Protein AF-B8BSR9-F1 (afdb_monomer_lite)

Organism: Thalassiosira pseudonana (NCBI:txid35128)

Structure (mmCIF, N/CA/C/O backbone):
data_AF-B8BSR9-F1
#
_entry.id   AF-B8BSR9-F1
#
loop_
_atom_site.group_PDB
_atom_site.id
_atom_site.type_symbol
_atom_site.label_atom_id
_atom_site.label_alt_id
_atom_site.label_comp_id
_atom_site.label_asym_id
_atom_site.label_entity_id
_atom_site.label_seq_id
_atom_site.pdbx_PDB_ins_code
_atom_site.Cartn_x
_atom_site.Cartn_y
_atom_site.Cartn_z
_atom_site.occupancy
_atom_site.B_iso_or_equiv
_atom_site.auth_seq_id
_atom_site.auth_comp_id
_atom_site.auth_asym_id
_atom_site.auth_atom_id
_atom_site.pdbx_PDB_model_num
ATOM 1 N N . MET A 1 1 ? -33.462 -48.244 -17.993 1.00 37.44 1 MET A N 1
ATOM 2 C CA . MET A 1 1 ? -33.113 -49.417 -18.830 1.00 37.44 1 MET A CA 1
ATOM 3 C C . MET A 1 1 ? -34.344 -50.302 -18.939 1.00 37.44 1 MET A C 1
ATOM 5 O O . MET A 1 1 ? -35.005 -50.404 -17.914 1.00 37.44 1 MET A O 1
ATOM 9 N N . PRO A 1 2 ? -34.611 -51.028 -20.040 1.00 54.66 2 PRO A N 1
ATOM 10 C CA . PRO A 1 2 ? -34.286 -50.873 -21.476 1.00 54.66 2 PRO A CA 1
ATOM 11 C C . PRO A 1 2 ? -35.612 -50.934 -22.318 1.00 54.66 2 PRO A C 1
ATOM 13 O O . PRO A 1 2 ? -36.668 -50.790 -21.710 1.00 54.66 2 PRO A O 1
ATOM 16 N N . PRO A 1 3 ? -35.663 -51.186 -23.652 1.00 54.88 3 PRO A N 1
ATOM 17 C CA . PRO A 1 3 ? -34.684 -51.068 -24.739 1.00 54.88 3 PRO A CA 1
ATOM 18 C C . PRO A 1 3 ? -35.135 -50.140 -25.910 1.00 54.88 3 PRO A C 1
ATOM 20 O O . PRO A 1 3 ? -36.212 -49.554 -25.926 1.00 54.88 3 PRO A O 1
ATOM 23 N N . LYS A 1 4 ? -34.223 -50.032 -26.888 1.00 45.00 4 LYS A N 1
ATOM 24 C CA . LYS A 1 4 ? -34.181 -49.259 -28.148 1.00 45.00 4 LYS A CA 1
ATOM 25 C C . LYS A 1 4 ? -35.419 -49.363 -29.062 1.00 45.00 4 LYS A C 1
ATOM 27 O O . LYS A 1 4 ? -35.929 -50.456 -29.281 1.00 45.00 4 LYS A O 1
ATOM 32 N N . ALA A 1 5 ? -35.756 -48.257 -29.740 1.00 39.59 5 ALA A N 1
ATOM 33 C CA . ALA A 1 5 ? -36.651 -48.229 -30.902 1.00 39.59 5 ALA A CA 1
ATOM 34 C C . ALA A 1 5 ? -36.087 -47.360 -32.047 1.00 39.59 5 ALA A C 1
ATOM 36 O O . ALA A 1 5 ? -35.654 -46.225 -31.850 1.00 39.59 5 ALA A O 1
ATOM 37 N N . THR A 1 6 ? -36.091 -47.946 -33.243 1.00 41.53 6 THR A N 1
ATOM 38 C CA . THR A 1 6 ? -35.732 -47.409 -34.567 1.00 41.53 6 THR A CA 1
ATOM 39 C C . THR A 1 6 ? -36.874 -46.588 -35.213 1.00 41.53 6 THR A C 1
ATOM 41 O O . THR A 1 6 ? -38.000 -46.619 -34.719 1.00 41.53 6 THR A O 1
ATOM 44 N N . PRO A 1 7 ? -36.624 -45.847 -36.318 1.00 52.34 7 PRO A N 1
ATOM 45 C CA . PRO A 1 7 ? -37.369 -44.634 -36.679 1.00 52.34 7 PRO A CA 1
ATOM 46 C C . PRO A 1 7 ? -38.414 -44.810 -37.798 1.00 52.34 7 PRO A C 1
ATOM 48 O O . PRO A 1 7 ? -38.226 -45.619 -38.702 1.00 52.34 7 PRO A O 1
ATOM 51 N N . LYS A 1 8 ? -39.461 -43.965 -37.797 1.00 33.81 8 LYS A N 1
ATOM 52 C CA . LYS A 1 8 ? -40.390 -43.647 -38.916 1.00 33.81 8 LYS A CA 1
ATOM 53 C C . LYS A 1 8 ? -41.109 -42.301 -38.623 1.00 33.81 8 LYS A C 1
ATOM 55 O O . LYS A 1 8 ? -41.168 -41.925 -37.457 1.00 33.81 8 LYS A O 1
ATOM 60 N N . PRO A 1 9 ? -41.820 -41.647 -39.568 1.00 41.72 9 PRO A N 1
ATOM 61 C CA . PRO A 1 9 ? -41.526 -41.404 -40.985 1.00 41.72 9 PRO A CA 1
ATOM 62 C C . PRO A 1 9 ? -41.799 -39.938 -41.434 1.00 41.72 9 PRO A C 1
ATOM 64 O O . PRO A 1 9 ? -42.458 -39.145 -40.761 1.00 41.72 9 PRO A O 1
ATOM 67 N N . LYS A 1 10 ? -41.335 -39.608 -42.649 1.00 42.41 10 LYS A N 1
ATOM 68 C CA . LYS A 1 10 ? -41.648 -38.387 -43.417 1.00 42.41 10 LYS A CA 1
ATOM 69 C C . LYS A 1 10 ? -43.155 -38.248 -43.677 1.00 42.41 10 LYS A C 1
ATOM 71 O O . LYS A 1 10 ? -43.775 -39.171 -44.203 1.00 42.41 10 LYS A O 1
ATOM 76 N N . ARG A 1 11 ? -43.719 -37.063 -43.413 1.00 37.03 11 ARG A N 1
ATOM 77 C CA . ARG A 1 11 ? -45.094 -36.695 -43.789 1.00 37.03 11 ARG A CA 1
ATOM 78 C C . ARG A 1 11 ? -45.089 -35.681 -44.938 1.00 37.03 11 ARG A C 1
ATOM 80 O O . ARG A 1 11 ? -44.534 -34.592 -44.819 1.00 37.03 11 ARG A O 1
ATOM 87 N N . ARG A 1 12 ? -45.707 -36.101 -46.046 1.00 35.06 12 ARG A N 1
ATOM 88 C CA . ARG A 1 12 ? -46.062 -35.325 -47.244 1.00 35.06 12 ARG A CA 1
ATOM 89 C C . ARG A 1 12 ? -46.908 -34.102 -46.869 1.00 35.06 12 ARG A C 1
ATOM 91 O O . ARG A 1 12 ? -47.810 -34.225 -46.043 1.00 35.06 12 ARG A O 1
ATOM 98 N N . ARG A 1 13 ? -46.661 -32.962 -47.519 1.00 36.16 13 ARG A N 1
ATOM 99 C CA . ARG A 1 13 ? -47.600 -31.835 -47.580 1.00 36.16 13 ARG A CA 1
ATOM 100 C C . ARG A 1 13 ? -48.220 -31.784 -48.971 1.00 36.16 13 ARG A C 1
ATOM 102 O O . ARG A 1 13 ? -47.501 -31.832 -49.965 1.00 36.16 13 ARG A O 1
ATOM 109 N N . SER A 1 14 ? -49.544 -31.754 -48.980 1.00 36.41 14 SER A N 1
ATOM 110 C CA . SER A 1 14 ? -50.422 -31.546 -50.122 1.00 36.41 14 SER A CA 1
ATOM 111 C C . SER A 1 14 ? -50.409 -30.080 -50.556 1.00 36.41 14 SER A C 1
ATOM 113 O O . SER A 1 14 ? -50.322 -29.173 -49.726 1.00 36.41 14 SER A O 1
ATOM 115 N N . ASN A 1 15 ? -50.490 -29.895 -51.871 1.00 38.25 15 ASN A N 1
ATOM 116 C CA . ASN A 1 15 ? -50.841 -28.647 -52.529 1.00 38.25 15 ASN A CA 1
ATOM 117 C C . ASN A 1 15 ? -52.312 -28.334 -52.263 1.00 38.25 15 ASN A C 1
ATOM 119 O O . ASN A 1 15 ? -53.135 -29.233 -52.390 1.00 38.25 15 ASN A O 1
ATOM 123 N N . ASP A 1 16 ? -52.619 -27.068 -51.997 1.00 38.00 16 ASP A N 1
ATOM 124 C CA . ASP A 1 16 ? -53.885 -26.484 -52.421 1.00 38.00 16 ASP A CA 1
ATOM 125 C C . ASP A 1 16 ? -53.679 -25.024 -52.816 1.00 38.00 16 ASP A C 1
ATOM 127 O O . ASP A 1 16 ? -53.048 -24.222 -52.122 1.00 38.00 16 ASP A O 1
ATOM 131 N N . SER A 1 17 ? -54.179 -24.739 -54.009 1.00 38.62 17 SER A N 1
ATOM 132 C CA . SER A 1 17 ? -54.165 -23.480 -54.725 1.00 38.62 17 SER A CA 1
ATOM 133 C C . SER A 1 17 ? -55.471 -22.733 -54.477 1.00 38.62 17 SER A C 1
ATOM 135 O O . SER A 1 17 ? -56.533 -23.228 -54.843 1.00 38.62 17 SER A O 1
ATOM 137 N N . SER A 1 18 ? -55.403 -21.503 -53.971 1.00 36.56 18 SER A N 1
ATOM 138 C CA . SER A 1 18 ? -56.462 -20.520 -54.212 1.00 36.56 18 SER A CA 1
ATOM 139 C C . SER A 1 18 ? -55.913 -19.101 -54.134 1.00 36.56 18 SER A C 1
ATOM 141 O O . SER A 1 18 ? -55.318 -18.676 -53.144 1.00 36.56 18 SER A O 1
ATOM 143 N N . SER A 1 19 ? -56.117 -18.403 -55.238 1.00 38.28 19 SER A N 1
ATOM 144 C CA . SER A 1 19 ? -55.719 -17.053 -55.597 1.00 38.28 19 SER A CA 1
ATOM 145 C C . SER A 1 19 ? -56.410 -15.954 -54.786 1.00 38.28 19 SER A C 1
ATOM 147 O O . SER A 1 19 ? -57.635 -15.881 -54.746 1.00 38.28 19 SER A O 1
ATOM 149 N N . THR A 1 20 ? -55.626 -15.018 -54.254 1.00 38.03 20 THR A N 1
ATOM 150 C CA . THR A 1 20 ? -55.964 -13.583 -54.153 1.00 38.03 20 THR A CA 1
ATOM 151 C C . THR A 1 20 ? -54.670 -12.811 -53.869 1.00 38.03 20 THR A C 1
ATOM 153 O O . THR A 1 20 ? -53.904 -13.234 -53.002 1.00 38.03 20 THR A O 1
ATOM 156 N N . PRO A 1 21 ? -54.354 -11.718 -54.589 1.00 40.25 21 PRO A N 1
ATOM 157 C CA . PRO A 1 21 ? -53.085 -11.024 -54.411 1.00 40.25 21 PRO A CA 1
ATOM 158 C C . PRO A 1 21 ? -53.210 -9.985 -53.287 1.00 40.25 21 PRO A C 1
ATOM 160 O O . PRO A 1 21 ? -53.998 -9.047 -53.422 1.00 40.25 21 PRO A O 1
ATOM 163 N N . PRO A 1 22 ? -52.426 -10.051 -52.197 1.00 40.44 22 PRO A N 1
ATOM 164 C CA . PRO A 1 22 ? -52.214 -8.875 -51.381 1.00 40.44 22 PRO A CA 1
ATOM 165 C C . PRO A 1 22 ? -51.114 -8.046 -52.045 1.00 40.44 22 PRO A C 1
ATOM 167 O O . PRO A 1 22 ? -49.983 -8.493 -52.224 1.00 40.44 22 PRO A O 1
ATOM 170 N N . THR A 1 23 ? -51.447 -6.816 -52.412 1.00 43.78 23 THR A N 1
ATOM 171 C CA . THR A 1 23 ? -50.508 -5.762 -52.797 1.00 43.78 23 THR A CA 1
ATOM 172 C C . THR A 1 23 ? -49.499 -5.547 -51.664 1.00 43.78 23 THR A C 1
ATOM 174 O O . THR A 1 23 ? -49.728 -4.815 -50.698 1.00 43.78 23 THR A O 1
ATOM 177 N N . ILE A 1 24 ? -48.363 -6.237 -51.757 1.00 42.03 24 ILE A N 1
ATOM 178 C CA . ILE A 1 24 ? -47.239 -6.101 -50.837 1.00 42.03 24 ILE A CA 1
ATOM 179 C C . ILE A 1 24 ? -46.634 -4.713 -51.046 1.00 42.03 24 ILE A C 1
ATOM 181 O O . ILE A 1 24 ? -46.070 -4.401 -52.094 1.00 42.03 24 ILE A O 1
ATOM 185 N N . LYS A 1 25 ? -46.732 -3.876 -50.009 1.00 50.75 25 LYS A N 1
ATOM 186 C CA . LYS A 1 25 ? -45.998 -2.614 -49.877 1.00 50.75 25 LYS A CA 1
ATOM 187 C C . LYS A 1 25 ? -44.488 -2.902 -49.850 1.00 50.75 25 LYS A C 1
ATOM 189 O O . LYS A 1 25 ? -43.877 -3.018 -48.784 1.00 50.75 25 LYS A O 1
ATOM 194 N N . PHE A 1 26 ? -43.874 -2.982 -51.030 1.00 44.97 26 PHE A N 1
ATOM 195 C CA . PHE A 1 26 ? -42.420 -3.090 -51.220 1.00 44.97 26 PHE A CA 1
ATOM 196 C C . PHE A 1 26 ? -41.641 -1.885 -50.658 1.00 44.97 26 PHE A C 1
ATOM 198 O O . PHE A 1 26 ? -40.436 -1.966 -50.427 1.00 44.97 26 PHE A O 1
ATOM 205 N N . GLU A 1 27 ? -42.324 -0.790 -50.316 1.00 50.28 27 GLU A N 1
ATOM 206 C CA . GLU A 1 27 ? -41.699 0.386 -49.706 1.00 50.28 27 GLU A CA 1
ATOM 207 C C . GLU A 1 27 ? -41.093 0.136 -48.315 1.00 50.28 27 GLU A C 1
ATOM 209 O O . GLU A 1 27 ? -40.236 0.901 -47.868 1.00 50.28 27 GLU A O 1
ATOM 214 N N . THR A 1 28 ? -41.499 -0.917 -47.600 1.00 56.62 28 THR A N 1
ATOM 215 C CA . THR A 1 28 ? -41.089 -1.086 -46.196 1.00 56.62 28 THR A CA 1
ATOM 216 C C . THR A 1 28 ? -39.682 -1.658 -46.019 1.00 56.62 28 THR A C 1
ATOM 218 O O . THR A 1 28 ? -39.023 -1.338 -45.028 1.00 56.62 28 THR A O 1
ATOM 221 N N . GLN A 1 29 ? -39.187 -2.473 -46.958 1.00 56.56 29 GLN A N 1
ATOM 222 C CA . GLN A 1 29 ? -37.826 -3.018 -46.871 1.00 56.56 29 GLN A CA 1
ATOM 223 C C . GLN A 1 29 ? -36.780 -2.011 -47.343 1.00 56.56 29 GLN A C 1
ATOM 225 O O . GLN A 1 29 ? -35.793 -1.819 -46.635 1.00 56.56 29 GLN A O 1
ATOM 230 N N . ALA A 1 30 ? -37.035 -1.286 -48.436 1.00 65.50 30 ALA A N 1
ATOM 231 C CA . ALA A 1 30 ? -36.149 -0.219 -48.896 1.00 65.50 30 ALA A CA 1
ATOM 232 C C . ALA A 1 30 ? -36.025 0.896 -47.844 1.00 65.50 30 ALA A C 1
ATOM 234 O O . ALA A 1 30 ? -34.913 1.270 -47.477 1.00 65.50 30 ALA A O 1
ATOM 235 N N . LYS A 1 31 ? -37.143 1.338 -47.241 1.00 69.75 31 LYS A N 1
ATOM 236 C CA . LYS A 1 31 ? -37.119 2.330 -46.149 1.00 69.75 31 LYS A CA 1
ATOM 237 C C . LYS A 1 31 ? -36.402 1.808 -44.903 1.00 69.75 31 LYS A C 1
ATOM 239 O O . LYS A 1 31 ? -35.649 2.558 -44.285 1.00 69.75 31 LYS A O 1
ATOM 244 N N . LYS A 1 32 ? -36.562 0.526 -44.542 1.00 71.94 32 LYS A N 1
ATOM 245 C CA . LYS A 1 32 ? -35.808 -0.082 -43.429 1.00 71.94 32 LYS A CA 1
ATOM 246 C C . LYS A 1 32 ? -34.314 -0.160 -43.726 1.00 71.94 32 LYS A C 1
ATOM 248 O O . LYS A 1 32 ? -33.518 0.157 -42.849 1.00 71.94 32 LYS A O 1
ATOM 253 N N . GLN A 1 33 ? -33.927 -0.536 -44.940 1.00 75.19 33 GLN A N 1
ATOM 254 C CA . GLN A 1 33 ? -32.526 -0.649 -45.339 1.00 75.19 33 GLN A CA 1
ATOM 255 C C . GLN A 1 33 ? -31.867 0.733 -45.447 1.00 75.19 33 GLN A C 1
ATOM 257 O O . GLN A 1 33 ? -30.739 0.914 -44.993 1.00 75.19 33 GLN A O 1
ATOM 262 N N . GLN A 1 34 ? -32.601 1.735 -45.934 1.00 77.38 34 GLN A N 1
ATOM 263 C CA . GLN A 1 34 ? -32.172 3.131 -45.975 1.00 77.38 34 GLN A CA 1
ATOM 264 C C . GLN A 1 34 ? -32.071 3.734 -44.566 1.00 77.38 34 GLN A C 1
ATOM 266 O O . GLN A 1 34 ? -31.077 4.386 -44.262 1.00 77.38 34 GLN A O 1
ATOM 271 N N . GLN A 1 35 ? -33.013 3.439 -43.660 1.00 78.50 35 GLN A N 1
ATOM 272 C CA . GLN A 1 35 ? -32.897 3.807 -42.242 1.00 78.50 35 GLN A CA 1
ATOM 273 C C . GLN A 1 35 ? -31.704 3.126 -41.566 1.00 78.50 35 GLN A C 1
ATOM 275 O O . GLN A 1 35 ? -31.022 3.753 -40.758 1.00 78.50 35 GLN A O 1
ATOM 280 N N . TRP A 1 36 ? -31.418 1.864 -41.895 1.00 79.06 36 TRP A N 1
ATOM 281 C CA . TRP A 1 36 ? -30.264 1.146 -41.352 1.00 79.06 36 TRP A CA 1
ATOM 282 C C . TRP A 1 36 ? -28.943 1.739 -41.857 1.00 79.06 36 TRP A C 1
ATOM 284 O O . TRP A 1 36 ? -28.036 1.971 -41.059 1.00 79.06 36 TRP A O 1
ATOM 294 N N . ARG A 1 37 ? -28.862 2.078 -43.153 1.00 75.06 37 ARG A N 1
ATOM 295 C CA . ARG A 1 37 ? -27.719 2.788 -43.752 1.00 75.06 37 ARG A CA 1
ATOM 296 C C . ARG A 1 37 ? -27.537 4.178 -43.146 1.00 75.06 37 ARG A C 1
ATOM 298 O O . ARG A 1 37 ? -26.444 4.470 -42.683 1.00 75.06 37 ARG A O 1
ATOM 305 N N . GLN A 1 38 ? -28.599 4.974 -43.014 1.00 77.00 38 GLN A N 1
ATOM 306 C CA . GLN A 1 38 ? -28.542 6.289 -42.358 1.00 77.00 38 GLN A CA 1
ATOM 307 C C . GLN A 1 38 ? -28.141 6.186 -40.885 1.00 77.00 38 GLN A C 1
ATOM 309 O O . GLN A 1 38 ? -27.403 7.027 -40.385 1.00 77.00 38 GLN A O 1
ATOM 314 N N . LYS A 1 39 ? -28.590 5.153 -40.164 1.00 78.25 39 LYS A N 1
ATOM 315 C CA . LYS A 1 39 ? -28.206 4.941 -38.763 1.00 78.25 39 LYS A CA 1
ATOM 316 C C . LYS A 1 39 ? -26.738 4.530 -38.636 1.00 78.25 39 LYS A C 1
ATOM 318 O O . LYS A 1 39 ? -26.076 4.981 -37.708 1.00 78.25 39 LYS A O 1
ATOM 323 N N . ARG A 1 40 ? -26.224 3.720 -39.568 1.00 71.06 40 ARG A N 1
ATOM 324 C CA . ARG A 1 40 ? -24.810 3.324 -39.632 1.00 71.06 40 ARG A CA 1
ATOM 325 C C . ARG A 1 40 ? -23.916 4.489 -40.058 1.00 71.06 40 ARG A C 1
ATOM 327 O O . ARG A 1 40 ? -22.870 4.670 -39.452 1.00 71.06 40 ARG A O 1
ATOM 334 N N . GLN A 1 41 ? -24.375 5.312 -40.997 1.00 73.44 41 GLN A N 1
ATOM 335 C CA . GLN A 1 41 ? -23.697 6.528 -41.440 1.00 73.44 41 GLN A CA 1
ATOM 336 C C . GLN A 1 41 ? -23.673 7.582 -40.330 1.00 73.44 41 GLN A C 1
ATOM 338 O O . GLN A 1 41 ? -22.603 8.061 -40.000 1.00 73.44 41 GLN A O 1
ATOM 343 N N . ARG A 1 42 ? -24.785 7.816 -39.616 1.00 68.44 42 ARG A N 1
ATOM 344 C CA . ARG A 1 42 ? -24.802 8.673 -38.414 1.00 68.44 42 ARG A CA 1
ATOM 345 C C . ARG A 1 42 ? -23.919 8.139 -37.290 1.00 68.44 42 ARG A C 1
ATOM 347 O O . ARG A 1 42 ? -23.370 8.925 -36.531 1.00 68.44 42 ARG A O 1
ATOM 354 N N . LEU A 1 43 ? -23.798 6.817 -37.144 1.00 66.12 43 LEU A N 1
ATOM 355 C CA . LEU A 1 43 ? -22.902 6.211 -36.156 1.00 66.12 43 LEU A CA 1
ATOM 356 C C . LEU A 1 43 ? -21.433 6.341 -36.586 1.00 66.12 43 LEU A C 1
ATOM 358 O O . LEU A 1 43 ? -20.587 6.600 -35.740 1.00 66.12 43 LEU A O 1
ATOM 362 N N . GLN A 1 44 ? -21.135 6.213 -37.882 1.00 65.50 44 GLN A N 1
ATOM 363 C CA . GLN A 1 44 ? -19.814 6.485 -38.450 1.00 65.50 44 GLN A CA 1
ATOM 364 C C . GLN A 1 44 ? -19.454 7.967 -38.367 1.00 65.50 44 GLN A C 1
ATOM 366 O O . GLN A 1 44 ? -18.349 8.259 -37.952 1.00 65.50 44 GLN A O 1
ATOM 371 N N . GLU A 1 45 ? -20.370 8.892 -38.647 1.00 58.19 45 GLU A N 1
ATOM 372 C CA . GLU A 1 45 ? -20.186 10.337 -38.463 1.00 58.19 45 GLU A CA 1
ATOM 373 C C . GLU A 1 45 ? -19.996 10.670 -36.979 1.00 58.19 45 GLU A C 1
ATOM 375 O O . GLU A 1 45 ? -19.051 11.362 -36.617 1.00 58.19 45 GLU A O 1
ATOM 380 N N . TYR A 1 46 ? -20.815 10.108 -36.083 1.00 56.47 46 TYR A N 1
ATOM 381 C CA . TYR A 1 46 ? -20.661 10.283 -34.634 1.00 56.47 46 TYR A CA 1
ATOM 382 C C . TYR A 1 46 ? -19.314 9.750 -34.119 1.00 56.47 46 TYR A C 1
ATOM 384 O O . TYR A 1 46 ? -18.684 10.383 -33.272 1.00 56.47 46 TYR A O 1
ATOM 392 N N . ASN A 1 47 ? -18.851 8.612 -34.642 1.00 48.47 47 ASN A N 1
ATOM 393 C CA . ASN A 1 47 ? -17.561 8.026 -34.280 1.00 48.47 47 ASN A CA 1
ATOM 394 C C . ASN A 1 47 ? -16.382 8.746 -34.956 1.00 48.47 47 ASN A C 1
ATOM 396 O O . ASN A 1 47 ? -15.347 8.916 -34.321 1.00 48.47 47 ASN A O 1
ATOM 400 N N . ALA A 1 48 ? -16.538 9.241 -36.185 1.00 44.22 48 ALA A N 1
ATOM 401 C CA . ALA A 1 48 ? -15.549 10.061 -36.884 1.00 44.22 48 ALA A CA 1
ATOM 402 C C . ALA A 1 48 ? -15.365 11.415 -36.182 1.00 44.22 48 ALA A C 1
ATOM 404 O O . ALA A 1 48 ? -14.237 11.868 -36.003 1.00 44.22 48 ALA A O 1
ATOM 405 N N . HIS A 1 49 ? -16.446 12.005 -35.660 1.00 43.88 49 HIS A N 1
ATOM 406 C CA . HIS A 1 49 ? -16.383 13.186 -34.796 1.00 43.88 49 HIS A CA 1
ATOM 407 C C . HIS A 1 49 ? -15.761 12.902 -33.416 1.00 43.88 49 HIS A C 1
ATOM 409 O O . HIS A 1 49 ? -15.238 13.825 -32.802 1.00 43.88 49 HIS A O 1
ATOM 415 N N . GLN A 1 50 ? -15.769 11.656 -32.920 1.00 44.72 50 GLN A N 1
ATOM 416 C CA . GLN A 1 50 ? -15.015 11.282 -31.712 1.00 44.72 50 GLN A CA 1
ATOM 417 C C . GLN A 1 50 ? -13.536 10.992 -31.992 1.00 44.72 50 GLN A C 1
ATOM 419 O O . GLN A 1 50 ? -12.704 11.240 -31.120 1.00 44.72 50 GLN A O 1
ATOM 424 N N . PHE A 1 51 ? -13.200 10.491 -33.183 1.00 37.94 51 PHE A N 1
ATOM 425 C CA . PHE A 1 51 ? -11.822 10.165 -33.555 1.00 37.94 51 PHE A CA 1
ATOM 426 C C . PHE A 1 51 ? -11.009 11.410 -33.938 1.00 37.94 51 PHE A C 1
ATOM 428 O O . PHE A 1 51 ? -9.815 11.473 -33.665 1.00 37.94 51 PHE A O 1
ATOM 435 N N . LEU A 1 52 ? -11.661 12.442 -34.485 1.00 35.72 52 LEU A N 1
ATOM 436 C CA . LEU A 1 52 ? -11.006 13.694 -34.877 1.00 35.72 52 LEU A CA 1
ATOM 437 C C . LEU A 1 52 ? -10.843 14.727 -33.741 1.00 35.72 52 LEU A C 1
ATOM 439 O O . LEU A 1 52 ? -10.217 15.756 -33.968 1.00 35.72 52 LEU A O 1
ATOM 443 N N . ASP A 1 53 ? -11.336 14.472 -32.519 1.00 40.28 53 ASP A N 1
ATOM 444 C CA . ASP A 1 53 ? -11.384 15.492 -31.447 1.00 40.28 53 ASP A CA 1
ATOM 445 C C . ASP A 1 53 ? -10.542 15.167 -30.191 1.00 40.28 53 ASP A C 1
ATOM 447 O O . ASP A 1 53 ? -10.661 15.832 -29.160 1.00 40.28 53 ASP A O 1
ATOM 451 N N . ALA A 1 54 ? -9.658 14.160 -30.244 1.00 38.94 54 ALA A N 1
ATOM 452 C CA . ALA A 1 54 ? -8.780 13.821 -29.113 1.00 38.94 54 ALA A CA 1
ATOM 453 C C . ALA A 1 54 ? -7.311 14.262 -29.272 1.00 38.94 54 ALA A C 1
ATOM 455 O O . ALA A 1 54 ? -6.613 14.344 -28.259 1.00 38.94 54 ALA A O 1
ATOM 456 N N . SER A 1 55 ? -6.834 14.592 -30.481 1.00 37.72 55 SER A N 1
ATOM 457 C CA . SER A 1 55 ? -5.406 14.891 -30.694 1.00 37.72 55 SER A CA 1
ATOM 458 C C . SER A 1 55 ? -5.053 16.142 -31.512 1.00 37.72 55 SER A C 1
ATOM 460 O O . SER A 1 55 ? -3.880 16.506 -31.476 1.00 37.72 55 SER A O 1
ATOM 462 N N . ALA A 1 56 ? -5.981 16.868 -32.165 1.00 39.09 56 ALA A N 1
ATOM 463 C CA . ALA A 1 56 ? -5.552 17.967 -33.058 1.00 39.09 56 ALA A CA 1
ATOM 464 C C . ALA A 1 56 ? -6.374 19.276 -33.115 1.00 39.09 56 ALA A C 1
ATOM 466 O O . ALA A 1 56 ? -5.848 20.265 -33.621 1.00 39.09 56 ALA A O 1
ATOM 467 N N . THR A 1 57 ? -7.586 19.395 -32.567 1.00 37.12 57 THR A N 1
ATOM 468 C CA . THR A 1 57 ? -8.375 20.641 -32.705 1.00 37.12 57 THR A CA 1
ATOM 469 C C . THR A 1 57 ? -8.475 21.443 -31.410 1.00 37.12 57 THR A C 1
ATOM 471 O O . THR A 1 57 ? -9.264 21.166 -30.506 1.00 37.12 57 THR A O 1
ATOM 474 N N . VAL A 1 58 ? -7.699 22.529 -31.322 1.00 37.56 58 VAL A N 1
ATOM 475 C CA . VAL A 1 58 ? -7.956 23.592 -30.343 1.00 37.56 58 VAL A CA 1
ATOM 476 C C . VAL A 1 58 ? -9.265 24.269 -30.738 1.00 37.56 58 VAL A C 1
ATOM 478 O O . VAL A 1 58 ? -9.299 25.106 -31.631 1.00 37.56 58 VAL A O 1
ATOM 481 N N . HIS A 1 59 ? -10.353 23.897 -30.065 1.00 36.44 59 HIS A N 1
ATOM 482 C CA . HIS A 1 59 ? -11.667 24.525 -30.197 1.00 36.44 59 HIS A CA 1
ATOM 483 C C . HIS A 1 59 ? -11.504 26.061 -30.258 1.00 36.44 59 HIS A C 1
ATOM 485 O O . HIS A 1 59 ? -10.952 26.652 -29.326 1.00 36.44 59 HIS A O 1
ATOM 491 N N . ALA A 1 60 ? -11.979 26.724 -31.319 1.00 40.25 60 ALA A N 1
ATOM 492 C CA . ALA A 1 60 ? -11.804 28.174 -31.517 1.00 40.25 60 ALA A CA 1
ATOM 493 C C . ALA A 1 60 ? -12.291 29.016 -30.312 1.00 40.25 60 ALA A C 1
ATOM 495 O O . ALA A 1 60 ? -11.702 30.037 -29.963 1.00 40.25 60 ALA A O 1
ATOM 496 N N . GLY A 1 61 ? -13.296 28.524 -29.575 1.00 41.06 61 GLY A N 1
ATOM 497 C CA . GLY A 1 61 ? -13.760 29.132 -28.321 1.00 41.06 61 GLY A CA 1
ATOM 498 C C . GLY A 1 61 ? -12.770 29.037 -27.145 1.00 41.06 61 GLY A C 1
ATOM 499 O O . GLY A 1 61 ? -12.811 29.865 -26.238 1.00 41.06 61 GLY A O 1
ATOM 500 N N . LEU A 1 62 ? -11.862 28.056 -27.147 1.00 43.16 62 LEU A N 1
ATOM 501 C CA . LEU A 1 62 ? -10.747 27.924 -26.198 1.00 43.16 62 LEU A CA 1
ATOM 502 C C . LEU A 1 62 ? -9.535 28.765 -26.618 1.00 43.16 62 LEU A C 1
ATOM 504 O O . LEU A 1 62 ? -8.836 29.271 -25.739 1.00 43.16 62 LEU A O 1
ATOM 508 N N . PHE A 1 63 ? -9.321 28.942 -27.928 1.00 42.03 63 PHE A N 1
ATOM 509 C CA . PHE A 1 63 ? -8.310 29.856 -28.467 1.00 42.03 63 PHE A CA 1
ATOM 510 C C . PHE A 1 63 ? -8.651 31.308 -28.104 1.00 42.03 63 PHE A C 1
ATOM 512 O O . PHE A 1 63 ? -7.828 32.003 -27.507 1.00 42.03 63 PHE A O 1
ATOM 519 N N . GLY A 1 64 ? -9.911 31.710 -28.315 1.00 41.25 64 GLY A N 1
ATOM 520 C CA . GLY A 1 64 ? -10.431 33.004 -27.874 1.00 41.25 64 GLY A CA 1
ATOM 521 C C . GLY A 1 64 ? -10.305 33.188 -26.361 1.00 41.25 64 GLY A C 1
ATOM 522 O O . GLY A 1 64 ? -9.676 34.132 -25.907 1.00 41.25 64 GLY A O 1
ATOM 523 N N . ALA A 1 65 ? -10.809 32.259 -25.544 1.00 45.06 65 ALA A N 1
ATOM 524 C CA . ALA A 1 65 ? -10.859 32.452 -24.090 1.00 45.06 65 ALA A CA 1
ATOM 525 C C . ALA A 1 65 ? -9.491 32.523 -23.378 1.00 45.06 65 ALA A C 1
ATOM 527 O O . ALA A 1 65 ? -9.431 33.044 -22.266 1.00 45.06 65 ALA A O 1
ATOM 528 N N . ARG A 1 66 ? -8.413 31.984 -23.967 1.00 46.75 66 ARG A N 1
ATOM 529 C CA . ARG A 1 66 ? -7.072 31.988 -23.352 1.00 46.75 66 ARG A CA 1
ATOM 530 C C . ARG A 1 66 ? -6.157 33.085 -23.879 1.00 46.75 66 ARG A C 1
ATOM 532 O O . ARG A 1 66 ? -5.364 33.588 -23.099 1.00 46.75 66 ARG A O 1
ATOM 539 N N . ARG A 1 67 ? -6.287 33.466 -25.154 1.00 49.19 67 ARG A N 1
ATOM 540 C CA . ARG A 1 67 ? -5.498 34.555 -25.749 1.00 49.19 67 ARG A CA 1
ATOM 541 C C . ARG A 1 67 ? -6.187 35.913 -25.686 1.00 49.19 67 ARG A C 1
ATOM 543 O O . ARG A 1 67 ? -5.508 36.916 -25.819 1.00 49.19 67 ARG A O 1
ATOM 550 N N . LEU A 1 68 ? -7.500 35.985 -25.440 1.00 52.44 68 LEU A N 1
ATOM 551 C CA . LEU A 1 68 ? -8.214 37.263 -25.292 1.00 52.44 68 LEU A CA 1
ATOM 552 C C . LEU A 1 68 ? -7.608 38.204 -24.237 1.00 52.44 68 LEU A C 1
ATOM 554 O O . LEU A 1 68 ? -7.606 39.399 -24.504 1.00 52.44 68 LEU A O 1
ATOM 558 N N . PRO A 1 69 ? -7.097 37.745 -23.076 1.00 58.94 69 PRO A N 1
ATOM 559 C CA . PRO A 1 69 ? -6.422 38.634 -22.129 1.00 58.94 69 PRO A CA 1
ATOM 560 C C . PRO A 1 69 ? -5.118 39.223 -22.688 1.00 58.94 69 PRO A C 1
ATOM 562 O O . PRO A 1 69 ? -4.889 40.420 -22.558 1.00 58.94 69 PRO A O 1
ATOM 565 N N . GLU A 1 70 ? -4.310 38.406 -23.367 1.00 57.53 70 GLU A N 1
ATOM 566 C CA . GLU A 1 70 ? -3.029 38.805 -23.974 1.00 57.53 70 GLU A CA 1
ATOM 567 C C . GLU A 1 70 ? -3.243 39.709 -25.198 1.00 57.53 70 GLU A C 1
ATOM 569 O O . GLU A 1 70 ? -2.608 40.748 -25.324 1.00 57.53 70 GLU A O 1
ATOM 574 N N . ILE A 1 71 ? -4.208 39.373 -26.058 1.00 63.00 71 ILE A N 1
ATOM 575 C CA . ILE A 1 71 ? -4.615 40.190 -27.210 1.00 63.00 71 ILE A CA 1
ATOM 576 C C . ILE A 1 71 ? -5.238 41.508 -26.735 1.00 63.00 71 ILE A C 1
ATOM 578 O O . ILE A 1 71 ? -4.959 42.550 -27.317 1.00 63.00 71 ILE A O 1
ATOM 582 N N . LYS A 1 72 ? -6.025 41.508 -25.647 1.00 59.38 72 LYS A N 1
ATOM 583 C CA . LYS A 1 72 ? -6.519 42.752 -25.032 1.00 59.38 72 LYS A CA 1
ATOM 584 C C . LYS A 1 72 ? -5.394 43.589 -24.435 1.00 59.38 72 LYS A C 1
ATOM 586 O O . LYS A 1 72 ? -5.472 44.807 -24.516 1.00 59.38 72 LYS A O 1
ATOM 591 N N . SER A 1 73 ? -4.386 42.967 -23.827 1.00 69.12 73 SER A N 1
ATOM 592 C CA . SER A 1 73 ? -3.209 43.669 -23.305 1.00 69.12 73 SER A CA 1
ATOM 593 C C . SER A 1 73 ? -2.410 44.320 -24.437 1.00 69.12 73 SER A C 1
ATOM 595 O O . SER A 1 73 ? -2.120 45.510 -24.352 1.00 69.12 73 SER A O 1
ATOM 597 N N . LEU A 1 74 ? -2.160 43.588 -25.525 1.00 65.25 74 LEU A N 1
ATOM 598 C CA . LEU A 1 74 ? -1.487 44.108 -26.717 1.00 65.25 74 LEU A CA 1
ATOM 599 C C . LEU A 1 74 ? -2.281 45.235 -27.375 1.00 65.25 74 LEU A C 1
ATOM 601 O O . LEU A 1 74 ? -1.721 46.298 -27.624 1.00 65.25 74 LEU A O 1
ATOM 605 N N . TRP A 1 75 ? -3.587 45.046 -27.577 1.00 72.94 75 TRP A N 1
ATOM 606 C CA . TRP A 1 75 ? -4.455 46.073 -28.154 1.00 72.94 75 TRP A CA 1
ATOM 607 C C . TRP A 1 75 ? -4.491 47.335 -27.286 1.00 72.94 75 TRP A C 1
ATOM 609 O O . TRP A 1 75 ? -4.346 48.432 -27.806 1.00 72.94 75 TRP A O 1
ATOM 619 N N . ARG A 1 76 ? -4.569 47.199 -25.953 1.00 72.88 76 ARG A N 1
ATOM 620 C CA . ARG A 1 76 ? -4.473 48.344 -25.031 1.00 72.88 76 ARG A CA 1
ATOM 621 C C . ARG A 1 76 ? -3.127 49.058 -25.118 1.00 72.88 76 ARG A C 1
ATOM 623 O O . ARG A 1 76 ? -3.118 50.279 -25.065 1.00 72.88 76 ARG A O 1
ATOM 630 N N . SER A 1 77 ? -2.013 48.336 -25.264 1.00 71.56 77 SER A N 1
ATOM 631 C CA . SER A 1 77 ? -0.703 48.984 -25.441 1.00 71.56 77 SER A CA 1
ATOM 632 C C . SER A 1 77 ? -0.590 49.718 -26.775 1.00 71.56 77 SER A C 1
ATOM 634 O O . SER A 1 77 ? 0.051 50.759 -26.842 1.00 71.56 77 SER A O 1
ATOM 636 N N . LEU A 1 78 ? -1.235 49.191 -27.819 1.00 75.75 78 LEU A N 1
ATOM 637 C CA . LEU A 1 78 ? -1.219 49.768 -29.160 1.00 75.75 78 LEU A CA 1
ATOM 638 C C . LEU A 1 78 ? -2.063 51.043 -29.205 1.00 75.75 78 LEU A C 1
ATOM 640 O O . LEU A 1 78 ? -1.568 52.081 -29.620 1.00 75.75 78 LEU A O 1
ATOM 644 N N . VAL A 1 79 ? -3.278 50.987 -28.653 1.00 78.38 79 VAL A N 1
ATOM 645 C CA . VAL A 1 79 ? -4.167 52.151 -28.531 1.00 78.38 79 VAL A CA 1
ATOM 646 C C . VAL A 1 79 ? -3.571 53.210 -27.608 1.00 78.38 79 VAL A C 1
ATOM 648 O O . VAL A 1 79 ? -3.671 54.391 -27.908 1.00 78.38 79 VAL A O 1
ATOM 651 N N . LYS A 1 80 ? -2.915 52.816 -26.506 1.00 77.00 80 LYS A N 1
ATOM 652 C CA . LYS A 1 80 ? -2.218 53.768 -25.632 1.00 77.00 80 LYS A CA 1
ATOM 653 C C . LYS A 1 80 ? -1.069 54.459 -26.372 1.00 77.00 80 LYS A C 1
ATOM 655 O O . LYS A 1 80 ? -0.985 55.673 -26.318 1.00 77.00 80 LYS A O 1
ATOM 660 N N . LYS A 1 81 ? -0.264 53.717 -27.142 1.00 76.44 81 LYS A N 1
ATOM 661 C CA . LYS A 1 81 ? 0.775 54.310 -27.999 1.00 76.44 81 LYS A CA 1
ATOM 662 C C . LYS A 1 81 ? 0.206 55.260 -29.052 1.00 76.44 81 LYS A C 1
ATOM 664 O O . LYS A 1 81 ? 0.796 56.310 -29.266 1.00 76.44 81 LYS A O 1
ATOM 669 N N . GLU A 1 82 ? -0.905 54.921 -29.702 1.00 77.06 82 GLU A N 1
ATOM 670 C CA . GLU A 1 82 ? -1.563 55.826 -30.657 1.00 77.06 82 GLU A CA 1
ATOM 671 C C . GLU A 1 82 ? -2.111 57.080 -29.976 1.00 77.06 82 GLU A C 1
ATOM 673 O O . GLU A 1 82 ? -1.956 58.171 -30.512 1.00 77.06 82 GLU A O 1
ATOM 678 N N . LEU A 1 83 ? -2.699 56.944 -28.786 1.00 73.50 83 LEU A N 1
ATOM 679 C CA . LEU A 1 83 ? -3.234 58.072 -28.031 1.00 73.50 83 LEU A CA 1
ATOM 680 C C . LEU A 1 83 ? -2.111 58.991 -27.534 1.00 73.50 83 LEU A C 1
ATOM 682 O O . LEU A 1 83 ? -2.201 60.199 -27.705 1.00 73.50 83 LEU A O 1
ATOM 686 N N . ASP A 1 84 ? -1.027 58.421 -27.009 1.00 73.06 84 ASP A N 1
ATOM 687 C CA . ASP A 1 84 ? 0.161 59.167 -26.586 1.00 73.06 84 ASP A CA 1
ATOM 688 C C . ASP A 1 84 ? 0.840 59.846 -27.793 1.00 73.06 84 ASP A C 1
ATOM 690 O O . ASP A 1 84 ? 1.286 60.986 -27.691 1.00 73.06 84 ASP A O 1
ATOM 694 N N . SER A 1 85 ? 0.846 59.198 -28.967 1.00 70.94 85 SER A N 1
ATOM 695 C CA . SER A 1 85 ? 1.350 59.799 -30.216 1.00 70.94 85 SER A CA 1
ATOM 696 C C . SER A 1 85 ? 0.442 60.921 -30.729 1.00 70.94 85 SER A C 1
ATOM 698 O O . SER A 1 85 ? 0.937 61.918 -31.243 1.00 70.94 85 SER A O 1
ATOM 700 N N . ALA A 1 86 ? -0.879 60.791 -30.574 1.00 66.56 86 ALA A N 1
ATOM 701 C CA . ALA A 1 86 ? -1.848 61.817 -30.957 1.00 66.56 86 ALA A CA 1
ATOM 702 C C . ALA A 1 86 ? -1.810 63.026 -30.009 1.00 66.56 86 ALA A C 1
ATOM 704 O O . ALA A 1 86 ? -1.935 64.160 -30.459 1.00 66.56 86 ALA A O 1
ATOM 705 N N . VAL A 1 87 ? -1.580 62.798 -28.714 1.00 64.50 87 VAL A N 1
ATOM 706 C CA . VAL A 1 87 ? -1.376 63.858 -27.715 1.00 64.50 87 VAL A CA 1
ATOM 707 C C . VAL A 1 87 ? -0.037 64.565 -27.940 1.00 64.50 87 VAL A C 1
ATOM 709 O O . VAL A 1 87 ? 0.012 65.790 -27.882 1.00 64.50 87 VAL A O 1
ATOM 712 N N . ALA A 1 88 ? 1.024 63.830 -28.292 1.00 64.56 88 ALA A N 1
ATOM 713 C CA . ALA A 1 88 ? 2.300 64.421 -28.697 1.00 64.56 88 ALA A CA 1
ATOM 714 C C . ALA A 1 88 ? 2.188 65.225 -30.008 1.00 64.56 88 ALA A C 1
ATOM 716 O O . ALA A 1 88 ? 2.822 66.267 -30.143 1.00 64.56 88 ALA A O 1
ATOM 717 N N . ALA A 1 89 ? 1.347 64.786 -30.951 1.00 62.53 89 ALA A N 1
ATOM 718 C CA . ALA A 1 89 ? 1.079 65.512 -32.194 1.00 62.53 89 ALA A CA 1
ATOM 719 C C . ALA A 1 89 ? 0.170 66.744 -32.006 1.00 62.53 89 ALA A C 1
ATOM 721 O O . ALA A 1 89 ? 0.201 67.652 -32.832 1.00 62.53 89 ALA A O 1
ATOM 722 N N . ALA A 1 90 ? -0.622 66.795 -30.930 1.00 55.66 90 ALA A N 1
ATOM 723 C CA . ALA A 1 90 ? -1.519 67.909 -30.613 1.00 55.66 90 ALA A CA 1
ATOM 724 C C . ALA A 1 90 ? -0.880 68.992 -29.716 1.00 55.66 90 ALA A C 1
ATOM 726 O O . ALA A 1 90 ? -1.521 69.999 -29.425 1.00 55.66 90 ALA A O 1
ATOM 727 N N . GLY A 1 91 ? 0.369 68.805 -29.277 1.00 50.66 91 GLY A N 1
ATOM 728 C CA . GLY A 1 91 ? 1.076 69.703 -28.364 1.00 50.66 91 GLY A CA 1
ATOM 729 C C . GLY A 1 91 ? 2.110 70.598 -29.047 1.00 50.66 91 GLY A C 1
ATOM 730 O O . GLY A 1 91 ? 3.298 70.471 -28.769 1.00 50.66 91 GLY A O 1
ATOM 731 N N . VAL A 1 92 ? 1.670 71.519 -29.909 1.00 50.91 92 VAL A N 1
ATOM 732 C CA . VAL A 1 92 ? 2.437 72.727 -30.267 1.00 50.91 92 VAL A CA 1
ATOM 733 C C . VAL A 1 92 ? 1.544 73.925 -29.967 1.00 50.91 92 VAL A C 1
ATOM 735 O O . VAL A 1 92 ? 0.565 74.171 -30.666 1.00 50.91 92 VAL A O 1
ATOM 738 N N . GLY A 1 93 ? 1.858 74.626 -28.881 1.00 42.66 93 GLY A N 1
ATOM 739 C CA . GLY A 1 93 ? 1.071 75.739 -28.361 1.00 42.66 93 GLY A CA 1
ATOM 740 C C . GLY A 1 93 ? 1.725 76.337 -27.122 1.00 42.66 93 GLY A C 1
ATOM 741 O O . GLY A 1 93 ? 1.310 76.067 -26.004 1.00 42.66 93 GLY A O 1
ATOM 742 N N . ASP A 1 94 ? 2.799 77.065 -27.393 1.00 42.47 94 ASP A N 1
ATOM 743 C CA . ASP A 1 94 ? 3.552 78.024 -26.584 1.00 42.47 94 ASP A CA 1
ATOM 744 C C . ASP A 1 94 ? 2.774 78.739 -25.451 1.00 42.47 94 ASP A C 1
ATOM 746 O O . ASP A 1 94 ? 1.679 79.246 -25.691 1.00 42.47 94 ASP A O 1
ATOM 750 N N . ALA A 1 95 ? 3.368 78.810 -24.248 1.00 41.34 95 ALA A N 1
ATOM 751 C CA . ALA A 1 95 ? 3.363 79.987 -23.361 1.00 41.34 95 ALA A CA 1
ATOM 752 C C . ALA A 1 95 ? 4.119 79.725 -22.035 1.00 41.34 95 ALA A C 1
ATOM 754 O O . ALA A 1 95 ? 3.779 78.851 -21.238 1.00 41.34 95 ALA A O 1
ATOM 755 N N . SER A 1 96 ? 5.136 80.557 -21.828 1.00 45.56 96 SER A N 1
ATOM 756 C CA . SER A 1 96 ? 5.864 80.921 -20.605 1.00 45.56 96 SER A CA 1
ATOM 757 C C . SER A 1 96 ? 5.028 81.046 -19.319 1.00 45.56 96 SER A C 1
ATOM 759 O O . SER A 1 96 ? 3.969 81.663 -19.350 1.00 45.56 96 SER A O 1
ATOM 761 N N . ASP A 1 97 ? 5.534 80.579 -18.170 1.00 39.28 97 ASP A N 1
ATOM 762 C CA . ASP A 1 97 ? 6.245 81.408 -17.168 1.00 39.28 97 ASP A CA 1
ATOM 763 C C . ASP A 1 97 ? 6.428 80.672 -15.818 1.00 39.28 97 ASP A C 1
ATOM 765 O O . ASP A 1 97 ? 5.512 80.039 -15.307 1.00 39.28 97 ASP A O 1
ATOM 769 N N . GLY A 1 98 ? 7.612 80.835 -15.218 1.00 39.91 98 GLY A N 1
ATOM 770 C CA . GLY A 1 98 ? 7.791 81.024 -13.772 1.00 39.91 98 GLY A CA 1
ATOM 771 C C . GLY A 1 98 ? 7.541 79.896 -12.746 1.00 39.91 98 GLY A C 1
ATOM 772 O O . GLY A 1 98 ? 6.418 79.520 -12.448 1.00 39.91 98 GLY A O 1
ATOM 773 N N . VAL A 1 99 ? 8.615 79.629 -11.984 1.00 37.44 99 VAL A N 1
ATOM 774 C CA . VAL A 1 99 ? 8.666 79.389 -10.517 1.00 37.44 99 VAL A CA 1
ATOM 775 C C . VAL A 1 99 ? 9.045 77.971 -10.040 1.00 37.44 99 VAL A C 1
ATOM 777 O O . VAL A 1 99 ? 8.423 76.957 -10.327 1.00 37.44 99 VAL A O 1
ATOM 780 N N . ARG A 1 100 ? 10.131 77.966 -9.248 1.00 42.09 100 ARG A N 1
ATOM 781 C CA . ARG A 1 100 ? 10.787 76.869 -8.515 1.00 42.09 100 ARG A CA 1
ATOM 782 C C . ARG A 1 100 ? 9.876 76.199 -7.476 1.00 42.09 100 ARG A C 1
ATOM 784 O O . ARG A 1 100 ? 9.180 76.899 -6.749 1.00 42.09 100 ARG A O 1
ATOM 791 N N . GLY A 1 101 ? 10.060 74.893 -7.249 1.00 34.69 101 GLY A N 1
ATOM 792 C CA . GLY A 1 101 ? 9.600 74.240 -6.016 1.00 34.69 101 GLY A CA 1
ATOM 793 C C . GLY A 1 101 ? 9.750 72.713 -5.966 1.00 34.69 101 GLY A C 1
ATOM 794 O O . GLY A 1 101 ? 8.909 72.004 -6.489 1.00 34.69 101 GLY A O 1
ATOM 795 N N . VAL A 1 102 ? 10.833 72.248 -5.333 1.00 37.28 102 VAL A N 1
ATOM 796 C CA . VAL A 1 102 ? 10.959 71.112 -4.384 1.00 37.28 102 VAL A CA 1
ATOM 797 C C . VAL A 1 102 ? 9.971 69.925 -4.471 1.00 37.28 102 VAL A C 1
ATOM 799 O O . VAL A 1 102 ? 8.778 70.095 -4.256 1.00 37.28 102 VAL A O 1
ATOM 802 N N . GLY A 1 103 ? 10.511 68.694 -4.502 1.00 34.19 103 GLY A N 1
ATOM 803 C CA . GLY A 1 103 ? 9.994 67.615 -3.639 1.00 34.19 103 GLY A CA 1
ATOM 804 C C . GLY A 1 103 ? 9.605 66.285 -4.297 1.00 34.19 103 GLY A C 1
ATOM 805 O O . GLY A 1 103 ? 8.707 66.208 -5.120 1.00 34.19 103 GLY A O 1
ATOM 806 N N . ALA A 1 104 ? 10.286 65.234 -3.842 1.00 42.56 104 ALA A N 1
ATOM 807 C CA . ALA A 1 104 ? 10.014 63.804 -3.976 1.00 42.56 104 ALA A CA 1
ATOM 808 C C . ALA A 1 104 ? 8.535 63.357 -4.055 1.00 42.56 104 ALA A C 1
ATOM 810 O O . ALA A 1 104 ? 7.728 63.779 -3.235 1.00 42.56 104 ALA A O 1
ATOM 811 N N . ALA A 1 105 ? 8.247 62.389 -4.941 1.00 37.47 105 ALA A N 1
ATOM 812 C CA . ALA A 1 105 ? 7.422 61.193 -4.683 1.00 37.47 105 ALA A CA 1
ATOM 813 C C . ALA A 1 105 ? 7.217 60.392 -5.987 1.00 37.47 105 ALA A C 1
ATOM 815 O O . ALA A 1 105 ? 6.350 60.708 -6.797 1.00 37.47 105 ALA A O 1
ATOM 816 N N . SER A 1 106 ? 7.989 59.323 -6.183 1.00 43.50 106 SER A N 1
ATOM 817 C CA . SER A 1 106 ? 7.687 58.281 -7.170 1.00 43.50 106 SER A CA 1
ATOM 818 C C . SER A 1 106 ? 7.647 56.932 -6.465 1.00 43.50 106 SER A C 1
ATOM 820 O O . SER A 1 106 ? 8.613 56.181 -6.507 1.00 43.50 106 SER A O 1
ATOM 822 N N . ASP A 1 107 ? 6.547 56.666 -5.766 1.00 46.81 107 ASP A N 1
ATOM 823 C CA . ASP A 1 107 ? 6.015 55.313 -5.624 1.00 46.81 107 ASP A CA 1
ATOM 824 C C . ASP A 1 107 ? 4.610 55.366 -5.021 1.00 46.81 107 ASP A C 1
ATOM 826 O O . ASP A 1 107 ? 4.402 55.883 -3.926 1.00 46.81 107 ASP A O 1
ATOM 830 N N . GLY A 1 108 ? 3.642 54.810 -5.750 1.00 46.31 108 GLY A N 1
ATOM 831 C CA . GLY A 1 108 ? 2.308 54.528 -5.225 1.00 46.31 108 GLY A CA 1
ATOM 832 C C . GLY A 1 108 ? 1.175 55.349 -5.829 1.00 46.31 108 GLY A C 1
ATOM 833 O O . GLY A 1 108 ? 0.616 56.208 -5.161 1.00 46.31 108 GLY A O 1
ATOM 834 N N . CYS A 1 109 ? 0.744 55.004 -7.045 1.00 40.59 109 CYS A N 1
ATOM 835 C CA . CYS A 1 109 ? -0.683 55.026 -7.378 1.00 40.59 109 CYS A CA 1
ATOM 836 C C . CYS A 1 109 ? -0.943 54.217 -8.654 1.00 40.59 109 CYS A C 1
ATOM 838 O O . CYS A 1 109 ? -0.790 54.737 -9.750 1.00 40.59 109 CYS A O 1
ATOM 840 N N . ASP A 1 110 ? -1.304 52.937 -8.515 1.00 38.34 110 ASP A N 1
ATOM 841 C CA . ASP A 1 110 ? -2.105 52.237 -9.534 1.00 38.34 110 ASP A CA 1
ATOM 842 C C . ASP A 1 110 ? -2.733 50.948 -8.973 1.00 38.34 110 ASP A C 1
ATOM 844 O O . ASP A 1 110 ? -2.611 49.846 -9.505 1.00 38.34 110 ASP A O 1
ATOM 848 N N . VAL A 1 111 ? -3.449 51.081 -7.854 1.00 47.47 111 VAL A N 1
ATOM 849 C CA . VAL A 1 111 ? -4.452 50.096 -7.428 1.00 47.47 111 VAL A CA 1
ATOM 850 C C . VAL A 1 111 ? -5.626 50.852 -6.823 1.00 47.47 111 VAL A C 1
ATOM 852 O O . VAL A 1 111 ? -5.708 50.919 -5.614 1.00 47.47 111 VAL A O 1
ATOM 855 N N . VAL A 1 112 ? -6.510 51.429 -7.644 1.00 44.22 112 VAL A N 1
ATOM 856 C CA . VAL A 1 112 ? -7.980 51.438 -7.461 1.00 44.22 112 VAL A CA 1
ATOM 857 C C . VAL A 1 112 ? -8.600 51.941 -8.775 1.00 44.22 112 VAL A C 1
ATOM 859 O O . VAL A 1 112 ? -8.810 53.133 -8.960 1.00 44.22 112 VAL A O 1
ATOM 862 N N . VAL A 1 113 ? -8.974 51.039 -9.688 1.00 41.06 113 VAL A N 1
ATOM 863 C CA . VAL A 1 113 ? -10.099 51.315 -10.599 1.00 41.06 113 VAL A CA 1
ATOM 864 C C . VAL A 1 113 ? -11.166 50.271 -10.327 1.00 41.06 113 VAL A C 1
ATOM 866 O O . VAL A 1 113 ? -10.980 49.071 -10.539 1.00 41.06 113 VAL A O 1
ATOM 869 N N . GLY A 1 114 ? -12.255 50.776 -9.756 1.00 34.78 114 GLY A N 1
ATOM 870 C CA . GLY A 1 114 ? -13.363 50.042 -9.179 1.00 34.78 114 GLY A CA 1
ATOM 871 C C . GLY A 1 114 ? -14.016 49.019 -10.103 1.00 34.78 114 GLY A C 1
ATOM 872 O O . GLY A 1 114 ? -14.117 49.159 -11.322 1.00 34.78 114 GLY A O 1
ATOM 873 N N . ALA A 1 115 ? -14.518 47.981 -9.445 1.00 40.00 115 ALA A N 1
ATOM 874 C CA . ALA A 1 115 ? -15.303 46.883 -9.974 1.00 40.00 115 ALA A CA 1
ATOM 875 C C . ALA A 1 115 ? -16.703 47.318 -10.472 1.00 40.00 115 ALA A C 1
ATOM 877 O O . ALA A 1 115 ? -17.720 46.853 -9.963 1.00 40.00 115 ALA A O 1
ATOM 878 N N . GLY A 1 116 ? -16.773 48.172 -11.496 1.00 38.44 116 GLY A N 1
ATOM 879 C CA . GLY A 1 116 ? -18.003 48.512 -12.222 1.00 38.44 116 GLY A CA 1
ATOM 880 C C . GLY A 1 116 ? -18.038 47.837 -13.596 1.00 38.44 116 GLY A C 1
ATOM 881 O O . GLY A 1 116 ? -17.531 48.368 -14.579 1.00 38.44 116 GLY A O 1
ATOM 882 N N . ALA A 1 117 ? -18.591 46.626 -13.689 1.00 39.38 117 ALA A N 1
ATOM 883 C CA . ALA A 1 117 ? -18.575 45.843 -14.925 1.00 39.38 117 ALA A CA 1
ATOM 884 C C . ALA A 1 117 ? -19.622 46.319 -15.957 1.00 39.38 117 ALA A C 1
ATOM 886 O O . ALA A 1 117 ? -20.797 45.957 -15.870 1.00 39.38 117 ALA A O 1
ATOM 887 N N . ILE A 1 118 ? -19.178 47.015 -17.010 1.00 40.12 118 ILE A N 1
ATOM 888 C CA . ILE A 1 118 ? -19.943 47.190 -18.257 1.00 40.12 118 ILE A CA 1
ATOM 889 C C . ILE A 1 118 ? -20.132 45.809 -18.914 1.00 40.12 118 ILE A C 1
ATOM 891 O O . ILE A 1 118 ? -19.171 45.135 -19.306 1.00 40.12 118 ILE A O 1
ATOM 895 N N . ARG A 1 119 ? -21.386 45.353 -19.026 1.00 42.38 119 ARG A N 1
ATOM 896 C CA . ARG A 1 119 ? -21.744 44.065 -19.646 1.00 42.38 119 ARG A CA 1
ATOM 897 C C . ARG A 1 119 ? -21.577 44.135 -21.166 1.00 42.38 119 ARG A C 1
ATOM 899 O O . ARG A 1 119 ? -22.452 44.620 -21.868 1.00 42.38 119 ARG A O 1
ATOM 906 N N . THR A 1 120 ? -20.481 43.588 -21.681 1.00 41.22 120 THR A N 1
ATOM 907 C CA . THR A 1 120 ? -20.265 43.398 -23.125 1.00 41.22 120 THR A CA 1
ATOM 908 C C . THR A 1 120 ? -20.925 42.111 -23.639 1.00 41.22 120 THR A C 1
ATOM 910 O O . THR A 1 120 ? -20.939 41.080 -22.954 1.00 41.22 120 THR A O 1
ATOM 913 N N . ALA A 1 121 ? -21.462 42.155 -24.864 1.00 35.28 121 ALA A N 1
ATOM 914 C CA . ALA A 1 121 ? -22.005 40.995 -25.569 1.00 35.28 121 ALA A CA 1
ATOM 915 C C . ALA A 1 121 ? -20.934 39.891 -25.706 1.00 35.28 121 ALA A C 1
ATOM 917 O O . ALA A 1 121 ? -19.805 40.155 -26.108 1.00 35.28 121 ALA A O 1
ATOM 918 N N . GLY A 1 122 ? -21.271 38.656 -25.314 1.00 49.81 122 GLY A N 1
ATOM 919 C CA . GLY A 1 122 ? -20.337 37.518 -25.262 1.00 49.81 122 GLY A CA 1
ATOM 920 C C . GLY A 1 122 ? -19.904 37.089 -23.851 1.00 49.81 122 GLY A C 1
ATOM 921 O O . GLY A 1 122 ? -19.281 36.036 -23.697 1.00 49.81 122 GLY A O 1
ATOM 922 N N . GLN A 1 123 ? -20.278 37.830 -22.801 1.00 50.38 123 GLN A N 1
ATOM 923 C CA . GLN A 1 123 ? -20.044 37.398 -21.419 1.00 50.38 123 GLN A CA 1
ATOM 924 C C . GLN A 1 123 ? -20.842 36.116 -21.082 1.00 50.38 123 GLN A C 1
ATOM 926 O O . GLN A 1 123 ? -22.004 35.970 -21.479 1.00 50.38 123 GLN A O 1
ATOM 931 N N . PRO A 1 124 ? -20.249 35.152 -20.350 1.00 46.47 124 PRO A N 1
ATOM 932 C CA . PRO A 1 124 ? -20.915 33.921 -19.949 1.00 46.47 124 PRO A CA 1
ATOM 933 C C . PRO A 1 124 ? -22.250 34.212 -19.245 1.00 46.47 124 PRO A C 1
ATOM 935 O O . PRO A 1 124 ? -22.265 34.736 -18.138 1.00 46.47 124 PRO A O 1
ATOM 938 N N . SER A 1 125 ? -23.376 33.812 -19.858 1.00 55.69 125 SER A N 1
ATOM 939 C CA . SER A 1 125 ? -24.705 33.814 -19.209 1.00 55.69 125 SER A CA 1
ATOM 940 C C . SER A 1 125 ? -24.611 33.282 -17.770 1.00 55.69 125 SER A C 1
ATOM 942 O O . SER A 1 125 ? -23.849 32.344 -17.525 1.00 55.69 125 SER A O 1
ATOM 944 N N . GLY A 1 126 ? -25.372 33.851 -16.826 1.00 57.66 126 GLY A N 1
ATOM 945 C CA . GLY A 1 126 ? -25.134 33.777 -15.370 1.00 57.66 126 GLY A CA 1
ATOM 946 C C . GLY A 1 126 ? -24.877 32.405 -14.713 1.00 57.66 126 GLY A C 1
ATOM 947 O O . GLY A 1 126 ? -24.431 32.359 -13.574 1.00 57.66 126 GLY A O 1
ATOM 948 N N . GLY A 1 127 ? -25.099 31.277 -15.398 1.00 57.03 127 GLY A N 1
ATOM 949 C CA . GLY A 1 127 ? -24.672 29.945 -14.939 1.00 57.03 127 GLY A CA 1
ATOM 950 C C . GLY A 1 127 ? -23.213 29.572 -15.254 1.00 57.03 127 GLY A C 1
ATOM 951 O O . GLY A 1 127 ? -22.686 28.624 -14.677 1.00 57.03 127 GLY A O 1
ATOM 952 N N . LYS A 1 128 ? -22.547 30.279 -16.173 1.00 65.38 128 LYS A N 1
ATOM 953 C CA . LYS A 1 128 ? -21.137 30.065 -16.543 1.00 65.38 128 LYS A CA 1
ATOM 954 C C . LYS A 1 128 ? -20.173 30.958 -15.741 1.00 65.38 128 LYS A C 1
ATOM 956 O O . LYS A 1 128 ? -18.980 30.664 -15.748 1.00 65.38 128 LYS A O 1
ATOM 961 N N . ILE A 1 129 ? -20.688 31.967 -15.032 1.00 70.94 129 ILE A N 1
ATOM 962 C CA . ILE A 1 129 ? -19.923 32.845 -14.127 1.00 70.94 129 ILE A CA 1
ATOM 963 C C . ILE A 1 129 ? -19.429 32.067 -12.899 1.00 70.94 129 ILE A C 1
ATOM 965 O O . ILE A 1 129 ? -18.304 32.262 -12.455 1.00 70.94 129 ILE A O 1
ATOM 969 N N . SER A 1 130 ? -20.218 31.113 -12.385 1.00 68.38 130 SER A N 1
ATOM 970 C CA . SER A 1 130 ? -19.760 30.266 -11.281 1.00 68.38 130 SER A CA 1
ATOM 971 C C . SER A 1 130 ? -18.576 29.390 -11.709 1.00 68.38 130 SER A C 1
ATOM 973 O O . SER A 1 130 ? -18.557 28.846 -12.830 1.00 68.38 130 SER A O 1
ATOM 975 N N . SER A 1 131 ? -17.636 29.177 -10.783 1.00 76.50 131 SER A N 1
ATOM 976 C CA . SER A 1 131 ? -16.498 28.273 -10.974 1.00 76.50 131 SER A CA 1
ATOM 977 C C . SER A 1 131 ? -16.967 26.905 -11.486 1.00 76.50 131 SER A C 1
ATOM 979 O O . SER A 1 131 ? -18.065 26.445 -11.158 1.00 76.50 131 SER A O 1
ATOM 981 N N . ARG A 1 132 ? -16.158 26.234 -12.324 1.00 78.88 132 ARG A N 1
ATOM 982 C CA . ARG A 1 132 ? -16.560 24.963 -12.968 1.00 78.88 132 ARG A CA 1
ATOM 983 C C . ARG A 1 132 ? -17.030 23.911 -11.962 1.00 78.88 132 ARG A C 1
ATOM 985 O O . ARG A 1 132 ? -17.904 23.122 -12.301 1.00 78.88 132 ARG A O 1
ATOM 992 N N . HIS A 1 133 ? -16.473 23.929 -10.755 1.00 76.31 133 HIS A N 1
ATOM 993 C CA . HIS A 1 133 ? -16.817 23.001 -9.688 1.00 76.31 133 HIS A CA 1
ATOM 994 C C . HIS A 1 133 ? -18.182 23.291 -9.034 1.00 76.31 133 HIS A C 1
ATOM 996 O O . HIS A 1 133 ? -18.870 22.358 -8.634 1.00 76.31 133 HIS A O 1
ATOM 1002 N N . LEU A 1 134 ? -18.619 24.555 -8.994 1.00 79.00 134 LEU A N 1
ATOM 1003 C CA . LEU A 1 134 ? -19.912 24.962 -8.422 1.00 79.00 134 LEU A CA 1
ATOM 1004 C C . LEU A 1 134 ? -21.076 24.900 -9.427 1.00 79.00 134 LEU A C 1
ATOM 1006 O O . LEU A 1 134 ? -22.236 25.117 -9.070 1.00 79.00 134 LEU A O 1
ATOM 1010 N N . ARG A 1 135 ? -20.798 24.597 -10.701 1.00 82.19 135 ARG A N 1
ATOM 1011 C CA . ARG A 1 135 ? -21.820 24.571 -11.755 1.00 82.19 135 ARG A CA 1
ATOM 1012 C C . ARG A 1 135 ? -22.811 23.429 -11.545 1.00 82.19 135 ARG A C 1
ATOM 1014 O O . ARG A 1 135 ? -22.440 22.261 -11.464 1.00 82.19 135 ARG A O 1
ATOM 1021 N N . ARG A 1 136 ? -24.106 23.757 -11.583 1.00 79.38 136 ARG A N 1
ATOM 1022 C CA . ARG A 1 136 ? -25.207 22.782 -11.544 1.00 79.38 136 ARG A CA 1
ATOM 1023 C C . ARG A 1 136 ? -26.031 22.845 -12.826 1.00 79.38 136 ARG A C 1
ATOM 1025 O O . ARG A 1 136 ? -26.625 23.876 -13.134 1.00 79.38 136 ARG A O 1
ATOM 1032 N N . ARG A 1 137 ? -26.159 21.712 -13.529 1.00 79.56 137 ARG A N 1
ATOM 1033 C CA . ARG A 1 137 ? -26.988 21.602 -14.750 1.00 79.56 137 ARG A CA 1
ATOM 1034 C C . ARG A 1 137 ? -28.473 21.881 -14.494 1.00 79.56 137 ARG A C 1
ATOM 1036 O O . ARG A 1 137 ? -29.172 22.340 -15.382 1.00 79.56 137 ARG A O 1
ATOM 1043 N N . THR A 1 138 ? -28.950 21.683 -13.262 1.00 76.44 138 THR A N 1
ATOM 1044 C CA . THR A 1 138 ? -30.348 21.956 -12.879 1.00 76.44 138 THR A CA 1
ATOM 1045 C C . THR A 1 138 ? -30.696 23.447 -12.787 1.00 76.44 138 THR A C 1
ATOM 1047 O O . THR A 1 138 ? -31.843 23.770 -12.484 1.00 76.44 138 THR A O 1
ATOM 1050 N N . GLY A 1 139 ? -29.736 24.356 -13.000 1.00 66.88 139 GLY A N 1
ATOM 1051 C CA . GLY A 1 139 ? -29.961 25.804 -12.938 1.00 66.88 139 GLY A CA 1
ATOM 1052 C C . GLY A 1 139 ? -30.952 26.340 -13.981 1.00 66.88 139 GLY A C 1
ATOM 1053 O O . GLY A 1 139 ? -31.497 27.422 -13.774 1.00 66.88 139 GLY A O 1
ATOM 1054 N N . SER A 1 140 ? -31.217 25.586 -15.056 1.00 73.44 140 SER A N 1
ATOM 1055 C CA . SER A 1 140 ? -32.244 25.894 -16.064 1.00 73.44 140 SER A CA 1
ATOM 1056 C C . SER A 1 140 ? -33.670 25.571 -15.597 1.00 73.44 140 SER A C 1
ATOM 1058 O O . SER A 1 140 ? -34.596 26.288 -15.947 1.00 73.44 140 SER A O 1
ATOM 1060 N N . HIS A 1 141 ? -33.855 24.525 -14.782 1.00 69.88 141 HIS A N 1
ATOM 1061 C CA . HIS A 1 141 ? -35.184 24.009 -14.416 1.00 69.88 141 HIS A CA 1
ATOM 1062 C C . HIS A 1 141 ? -35.740 24.570 -13.101 1.00 69.88 141 HIS A C 1
ATOM 1064 O O . HIS A 1 141 ? -36.952 24.610 -12.915 1.00 69.88 141 HIS A O 1
ATOM 1070 N N . LYS A 1 142 ? -34.881 24.970 -12.152 1.00 64.00 142 LYS A N 1
ATOM 1071 C CA . LYS A 1 142 ? -35.304 25.586 -10.882 1.00 64.00 142 LYS A CA 1
ATOM 1072 C C . LYS A 1 142 ? -34.390 26.760 -10.538 1.00 64.00 142 LYS A C 1
ATOM 1074 O O . LYS A 1 142 ? -33.249 26.554 -10.122 1.00 64.00 142 LYS A O 1
ATOM 1079 N N . ARG A 1 143 ? -34.914 27.990 -10.641 1.00 59.97 143 ARG A N 1
ATOM 1080 C CA . ARG A 1 143 ? -34.176 29.233 -10.324 1.00 59.97 143 ARG A CA 1
ATOM 1081 C C . ARG A 1 143 ? -33.669 29.288 -8.871 1.00 59.97 143 ARG A C 1
ATOM 1083 O O . ARG A 1 143 ? -32.622 29.878 -8.633 1.00 59.97 143 ARG A O 1
ATOM 1090 N N . ARG A 1 144 ? -34.329 28.590 -7.931 1.00 56.91 144 ARG A N 1
ATOM 1091 C CA . ARG A 1 144 ? -33.975 28.522 -6.492 1.00 56.91 144 ARG A CA 1
ATOM 1092 C C . ARG A 1 144 ? -32.584 27.940 -6.167 1.00 56.91 144 ARG A C 1
ATOM 1094 O O . ARG A 1 144 ? -32.186 27.983 -5.015 1.00 56.91 144 ARG A O 1
ATOM 1101 N N . ARG A 1 145 ? -31.845 27.374 -7.133 1.00 54.59 145 ARG A N 1
ATOM 1102 C CA . ARG A 1 145 ? -30.503 26.787 -6.908 1.00 54.59 145 ARG A CA 1
ATOM 1103 C C . ARG A 1 145 ? -29.333 27.661 -7.372 1.00 54.59 145 ARG A C 1
ATOM 1105 O O . ARG A 1 145 ? -28.209 27.167 -7.438 1.00 54.59 145 ARG A O 1
ATOM 1112 N N . ARG A 1 146 ? -29.573 28.922 -7.739 1.00 55.69 146 ARG A N 1
ATOM 1113 C CA . ARG A 1 146 ? -28.477 29.882 -7.924 1.00 55.69 146 ARG A CA 1
ATOM 1114 C C . ARG A 1 146 ? -27.989 30.309 -6.542 1.00 55.69 146 ARG A C 1
ATOM 1116 O O . ARG A 1 146 ? -28.820 30.533 -5.666 1.00 55.69 146 ARG A O 1
ATOM 1123 N N . HIS A 1 147 ? -26.673 30.435 -6.362 1.00 55.59 147 HIS A N 1
ATOM 1124 C CA . HIS A 1 147 ? -26.162 31.255 -5.268 1.00 55.59 147 HIS A CA 1
ATOM 1125 C C . HIS A 1 147 ? -26.858 32.613 -5.391 1.00 55.59 147 HIS A C 1
ATOM 1127 O O . HIS A 1 147 ? -26.826 33.221 -6.467 1.00 55.59 147 HIS A O 1
ATOM 1133 N N . ARG A 1 148 ? -27.558 33.041 -4.334 1.00 53.41 148 ARG A N 1
ATOM 1134 C CA . ARG A 1 148 ? -27.901 34.451 -4.179 1.00 53.41 148 ARG A CA 1
ATOM 1135 C C . ARG A 1 148 ? -26.555 35.145 -4.017 1.00 53.41 148 ARG A C 1
ATOM 1137 O O . ARG A 1 148 ? -26.029 35.212 -2.917 1.00 53.41 148 ARG A O 1
ATOM 1144 N N . PHE A 1 149 ? -25.950 35.564 -5.123 1.00 50.06 149 PHE A N 1
ATOM 1145 C CA . PHE A 1 149 ? -25.030 36.685 -5.031 1.00 50.06 149 PHE A CA 1
ATOM 1146 C C . PHE A 1 149 ? -25.825 37.813 -4.364 1.00 50.06 149 PHE A C 1
ATOM 1148 O O . PHE A 1 149 ? -27.004 37.963 -4.724 1.00 50.06 149 PHE A O 1
ATOM 1155 N N . PRO A 1 150 ? -25.250 38.552 -3.399 1.00 43.00 150 PRO A N 1
ATOM 1156 C CA . PRO A 1 150 ? -25.821 39.826 -3.002 1.00 43.00 150 PRO A CA 1
ATOM 1157 C C . PRO A 1 150 ? -26.071 40.575 -4.305 1.00 43.00 150 PRO A C 1
ATOM 1159 O O . PRO A 1 150 ? -25.154 40.772 -5.106 1.00 43.00 150 PRO A O 1
ATOM 1162 N N . ARG A 1 151 ? -27.340 40.841 -4.615 1.00 42.91 151 ARG A N 1
ATOM 1163 C CA . ARG A 1 151 ? -27.609 41.815 -5.660 1.00 42.91 151 ARG A CA 1
ATOM 1164 C C . ARG A 1 151 ? -27.079 43.107 -5.060 1.00 42.91 151 ARG A C 1
ATOM 1166 O O . ARG A 1 151 ? -27.523 43.457 -3.972 1.00 42.91 151 ARG A O 1
ATOM 1173 N N . GLY A 1 152 ? -26.121 43.746 -5.730 1.00 43.25 152 GLY A N 1
ATOM 1174 C CA . GLY A 1 152 ? -25.915 45.169 -5.503 1.00 43.25 152 GLY A CA 1
ATOM 1175 C C . GLY A 1 152 ? -27.284 45.837 -5.574 1.00 43.25 152 GLY A C 1
ATOM 1176 O O . GLY A 1 152 ? -28.138 45.396 -6.356 1.00 43.25 152 GLY A O 1
ATOM 1177 N N . GLU A 1 153 ? -27.512 46.788 -4.681 1.00 43.06 153 GLU A N 1
ATOM 1178 C CA . GLU A 1 153 ? -28.714 47.608 -4.605 1.00 43.06 153 GLU A CA 1
ATOM 1179 C C . GLU A 1 153 ? -28.857 48.463 -5.872 1.00 43.06 153 GLU A C 1
ATOM 1181 O O . GLU A 1 153 ? -28.778 49.678 -5.833 1.00 43.06 153 GLU A O 1
ATOM 1186 N N . ASP A 1 154 ? -29.080 47.837 -7.023 1.00 42.03 154 ASP A N 1
ATOM 1187 C CA . ASP A 1 154 ? -29.580 48.531 -8.198 1.00 42.03 154 ASP A CA 1
ATOM 1188 C C . ASP A 1 154 ? -31.103 48.550 -8.080 1.00 42.03 154 ASP A C 1
ATOM 1190 O O . ASP A 1 154 ? -31.833 47.683 -8.580 1.00 42.03 154 ASP A O 1
ATOM 1194 N N . SER A 1 155 ? -31.572 49.555 -7.348 1.00 46.09 155 SER A N 1
ATOM 1195 C CA . SER A 1 155 ? -32.911 50.122 -7.427 1.00 46.09 155 SER A CA 1
ATOM 1196 C C . SER A 1 155 ? -33.166 50.617 -8.859 1.00 46.09 155 SER A C 1
ATOM 1198 O O . SER A 1 155 ? -33.010 51.783 -9.196 1.00 46.09 155 SER A O 1
ATOM 1200 N N . GLY A 1 156 ? -33.560 49.705 -9.749 1.00 43.59 156 GLY A N 1
ATOM 1201 C CA . GLY A 1 156 ? -33.820 50.030 -11.150 1.00 43.59 156 GLY A CA 1
ATOM 1202 C C . GLY A 1 156 ? -34.942 49.193 -11.746 1.00 43.59 156 GLY A C 1
ATOM 1203 O O . GLY A 1 156 ? -34.690 48.126 -12.298 1.00 43.59 156 GLY A O 1
ATOM 1204 N N . LYS A 1 157 ? -36.177 49.694 -11.607 1.00 42.91 157 LYS A N 1
ATOM 1205 C CA . LYS A 1 157 ? -37.386 49.411 -12.409 1.00 42.91 157 LYS A CA 1
ATOM 1206 C C . LYS A 1 157 ? -37.416 48.057 -13.141 1.00 42.91 157 LYS A C 1
ATOM 1208 O O . LYS A 1 157 ? -37.017 47.949 -14.298 1.00 42.91 157 LYS A O 1
ATOM 1213 N N . VAL A 1 158 ? -38.046 47.056 -12.525 1.00 38.47 158 VAL A N 1
ATOM 1214 C CA . VAL A 1 158 ? -38.738 46.003 -13.286 1.00 38.47 158 VAL A CA 1
ATOM 1215 C C . VAL A 1 158 ? -40.225 46.323 -13.234 1.00 38.47 158 VAL A C 1
ATOM 1217 O O . VAL A 1 158 ? -40.929 45.908 -12.322 1.00 38.47 158 VAL A O 1
ATOM 1220 N N . ASN A 1 159 ? -40.668 47.105 -14.216 1.00 41.75 159 ASN A N 1
ATOM 1221 C CA . ASN A 1 159 ? -42.071 47.164 -14.600 1.00 41.75 159 ASN A CA 1
ATOM 1222 C C . ASN A 1 159 ? -42.443 45.868 -15.329 1.00 41.75 159 ASN A C 1
ATOM 1224 O O . ASN A 1 159 ? -41.705 45.417 -16.207 1.00 41.75 159 ASN A O 1
ATOM 1228 N N . GLY A 1 160 ? -43.630 45.349 -15.018 1.00 35.84 160 GLY A N 1
ATOM 1229 C CA . GLY A 1 160 ? -44.426 44.539 -15.939 1.00 35.84 160 GLY A CA 1
ATOM 1230 C C . GLY A 1 160 ? -44.453 43.045 -15.639 1.00 35.84 160 GLY A C 1
ATOM 1231 O O . GLY A 1 160 ? -43.549 42.308 -16.034 1.00 35.84 160 GLY A O 1
ATOM 1232 N N . GLY A 1 161 ? -45.549 42.591 -15.025 1.00 34.34 161 GLY A N 1
ATOM 1233 C CA . GLY A 1 161 ? -45.952 41.188 -15.095 1.00 34.34 161 GLY A CA 1
ATOM 1234 C C . GLY A 1 161 ? -46.652 40.606 -13.872 1.00 34.34 161 GLY A C 1
ATOM 1235 O O . GLY A 1 161 ? -46.531 39.401 -13.664 1.00 34.34 161 GLY A O 1
ATOM 1236 N N . ASP A 1 162 ? -47.356 41.414 -13.075 1.00 35.66 162 ASP A N 1
ATOM 1237 C CA . ASP A 1 162 ? -48.358 40.891 -12.146 1.00 35.66 162 ASP A CA 1
ATOM 1238 C C . ASP A 1 162 ? -49.590 40.439 -12.938 1.00 35.66 162 ASP A C 1
ATOM 1240 O O . ASP A 1 162 ? -50.342 41.240 -13.485 1.00 35.66 162 ASP A O 1
ATOM 1244 N N . GLY A 1 163 ? -49.764 39.123 -13.009 1.00 34.62 163 GLY A N 1
ATOM 1245 C CA . GLY A 1 163 ? -51.031 38.459 -13.282 1.00 34.62 163 GLY A CA 1
ATOM 1246 C C . GLY A 1 163 ? -51.278 37.500 -12.129 1.00 34.62 163 GLY A C 1
ATOM 1247 O O . GLY A 1 163 ? -50.924 36.323 -12.203 1.00 34.62 163 GLY A O 1
ATOM 1248 N N . ALA A 1 164 ? -51.767 38.052 -11.023 1.00 36.88 164 ALA A N 1
ATOM 1249 C CA . ALA A 1 164 ? -52.232 37.303 -9.873 1.00 36.88 164 ALA A CA 1
ATOM 1250 C C . ALA A 1 164 ? -53.599 36.693 -10.201 1.00 36.88 164 ALA A C 1
ATOM 1252 O O . ALA A 1 164 ? -54.537 37.431 -10.469 1.00 36.88 164 ALA A O 1
ATOM 1253 N N . ASP A 1 165 ? -53.716 35.369 -10.115 1.00 33.41 165 ASP A N 1
ATOM 1254 C CA . ASP A 1 165 ? -55.003 34.721 -9.876 1.00 33.41 165 ASP A CA 1
ATOM 1255 C C . ASP A 1 165 ? -54.919 33.963 -8.554 1.00 33.41 165 ASP A C 1
ATOM 1257 O O . ASP A 1 165 ? -54.347 32.877 -8.420 1.00 33.41 165 ASP A O 1
ATOM 1261 N N . VAL A 1 166 ? -55.476 34.630 -7.551 1.00 37.75 166 VAL A N 1
ATOM 1262 C CA . VAL A 1 166 ? -55.914 34.080 -6.279 1.00 37.75 166 VAL A CA 1
ATOM 1263 C C . VAL A 1 166 ? -57.176 33.273 -6.562 1.00 37.75 166 VAL A C 1
ATOM 1265 O O . VAL A 1 166 ? -58.154 33.833 -7.047 1.00 37.75 166 VAL A O 1
ATOM 1268 N N . LYS A 1 167 ? -57.220 31.990 -6.189 1.00 32.66 167 LYS A N 1
ATOM 1269 C CA . LYS A 1 167 ? -58.501 31.373 -5.829 1.00 32.66 167 LYS A CA 1
ATOM 1270 C C . LYS A 1 167 ? -58.367 30.420 -4.646 1.00 32.66 167 LYS A C 1
ATOM 1272 O O . LYS A 1 167 ? -57.685 29.399 -4.684 1.00 32.66 167 LYS A O 1
ATOM 1277 N N . MET A 1 168 ? -59.020 30.902 -3.597 1.00 33.19 168 MET A N 1
ATOM 1278 C CA . MET A 1 168 ? -59.358 30.360 -2.294 1.00 33.19 168 MET A CA 1
ATOM 1279 C C . MET A 1 168 ? -59.770 28.889 -2.275 1.00 33.19 168 MET A C 1
ATOM 1281 O O . MET A 1 168 ? -60.375 28.359 -3.206 1.00 33.19 168 MET A O 1
ATOM 1285 N N . ALA A 1 169 ? -59.492 28.287 -1.123 1.00 34.66 169 ALA A N 1
ATOM 1286 C CA . ALA A 1 169 ? -60.093 27.060 -0.645 1.00 34.66 169 ALA A CA 1
ATOM 1287 C C . ALA A 1 169 ? -61.615 27.207 -0.481 1.00 34.66 169 ALA A C 1
ATOM 1289 O O . ALA A 1 169 ? -62.091 28.221 0.023 1.00 34.66 169 ALA A O 1
ATOM 1290 N N . ALA A 1 170 ? -62.351 26.154 -0.829 1.00 31.84 170 ALA A N 1
ATOM 1291 C CA . ALA A 1 170 ? -63.683 25.901 -0.302 1.00 31.84 170 ALA A CA 1
ATOM 1292 C C . ALA A 1 170 ? -63.863 24.391 -0.119 1.00 31.84 170 ALA A C 1
ATOM 1294 O O . ALA A 1 170 ? -63.751 23.600 -1.055 1.00 31.84 170 ALA A O 1
ATOM 1295 N N . SER A 1 171 ? -64.089 24.021 1.133 1.00 33.25 171 SER A N 1
ATOM 1296 C CA . SER A 1 171 ? -64.657 22.765 1.592 1.00 33.25 171 SER A CA 1
ATOM 1297 C C . SER A 1 171 ? -66.137 22.701 1.221 1.00 33.25 171 SER A C 1
ATOM 1299 O O . SER A 1 171 ? -66.889 23.614 1.563 1.00 33.25 171 SER A O 1
ATOM 1301 N N . THR A 1 172 ? -66.588 21.608 0.611 1.00 32.56 172 THR A N 1
ATOM 1302 C CA . THR A 1 172 ? -68.007 21.235 0.650 1.00 32.56 172 THR A CA 1
ATOM 1303 C C . THR A 1 172 ? -68.137 19.718 0.623 1.00 32.56 172 THR A C 1
ATOM 1305 O O . THR A 1 172 ? -67.799 19.048 -0.348 1.00 32.56 172 THR A O 1
ATOM 1308 N N . THR A 1 173 ? -68.594 19.200 1.754 1.00 35.34 173 THR A N 1
ATOM 1309 C CA . THR A 1 173 ? -69.239 17.906 1.947 1.00 35.34 173 THR A CA 1
ATOM 1310 C C . THR A 1 173 ? -70.466 17.767 1.051 1.00 35.34 173 THR A C 1
ATOM 1312 O O . THR A 1 173 ? -71.345 18.622 1.083 1.00 35.34 173 THR A O 1
ATOM 1315 N N . SER A 1 174 ? -70.581 16.654 0.334 1.00 33.62 174 SER A N 1
ATOM 1316 C CA . SER A 1 174 ? -71.879 16.050 0.026 1.00 33.62 174 SER A CA 1
ATOM 1317 C C . SER A 1 174 ? -71.719 14.534 -0.029 1.00 33.62 174 SER A C 1
ATOM 1319 O O . SER A 1 174 ? -70.871 13.993 -0.737 1.00 33.62 174 SER A O 1
ATOM 1321 N N . ASN A 1 175 ? -72.506 13.883 0.825 1.00 33.00 175 ASN A N 1
ATOM 1322 C CA . ASN A 1 175 ? -72.889 12.489 0.713 1.00 33.00 175 ASN A CA 1
ATOM 1323 C C . ASN A 1 175 ? -73.698 12.320 -0.572 1.00 33.00 175 ASN A C 1
ATOM 1325 O O . ASN A 1 175 ? -74.596 13.118 -0.804 1.00 33.00 175 ASN A O 1
ATOM 1329 N N . ASP A 1 176 ? -73.443 11.251 -1.319 1.00 33.28 176 ASP A N 1
ATOM 1330 C CA . ASP A 1 176 ? -74.532 10.466 -1.891 1.00 33.28 176 ASP A CA 1
ATOM 1331 C C . ASP A 1 176 ? -74.061 9.037 -2.147 1.00 33.28 176 ASP A C 1
ATOM 1333 O O . ASP A 1 176 ? -73.044 8.775 -2.794 1.00 33.28 176 ASP A O 1
ATOM 1337 N N . GLY A 1 177 ? -74.797 8.105 -1.549 1.00 35.16 177 GLY A N 1
ATOM 1338 C CA . GLY A 1 177 ? -74.586 6.681 -1.693 1.00 35.16 177 GLY A CA 1
ATOM 1339 C C . GLY A 1 177 ? -75.169 6.174 -3.005 1.00 35.16 177 GLY A C 1
ATOM 1340 O O . GLY A 1 177 ? -76.293 6.499 -3.376 1.00 35.16 177 GLY A O 1
ATOM 1341 N N . LYS A 1 178 ? -74.433 5.276 -3.656 1.00 32.03 178 LYS A N 1
ATOM 1342 C CA . LYS A 1 178 ? -75.043 4.203 -4.435 1.00 32.03 178 LYS A CA 1
ATOM 1343 C C . LYS A 1 178 ? -74.151 2.976 -4.373 1.00 32.03 178 LYS A C 1
ATOM 1345 O O . LYS A 1 178 ? -73.013 2.978 -4.834 1.00 32.03 178 LYS A O 1
ATOM 1350 N N . ALA A 1 179 ? -74.688 1.963 -3.708 1.00 34.66 179 ALA A N 1
ATOM 1351 C CA . ALA A 1 179 ? -74.186 0.610 -3.723 1.00 34.66 179 ALA A CA 1
ATOM 1352 C C . ALA A 1 179 ? -74.451 0.013 -5.106 1.00 34.66 179 ALA A C 1
ATOM 1354 O O . ALA A 1 179 ? -75.594 -0.001 -5.542 1.00 34.66 179 ALA A O 1
ATOM 1355 N N . ASP A 1 180 ? -73.410 -0.514 -5.741 1.00 35.22 180 ASP A N 1
ATOM 1356 C CA . ASP A 1 180 ? -73.554 -1.593 -6.710 1.00 35.22 180 ASP A CA 1
ATOM 1357 C C . ASP A 1 180 ? -72.501 -2.649 -6.388 1.00 35.22 180 ASP A C 1
ATOM 1359 O O . ASP A 1 180 ? -71.288 -2.439 -6.484 1.00 35.22 180 ASP A O 1
ATOM 1363 N N . GLN A 1 181 ? -73.000 -3.789 -5.919 1.00 37.66 181 GLN A N 1
ATOM 1364 C CA . GLN A 1 181 ? -72.229 -5.006 -5.774 1.00 37.66 181 GLN A CA 1
ATOM 1365 C C . GLN A 1 181 ? -72.030 -5.586 -7.171 1.00 37.66 181 GLN A C 1
ATOM 1367 O O . GLN A 1 181 ? -72.994 -6.008 -7.801 1.00 37.66 181 GLN A O 1
ATOM 1372 N N . ASN A 1 182 ? -70.785 -5.694 -7.631 1.00 36.66 182 ASN A N 1
ATOM 1373 C CA . ASN A 1 182 ? -70.469 -6.757 -8.571 1.00 36.66 182 ASN A CA 1
ATOM 1374 C C . ASN A 1 182 ? -69.079 -7.339 -8.322 1.00 36.66 182 ASN A C 1
ATOM 1376 O O . ASN A 1 182 ? -68.050 -6.665 -8.376 1.00 36.66 182 ASN A O 1
ATOM 1380 N N . LYS A 1 183 ? -69.097 -8.632 -7.996 1.00 43.03 183 LYS A N 1
ATOM 1381 C CA . LYS A 1 183 ? -67.951 -9.532 -7.938 1.00 43.03 183 LYS A CA 1
ATOM 1382 C C . LYS A 1 183 ? -67.386 -9.676 -9.345 1.00 43.03 183 LYS A C 1
ATOM 1384 O O . LYS A 1 183 ? -68.033 -10.289 -10.180 1.00 43.03 183 LYS A O 1
ATOM 1389 N N . GLU A 1 184 ? -66.132 -9.295 -9.541 1.00 36.81 184 GLU A N 1
ATOM 1390 C CA . GLU A 1 184 ? -65.281 -9.977 -10.512 1.00 36.81 184 GLU A CA 1
ATOM 1391 C C . GLU A 1 184 ? -63.841 -10.029 -9.993 1.00 36.81 184 GLU A C 1
ATOM 1393 O O . GLU A 1 184 ? -63.117 -9.038 -9.899 1.00 36.81 184 GLU A O 1
ATOM 1398 N N . LYS A 1 185 ? -63.434 -11.240 -9.603 1.00 45.84 185 LYS A N 1
ATOM 1399 C CA . LYS A 1 185 ? -62.027 -11.619 -9.524 1.00 45.84 185 LYS A CA 1
ATOM 1400 C C . LYS A 1 185 ? -61.478 -11.501 -10.942 1.00 45.84 185 LYS A C 1
ATOM 1402 O O . LYS A 1 185 ? -61.984 -12.218 -11.790 1.00 45.84 185 LYS A O 1
ATOM 1407 N N . ASN A 1 186 ? -60.464 -10.665 -11.179 1.00 39.94 186 ASN A N 1
ATOM 1408 C CA . ASN A 1 186 ? -59.339 -10.982 -12.070 1.00 39.94 186 ASN A CA 1
ATOM 1409 C C . ASN A 1 186 ? -58.266 -9.876 -12.068 1.00 39.94 186 ASN A C 1
ATOM 1411 O O . ASN A 1 186 ? -58.472 -8.763 -12.533 1.00 39.94 186 ASN A O 1
ATOM 1415 N N . ASN A 1 187 ? -57.090 -10.239 -11.547 1.00 46.22 187 ASN A N 1
ATOM 1416 C CA . ASN A 1 187 ? -55.763 -9.718 -11.887 1.00 46.22 187 ASN A CA 1
ATOM 1417 C C . ASN A 1 187 ? -55.623 -8.190 -12.088 1.00 46.22 187 ASN A C 1
ATOM 1419 O O . ASN A 1 187 ? -55.352 -7.708 -13.190 1.00 46.22 187 ASN A O 1
ATOM 1423 N N . VAL A 1 188 ? -55.719 -7.422 -10.998 1.00 37.81 188 VAL A N 1
ATOM 1424 C CA . VAL A 1 188 ? -55.318 -6.008 -10.992 1.00 37.81 188 VAL A CA 1
ATOM 1425 C C . VAL A 1 188 ? -53.791 -5.936 -11.051 1.00 37.81 188 VAL A C 1
ATOM 1427 O O . VAL A 1 188 ? -53.102 -5.956 -10.030 1.00 37.81 188 VAL A O 1
ATOM 1430 N N . GLN A 1 189 ? -53.239 -5.811 -12.260 1.00 47.44 189 GLN A N 1
ATOM 1431 C CA . GLN A 1 189 ? -51.930 -5.184 -12.415 1.00 47.44 189 GLN A CA 1
ATOM 1432 C C . GLN A 1 189 ? -52.046 -3.779 -11.830 1.00 47.44 189 GLN A C 1
ATOM 1434 O O . GLN A 1 189 ? -52.700 -2.909 -12.407 1.00 47.44 189 GLN A O 1
ATOM 1439 N N . THR A 1 190 ? -51.431 -3.560 -10.668 1.00 40.88 190 THR A N 1
ATOM 1440 C CA . THR A 1 190 ? -51.350 -2.223 -10.085 1.00 40.88 190 THR A CA 1
ATOM 1441 C C . THR A 1 190 ? -50.796 -1.277 -11.155 1.00 40.88 190 THR A C 1
ATOM 1443 O O . THR A 1 190 ? -49.752 -1.566 -11.756 1.00 40.88 190 THR A O 1
ATOM 1446 N N . PRO A 1 191 ? -51.498 -0.174 -11.477 1.00 45.38 191 PRO A N 1
ATOM 1447 C CA . PRO A 1 191 ? -51.058 0.723 -12.530 1.00 45.38 191 PRO A CA 1
ATOM 1448 C C . PRO A 1 191 ? -49.653 1.193 -12.174 1.00 45.38 191 PRO A C 1
ATOM 1450 O O . PRO A 1 191 ? -49.439 1.767 -11.103 1.00 45.38 191 PRO A O 1
ATOM 1453 N N . LYS A 1 192 ? -48.674 0.898 -13.047 1.00 48.53 192 LYS A N 1
ATOM 1454 C CA . LYS A 1 192 ? -47.268 1.269 -12.847 1.00 48.53 192 LYS A CA 1
ATOM 1455 C C . LYS A 1 192 ? -47.235 2.747 -12.487 1.00 48.53 192 LYS A C 1
ATOM 1457 O O . LYS A 1 192 ? -47.464 3.592 -13.352 1.00 48.53 192 LYS A O 1
ATOM 1462 N N . SER A 1 193 ? -46.978 3.043 -11.210 1.00 46.31 193 SER A N 1
ATOM 1463 C CA . SER A 1 193 ? -47.035 4.405 -10.693 1.00 46.31 193 SER A CA 1
ATOM 1464 C C . SER A 1 193 ? -46.254 5.330 -11.618 1.00 46.31 193 SER A C 1
ATOM 1466 O O . SER A 1 193 ? -45.098 5.061 -11.976 1.00 46.31 193 SER A O 1
ATOM 1468 N N . CYS A 1 194 ? -46.925 6.386 -12.085 1.00 52.19 194 CYS A N 1
ATOM 1469 C CA . CYS A 1 194 ? -46.348 7.289 -13.066 1.00 52.19 194 CYS A CA 1
ATOM 1470 C C . CYS A 1 194 ? -45.009 7.818 -12.531 1.00 52.19 194 CYS A C 1
ATOM 1472 O O . CYS A 1 194 ? -44.825 8.008 -11.325 1.00 52.19 194 CYS A O 1
ATOM 1474 N N . ARG A 1 195 ? -44.045 8.089 -13.419 1.00 52.59 195 ARG A N 1
ATOM 1475 C CA . ARG A 1 195 ? -42.681 8.525 -13.047 1.00 52.59 195 ARG A CA 1
ATOM 1476 C C . ARG A 1 195 ? -42.664 9.745 -12.103 1.00 52.59 195 ARG A C 1
ATOM 1478 O O . ARG A 1 195 ? -41.660 10.002 -11.444 1.00 52.59 195 ARG A O 1
ATOM 1485 N N . ARG A 1 196 ? -43.769 10.501 -12.057 1.00 52.59 196 ARG A N 1
ATOM 1486 C CA . ARG A 1 196 ? -44.018 11.643 -11.168 1.00 52.59 196 ARG A CA 1
ATOM 1487 C C . ARG A 1 196 ? -44.463 11.220 -9.758 1.00 52.59 196 ARG A C 1
ATOM 1489 O O . ARG A 1 196 ? -43.995 11.821 -8.798 1.00 52.59 196 ARG A O 1
ATOM 1496 N N . ALA A 1 197 ? -45.283 10.173 -9.624 1.00 48.88 197 ALA A N 1
ATOM 1497 C CA . ALA A 1 197 ? -45.698 9.597 -8.341 1.00 48.88 197 ALA A CA 1
ATOM 1498 C C . ALA A 1 197 ? -44.521 8.935 -7.604 1.00 48.88 197 ALA A C 1
ATOM 1500 O O . ALA A 1 197 ? -44.311 9.231 -6.433 1.00 48.88 197 ALA A O 1
ATOM 1501 N N . ARG A 1 198 ? -43.654 8.191 -8.315 1.00 58.34 198 ARG A N 1
ATOM 1502 C CA . ARG A 1 198 ? -42.400 7.604 -7.770 1.00 58.34 198 ARG A CA 1
ATOM 1503 C C . ARG A 1 198 ? -41.373 8.624 -7.269 1.00 58.34 198 ARG A C 1
ATOM 1505 O O . ARG A 1 198 ? -40.346 8.265 -6.715 1.00 58.34 198 ARG A O 1
ATOM 1512 N N . ARG A 1 199 ? -41.599 9.913 -7.529 1.00 58.53 199 ARG A N 1
ATOM 1513 C CA . ARG A 1 199 ? -40.734 11.013 -7.082 1.00 58.53 199 ARG A CA 1
ATOM 1514 C C . ARG A 1 199 ? -41.338 11.799 -5.923 1.00 58.53 199 ARG A C 1
ATOM 1516 O O . ARG A 1 199 ? -40.744 12.800 -5.524 1.00 58.53 199 ARG A O 1
ATOM 1523 N N . LYS A 1 200 ? -42.501 11.391 -5.395 1.00 69.12 200 LYS A N 1
ATOM 1524 C CA . LYS A 1 200 ? -43.061 12.002 -4.187 1.00 69.12 200 LYS A CA 1
ATOM 1525 C C . LYS A 1 200 ? -42.124 11.684 -3.013 1.00 69.12 200 LYS A C 1
ATOM 1527 O O . LYS A 1 200 ? -41.906 10.506 -2.739 1.00 69.12 200 LYS A O 1
ATOM 1532 N N . PRO A 1 201 ? -41.580 12.698 -2.314 1.00 64.81 201 PRO A N 1
ATOM 1533 C CA . PRO A 1 201 ? -40.630 12.482 -1.224 1.00 64.81 201 PRO A CA 1
ATOM 1534 C C . PRO A 1 201 ? -41.156 11.555 -0.126 1.00 64.81 201 PRO A C 1
ATOM 1536 O O . PRO A 1 201 ? -40.375 10.795 0.425 1.00 64.81 201 PRO A O 1
ATOM 1539 N N . ALA A 1 202 ? -42.464 11.580 0.154 1.00 66.94 202 ALA A N 1
ATOM 1540 C CA . ALA A 1 202 ? -43.100 10.695 1.130 1.00 66.94 202 ALA A CA 1
ATOM 1541 C C . ALA A 1 202 ? -43.037 9.214 0.716 1.00 66.94 202 ALA A C 1
ATOM 1543 O O . ALA A 1 202 ? -42.680 8.374 1.530 1.00 66.94 202 ALA A O 1
ATOM 1544 N N . LEU A 1 203 ? -43.294 8.906 -0.561 1.00 63.38 203 LEU A N 1
ATOM 1545 C CA . LEU A 1 203 ? -43.224 7.536 -1.079 1.00 63.38 203 LEU A CA 1
ATOM 1546 C C . LEU A 1 203 ? -41.779 7.037 -1.154 1.00 63.38 203 LEU A C 1
ATOM 1548 O O . LEU A 1 203 ? -41.520 5.911 -0.767 1.00 63.38 203 LEU A O 1
ATOM 1552 N N . LEU A 1 204 ? -40.831 7.895 -1.549 1.00 58.16 204 LEU A N 1
ATOM 1553 C CA . LEU A 1 204 ? -39.401 7.559 -1.511 1.00 58.16 204 LEU A CA 1
ATOM 1554 C C . LEU A 1 204 ? -38.883 7.360 -0.082 1.00 58.16 204 LEU A C 1
ATOM 1556 O O . LEU A 1 204 ? -38.039 6.503 0.141 1.00 58.16 204 LEU A O 1
ATOM 1560 N N . LYS A 1 205 ? -39.360 8.149 0.890 1.00 59.44 205 LYS A N 1
ATOM 1561 C CA . LYS A 1 205 ? -39.016 7.964 2.307 1.00 59.44 205 LYS A CA 1
ATOM 1562 C C . LYS A 1 205 ? -39.584 6.663 2.864 1.00 59.44 205 LYS A C 1
ATOM 1564 O O . LYS A 1 205 ? -38.897 6.031 3.647 1.00 59.44 205 LYS A O 1
ATOM 1569 N N . LEU A 1 206 ? -40.796 6.279 2.467 1.00 62.31 206 LEU A N 1
ATOM 1570 C CA . LEU A 1 206 ? -41.425 5.027 2.885 1.00 62.31 206 LEU A CA 1
ATOM 1571 C C . LEU A 1 206 ? -40.739 3.814 2.235 1.00 62.31 206 LEU A C 1
ATOM 1573 O O . LEU A 1 206 ? -40.342 2.890 2.934 1.00 62.31 206 LEU A O 1
ATOM 1577 N N . GLU A 1 207 ? -40.528 3.857 0.916 1.00 55.62 207 GLU A N 1
ATOM 1578 C CA . GLU A 1 207 ? -39.891 2.793 0.123 1.00 55.62 207 GLU A CA 1
ATOM 1579 C C . GLU A 1 207 ? -38.420 2.596 0.508 1.00 55.62 207 GLU A C 1
ATOM 1581 O O . GLU A 1 207 ? -37.924 1.476 0.518 1.00 55.62 207 GLU A O 1
ATOM 1586 N N . HIS A 1 208 ? -37.723 3.678 0.864 1.00 58.34 208 HIS A N 1
ATOM 1587 C CA . HIS A 1 208 ? -36.336 3.622 1.317 1.00 58.34 208 HIS A CA 1
ATOM 1588 C C . HIS A 1 208 ? -36.216 3.759 2.839 1.00 58.34 208 HIS A C 1
ATOM 1590 O O . HIS A 1 208 ? -35.122 4.033 3.306 1.00 58.34 208 HIS A O 1
ATOM 1596 N N . SER A 1 209 ? -37.291 3.628 3.627 1.00 54.41 209 SER A N 1
ATOM 1597 C CA . SER A 1 209 ? -37.262 3.820 5.095 1.00 54.41 209 SER A CA 1
ATOM 1598 C C . SER A 1 209 ? -36.210 2.934 5.772 1.00 54.41 209 SER A C 1
ATOM 1600 O O . SER A 1 209 ? -35.455 3.402 6.622 1.00 54.41 209 SER A O 1
ATOM 1602 N N . THR A 1 210 ? -36.071 1.702 5.288 1.00 50.81 210 THR A N 1
ATOM 1603 C CA . THR A 1 210 ? -35.055 0.724 5.700 1.00 50.81 210 THR A CA 1
ATOM 1604 C C . THR A 1 210 ? -33.622 1.140 5.350 1.00 50.81 210 THR A C 1
ATOM 1606 O O . THR A 1 210 ? -32.687 0.690 5.995 1.00 50.81 210 THR A O 1
ATOM 1609 N N . TRP A 1 211 ? -33.424 2.045 4.383 1.00 49.97 211 TRP A N 1
ATOM 1610 C CA . TRP A 1 211 ? -32.112 2.618 4.037 1.00 49.97 211 TRP A CA 1
ATOM 1611 C C . TRP A 1 211 ? -31.656 3.705 5.025 1.00 49.97 211 TRP A C 1
ATOM 1613 O O . TRP A 1 211 ? -30.515 4.167 4.958 1.00 49.97 211 TRP A O 1
ATOM 1623 N N . TRP A 1 212 ? -32.559 4.199 5.875 1.00 43.50 212 TRP A N 1
ATOM 1624 C CA . TRP A 1 212 ? -32.269 5.246 6.862 1.00 43.50 212 TRP A CA 1
ATOM 1625 C C . TRP A 1 212 ? -32.088 4.695 8.275 1.00 43.50 212 TRP A C 1
ATOM 1627 O O . TRP A 1 212 ? -31.652 5.441 9.146 1.00 43.50 212 TRP A O 1
ATOM 1637 N N . GLN A 1 213 ? -32.410 3.420 8.508 1.00 45.66 213 GLN A N 1
ATOM 1638 C CA . GLN A 1 213 ? -32.106 2.750 9.766 1.00 45.66 213 GLN A CA 1
ATOM 1639 C C . GLN A 1 213 ? -30.614 2.413 9.772 1.00 45.66 213 GLN A C 1
ATOM 1641 O O . GLN A 1 213 ? -30.131 1.696 8.895 1.00 45.66 213 GLN A O 1
ATOM 1646 N N . SER A 1 214 ? -29.869 2.972 10.728 1.00 38.97 214 SER A N 1
ATOM 1647 C CA . SER A 1 214 ? -28.473 2.604 10.942 1.00 38.97 214 SER A CA 1
ATOM 1648 C C . SER A 1 214 ? -28.401 1.096 11.182 1.00 38.97 214 SER A C 1
ATOM 1650 O O . SER A 1 214 ? -28.960 0.598 12.152 1.00 38.97 214 SER A O 1
ATOM 1652 N N . GLN A 1 215 ? -27.700 0.355 10.323 1.00 51.06 215 GLN A N 1
ATOM 1653 C CA . GLN A 1 215 ? -27.452 -1.080 10.535 1.00 51.06 215 GLN A CA 1
ATOM 1654 C C . GLN A 1 215 ? -26.634 -1.355 11.817 1.00 51.06 215 GLN A C 1
ATOM 1656 O O . GLN A 1 215 ? -26.499 -2.503 12.221 1.00 51.06 215 GLN A O 1
ATOM 1661 N N . SER A 1 216 ? -26.119 -0.314 12.484 1.00 41.16 216 SER A N 1
ATOM 1662 C CA . SER A 1 216 ? -25.320 -0.394 13.711 1.00 41.16 216 SER A CA 1
ATOM 1663 C C . SER A 1 216 ? -26.094 -0.834 14.962 1.00 41.16 216 SER A C 1
ATOM 1665 O O . SER A 1 216 ? -25.492 -0.928 16.023 1.00 41.16 216 SER A O 1
ATOM 1667 N N . CYS A 1 217 ? -27.404 -1.074 14.876 1.00 35.81 217 CYS A N 1
ATOM 1668 C CA . CYS A 1 217 ? -28.232 -1.496 16.009 1.00 35.81 217 CYS A CA 1
ATOM 1669 C C . CYS A 1 217 ? -29.092 -2.733 15.699 1.00 35.81 217 CYS A C 1
ATOM 1671 O O . CYS A 1 217 ? -30.266 -2.787 16.053 1.00 35.81 217 CYS A O 1
ATOM 1673 N N . GLN A 1 218 ? -28.511 -3.757 15.065 1.00 36.50 218 GLN A N 1
ATOM 1674 C CA . GLN A 1 218 ? -29.054 -5.114 15.187 1.00 36.50 218 GLN A CA 1
ATOM 1675 C C . GLN A 1 218 ? -28.491 -5.753 16.460 1.00 36.50 218 GLN A C 1
ATOM 1677 O O . GLN A 1 218 ? -27.449 -6.402 16.453 1.00 36.50 218 GLN A O 1
ATOM 1682 N N . THR A 1 219 ? -29.179 -5.509 17.574 1.00 30.16 219 THR A N 1
ATOM 1683 C CA . THR A 1 219 ? -29.101 -6.353 18.766 1.00 30.16 219 THR A CA 1
ATOM 1684 C C . THR A 1 219 ? -29.521 -7.778 18.408 1.00 30.16 219 THR A C 1
ATOM 1686 O O . THR A 1 219 ? -30.370 -7.989 17.541 1.00 30.16 219 THR A O 1
ATOM 1689 N N . ALA A 1 220 ? -28.903 -8.749 19.079 1.00 32.69 220 ALA A N 1
ATOM 1690 C CA . ALA A 1 220 ? -29.068 -10.191 18.917 1.00 32.69 220 ALA A CA 1
ATOM 1691 C C . ALA A 1 220 ? -30.484 -10.705 19.271 1.00 32.69 220 ALA A C 1
ATOM 1693 O O . ALA A 1 220 ? -30.653 -11.521 20.170 1.00 32.69 220 ALA A O 1
ATOM 1694 N N . SER A 1 221 ? -31.516 -10.238 18.570 1.00 29.94 221 SER A N 1
ATOM 1695 C CA . SER A 1 221 ? -32.862 -10.805 18.629 1.00 29.94 221 SER A CA 1
ATOM 1696 C C . SER A 1 221 ? -33.080 -11.673 17.399 1.00 29.94 221 SER A C 1
ATOM 1698 O O . SER A 1 221 ? -33.261 -11.188 16.282 1.00 29.94 221 SER A O 1
ATOM 1700 N N . SER A 1 222 ? -33.034 -12.975 17.633 1.00 36.69 222 SER A N 1
ATOM 1701 C CA . SER A 1 222 ? -33.277 -14.032 16.670 1.00 36.69 222 SER A CA 1
ATOM 1702 C C . SER A 1 222 ? -34.703 -14.017 16.110 1.00 36.69 222 SER A C 1
ATOM 1704 O O . SER A 1 222 ? -35.667 -13.616 16.760 1.00 36.69 222 SER A O 1
ATOM 1706 N N . THR A 1 223 ? -34.806 -14.632 14.930 1.00 34.94 223 THR A N 1
ATOM 1707 C CA . THR A 1 223 ? -36.005 -15.236 14.330 1.00 34.94 223 THR A CA 1
ATOM 1708 C C . THR A 1 223 ? -36.760 -14.351 13.328 1.00 34.94 223 THR A C 1
ATOM 1710 O O . THR A 1 223 ? -37.362 -13.337 13.657 1.00 34.94 223 THR A O 1
ATOM 1713 N N . ILE A 1 224 ? -36.775 -14.839 12.078 1.00 35.97 224 ILE A N 1
ATOM 1714 C CA . ILE A 1 224 ? -37.397 -14.304 10.850 1.00 35.97 224 ILE A CA 1
ATOM 1715 C C . ILE A 1 224 ? -36.544 -13.282 10.065 1.00 35.97 224 ILE A C 1
ATOM 1717 O O . ILE A 1 224 ? -36.919 -12.124 9.910 1.00 35.97 224 ILE A O 1
ATOM 1721 N N . GLN A 1 225 ? -35.456 -13.736 9.424 1.00 33.41 225 GLN A N 1
ATOM 1722 C CA . GLN A 1 225 ? -34.967 -13.109 8.182 1.00 33.41 225 GLN A CA 1
ATOM 1723 C C . GLN A 1 225 ? -34.609 -14.171 7.134 1.00 33.41 225 GLN A C 1
ATOM 1725 O O . GLN A 1 225 ? -33.619 -14.888 7.233 1.00 33.41 225 GLN A O 1
ATOM 1730 N N . LYS A 1 226 ? -35.460 -14.263 6.109 1.00 30.53 226 LYS A N 1
ATOM 1731 C CA . LYS A 1 226 ? -35.203 -14.984 4.860 1.00 30.53 226 LYS A CA 1
ATOM 1732 C C . LYS A 1 226 ? -34.115 -14.252 4.058 1.00 30.53 226 LYS A C 1
ATOM 1734 O O . LYS A 1 226 ? -34.318 -13.097 3.700 1.00 30.53 226 LYS A O 1
ATOM 1739 N N . THR A 1 227 ? -33.010 -14.939 3.761 1.00 32.97 227 THR A N 1
ATOM 1740 C CA . THR A 1 227 ? -32.257 -14.915 2.483 1.00 32.97 227 THR A CA 1
ATOM 1741 C C . THR A 1 227 ? -32.151 -13.583 1.712 1.00 32.97 227 THR A C 1
ATOM 1743 O O . THR A 1 227 ? -32.401 -13.553 0.508 1.00 32.97 227 THR A O 1
ATOM 1746 N N . ASN A 1 228 ? -31.754 -12.487 2.356 1.00 35.72 228 ASN A N 1
ATOM 1747 C CA . ASN A 1 228 ? -31.194 -11.332 1.655 1.00 35.72 228 ASN A CA 1
ATOM 1748 C C . ASN A 1 228 ? -29.770 -11.130 2.176 1.00 35.72 228 ASN A C 1
ATOM 1750 O O . ASN A 1 228 ? -29.581 -10.876 3.360 1.00 35.72 228 ASN A O 1
ATOM 1754 N N . GLU A 1 229 ? -28.780 -11.285 1.296 1.00 47.72 229 GLU A N 1
ATOM 1755 C CA . GLU A 1 229 ? -27.379 -10.916 1.531 1.00 47.72 229 GLU A CA 1
ATOM 1756 C C . GLU A 1 229 ? -27.340 -9.456 2.030 1.00 47.72 229 GLU A C 1
ATOM 1758 O O . GLU A 1 229 ? -27.544 -8.517 1.255 1.00 47.72 229 GLU A O 1
ATOM 1763 N N . ASN A 1 230 ? -27.180 -9.247 3.339 1.00 55.91 230 ASN A N 1
ATOM 1764 C CA . ASN A 1 230 ? -27.207 -7.912 3.932 1.00 55.91 230 ASN A CA 1
ATOM 1765 C C . ASN A 1 230 ? -25.920 -7.166 3.542 1.00 55.91 230 ASN A C 1
ATOM 1767 O O . ASN A 1 230 ? -24.864 -7.381 4.122 1.00 55.91 230 ASN A O 1
ATOM 1771 N N . ASN A 1 231 ? -26.005 -6.290 2.537 1.00 70.38 231 ASN A N 1
ATOM 1772 C CA . ASN A 1 231 ? -24.912 -5.387 2.167 1.00 70.38 231 ASN A CA 1
ATOM 1773 C C . ASN A 1 231 ? -24.538 -4.487 3.356 1.00 70.38 231 ASN A C 1
ATOM 1775 O O . ASN A 1 231 ? -25.378 -3.696 3.797 1.00 70.38 231 ASN A O 1
ATOM 1779 N N . ASN A 1 232 ? -23.271 -4.515 3.775 1.00 85.56 232 ASN A N 1
ATOM 1780 C CA . ASN A 1 232 ? -22.729 -3.583 4.760 1.00 85.56 232 ASN A CA 1
ATOM 1781 C C . ASN A 1 232 ? -22.531 -2.211 4.115 1.00 85.56 232 ASN A C 1
ATOM 1783 O O . ASN A 1 232 ? -21.904 -2.057 3.055 1.00 85.56 232 ASN A O 1
ATOM 1787 N N . TRP A 1 233 ? -23.098 -1.183 4.732 1.00 89.50 233 TRP A N 1
ATOM 1788 C CA . TRP A 1 233 ? -22.940 0.195 4.281 1.00 89.50 233 TRP A CA 1
ATOM 1789 C C . TRP A 1 233 ? -21.927 0.911 5.157 1.00 89.50 233 TRP A C 1
ATOM 1791 O O . TRP A 1 233 ? -22.051 0.910 6.378 1.00 89.50 233 TRP A O 1
ATOM 1801 N N . ILE A 1 234 ? -20.961 1.591 4.531 1.00 91.38 234 ILE A N 1
ATOM 1802 C CA . ILE A 1 234 ? -20.105 2.518 5.275 1.00 91.38 234 ILE A CA 1
ATOM 1803 C C . ILE A 1 234 ? -20.975 3.590 5.956 1.00 91.38 234 ILE A C 1
ATOM 1805 O O . ILE A 1 234 ? -21.998 3.993 5.384 1.00 91.38 234 ILE A O 1
ATOM 1809 N N . PRO A 1 235 ? -20.588 4.113 7.130 1.00 90.31 235 PRO A N 1
ATOM 1810 C CA . PRO A 1 235 ? -21.414 5.074 7.866 1.00 90.31 235 PRO A CA 1
ATOM 1811 C C . PRO A 1 235 ? -21.782 6.323 7.049 1.00 90.31 235 PRO A C 1
ATOM 1813 O O . PRO A 1 235 ? -22.835 6.936 7.228 1.00 90.31 235 PRO A O 1
ATOM 1816 N N . THR A 1 236 ? -20.934 6.689 6.087 1.00 93.38 236 THR A N 1
ATOM 1817 C CA . THR A 1 236 ? -21.120 7.841 5.197 1.00 93.38 236 THR A CA 1
ATOM 1818 C C . THR A 1 236 ? -21.740 7.471 3.835 1.00 93.38 236 THR A C 1
ATOM 1820 O O . THR A 1 236 ? -21.722 8.277 2.894 1.00 93.38 236 THR A O 1
ATOM 1823 N N . HIS A 1 237 ? -22.319 6.270 3.687 1.00 92.12 237 HIS A N 1
ATOM 1824 C CA . HIS A 1 237 ? -22.763 5.704 2.403 1.00 92.12 237 HIS A CA 1
ATOM 1825 C C . HIS A 1 237 ? -23.714 6.629 1.639 1.00 92.12 237 HIS A C 1
ATOM 1827 O O . HIS A 1 237 ? -23.573 6.843 0.433 1.00 92.12 237 HIS A O 1
ATOM 1833 N N . GLN A 1 238 ? -24.680 7.240 2.322 1.00 90.62 238 GLN A N 1
ATOM 1834 C CA . GLN A 1 238 ? -25.638 8.141 1.679 1.00 90.62 238 GLN A CA 1
ATOM 1835 C C . GLN A 1 238 ? -24.997 9.426 1.143 1.00 90.62 238 GLN A C 1
ATOM 1837 O O . GLN A 1 238 ? -25.500 10.036 0.192 1.00 90.62 238 GLN A O 1
ATOM 1842 N N . TRP A 1 239 ? -23.913 9.883 1.769 1.00 94.06 239 TRP A N 1
ATOM 1843 C CA . TRP A 1 239 ? -23.169 11.040 1.295 1.00 94.06 239 TRP A CA 1
ATOM 1844 C C . TRP A 1 239 ? -22.352 10.674 0.054 1.00 94.06 239 TRP A C 1
ATOM 1846 O O . TRP A 1 239 ? -22.395 11.416 -0.940 1.00 94.06 239 TRP A O 1
ATOM 1856 N N . HIS A 1 240 ? -21.690 9.512 0.096 1.00 94.25 240 HIS A N 1
ATOM 1857 C CA . HIS A 1 240 ? -20.873 8.977 -0.989 1.00 94.25 240 HIS A CA 1
ATOM 1858 C C . HIS A 1 240 ? -21.705 8.585 -2.209 1.00 94.25 240 HIS A C 1
ATOM 1860 O O . HIS A 1 240 ? -21.437 9.087 -3.293 1.00 94.25 240 HIS A O 1
ATOM 1866 N N . SER A 1 241 ? -22.784 7.819 -2.059 1.00 92.69 241 SER A N 1
ATOM 1867 C CA . SER A 1 241 ? -23.654 7.375 -3.166 1.00 92.69 241 SER A CA 1
ATOM 1868 C C . SER A 1 241 ? -24.257 8.513 -4.003 1.00 92.69 241 SER A C 1
ATOM 1870 O O . SER A 1 241 ? -24.623 8.320 -5.162 1.00 92.69 241 SER A O 1
ATOM 1872 N N . LYS A 1 242 ? -24.327 9.735 -3.458 1.00 92.00 242 LYS A N 1
ATOM 1873 C CA . LYS A 1 242 ? -24.762 10.943 -4.185 1.00 92.00 242 LYS A CA 1
ATOM 1874 C C . LYS A 1 242 ? -23.662 11.588 -5.039 1.00 92.00 242 LYS A C 1
ATOM 1876 O O . LYS A 1 242 ? -23.971 12.464 -5.849 1.00 92.00 242 LYS A O 1
ATOM 1881 N N . ARG A 1 243 ? -22.391 11.246 -4.815 1.00 91.12 243 ARG A N 1
ATOM 1882 C CA . ARG A 1 243 ? -21.205 11.952 -5.348 1.00 91.12 243 ARG A CA 1
ATOM 1883 C C . ARG A 1 243 ? -20.170 11.025 -5.989 1.00 91.12 243 ARG A C 1
ATOM 1885 O O . ARG A 1 243 ? -19.411 11.473 -6.850 1.00 91.12 243 ARG A O 1
ATOM 1892 N N . PHE A 1 244 ? -20.169 9.757 -5.615 1.00 92.88 244 PHE A N 1
ATOM 1893 C CA . PHE A 1 244 ? -19.222 8.732 -6.019 1.00 92.88 244 PHE A CA 1
ATOM 1894 C C . PHE A 1 244 ? -19.925 7.644 -6.807 1.00 92.88 244 PHE A C 1
ATOM 1896 O O . PHE A 1 244 ? -21.122 7.393 -6.646 1.00 92.88 244 PHE A O 1
ATOM 1903 N N . HIS A 1 245 ? -19.142 6.974 -7.639 1.00 89.25 245 HIS A N 1
ATOM 1904 C CA . HIS A 1 245 ? -19.525 5.670 -8.136 1.00 89.25 245 HIS A CA 1
ATOM 1905 C C . HIS A 1 245 ? -19.288 4.662 -7.017 1.00 89.25 245 HIS A C 1
ATOM 1907 O O . HIS A 1 245 ? -18.154 4.460 -6.592 1.00 89.25 245 HIS A O 1
ATOM 1913 N N . MET A 1 246 ? -20.375 4.082 -6.518 1.00 88.50 246 MET A N 1
ATOM 1914 C CA . MET A 1 246 ? -20.321 3.012 -5.527 1.00 88.50 246 MET A CA 1
ATOM 1915 C C . MET A 1 246 ? -20.118 1.672 -6.228 1.00 88.50 246 MET A C 1
ATOM 1917 O O . MET A 1 246 ? -20.548 1.499 -7.379 1.00 88.50 246 MET A O 1
ATOM 1921 N N . SER A 1 247 ? -19.517 0.718 -5.523 1.00 85.12 247 SER A N 1
ATOM 1922 C CA . SER A 1 247 ? -19.527 -0.672 -5.956 1.00 85.12 247 SER A CA 1
ATOM 1923 C C . SER A 1 247 ? -20.970 -1.149 -6.176 1.00 85.12 247 SER A C 1
ATOM 1925 O O . SER A 1 247 ? -21.898 -0.775 -5.457 1.00 85.12 247 SER A O 1
ATOM 1927 N N . SER A 1 248 ? -21.197 -1.873 -7.277 1.00 68.56 248 SER A N 1
ATOM 1928 C CA . SER A 1 248 ? -22.542 -2.343 -7.645 1.00 68.56 248 SER A CA 1
ATOM 1929 C C . SER A 1 248 ? -22.900 -3.669 -6.978 1.00 68.56 248 SER A C 1
ATOM 1931 O O . SER A 1 248 ? -24.074 -3.871 -6.675 1.00 68.56 248 SER A O 1
ATOM 1933 N N . SER A 1 249 ? -21.909 -4.539 -6.770 1.00 69.94 249 SER A N 1
ATOM 1934 C CA . SER A 1 249 ? -21.930 -5.612 -5.775 1.00 69.94 249 SER A CA 1
ATOM 1935 C C . SER A 1 249 ? -21.246 -5.112 -4.501 1.00 69.94 249 SER A C 1
ATOM 1937 O O . SER A 1 249 ? -20.403 -4.206 -4.578 1.00 69.94 249 SER A O 1
ATOM 1939 N N . PRO A 1 250 ? -21.615 -5.650 -3.334 1.00 72.88 250 PRO A N 1
ATOM 1940 C CA . PRO A 1 250 ? -20.833 -5.425 -2.134 1.00 72.88 250 PRO A CA 1
ATOM 1941 C C . PRO A 1 250 ? -19.433 -6.040 -2.318 1.00 72.88 250 PRO A C 1
ATOM 1943 O O . PRO A 1 250 ? -19.320 -7.252 -2.414 1.00 72.88 250 PRO A O 1
ATOM 1946 N N . LEU A 1 251 ? -18.389 -5.210 -2.389 1.00 78.06 251 LEU A N 1
ATOM 1947 C CA . LEU A 1 251 ? -17.003 -5.683 -2.404 1.00 78.06 251 LEU A CA 1
ATOM 1948 C C . LEU A 1 251 ? -16.655 -6.110 -0.982 1.00 78.06 251 LEU A C 1
ATOM 1950 O O . LEU A 1 251 ? -16.724 -5.274 -0.081 1.00 78.06 251 LEU A O 1
ATOM 1954 N N . PHE A 1 252 ? -16.322 -7.383 -0.772 1.00 81.56 252 PHE A N 1
ATOM 1955 C CA . PHE A 1 252 ? -16.098 -7.937 0.576 1.00 81.56 252 PHE A CA 1
ATOM 1956 C C . PHE A 1 252 ? -17.287 -7.717 1.517 1.00 81.56 252 PHE A C 1
ATOM 1958 O O . PHE A 1 252 ? -17.112 -7.338 2.668 1.00 81.56 252 PHE A O 1
ATOM 1965 N N . SER A 1 253 ? -18.514 -7.861 1.017 1.00 85.44 253 SER A N 1
ATOM 1966 C CA . SER A 1 253 ? -19.737 -7.530 1.767 1.00 85.44 253 SER A CA 1
ATOM 1967 C C . SER A 1 253 ? -19.969 -6.023 2.008 1.00 85.44 253 SER A C 1
ATOM 1969 O O . SER A 1 253 ? -21.009 -5.667 2.556 1.00 85.44 253 SER A O 1
ATOM 1971 N N . TRP A 1 254 ? -19.115 -5.114 1.507 1.00 88.12 254 TRP A N 1
ATOM 1972 C CA . TRP A 1 254 ? -19.236 -3.655 1.677 1.00 88.12 254 TRP A CA 1
ATOM 1973 C C . TRP A 1 254 ? -19.621 -2.877 0.412 1.00 88.12 254 TRP A C 1
ATOM 1975 O O . TRP A 1 254 ? -19.146 -3.113 -0.697 1.00 88.12 254 TRP A O 1
ATOM 1985 N N . SER A 1 255 ? -20.437 -1.836 0.580 1.00 89.62 255 SER A N 1
ATOM 1986 C CA . SER A 1 255 ? -20.707 -0.845 -0.474 1.00 89.62 255 SER A CA 1
ATOM 1987 C C . SER A 1 255 ? -19.648 0.266 -0.491 1.00 89.62 255 SER A C 1
ATOM 1989 O O . SER A 1 255 ? -19.811 1.296 0.170 1.00 89.62 255 SER A O 1
ATOM 1991 N N . VAL A 1 256 ? -18.586 0.074 -1.279 1.00 91.00 256 VAL A N 1
ATOM 1992 C CA . VAL A 1 256 ? -17.363 0.900 -1.268 1.00 91.00 256 VAL A CA 1
ATOM 1993 C C . VAL A 1 256 ? -17.439 2.081 -2.254 1.00 91.00 256 VAL A C 1
ATOM 1995 O O . VAL A 1 256 ? -17.867 1.902 -3.402 1.00 91.00 256 VAL A O 1
ATOM 1998 N N . PRO A 1 257 ? -17.018 3.301 -1.863 1.00 93.44 257 PRO A N 1
ATOM 1999 C CA . PRO A 1 257 ? -16.858 4.427 -2.779 1.00 93.44 257 PRO A CA 1
ATOM 2000 C C . PRO A 1 257 ? -15.613 4.237 -3.656 1.00 93.44 257 PRO A C 1
ATOM 2002 O O . PRO A 1 257 ? -14.479 4.327 -3.193 1.00 93.44 257 PRO A O 1
ATOM 2005 N N . LEU A 1 258 ? -15.821 4.005 -4.952 1.00 91.25 258 LEU A N 1
ATOM 2006 C CA . LEU A 1 258 ? -14.731 3.676 -5.873 1.00 91.25 258 LEU A CA 1
ATOM 2007 C C . LEU A 1 258 ? -13.987 4.919 -6.357 1.00 91.25 258 LEU A C 1
ATOM 2009 O O . LEU A 1 258 ? -12.768 4.993 -6.274 1.00 91.25 258 LEU A O 1
ATOM 2013 N N . VAL A 1 259 ? -14.725 5.887 -6.896 1.00 89.94 259 VAL A N 1
ATOM 2014 C CA . VAL A 1 259 ? -14.149 7.061 -7.565 1.00 89.94 259 VAL A CA 1
ATOM 2015 C C . VAL A 1 259 ? -15.125 8.228 -7.545 1.00 89.94 259 VAL A C 1
ATOM 2017 O O . VAL A 1 259 ? -16.350 8.054 -7.651 1.00 89.94 259 VAL A O 1
ATOM 2020 N N . HIS A 1 260 ? -14.597 9.442 -7.417 1.00 90.50 260 HIS A N 1
ATOM 2021 C CA . HIS A 1 260 ? -15.411 10.648 -7.398 1.00 90.50 260 HIS A CA 1
ATOM 2022 C C . HIS A 1 260 ? -15.968 10.965 -8.801 1.00 90.50 260 HIS A C 1
ATOM 2024 O O . HIS A 1 260 ? -15.239 11.046 -9.784 1.00 90.50 260 HIS A O 1
ATOM 2030 N N . SER A 1 261 ? -17.266 11.273 -8.925 1.00 87.06 261 SER A N 1
ATOM 2031 C CA . SER A 1 261 ? -17.906 11.437 -10.253 1.00 87.06 261 SER A CA 1
ATOM 2032 C C . SER A 1 261 ? -17.378 12.628 -11.075 1.00 87.06 261 SER A C 1
ATOM 2034 O O . SER A 1 261 ? -17.459 12.645 -12.301 1.00 87.06 261 SER A O 1
ATOM 2036 N N . ASN A 1 262 ? -16.881 13.677 -10.406 1.00 82.56 262 ASN A N 1
ATOM 2037 C CA . ASN A 1 262 ? -16.448 14.933 -11.051 1.00 82.56 262 ASN A CA 1
ATOM 2038 C C . ASN A 1 262 ? -14.950 15.251 -10.925 1.00 82.56 262 ASN A C 1
ATOM 2040 O O . ASN A 1 262 ? -14.474 16.205 -11.547 1.00 82.56 262 ASN A O 1
ATOM 2044 N N . ARG A 1 263 ? -14.229 14.527 -10.070 1.00 82.81 263 ARG A N 1
ATOM 2045 C CA . ARG A 1 263 ? -12.823 14.774 -9.723 1.00 82.81 263 ARG A CA 1
ATOM 2046 C C . ARG A 1 263 ? -12.064 13.487 -10.051 1.00 82.81 263 ARG A C 1
ATOM 2048 O O . ARG A 1 263 ? -12.686 12.469 -10.302 1.00 82.81 263 ARG A O 1
ATOM 2055 N N . GLY A 1 264 ? -10.750 13.564 -10.163 1.00 83.50 264 GLY A N 1
ATOM 2056 C CA . GLY A 1 264 ? -9.913 12.381 -10.356 1.00 83.50 264 GLY A CA 1
ATOM 2057 C C . GLY A 1 264 ? -8.630 12.545 -9.562 1.00 83.50 264 GLY A C 1
ATOM 2058 O O . GLY A 1 264 ? -8.400 13.616 -8.989 1.00 83.50 264 GLY A O 1
ATOM 2059 N N . SER A 1 265 ? -7.774 11.531 -9.583 1.00 87.69 265 SER A N 1
ATOM 2060 C CA . SER A 1 265 ? -6.606 11.430 -8.700 1.00 87.69 265 SER A CA 1
ATOM 2061 C C . SER A 1 265 ? -5.666 12.636 -8.799 1.00 87.69 265 SER A C 1
ATOM 2063 O O . SER A 1 265 ? -5.203 13.142 -7.788 1.00 87.69 265 SER A O 1
ATOM 2065 N N . ARG A 1 266 ? -5.491 13.227 -9.991 1.00 88.94 266 ARG A N 1
ATOM 2066 C CA . ARG A 1 266 ? -4.702 14.467 -10.171 1.00 88.94 266 ARG A CA 1
ATOM 2067 C C . ARG A 1 266 ? -5.200 15.657 -9.345 1.00 88.94 266 ARG A C 1
ATOM 2069 O O . ARG A 1 266 ? -4.407 16.517 -8.973 1.00 88.94 266 ARG A O 1
ATOM 2076 N N . ALA A 1 267 ? -6.511 15.765 -9.136 1.00 88.50 267 ALA A N 1
ATOM 2077 C CA . ALA A 1 267 ? -7.080 16.828 -8.315 1.00 88.50 267 ALA A CA 1
ATOM 2078 C C . ALA A 1 267 ? -6.852 16.550 -6.825 1.00 88.50 267 ALA A C 1
ATOM 2080 O O . ALA A 1 267 ? -6.530 17.484 -6.102 1.00 88.50 267 ALA A O 1
ATOM 2081 N N . ALA A 1 268 ? -6.977 15.287 -6.402 1.00 90.62 268 ALA A N 1
ATOM 2082 C CA . ALA A 1 268 ? -6.689 14.864 -5.035 1.00 90.62 268 ALA A CA 1
ATOM 2083 C C . ALA A 1 268 ? -5.216 15.110 -4.671 1.00 90.62 268 ALA A C 1
ATOM 2085 O O . ALA A 1 268 ? -4.953 15.805 -3.697 1.00 90.62 268 ALA A O 1
ATOM 2086 N N . LEU A 1 269 ? -4.278 14.669 -5.519 1.00 91.50 269 LEU A N 1
ATOM 2087 C CA . LEU A 1 269 ? -2.838 14.886 -5.330 1.00 91.50 269 LEU A CA 1
ATOM 2088 C C . LEU A 1 269 ? -2.496 16.373 -5.192 1.00 91.50 269 LEU A C 1
ATOM 2090 O O . LEU A 1 269 ? -1.837 16.774 -4.244 1.00 91.50 269 LEU A O 1
ATOM 2094 N N . ARG A 1 270 ? -3.014 17.223 -6.091 1.00 90.25 270 ARG A N 1
ATOM 2095 C CA . ARG A 1 270 ? -2.766 18.672 -6.021 1.00 90.25 270 ARG A CA 1
ATOM 2096 C C . ARG A 1 270 ? -3.282 19.298 -4.727 1.00 90.25 270 ARG A C 1
ATOM 2098 O O . ARG A 1 270 ? -2.662 20.225 -4.224 1.00 90.25 270 ARG A O 1
ATOM 2105 N N . LEU A 1 271 ? -4.444 18.855 -4.248 1.00 89.69 271 LEU A N 1
ATOM 2106 C CA . LEU A 1 271 ? -5.007 19.367 -3.002 1.00 89.69 271 LEU A CA 1
ATOM 2107 C C . LEU A 1 271 ? -4.175 18.915 -1.809 1.00 89.69 271 LEU A C 1
ATOM 2109 O O . LEU A 1 271 ? -3.874 19.744 -0.963 1.00 89.69 271 LEU A O 1
ATOM 2113 N N . ALA A 1 272 ? -3.755 17.651 -1.785 1.00 90.69 272 ALA A N 1
ATOM 2114 C CA . ALA A 1 272 ? -2.908 17.131 -0.724 1.00 90.69 272 ALA A CA 1
ATOM 2115 C C . ALA A 1 272 ? -1.539 17.827 -0.654 1.00 90.69 272 ALA A C 1
ATOM 2117 O O . ALA A 1 272 ? -1.025 18.034 0.439 1.00 90.69 272 ALA A O 1
ATOM 2118 N N . SER A 1 273 ? -0.972 18.239 -1.792 1.00 89.56 273 SER A N 1
ATOM 2119 C CA . SER A 1 273 ? 0.299 18.973 -1.822 1.00 89.56 273 SER A CA 1
ATOM 2120 C C . SER A 1 273 ? 0.183 20.472 -1.523 1.00 89.56 273 SER A C 1
ATOM 2122 O O . SER A 1 273 ? 1.195 21.167 -1.534 1.00 89.56 273 SER A O 1
ATOM 2124 N N . SER A 1 274 ? -1.019 21.017 -1.325 1.00 87.44 274 SER A N 1
ATOM 2125 C CA . SER A 1 274 ? -1.179 22.454 -1.106 1.00 87.44 274 SER A CA 1
ATOM 2126 C C . SER A 1 274 ? -0.942 22.810 0.362 1.00 87.44 274 SER A C 1
ATOM 2128 O O . SER A 1 274 ? -1.536 22.205 1.247 1.00 87.44 274 SER A O 1
ATOM 2130 N N . SER A 1 275 ? -0.130 23.839 0.609 1.00 80.19 275 SER A N 1
ATOM 2131 C CA . SER A 1 275 ? 0.086 24.415 1.946 1.00 80.19 275 SER A CA 1
ATOM 2132 C C . SER A 1 275 ? -1.043 25.342 2.402 1.00 80.19 275 SER A C 1
ATOM 2134 O O . SER A 1 275 ? -1.215 25.565 3.594 1.00 80.19 275 SER A O 1
ATOM 2136 N N . GLU A 1 276 ? -1.827 25.881 1.465 1.00 80.75 276 GLU A N 1
ATOM 2137 C CA . GLU A 1 276 ? -2.973 26.732 1.781 1.00 80.75 276 GLU A CA 1
ATOM 2138 C C . GLU A 1 276 ? -4.047 25.951 2.546 1.00 80.75 276 GLU A C 1
ATOM 2140 O O . GLU A 1 276 ? -4.628 24.989 2.038 1.00 80.75 276 GLU A O 1
ATOM 2145 N N . PHE A 1 277 ? -4.368 26.422 3.743 1.00 73.06 277 PHE A N 1
ATOM 2146 C CA . PHE A 1 277 ? -5.523 25.963 4.495 1.00 73.06 277 PHE A CA 1
ATOM 2147 C C . PHE A 1 277 ? -6.819 26.571 3.925 1.00 73.06 277 PHE A C 1
ATOM 2149 O O . PHE A 1 277 ? -6.830 27.761 3.598 1.00 73.06 277 PHE A O 1
ATOM 2156 N N . PRO A 1 278 ? -7.937 25.825 3.840 1.00 69.12 278 PRO A N 1
ATOM 2157 C CA . PRO A 1 278 ? -8.114 24.392 4.097 1.00 69.12 278 PRO A CA 1
ATOM 2158 C C . PRO A 1 278 ? -8.009 23.542 2.813 1.00 69.12 278 PRO A C 1
ATOM 2160 O O . PRO A 1 278 ? -8.911 23.546 1.968 1.00 69.12 278 PRO A O 1
ATOM 2163 N N . LYS A 1 279 ? -6.911 22.790 2.640 1.00 86.50 279 LYS A N 1
ATOM 2164 C CA . LYS A 1 279 ? -6.725 21.868 1.503 1.00 86.50 279 LYS A CA 1
ATOM 2165 C C . LYS A 1 279 ? -6.092 20.553 1.949 1.00 86.50 279 LYS A C 1
ATOM 2167 O O . LYS A 1 279 ? -4.880 20.400 2.028 1.00 86.50 279 LYS A O 1
ATOM 2172 N N . CYS A 1 280 ? -6.947 19.575 2.203 1.00 93.38 280 CYS A N 1
ATOM 2173 C CA . CYS A 1 280 ? -6.560 18.194 2.455 1.00 93.38 280 CYS A CA 1
ATOM 2174 C C . CYS A 1 280 ? -7.538 17.243 1.751 1.00 93.38 280 CYS A C 1
ATOM 2176 O O . CYS A 1 280 ? -8.480 17.666 1.066 1.00 93.38 280 CYS A O 1
ATOM 2178 N N . THR A 1 281 ? -7.301 15.946 1.882 1.00 96.00 281 THR A N 1
ATOM 2179 C CA . THR A 1 281 ? -8.208 14.894 1.418 1.00 96.00 281 THR A CA 1
ATOM 2180 C C . THR A 1 281 ? -8.774 14.132 2.606 1.00 96.00 281 THR A C 1
ATOM 2182 O O . THR A 1 281 ? -8.105 14.015 3.626 1.00 96.00 281 THR A O 1
ATOM 2185 N N . VAL A 1 282 ? -10.005 13.636 2.470 1.00 97.00 282 VAL A N 1
ATOM 2186 C CA . VAL A 1 282 ? -10.669 12.781 3.463 1.00 97.00 282 VAL A CA 1
ATOM 2187 C C . VAL A 1 282 ? -11.162 11.505 2.789 1.00 97.00 282 VAL A C 1
ATOM 2189 O O . VAL A 1 282 ? -11.811 11.561 1.745 1.00 97.00 282 VAL A O 1
ATOM 2192 N N . GLN A 1 283 ? -10.863 10.353 3.373 1.00 96.81 283 GLN A N 1
ATOM 2193 C CA . GLN A 1 283 ? -11.347 9.049 2.928 1.00 96.81 283 GLN A CA 1
ATOM 2194 C C . GLN A 1 283 ? -12.116 8.388 4.069 1.00 96.81 283 GLN A C 1
ATOM 2196 O O . GLN A 1 283 ? -11.630 8.363 5.196 1.00 96.81 283 GLN A O 1
ATOM 2201 N N . ASP A 1 284 ? -13.287 7.824 3.773 1.00 96.88 284 ASP A N 1
ATOM 2202 C CA . ASP A 1 284 ? -13.909 6.836 4.659 1.00 96.88 284 ASP A CA 1
ATOM 2203 C C . ASP A 1 284 ? -13.333 5.456 4.319 1.00 96.88 284 ASP A C 1
ATOM 2205 O O . ASP A 1 284 ? -13.655 4.874 3.278 1.00 96.88 284 ASP A O 1
ATOM 2209 N N . ALA A 1 285 ? -12.418 4.987 5.167 1.00 95.94 285 ALA A N 1
ATOM 2210 C CA . ALA A 1 285 ? -11.715 3.716 5.023 1.00 95.94 285 ALA A CA 1
ATOM 2211 C C . ALA A 1 285 ? -12.246 2.658 6.004 1.00 95.94 285 ALA A C 1
ATOM 2213 O O . ALA A 1 285 ? -11.601 1.640 6.219 1.00 95.94 285 ALA A O 1
ATOM 2214 N N . THR A 1 286 ? -13.447 2.855 6.562 1.00 95.25 286 THR A N 1
ATOM 2215 C CA . THR A 1 286 ? -14.083 1.910 7.498 1.00 95.25 286 THR A CA 1
ATOM 2216 C C . THR A 1 286 ? -14.189 0.492 6.926 1.00 95.25 286 THR A C 1
ATOM 2218 O O . THR A 1 286 ? -13.995 -0.485 7.640 1.00 95.25 286 THR A O 1
ATOM 2221 N N . TRP A 1 287 ? -14.449 0.362 5.622 1.00 92.88 287 TRP A N 1
ATOM 2222 C CA . TRP A 1 287 ? -14.522 -0.942 4.954 1.00 92.88 287 TRP A CA 1
ATOM 2223 C C . TRP A 1 287 ? -13.165 -1.664 4.891 1.00 92.88 287 TRP A C 1
ATOM 2225 O O . TRP A 1 287 ? -13.143 -2.888 4.846 1.00 92.88 287 TRP A O 1
ATOM 2235 N N . GLU A 1 288 ? -12.040 -0.936 4.905 1.00 92.62 288 GLU A N 1
ATOM 2236 C CA . GLU A 1 288 ? -10.696 -1.536 4.877 1.00 92.62 288 GLU A CA 1
ATOM 2237 C C . GLU A 1 288 ? -10.355 -2.247 6.187 1.00 92.62 288 GLU A C 1
ATOM 2239 O O . GLU A 1 288 ? -9.456 -3.075 6.195 1.00 92.62 288 GLU A O 1
ATOM 2244 N N . ILE A 1 289 ? -11.080 -1.946 7.266 1.00 92.38 289 ILE A N 1
ATOM 2245 C CA . ILE A 1 289 ? -10.968 -2.610 8.571 1.00 92.38 289 ILE A CA 1
ATOM 2246 C C . ILE A 1 289 ? -12.227 -3.428 8.903 1.00 92.38 289 ILE A C 1
ATOM 2248 O O . ILE A 1 289 ? -12.522 -3.659 10.068 1.00 92.38 289 ILE A O 1
ATOM 2252 N N . ASP A 1 290 ? -13.042 -3.775 7.898 1.00 89.94 290 ASP A N 1
ATOM 2253 C CA . ASP A 1 290 ? -14.332 -4.477 8.053 1.00 89.94 290 ASP A CA 1
ATOM 2254 C C . ASP A 1 290 ? -15.296 -3.841 9.082 1.00 89.94 290 ASP A C 1
ATOM 2256 O O . ASP A 1 290 ? -16.144 -4.510 9.674 1.00 89.94 290 ASP A O 1
ATOM 2260 N N . GLY A 1 291 ? -15.153 -2.539 9.352 1.00 90.00 291 GLY A N 1
ATOM 2261 C CA . GLY A 1 291 ? -15.890 -1.832 10.402 1.00 90.00 291 GLY A CA 1
ATOM 2262 C C . GLY A 1 291 ? -15.731 -2.413 11.814 1.00 90.00 291 GLY A C 1
ATOM 2263 O O . GLY A 1 291 ? -16.538 -2.094 12.695 1.00 90.00 291 GLY A O 1
ATOM 2264 N N . ARG A 1 292 ? -14.760 -3.311 12.031 1.00 90.94 292 ARG A N 1
ATOM 2265 C CA . ARG A 1 292 ? -14.570 -4.062 13.275 1.00 90.94 292 ARG A CA 1
ATOM 2266 C C . ARG A 1 292 ? -13.096 -4.391 13.494 1.00 90.94 292 ARG A C 1
ATOM 2268 O O . ARG A 1 292 ? -12.454 -4.957 12.619 1.00 90.94 292 ARG A O 1
ATOM 2275 N N . ALA A 1 293 ? -12.592 -4.142 14.695 1.00 92.81 293 ALA A N 1
ATOM 2276 C CA . ALA A 1 293 ? -11.302 -4.667 15.129 1.00 92.81 293 ALA A CA 1
ATOM 2277 C C . ALA A 1 293 ? -11.480 -6.042 15.791 1.00 92.81 293 ALA A C 1
ATOM 2279 O O . ALA A 1 293 ? -12.460 -6.262 16.511 1.00 92.81 293 ALA A O 1
ATOM 2280 N N . VAL A 1 294 ? -10.535 -6.951 15.552 1.00 94.81 294 VAL A N 1
ATOM 2281 C CA . VAL A 1 294 ? -10.388 -8.191 16.325 1.00 94.81 294 VAL A CA 1
ATOM 2282 C C . VAL A 1 294 ? -9.731 -7.827 17.648 1.00 94.81 294 VAL A C 1
ATOM 2284 O O . VAL A 1 294 ? -8.700 -7.167 17.651 1.00 94.81 294 VAL A O 1
ATOM 2287 N N . CYS A 1 295 ? -10.331 -8.198 18.768 1.00 93.88 295 CYS A N 1
ATOM 2288 C CA . CYS A 1 295 ? -9.830 -7.864 20.091 1.00 93.88 295 CYS A CA 1
ATOM 2289 C C . CYS A 1 295 ? -9.341 -9.125 20.789 1.00 93.88 295 CYS A C 1
ATOM 2291 O O . CYS A 1 295 ? -10.109 -10.070 20.947 1.00 93.88 295 CYS A O 1
ATOM 2293 N N . LEU A 1 296 ? -8.086 -9.104 21.221 1.00 93.19 296 LEU A N 1
ATOM 2294 C CA . LEU A 1 296 ? -7.484 -10.122 22.069 1.00 93.19 296 LEU A CA 1
ATOM 2295 C C . LEU A 1 296 ? -7.306 -9.524 23.465 1.00 93.19 296 LEU A C 1
ATOM 2297 O O . LEU A 1 296 ? -6.594 -8.534 23.628 1.00 93.19 296 LEU A O 1
ATOM 2301 N N . GLU A 1 297 ? -8.003 -10.088 24.441 1.00 91.44 297 GLU A N 1
ATOM 2302 C CA . GLU A 1 297 ? -7.977 -9.690 25.850 1.00 91.44 297 GLU A CA 1
ATOM 2303 C C . GLU A 1 297 ? -7.289 -10.809 26.641 1.00 91.44 297 GLU A C 1
ATOM 2305 O O . GLU A 1 297 ? -7.677 -11.974 26.521 1.00 91.44 297 GLU A O 1
ATOM 2310 N N . VAL A 1 298 ? -6.253 -10.470 27.411 1.00 89.75 298 VAL A N 1
ATOM 2311 C CA . VAL A 1 298 ? -5.549 -11.412 28.292 1.00 89.75 298 VAL A CA 1
ATOM 2312 C C . VAL A 1 298 ? -5.669 -10.918 29.727 1.00 89.75 298 VAL A C 1
ATOM 2314 O O . VAL A 1 298 ? -5.252 -9.801 30.043 1.00 89.75 298 VAL A O 1
ATOM 2317 N N . CYS A 1 299 ? -6.220 -11.769 30.589 1.00 86.56 299 CYS A N 1
ATOM 2318 C CA . CYS A 1 299 ? -6.367 -11.533 32.020 1.00 86.56 299 CYS A CA 1
ATOM 2319 C C . CYS A 1 299 ? -5.374 -12.404 32.797 1.00 86.56 299 CYS A C 1
ATOM 2321 O O . CYS A 1 299 ? -5.361 -13.628 32.631 1.00 86.56 299 CYS A O 1
ATOM 2323 N N . GLY A 1 300 ? -4.557 -11.774 33.643 1.00 76.38 300 GLY A N 1
ATOM 2324 C CA . GLY A 1 300 ? -3.600 -12.472 34.503 1.00 76.38 300 GLY A CA 1
ATOM 2325 C C . GLY A 1 300 ? -4.237 -13.104 35.739 1.00 76.38 300 GLY A C 1
ATOM 2326 O O . GLY A 1 300 ? -5.130 -12.516 36.348 1.00 76.38 300 GLY A O 1
ATOM 2327 N N . GLY A 1 301 ? -3.727 -14.272 36.135 1.00 68.50 301 GLY A N 1
ATOM 2328 C CA . GLY A 1 301 ? -4.031 -14.893 37.424 1.00 68.50 301 GLY A CA 1
ATOM 2329 C C . GLY A 1 301 ? -3.309 -14.208 38.592 1.00 68.50 301 GLY A C 1
ATOM 2330 O O . GLY A 1 301 ? -2.290 -13.531 38.421 1.00 68.50 301 GLY A O 1
ATOM 2331 N N . ASP A 1 302 ? -3.820 -14.388 39.810 1.00 63.62 302 ASP A N 1
ATOM 2332 C CA . ASP A 1 302 ? -3.288 -13.708 40.999 1.00 63.62 302 ASP A CA 1
ATOM 2333 C C . ASP A 1 302 ? -1.882 -14.182 41.426 1.00 63.62 302 ASP A C 1
ATOM 2335 O O . ASP A 1 302 ? -1.182 -13.420 42.090 1.00 63.62 302 ASP A O 1
ATOM 2339 N N . ASN A 1 303 ? -1.428 -15.359 40.963 1.00 56.41 303 ASN A N 1
ATOM 2340 C CA . ASN A 1 303 ? -0.271 -16.092 41.507 1.00 56.41 303 ASN A CA 1
ATOM 2341 C C . ASN A 1 303 ? 0.890 -16.393 40.521 1.00 56.41 303 ASN A C 1
ATOM 2343 O O . ASN A 1 303 ? 1.628 -17.347 40.757 1.00 56.41 303 ASN A O 1
ATOM 2347 N N . LEU A 1 304 ? 1.087 -15.645 39.424 1.00 57.09 304 LEU A N 1
ATOM 2348 C CA . LEU A 1 304 ? 2.187 -15.915 38.471 1.00 57.09 304 LEU A CA 1
ATOM 2349 C C . LEU A 1 304 ? 3.236 -14.795 38.363 1.00 57.09 304 LEU A C 1
ATOM 2351 O O . LEU A 1 304 ? 2.901 -13.613 38.373 1.00 57.09 304 LEU A O 1
ATOM 2355 N N . GLU A 1 305 ? 4.500 -15.213 38.200 1.00 53.50 305 GLU A N 1
ATOM 2356 C CA . GLU A 1 305 ? 5.688 -14.364 37.994 1.00 53.50 305 GLU A CA 1
ATOM 2357 C C . GLU A 1 305 ? 5.775 -13.751 36.581 1.00 53.50 305 GLU A C 1
ATOM 2359 O O . GLU A 1 305 ? 6.379 -12.694 36.414 1.00 53.50 305 GLU A O 1
ATOM 2364 N N . LEU A 1 306 ? 5.173 -14.383 35.562 1.00 62.72 306 LEU A N 1
ATOM 2365 C CA . LEU A 1 306 ? 5.169 -13.870 34.184 1.00 62.72 306 LEU A CA 1
ATOM 2366 C C . LEU A 1 306 ? 4.201 -12.695 34.024 1.00 62.72 306 LEU A C 1
ATOM 2368 O O . LEU A 1 306 ? 3.038 -12.770 34.430 1.00 62.72 306 LEU A O 1
ATOM 2372 N N . SER A 1 307 ? 4.656 -11.622 33.367 1.00 76.56 307 SER A N 1
ATOM 2373 C CA . SER A 1 307 ? 3.790 -10.478 33.110 1.00 76.56 307 SER A CA 1
ATOM 2374 C C . SER A 1 307 ? 2.718 -10.825 32.067 1.00 76.56 307 SER A C 1
ATOM 2376 O O . SER A 1 307 ? 2.932 -11.587 31.121 1.00 76.56 307 SER A O 1
ATOM 2378 N N . VAL A 1 308 ? 1.527 -10.240 32.226 1.00 84.69 308 VAL A N 1
ATOM 2379 C CA . VAL A 1 308 ? 0.404 -10.402 31.280 1.00 84.69 308 VAL A CA 1
ATOM 2380 C C . VAL A 1 308 ? 0.785 -9.978 29.869 1.00 84.69 308 VAL A C 1
ATOM 2382 O O . VAL A 1 308 ? 0.348 -10.568 28.881 1.00 84.69 308 VAL A O 1
ATOM 2385 N N . LEU A 1 309 ? 1.643 -8.966 29.796 1.00 87.06 309 LEU A N 1
ATOM 2386 C CA . LEU A 1 309 ? 2.171 -8.446 28.555 1.00 87.06 309 LEU A CA 1
ATOM 2387 C C . LEU A 1 309 ? 3.085 -9.463 27.863 1.00 87.06 309 LEU A C 1
ATOM 2389 O O . LEU A 1 309 ? 2.939 -9.649 26.662 1.00 87.06 309 LEU A O 1
ATOM 2393 N N . ASP A 1 310 ? 3.947 -10.170 28.598 1.00 88.19 310 ASP A N 1
ATOM 2394 C CA . ASP A 1 310 ? 4.861 -11.164 28.014 1.00 88.19 310 ASP A CA 1
ATOM 2395 C C . ASP A 1 310 ? 4.102 -12.347 27.414 1.00 88.19 310 ASP A C 1
ATOM 2397 O O . ASP A 1 310 ? 4.436 -12.822 26.328 1.00 88.19 310 ASP A O 1
ATOM 2401 N N . THR A 1 311 ? 3.026 -12.784 28.074 1.00 88.00 311 THR A N 1
ATOM 2402 C CA . THR A 1 311 ? 2.152 -13.849 27.553 1.00 88.00 311 THR A CA 1
ATOM 2403 C C . THR A 1 311 ? 1.484 -13.417 26.245 1.00 88.00 311 THR A C 1
ATOM 2405 O O . THR A 1 311 ? 1.471 -14.160 25.263 1.00 88.00 311 THR A O 1
ATOM 2408 N N . LEU A 1 312 ? 0.970 -12.186 26.201 1.00 90.12 312 LEU A N 1
ATOM 2409 C CA . LEU A 1 312 ? 0.365 -11.597 25.008 1.00 90.12 312 LEU A CA 1
ATOM 2410 C C . LEU A 1 312 ? 1.381 -11.383 23.872 1.00 90.12 312 LEU A C 1
ATOM 2412 O O . LEU A 1 312 ? 1.063 -11.626 22.709 1.00 90.12 312 LEU A O 1
ATOM 2416 N N . VAL A 1 313 ? 2.597 -10.938 24.184 1.00 92.50 313 VAL A N 1
ATOM 2417 C CA . VAL A 1 313 ? 3.671 -10.779 23.195 1.00 92.50 313 VAL A CA 1
ATOM 2418 C C . VAL A 1 313 ? 4.083 -12.140 22.641 1.00 92.50 313 VAL A C 1
ATOM 2420 O O . VAL A 1 313 ? 4.144 -12.285 21.423 1.00 92.50 313 VAL A O 1
ATOM 2423 N N . SER A 1 314 ? 4.245 -13.152 23.496 1.00 90.75 314 SER A N 1
ATOM 2424 C CA . SER A 1 314 ? 4.559 -14.530 23.087 1.00 90.75 314 SER A CA 1
ATOM 2425 C C . SER A 1 314 ? 3.482 -15.101 22.158 1.00 90.75 314 SER A C 1
ATOM 2427 O O . SER A 1 314 ? 3.784 -15.722 21.142 1.00 90.75 314 SER A O 1
ATOM 2429 N N . LEU A 1 315 ? 2.209 -14.834 22.464 1.00 91.38 315 LEU A N 1
ATOM 2430 C CA . LEU A 1 315 ? 1.063 -15.169 21.617 1.00 91.38 315 LEU A CA 1
ATOM 2431 C C . LEU A 1 315 ? 1.162 -14.533 20.224 1.00 91.38 315 LEU A C 1
ATOM 2433 O O . LEU A 1 315 ? 0.982 -15.209 19.210 1.00 91.38 315 LEU A O 1
ATOM 2437 N N . LEU A 1 316 ? 1.447 -13.231 20.171 1.00 94.31 316 LEU A N 1
ATOM 2438 C CA . LEU A 1 316 ? 1.536 -12.486 18.918 1.00 94.31 316 LEU A CA 1
ATOM 2439 C C . LEU A 1 316 ? 2.795 -12.834 18.115 1.00 94.31 316 LEU A C 1
ATOM 2441 O O . LEU A 1 316 ? 2.723 -12.851 16.890 1.00 94.31 316 LEU A O 1
ATOM 2445 N N . GLN A 1 317 ? 3.919 -13.163 18.757 1.00 94.38 317 GLN A N 1
ATOM 2446 C CA . GLN A 1 317 ? 5.157 -13.584 18.084 1.00 94.38 317 GLN A CA 1
ATOM 2447 C C . GLN A 1 317 ? 4.955 -14.841 17.233 1.00 94.38 317 GLN A C 1
ATOM 2449 O O . GLN A 1 317 ? 5.509 -14.929 16.140 1.00 94.38 317 GLN A O 1
ATOM 2454 N N . ARG A 1 318 ? 4.086 -15.767 17.656 1.00 94.06 318 ARG A N 1
ATOM 2455 C CA . ARG A 1 318 ? 3.734 -16.961 16.864 1.00 94.06 318 ARG A CA 1
ATOM 2456 C C . ARG A 1 318 ? 3.050 -16.636 15.535 1.00 94.06 318 ARG A C 1
ATOM 2458 O O . ARG A 1 318 ? 3.089 -17.443 14.614 1.00 94.06 318 ARG A O 1
ATOM 2465 N N . VAL A 1 319 ? 2.410 -15.471 15.431 1.00 94.94 319 VAL A N 1
ATOM 2466 C CA . VAL A 1 319 ? 1.656 -15.038 14.240 1.00 94.94 319 VAL A CA 1
ATOM 2467 C C . VAL A 1 319 ? 2.397 -13.969 13.454 1.00 94.94 319 VAL A C 1
ATOM 2469 O O . VAL A 1 319 ? 2.290 -13.923 12.236 1.00 94.94 319 VAL A O 1
ATOM 2472 N N . CYS A 1 320 ? 3.123 -13.082 14.124 1.00 94.19 320 CYS A N 1
ATOM 2473 C CA . CYS A 1 320 ? 3.819 -11.956 13.502 1.00 94.19 320 CYS A CA 1
ATOM 2474 C C . CYS A 1 320 ? 5.292 -12.261 13.195 1.00 94.19 320 CYS A C 1
ATOM 2476 O O . CYS A 1 320 ? 5.900 -11.545 12.400 1.00 94.19 320 CYS A O 1
ATOM 2478 N N . GLY A 1 321 ? 5.851 -13.307 13.809 1.00 89.81 321 GLY A N 1
ATOM 2479 C CA . GLY A 1 321 ? 7.282 -13.582 13.830 1.00 89.81 321 GLY A CA 1
ATOM 2480 C C . GLY A 1 321 ? 8.038 -12.780 14.890 1.00 89.81 321 GLY A C 1
ATOM 2481 O O . GLY A 1 321 ? 7.533 -11.803 15.453 1.00 89.81 321 GLY A O 1
ATOM 2482 N N . ASP A 1 322 ? 9.281 -13.194 15.130 1.00 85.31 322 ASP A N 1
ATOM 2483 C CA . ASP A 1 322 ? 10.259 -12.467 15.938 1.00 85.31 322 ASP A CA 1
ATOM 2484 C C . ASP A 1 322 ? 11.432 -12.052 15.039 1.00 85.31 322 ASP A C 1
ATOM 2486 O O . ASP A 1 322 ? 12.367 -12.813 14.808 1.00 85.31 322 ASP A O 1
ATOM 2490 N N . ASP A 1 323 ? 11.327 -10.857 14.459 1.00 83.62 323 ASP A N 1
ATOM 2491 C CA . ASP A 1 323 ? 12.412 -10.195 13.726 1.00 83.62 323 ASP A CA 1
ATOM 2492 C C . ASP A 1 323 ? 13.020 -9.095 14.610 1.00 83.62 323 ASP A C 1
ATOM 2494 O O . ASP A 1 323 ? 12.350 -8.553 15.496 1.00 83.62 323 ASP A O 1
ATOM 2498 N N . GLU A 1 324 ? 14.269 -8.710 14.350 1.00 81.00 324 GLU A N 1
ATOM 2499 C CA . GLU A 1 324 ? 14.958 -7.639 15.082 1.00 81.00 324 GLU A CA 1
ATOM 2500 C C . GLU A 1 324 ? 14.175 -6.320 15.041 1.00 81.00 324 GLU A C 1
ATOM 2502 O O . GLU A 1 324 ? 14.139 -5.585 16.026 1.00 81.00 324 GLU A O 1
ATOM 2507 N N . ASN A 1 325 ? 13.481 -6.066 13.927 1.00 81.75 325 ASN A N 1
ATOM 2508 C CA . ASN A 1 325 ? 12.656 -4.878 13.703 1.00 81.75 325 ASN A CA 1
ATOM 2509 C C . ASN A 1 325 ? 11.166 -5.088 14.035 1.00 81.75 325 ASN A C 1
ATOM 2511 O O . ASN A 1 325 ? 10.312 -4.331 13.566 1.00 81.75 325 ASN A O 1
ATOM 2515 N N . SER A 1 326 ? 10.819 -6.124 14.805 1.00 88.50 326 SER A N 1
ATOM 2516 C CA . SER A 1 326 ? 9.431 -6.383 15.191 1.00 88.50 326 SER A CA 1
ATOM 2517 C C . SER A 1 326 ? 8.885 -5.277 16.098 1.00 88.50 326 SER A C 1
ATOM 2519 O O . SER A 1 326 ? 9.481 -4.932 17.119 1.00 88.50 326 SER A O 1
ATOM 2521 N N . PHE A 1 327 ? 7.689 -4.769 15.784 1.00 92.81 327 PHE A N 1
ATOM 2522 C CA . PHE A 1 327 ? 6.992 -3.783 16.623 1.00 92.81 327 PHE A CA 1
ATOM 2523 C C . PHE A 1 327 ? 6.663 -4.321 18.025 1.00 92.81 327 PHE A C 1
ATOM 2525 O O . PHE A 1 327 ? 6.376 -3.541 18.928 1.00 92.81 327 PHE A O 1
ATOM 2532 N N . LEU A 1 328 ? 6.702 -5.646 18.215 1.00 93.44 328 LEU A N 1
ATOM 2533 C CA . LEU A 1 328 ? 6.491 -6.298 19.507 1.00 93.44 328 LEU A CA 1
ATOM 2534 C C . LEU A 1 328 ? 7.633 -6.038 20.500 1.00 93.44 328 LEU A C 1
ATOM 2536 O O . LEU A 1 328 ? 7.460 -6.306 21.681 1.00 93.44 328 LEU A O 1
ATOM 2540 N N . ARG A 1 329 ? 8.773 -5.504 20.039 1.00 92.50 329 ARG A N 1
ATOM 2541 C CA . ARG A 1 329 ? 9.902 -5.084 20.884 1.00 92.50 329 ARG A CA 1
ATOM 2542 C C . ARG A 1 329 ? 9.882 -3.583 21.213 1.00 92.50 329 ARG A C 1
ATOM 2544 O O . ARG A 1 329 ? 10.659 -3.135 22.048 1.00 92.50 329 ARG A O 1
ATOM 2551 N N . ASP A 1 330 ? 9.010 -2.797 20.573 1.00 93.25 330 ASP A N 1
ATOM 2552 C CA . ASP A 1 330 ? 8.897 -1.351 20.802 1.00 93.25 330 ASP A CA 1
ATOM 2553 C C . ASP A 1 330 ? 8.032 -1.077 22.045 1.00 93.25 330 ASP A C 1
ATOM 2555 O O . ASP A 1 330 ? 6.804 -1.206 22.019 1.00 93.25 330 ASP A O 1
ATOM 2559 N N . GLU A 1 331 ? 8.666 -0.656 23.143 1.00 92.06 331 GLU A N 1
ATOM 2560 C CA . GLU A 1 331 ? 7.974 -0.323 24.394 1.00 92.06 331 GLU A CA 1
ATOM 2561 C C . GLU A 1 331 ? 6.893 0.749 24.204 1.00 92.06 331 GLU A C 1
ATOM 2563 O O . GLU A 1 331 ? 5.862 0.717 24.877 1.00 92.06 331 GLU A O 1
ATOM 2568 N N . THR A 1 332 ? 7.077 1.690 23.272 1.00 93.38 332 THR A N 1
ATOM 2569 C CA . THR A 1 332 ? 6.077 2.736 23.012 1.00 93.38 332 THR A CA 1
ATOM 2570 C C . THR A 1 332 ? 4.808 2.160 22.389 1.00 93.38 332 THR A C 1
ATOM 2572 O O . THR A 1 332 ? 3.709 2.656 22.659 1.00 93.38 332 THR A O 1
ATOM 2575 N N . VAL A 1 333 ? 4.937 1.078 21.615 1.00 94.50 333 VAL A N 1
ATOM 2576 C CA . VAL A 1 333 ? 3.805 0.339 21.052 1.00 94.50 333 VAL A CA 1
ATOM 2577 C C . VAL A 1 333 ? 3.124 -0.489 22.131 1.00 94.50 333 VAL A C 1
ATOM 2579 O O . VAL A 1 333 ? 1.911 -0.377 22.301 1.00 94.50 333 VAL A O 1
ATOM 2582 N N . LEU A 1 334 ? 3.888 -1.254 22.915 1.00 92.06 334 LEU A N 1
ATOM 2583 C CA . LEU A 1 334 ? 3.348 -2.088 23.997 1.00 92.06 334 LEU A CA 1
ATOM 2584 C C . LEU A 1 334 ? 2.666 -1.268 25.106 1.00 92.06 334 LEU A C 1
ATOM 2586 O O . LEU A 1 334 ? 1.727 -1.734 25.756 1.00 92.06 334 LEU A O 1
ATOM 2590 N N . ASN A 1 335 ? 3.112 -0.029 25.316 1.00 90.25 335 ASN A N 1
ATOM 2591 C CA . ASN A 1 335 ? 2.487 0.921 26.236 1.00 90.25 335 ASN A CA 1
ATOM 2592 C C . ASN A 1 335 ? 1.224 1.589 25.670 1.00 90.25 335 ASN A C 1
ATOM 2594 O O . ASN A 1 335 ? 0.547 2.302 26.407 1.00 90.25 335 ASN A O 1
ATOM 2598 N N . GLY A 1 336 ? 0.883 1.361 24.398 1.00 90.88 336 GLY A N 1
ATOM 2599 C CA . GLY A 1 336 ? -0.283 1.969 23.756 1.00 90.88 336 GLY A CA 1
ATOM 2600 C C . GLY A 1 336 ? -0.089 3.439 23.372 1.00 90.88 336 GLY A C 1
ATOM 2601 O O . GLY A 1 336 ? -1.062 4.134 23.095 1.00 90.88 336 GLY A O 1
ATOM 2602 N N . CYS A 1 337 ? 1.153 3.929 23.332 1.00 92.19 337 CYS A N 1
ATOM 2603 C CA . CYS A 1 337 ? 1.478 5.284 22.875 1.00 92.19 337 CYS A CA 1
ATOM 2604 C C . CYS A 1 337 ? 1.640 5.360 21.348 1.00 92.19 337 CYS A C 1
ATOM 2606 O O . CYS A 1 337 ? 1.587 6.444 20.763 1.00 92.19 337 CYS A O 1
ATOM 2608 N N . LYS A 1 338 ? 1.853 4.215 20.695 1.00 94.81 338 LYS A N 1
ATOM 2609 C CA . LYS A 1 338 ? 2.096 4.086 19.258 1.00 94.81 338 LYS A CA 1
ATOM 2610 C C . LYS A 1 338 ? 1.368 2.856 18.712 1.00 94.81 338 LYS A C 1
ATOM 2612 O O . LYS A 1 338 ? 1.250 1.839 19.386 1.00 94.81 338 LYS A O 1
ATOM 2617 N N . ALA A 1 339 ? 0.850 2.951 17.495 1.00 95.56 339 ALA A N 1
ATOM 2618 C CA . ALA A 1 339 ? 0.299 1.819 16.768 1.00 95.56 339 ALA A CA 1
ATOM 2619 C C . ALA A 1 339 ? 1.435 0.935 16.238 1.00 95.56 339 ALA A C 1
ATOM 2621 O O . ALA A 1 339 ? 2.389 1.441 15.648 1.00 95.56 339 ALA A O 1
ATOM 2622 N N . GLY A 1 340 ? 1.302 -0.378 16.410 1.00 95.38 340 GLY A N 1
ATOM 2623 C CA . GLY A 1 340 ? 2.158 -1.358 15.748 1.00 95.38 340 GLY A CA 1
ATOM 2624 C C . GLY A 1 340 ? 1.648 -1.638 14.340 1.00 95.38 340 GLY A C 1
ATOM 2625 O O . GLY A 1 340 ? 0.450 -1.829 14.143 1.00 95.38 340 GLY A O 1
ATOM 2626 N N . GLU A 1 341 ? 2.530 -1.688 13.351 1.00 94.25 341 GLU A N 1
ATOM 2627 C CA . GLU A 1 341 ? 2.201 -2.141 11.997 1.00 94.25 341 GLU A CA 1
ATOM 2628 C C . GLU A 1 341 ? 3.018 -3.400 11.695 1.00 94.25 341 GLU A C 1
ATOM 2630 O O . GLU A 1 341 ? 4.202 -3.468 12.020 1.00 94.25 341 GLU A O 1
ATOM 2635 N N . GLY A 1 342 ? 2.389 -4.417 11.103 1.00 94.25 342 GLY A N 1
ATOM 2636 C CA . GLY A 1 342 ? 3.050 -5.694 10.849 1.00 94.25 342 GLY A CA 1
ATOM 2637 C C . GLY A 1 342 ? 2.323 -6.570 9.835 1.00 94.25 342 GLY A C 1
ATOM 2638 O O . GLY A 1 342 ? 1.283 -6.197 9.286 1.00 94.25 342 GLY A O 1
ATOM 2639 N N . LEU A 1 343 ? 2.897 -7.743 9.574 1.00 95.75 343 LEU A N 1
ATOM 2640 C CA . LEU A 1 343 ? 2.302 -8.784 8.741 1.00 95.75 343 LEU A CA 1
ATOM 2641 C C . LEU A 1 343 ? 1.915 -9.965 9.633 1.00 95.75 343 LEU A C 1
ATOM 2643 O O . LEU A 1 343 ? 2.704 -10.382 10.474 1.00 95.75 343 LEU A O 1
ATOM 2647 N N . ILE A 1 344 ? 0.710 -10.492 9.439 1.00 96.88 344 ILE A N 1
ATOM 2648 C CA . ILE A 1 344 ? 0.246 -11.732 10.067 1.00 96.88 344 ILE A CA 1
ATOM 2649 C C . ILE A 1 344 ? 0.608 -12.890 9.138 1.00 96.88 344 ILE A C 1
ATOM 2651 O O . ILE A 1 344 ? 0.382 -12.807 7.927 1.00 96.88 344 ILE A O 1
ATOM 2655 N N . TYR A 1 345 ? 1.141 -13.959 9.712 1.00 96.62 345 TYR A N 1
ATOM 2656 C CA . TYR A 1 345 ? 1.479 -15.232 9.089 1.00 96.62 345 TYR A CA 1
ATOM 2657 C C . TYR A 1 345 ? 0.593 -16.342 9.664 1.00 96.62 345 TYR A C 1
ATOM 2659 O O . TYR A 1 345 ? -0.125 -16.140 10.646 1.00 96.62 345 TYR A O 1
ATOM 2667 N N . ASP A 1 346 ? 0.613 -17.517 9.039 1.00 95.56 346 ASP A N 1
ATOM 2668 C CA . ASP A 1 346 ? 0.085 -18.711 9.702 1.00 95.56 346 ASP A CA 1
ATOM 2669 C C . ASP A 1 346 ? 0.911 -19.019 10.972 1.00 95.56 346 ASP A C 1
ATOM 2671 O O . ASP A 1 346 ? 2.050 -18.568 11.117 1.00 95.56 346 ASP A O 1
ATOM 2675 N N . VAL A 1 347 ? 0.320 -19.766 11.910 1.00 95.06 347 VAL A N 1
ATOM 2676 C CA . VAL A 1 347 ? 0.929 -20.049 13.221 1.00 95.06 347 VAL A CA 1
ATOM 2677 C C . VAL A 1 347 ? 2.304 -20.697 13.054 1.00 95.06 347 VAL A C 1
ATOM 2679 O O . VAL A 1 347 ? 2.426 -21.709 12.364 1.00 95.06 347 VAL A O 1
ATOM 2682 N N . ASP A 1 348 ? 3.319 -20.107 13.684 1.00 94.50 348 ASP A N 1
ATOM 2683 C CA . ASP A 1 348 ? 4.718 -20.551 13.673 1.00 94.50 348 ASP A CA 1
ATOM 2684 C C . ASP A 1 348 ? 5.302 -20.707 12.252 1.00 94.50 348 ASP A C 1
ATOM 2686 O O . ASP A 1 348 ? 6.260 -21.447 12.033 1.00 94.50 348 ASP A O 1
ATOM 2690 N N . ALA A 1 349 ? 4.723 -20.011 11.266 1.00 93.38 349 ALA A N 1
ATOM 2691 C CA . ALA A 1 349 ? 5.125 -20.119 9.867 1.00 93.38 349 ALA A CA 1
ATOM 2692 C C . ALA A 1 349 ? 6.084 -19.011 9.414 1.00 93.38 349 ALA A C 1
ATOM 2694 O O . ALA A 1 349 ? 6.585 -19.096 8.298 1.00 93.38 349 ALA A O 1
ATOM 2695 N N . PHE A 1 350 ? 6.354 -17.987 10.235 1.00 92.50 350 PHE A N 1
ATOM 2696 C CA . PHE A 1 350 ? 7.227 -16.864 9.871 1.00 92.50 350 PHE A CA 1
ATOM 2697 C C . PHE A 1 350 ? 8.613 -17.335 9.381 1.00 92.50 350 PHE A C 1
ATOM 2699 O O . PHE A 1 350 ? 9.230 -18.168 10.045 1.00 92.50 350 PHE A O 1
ATOM 2706 N N . PRO A 1 351 ? 9.147 -16.791 8.265 1.00 90.19 351 PRO A N 1
ATOM 2707 C CA . PRO A 1 351 ? 8.597 -15.735 7.396 1.00 90.19 351 PRO A CA 1
ATOM 2708 C C . PRO A 1 351 ? 7.728 -16.251 6.225 1.00 90.19 351 PRO A C 1
ATOM 2710 O O . PRO A 1 351 ? 7.419 -15.511 5.290 1.00 90.19 351 PRO A O 1
ATOM 2713 N N . LEU A 1 352 ? 7.351 -17.528 6.228 1.00 91.50 352 LEU A N 1
ATOM 2714 C CA . LEU A 1 352 ? 6.560 -18.190 5.191 1.00 91.50 352 LEU A CA 1
ATOM 2715 C C . LEU A 1 352 ? 5.050 -18.082 5.456 1.00 91.50 352 LEU A C 1
ATOM 2717 O O . LEU A 1 352 ? 4.596 -17.808 6.562 1.00 91.50 352 LEU A O 1
ATOM 2721 N N . LYS A 1 353 ? 4.246 -18.323 4.412 1.00 93.44 353 LYS A N 1
ATOM 2722 C CA . LYS A 1 353 ? 2.768 -18.311 4.465 1.00 93.44 353 LYS A CA 1
ATOM 2723 C C . LYS A 1 353 ? 2.178 -17.024 5.078 1.00 93.44 353 LYS A C 1
ATOM 2725 O O . LYS A 1 353 ? 1.417 -17.085 6.048 1.00 93.44 353 LYS A O 1
ATOM 2730 N N . PRO A 1 354 ? 2.477 -15.842 4.509 1.00 96.06 354 PRO A N 1
ATOM 2731 C CA . PRO A 1 354 ? 1.853 -14.613 4.966 1.00 96.06 354 PRO A CA 1
ATOM 2732 C C . PRO A 1 354 ? 0.342 -14.644 4.706 1.00 96.06 354 PRO A C 1
ATOM 2734 O O . PRO A 1 354 ? -0.131 -15.023 3.630 1.00 96.06 354 PRO A O 1
ATOM 2737 N N . VAL A 1 355 ? -0.420 -14.191 5.692 1.00 97.00 355 VAL A N 1
ATOM 2738 C CA . VAL A 1 355 ? -1.869 -13.991 5.613 1.00 97.00 355 VAL A CA 1
ATOM 2739 C C . VAL A 1 355 ? -2.159 -12.597 5.062 1.00 97.00 355 VAL A C 1
ATOM 2741 O O . VAL A 1 355 ? -2.900 -12.459 4.089 1.00 97.00 355 VAL A O 1
ATOM 2744 N N . GLY A 1 356 ? -1.543 -11.561 5.635 1.00 96.75 356 GLY A N 1
ATOM 2745 C CA . GLY A 1 356 ? -1.671 -10.183 5.159 1.00 96.75 356 GLY A CA 1
ATOM 2746 C C . GLY A 1 356 ? -1.320 -9.127 6.212 1.00 96.75 356 GLY A C 1
ATOM 2747 O O . GLY A 1 356 ? -0.972 -9.472 7.339 1.00 96.75 356 GLY A O 1
ATOM 2748 N N . PRO A 1 357 ? -1.361 -7.833 5.845 1.00 96.88 357 PRO A N 1
ATOM 2749 C CA . PRO A 1 357 ? -0.963 -6.740 6.725 1.00 96.88 357 PRO A CA 1
ATOM 2750 C C . PRO A 1 357 ? -2.029 -6.414 7.767 1.00 96.88 357 PRO A C 1
ATOM 2752 O O . PRO A 1 357 ? -3.233 -6.520 7.507 1.00 96.88 357 PRO A O 1
ATOM 2755 N N . SER A 1 358 ? -1.569 -5.957 8.926 1.00 96.81 358 SER A N 1
ATOM 2756 C CA . SER A 1 358 ? -2.405 -5.596 10.062 1.00 96.81 358 SER A CA 1
ATOM 2757 C C . SER A 1 358 ? -1.826 -4.433 10.861 1.00 96.81 358 SER A C 1
ATOM 2759 O O . SER A 1 358 ? -0.623 -4.164 10.853 1.00 96.81 358 SER A O 1
ATOM 2761 N N . THR A 1 359 ? -2.709 -3.754 11.586 1.00 96.56 359 THR A N 1
ATOM 2762 C CA . THR A 1 359 ? -2.342 -2.710 12.547 1.00 96.56 359 THR A CA 1
ATOM 2763 C C . THR A 1 359 ? -2.805 -3.123 13.938 1.00 96.56 359 THR A C 1
ATOM 2765 O O . THR A 1 359 ? -3.942 -3.563 14.104 1.00 96.56 359 THR A O 1
ATOM 2768 N N . PHE A 1 360 ? -1.939 -2.961 14.931 1.00 96.69 360 PHE A N 1
ATOM 2769 C CA . PHE A 1 360 ? -2.122 -3.380 16.314 1.00 96.69 360 PHE A CA 1
ATOM 2770 C C . PHE A 1 360 ? -2.190 -2.156 17.224 1.00 96.69 360 PHE A C 1
ATOM 2772 O O . PHE A 1 360 ? -1.339 -1.268 17.159 1.00 96.69 360 PHE A O 1
ATOM 2779 N N . LEU A 1 361 ? -3.201 -2.116 18.085 1.00 95.50 361 LEU A N 1
ATOM 2780 C CA . LEU A 1 361 ? -3.391 -1.066 19.080 1.00 95.50 361 LEU A CA 1
ATOM 2781 C C . LEU A 1 361 ? -3.442 -1.712 20.459 1.00 95.50 361 LEU A C 1
ATOM 2783 O O . LEU A 1 361 ? -4.403 -2.418 20.771 1.00 95.50 361 LEU A O 1
ATOM 2787 N N . PHE A 1 362 ? -2.409 -1.477 21.262 1.00 93.62 362 PHE A N 1
ATOM 2788 C CA . PHE A 1 362 ? -2.358 -1.931 22.646 1.00 93.62 362 PHE A CA 1
ATOM 2789 C C . PHE A 1 362 ? -3.094 -0.934 23.535 1.00 93.62 362 PHE A C 1
ATOM 2791 O O . PHE A 1 362 ? -2.948 0.279 23.399 1.00 93.62 362 PHE A O 1
ATOM 2798 N N . SER A 1 363 ? -3.884 -1.458 24.460 1.00 89.31 363 SER A N 1
ATOM 2799 C CA . SER A 1 363 ? -4.553 -0.690 25.499 1.00 89.31 363 SER A CA 1
ATOM 2800 C C . SER A 1 363 ? -4.383 -1.416 26.824 1.00 89.31 363 SER A C 1
ATOM 2802 O O . SER A 1 363 ? -4.742 -2.591 26.941 1.00 89.31 363 SER A O 1
ATOM 2804 N N . LYS A 1 364 ? -3.836 -0.713 27.813 1.00 80.38 364 LYS A N 1
ATOM 2805 C CA . LYS A 1 364 ? -3.773 -1.175 29.200 1.00 80.38 364 LYS A CA 1
ATOM 2806 C C . LYS A 1 364 ? -5.022 -0.678 29.923 1.00 80.38 364 LYS A C 1
ATOM 2808 O O . LYS A 1 364 ? -5.425 0.469 29.726 1.00 80.38 364 LYS A O 1
ATOM 2813 N N . SER A 1 365 ? -5.659 -1.544 30.706 1.00 73.94 365 SER A N 1
ATOM 2814 C CA . SER A 1 365 ? -6.758 -1.118 31.571 1.00 73.94 365 SER A CA 1
ATOM 2815 C C . SER A 1 365 ? -6.223 -0.182 32.662 1.00 73.94 365 SER A C 1
ATOM 2817 O O . SER A 1 365 ? -5.126 -0.395 33.182 1.00 73.94 365 SER A O 1
ATOM 2819 N N . ASN A 1 366 ? -6.970 0.873 32.993 1.00 56.28 366 ASN A N 1
ATOM 2820 C CA . ASN A 1 366 ? -6.581 1.799 34.054 1.00 56.28 366 ASN A CA 1
ATOM 2821 C C . ASN A 1 366 ? -7.008 1.236 35.421 1.00 56.28 366 ASN A C 1
ATOM 2823 O O . ASN A 1 366 ? -8.150 0.822 35.585 1.00 56.28 366 ASN A O 1
ATOM 2827 N N . GLU A 1 367 ? -6.077 1.276 36.379 1.00 51.94 367 GLU A N 1
ATOM 2828 C CA . GLU A 1 367 ? -6.228 1.021 37.823 1.00 51.94 367 GLU A CA 1
ATOM 2829 C C . GLU A 1 367 ? -6.769 -0.370 38.240 1.00 51.94 367 GLU A C 1
ATOM 2831 O O . GLU A 1 367 ? -7.957 -0.674 38.198 1.00 51.94 367 GLU A O 1
ATOM 2836 N N . GLY A 1 368 ? -5.858 -1.227 38.722 1.00 54.53 368 GLY A N 1
ATOM 2837 C CA . GLY A 1 368 ? -6.161 -2.421 39.531 1.00 54.53 368 GLY A CA 1
ATOM 2838 C C . GLY A 1 368 ? -6.452 -3.723 38.777 1.00 54.53 368 GLY A C 1
ATOM 2839 O O . GLY A 1 368 ? -6.282 -4.797 39.348 1.00 54.53 368 GLY A O 1
ATOM 2840 N N . THR A 1 369 ? -6.831 -3.664 37.500 1.00 58.59 369 THR A N 1
ATOM 2841 C CA . THR A 1 369 ? -7.093 -4.863 36.683 1.00 58.59 369 THR A CA 1
ATOM 2842 C C . THR A 1 369 ? -5.844 -5.278 35.900 1.00 58.59 369 THR A C 1
ATOM 2844 O O . THR A 1 369 ? -5.309 -4.508 35.106 1.00 58.59 369 THR A O 1
ATOM 2847 N N . LYS A 1 370 ? -5.365 -6.514 36.111 1.00 75.62 370 LYS A N 1
ATOM 2848 C CA . LYS A 1 370 ? -4.258 -7.141 35.358 1.00 75.62 370 LYS A CA 1
ATOM 2849 C C . LYS A 1 370 ? -4.723 -7.578 33.953 1.00 75.62 370 LYS A C 1
ATOM 2851 O O . LYS A 1 370 ? -4.550 -8.734 33.572 1.00 75.62 370 LYS A O 1
ATOM 2856 N N . GLU A 1 371 ? -5.370 -6.678 33.213 1.00 84.62 371 GLU A N 1
ATOM 2857 C CA . GLU A 1 371 ? -5.905 -6.943 31.874 1.00 84.62 371 GLU A CA 1
ATOM 2858 C C . GLU A 1 371 ? -5.178 -6.097 30.826 1.00 84.62 371 GLU A C 1
ATOM 2860 O O . GLU A 1 371 ? -5.095 -4.866 30.922 1.00 84.62 371 GLU A O 1
ATOM 2865 N N . VAL A 1 372 ? -4.661 -6.774 29.801 1.00 89.81 372 VAL A N 1
ATOM 2866 C CA . VAL A 1 372 ? -4.076 -6.137 28.622 1.00 89.81 372 VAL A CA 1
ATOM 2867 C C . VAL A 1 372 ? -4.902 -6.526 27.408 1.00 89.81 372 VAL A C 1
ATOM 2869 O O . VAL A 1 372 ? -5.193 -7.701 27.180 1.00 89.81 372 VAL A O 1
ATOM 2872 N N . LYS A 1 373 ? -5.270 -5.520 26.614 1.00 91.94 373 LYS A N 1
ATOM 2873 C CA . LYS A 1 373 ? -6.086 -5.689 25.417 1.00 91.94 373 LYS A CA 1
ATOM 2874 C C . LYS A 1 373 ? -5.337 -5.216 24.181 1.00 91.94 373 LYS A C 1
ATOM 2876 O O . LYS A 1 373 ? -4.754 -4.133 24.180 1.00 91.94 373 LYS A O 1
ATOM 2881 N N . VAL A 1 374 ? -5.429 -5.991 23.105 1.00 94.81 374 VAL A N 1
ATOM 2882 C CA . VAL A 1 374 ? -4.929 -5.628 21.775 1.00 94.81 374 VAL A CA 1
ATOM 2883 C C . VAL A 1 374 ? -6.076 -5.610 20.791 1.00 94.81 374 VAL A C 1
ATOM 2885 O O . VAL A 1 374 ? -6.826 -6.576 20.675 1.00 94.81 374 VAL A O 1
ATOM 2888 N N . SER A 1 375 ? -6.204 -4.509 20.059 1.00 95.56 375 SER A N 1
ATOM 2889 C CA . SER A 1 375 ? -7.123 -4.398 18.929 1.00 95.56 375 SER A CA 1
ATOM 2890 C C . SER A 1 375 ? -6.345 -4.513 17.623 1.00 95.56 375 SER A C 1
ATOM 2892 O O . SER A 1 375 ? -5.464 -3.704 17.344 1.00 95.56 375 SER A O 1
ATOM 2894 N N . ILE A 1 376 ? -6.684 -5.517 16.823 1.00 96.81 376 ILE A N 1
ATOM 2895 C CA . ILE A 1 376 ? -6.042 -5.866 15.561 1.00 96.81 376 ILE A CA 1
ATOM 2896 C C . ILE A 1 376 ? -6.983 -5.474 14.423 1.00 96.81 376 ILE A C 1
ATOM 2898 O O . ILE A 1 376 ? -8.106 -5.974 14.301 1.00 96.81 376 ILE A O 1
ATOM 2902 N N . MET A 1 377 ? -6.528 -4.550 13.587 1.00 96.81 377 MET A N 1
ATOM 2903 C CA . MET A 1 377 ? -7.241 -4.082 12.405 1.00 96.81 377 MET A CA 1
ATOM 2904 C C . MET A 1 377 ? -6.690 -4.792 11.175 1.00 96.81 377 MET A C 1
ATOM 2906 O O . MET A 1 377 ? -5.489 -4.738 10.909 1.00 96.81 377 MET A O 1
ATOM 2910 N N . VAL A 1 378 ? -7.575 -5.442 10.421 1.00 96.25 378 VAL A N 1
ATOM 2911 C CA . VAL A 1 378 ? -7.216 -6.250 9.250 1.00 96.25 378 VAL A CA 1
ATOM 2912 C C . VAL A 1 378 ? -8.204 -6.044 8.113 1.00 96.25 378 VAL A C 1
ATOM 2914 O O . VAL A 1 378 ? -9.370 -5.715 8.333 1.00 96.25 378 VAL A O 1
ATOM 2917 N N . HIS A 1 379 ? -7.741 -6.288 6.889 1.00 95.19 379 HIS A N 1
ATOM 2918 C CA . HIS A 1 379 ? -8.587 -6.220 5.703 1.00 95.19 379 HIS A CA 1
ATOM 2919 C C . HIS A 1 379 ? -9.710 -7.278 5.750 1.00 95.19 379 HIS A C 1
ATOM 2921 O O . HIS A 1 379 ? -9.452 -8.420 6.144 1.00 95.19 379 HIS A O 1
ATOM 2927 N N . PRO A 1 380 ? -10.943 -6.978 5.286 1.00 92.31 380 PRO A N 1
ATOM 2928 C CA . PRO A 1 380 ? -12.064 -7.926 5.333 1.00 92.31 380 PRO A CA 1
ATOM 2929 C C . PRO A 1 380 ? -11.771 -9.259 4.630 1.00 92.31 380 PRO A C 1
ATOM 2931 O O . PRO A 1 380 ? -12.250 -10.301 5.065 1.00 92.31 380 PRO A O 1
ATOM 2934 N N . ALA A 1 381 ? -10.932 -9.248 3.588 1.00 90.94 381 ALA A N 1
ATOM 2935 C CA . ALA A 1 381 ? -10.526 -10.460 2.868 1.00 90.94 381 ALA A CA 1
ATOM 2936 C C . ALA A 1 381 ? -9.737 -11.478 3.717 1.00 90.94 381 ALA A C 1
ATOM 2938 O O . ALA A 1 381 ? -9.696 -12.643 3.346 1.00 90.94 381 ALA A O 1
ATOM 2939 N N . ILE A 1 382 ? -9.112 -11.056 4.822 1.00 94.62 382 ILE A N 1
ATOM 2940 C CA . ILE A 1 382 ? -8.310 -11.937 5.694 1.00 94.62 382 ILE A CA 1
ATOM 2941 C C . ILE A 1 382 ? -8.884 -12.063 7.102 1.00 94.62 382 ILE A C 1
ATOM 2943 O O . ILE A 1 382 ? -8.415 -12.882 7.884 1.00 94.62 382 ILE A O 1
ATOM 2947 N N . ARG A 1 383 ? -9.915 -11.283 7.440 1.00 93.25 383 ARG A N 1
ATOM 2948 C CA . ARG A 1 383 ? -10.436 -11.197 8.807 1.00 93.25 383 ARG A CA 1
ATOM 2949 C C . ARG A 1 383 ? -10.894 -12.540 9.367 1.00 93.25 383 ARG A C 1
ATOM 2951 O O . ARG A 1 383 ? -10.581 -12.839 10.511 1.00 93.25 383 ARG A O 1
ATOM 2958 N N . VAL A 1 384 ? -11.630 -13.329 8.582 1.00 92.50 384 VAL A N 1
ATOM 2959 C CA . VAL A 1 384 ? -12.133 -14.641 9.028 1.00 92.50 384 VAL A CA 1
ATOM 2960 C C . VAL A 1 384 ? -10.968 -15.572 9.365 1.00 92.50 384 VAL A C 1
ATOM 2962 O O . VAL A 1 384 ? -10.978 -16.183 10.426 1.00 92.50 384 VAL A O 1
ATOM 2965 N N . LYS A 1 385 ? -9.938 -15.601 8.511 1.00 94.56 385 LYS A N 1
ATOM 2966 C CA . LYS A 1 385 ? -8.726 -16.395 8.734 1.00 94.56 385 LYS A CA 1
ATOM 2967 C C . LYS A 1 385 ? -7.935 -15.908 9.954 1.00 94.56 385 LYS A C 1
ATOM 2969 O O . LYS A 1 385 ? -7.469 -16.709 10.746 1.00 94.56 385 LYS A O 1
ATOM 2974 N N . VAL A 1 386 ? -7.803 -14.595 10.143 1.00 95.69 386 VAL A N 1
ATOM 2975 C CA . VAL A 1 386 ? -7.104 -14.032 11.313 1.00 95.69 386 VAL A CA 1
ATOM 2976 C C . VAL A 1 386 ? -7.842 -14.350 12.616 1.00 95.69 386 VAL A C 1
ATOM 2978 O O . VAL A 1 386 ? -7.201 -14.710 13.596 1.00 95.69 386 VAL A O 1
ATOM 2981 N N . MET A 1 387 ? -9.176 -14.254 12.629 1.00 94.62 387 MET A N 1
ATOM 2982 C CA . MET A 1 387 ? -9.989 -14.647 13.787 1.00 94.62 387 MET A CA 1
ATOM 2983 C C . MET A 1 387 ? -9.762 -16.115 14.151 1.00 94.62 387 MET A C 1
ATOM 2985 O O . MET A 1 387 ? -9.468 -16.392 15.309 1.00 94.62 387 MET A O 1
ATOM 2989 N N . SER A 1 388 ? -9.832 -17.027 13.171 1.00 95.00 388 SER A N 1
ATOM 2990 C CA . SER A 1 388 ? -9.624 -18.454 13.433 1.00 95.00 388 SER A CA 1
ATOM 2991 C C . SER A 1 388 ? -8.213 -18.733 13.944 1.00 95.00 388 SER A C 1
ATOM 2993 O O . SER A 1 388 ? -8.068 -19.422 14.939 1.00 95.00 388 SER A O 1
ATOM 2995 N N . LEU A 1 389 ? -7.180 -18.121 13.351 1.00 95.19 389 LEU A N 1
ATOM 2996 C CA . LEU A 1 389 ? -5.796 -18.281 13.816 1.00 95.19 389 LEU A CA 1
ATOM 2997 C C . LEU A 1 389 ? -5.621 -17.846 15.278 1.00 95.19 389 LEU A C 1
ATOM 2999 O O . LEU A 1 389 ? -4.964 -18.531 16.054 1.00 95.19 389 LEU A O 1
ATOM 3003 N N . ILE A 1 390 ? -6.208 -16.713 15.669 1.00 93.25 390 ILE A N 1
ATOM 3004 C CA . ILE A 1 390 ? -6.098 -16.212 17.045 1.00 93.25 390 ILE A CA 1
ATOM 3005 C C . ILE A 1 390 ? -6.883 -17.101 18.016 1.00 93.25 390 ILE A C 1
ATOM 3007 O O . ILE A 1 390 ? -6.394 -17.373 19.112 1.00 93.25 390 ILE A O 1
ATOM 3011 N N . GLU A 1 391 ? -8.076 -17.562 17.636 1.00 92.12 391 GLU A N 1
ATOM 3012 C CA . GLU A 1 391 ? -8.874 -18.507 18.429 1.00 92.12 391 GLU A CA 1
ATOM 3013 C C . GLU A 1 391 ? -8.139 -19.845 18.607 1.00 92.12 391 GLU A C 1
ATOM 3015 O O . GLU A 1 391 ? -8.027 -20.335 19.733 1.00 92.12 391 GLU A O 1
ATOM 3020 N N . ASP A 1 392 ? -7.548 -20.375 17.533 1.00 91.50 392 ASP A N 1
ATOM 3021 C CA . ASP A 1 392 ? -6.764 -21.609 17.543 1.00 91.50 392 ASP A CA 1
ATOM 3022 C C . ASP A 1 392 ? -5.574 -21.483 18.497 1.00 91.50 392 ASP A C 1
ATOM 3024 O O . ASP A 1 392 ? -5.364 -22.338 19.359 1.00 91.50 392 ASP A O 1
ATOM 3028 N N . ILE A 1 393 ? -4.813 -20.390 18.417 1.00 90.62 393 ILE A N 1
ATOM 3029 C CA . ILE A 1 393 ? -3.679 -20.169 19.321 1.00 90.62 393 ILE A CA 1
ATOM 3030 C C . ILE A 1 393 ? -4.162 -20.020 20.766 1.00 90.62 393 ILE A C 1
ATOM 3032 O O . ILE A 1 393 ? -3.573 -20.623 21.660 1.00 90.62 393 ILE A O 1
ATOM 3036 N N . SER A 1 394 ? -5.242 -19.270 20.993 1.00 86.88 394 SER A N 1
ATOM 3037 C CA . SER A 1 394 ? -5.801 -19.058 22.334 1.00 86.88 394 SER A CA 1
ATOM 3038 C C . SER A 1 394 ? -6.249 -20.373 22.975 1.00 86.88 394 SER A C 1
ATOM 3040 O O . SER A 1 394 ? -6.042 -20.569 24.168 1.00 86.88 394 SER A O 1
ATOM 3042 N N . SER A 1 395 ? -6.813 -21.297 22.188 1.00 85.81 395 SER A N 1
ATOM 3043 C CA . SER A 1 395 ? -7.265 -22.608 22.674 1.00 85.81 395 SER A CA 1
ATOM 3044 C C . SER A 1 395 ? -6.128 -23.575 23.024 1.00 85.81 395 SER A C 1
ATOM 3046 O O . SER A 1 395 ? -6.300 -24.444 23.873 1.00 85.81 395 SER A O 1
ATOM 3048 N N . ASN A 1 396 ? -4.958 -23.418 22.400 1.00 82.00 396 ASN A N 1
ATOM 3049 C CA . ASN A 1 396 ? -3.807 -24.298 22.608 1.00 82.00 396 ASN A CA 1
ATOM 3050 C C . ASN A 1 396 ? -2.970 -23.927 23.843 1.00 82.00 396 ASN A C 1
ATOM 3052 O O . ASN A 1 396 ? -2.089 -24.690 24.243 1.00 82.00 396 ASN A O 1
ATOM 3056 N N . ILE A 1 397 ? -3.221 -22.768 24.455 1.00 77.31 397 ILE A N 1
ATOM 3057 C CA . ILE A 1 397 ? -2.516 -22.328 25.658 1.00 77.31 397 ILE A CA 1
ATOM 3058 C C . ILE A 1 397 ? -3.283 -22.805 26.894 1.00 77.31 397 ILE A C 1
ATOM 3060 O O . ILE A 1 397 ? -4.135 -22.108 27.437 1.00 77.31 397 ILE A O 1
ATOM 3064 N N . ASN A 1 398 ? -2.942 -24.005 27.368 1.00 62.78 398 ASN A N 1
ATOM 3065 C CA . ASN A 1 398 ? -3.350 -24.506 28.684 1.00 62.78 398 ASN A CA 1
ATOM 3066 C C . ASN A 1 398 ? -2.467 -23.889 29.784 1.00 62.78 398 ASN A C 1
ATOM 3068 O O . ASN A 1 398 ? -1.680 -24.587 30.420 1.00 62.78 398 ASN A O 1
ATOM 3072 N N . LEU A 1 399 ? -2.554 -22.573 29.992 1.00 66.69 399 LEU A N 1
ATOM 3073 C CA . LEU A 1 399 ? -1.959 -21.942 31.171 1.00 66.69 399 LEU A CA 1
ATOM 3074 C C . LEU A 1 399 ? -3.013 -21.901 32.277 1.00 66.69 399 LEU A C 1
ATOM 3076 O O . LEU A 1 399 ? -3.968 -21.125 32.212 1.00 66.69 399 LEU A O 1
ATOM 3080 N N . GLU A 1 400 ? -2.850 -22.754 33.288 1.00 67.31 400 GLU A N 1
ATOM 3081 C CA . GLU A 1 400 ? -3.705 -22.754 34.475 1.00 67.31 400 GLU A CA 1
ATOM 3082 C C . GLU A 1 400 ? -3.764 -21.335 35.074 1.00 67.31 400 GLU A C 1
ATOM 3084 O O . GLU A 1 400 ? -2.745 -20.748 35.435 1.00 67.31 400 GLU A O 1
ATOM 3089 N N . GLY A 1 401 ? -4.967 -20.752 35.133 1.00 70.44 401 GLY A N 1
ATOM 3090 C CA . GLY A 1 401 ? -5.207 -19.431 35.725 1.00 70.44 401 GLY A CA 1
ATOM 3091 C C . GLY A 1 401 ? -5.160 -18.225 34.777 1.00 70.44 401 GLY A C 1
ATOM 3092 O O . GLY A 1 401 ? -5.373 -17.110 35.250 1.00 70.44 401 GLY A O 1
ATOM 3093 N N . TRP A 1 402 ? -4.938 -18.408 33.470 1.00 76.94 402 TRP A N 1
ATOM 3094 C CA . TRP A 1 402 ? -4.965 -17.317 32.484 1.00 76.94 402 TRP A CA 1
ATOM 3095 C C . TRP A 1 402 ? -6.254 -17.318 31.663 1.00 76.94 402 TRP A C 1
ATOM 3097 O O . TRP A 1 402 ? -6.634 -18.328 31.074 1.00 76.94 402 TRP A O 1
ATOM 3107 N N . GLY A 1 403 ? -6.928 -16.168 31.599 1.00 82.31 403 GLY A N 1
ATOM 3108 C CA . GLY A 1 403 ? -8.119 -15.986 30.770 1.00 82.31 403 GLY A CA 1
ATOM 3109 C C . GLY A 1 403 ? -7.768 -15.284 29.464 1.00 82.31 403 GLY A C 1
ATOM 3110 O O . GLY A 1 403 ? -7.533 -14.078 29.481 1.00 82.31 403 GLY A O 1
ATOM 3111 N N . VAL A 1 404 ? -7.755 -16.005 28.340 1.00 87.75 404 VAL A N 1
ATOM 3112 C CA . VAL A 1 404 ? -7.631 -15.403 27.002 1.00 87.75 404 VAL A CA 1
ATOM 3113 C C . VAL A 1 404 ? -9.010 -15.335 26.358 1.00 87.75 404 VAL A C 1
ATOM 3115 O O . VAL A 1 404 ? -9.691 -16.348 26.205 1.00 87.75 404 VAL A O 1
ATOM 3118 N N . LYS A 1 405 ? -9.437 -14.132 25.976 1.00 90.62 405 LYS A N 1
ATOM 3119 C CA . LYS A 1 405 ? -10.741 -13.888 25.361 1.00 90.62 405 LYS A CA 1
ATOM 3120 C C . LYS A 1 405 ? -10.572 -13.188 24.023 1.00 90.62 405 LYS A C 1
ATOM 3122 O O . LYS A 1 405 ? -10.004 -12.101 23.929 1.00 90.62 405 LYS A O 1
ATOM 3127 N N . VAL A 1 406 ? -11.143 -13.794 22.989 1.00 92.44 406 VAL A N 1
ATOM 3128 C CA . VAL A 1 406 ? -11.227 -13.208 21.651 1.00 92.44 406 VAL A CA 1
ATOM 3129 C C . VAL A 1 406 ? -12.607 -12.580 21.480 1.00 92.44 406 VAL A C 1
ATOM 3131 O O . VAL A 1 406 ? -13.635 -13.199 21.756 1.00 92.44 406 VAL A O 1
ATOM 3134 N N . SER A 1 407 ? -12.654 -11.319 21.066 1.00 93.25 407 SER A N 1
ATOM 3135 C CA . SER A 1 407 ? -13.899 -10.593 20.806 1.00 93.25 407 SER A CA 1
ATOM 3136 C C . SER A 1 407 ? -13.764 -9.670 19.594 1.00 93.25 407 SER A C 1
ATOM 3138 O O . SER A 1 407 ? -12.721 -9.605 18.948 1.00 93.25 407 SER A O 1
ATOM 3140 N N . THR A 1 408 ? -14.832 -8.957 19.233 1.00 92.50 408 THR A N 1
ATOM 3141 C CA . THR A 1 408 ? -14.796 -7.982 18.132 1.00 92.50 408 THR A CA 1
ATOM 3142 C C . THR A 1 408 ? -15.391 -6.659 18.575 1.00 92.50 408 THR A C 1
ATOM 3144 O O . THR A 1 408 ? -16.484 -6.646 19.141 1.00 92.50 408 THR A O 1
ATOM 3147 N N . THR A 1 409 ? -14.727 -5.550 18.256 1.00 90.50 409 THR A N 1
ATOM 3148 C CA . THR A 1 409 ? -15.192 -4.198 18.601 1.00 90.50 409 THR A CA 1
ATOM 3149 C C . THR A 1 409 ? -15.538 -3.418 17.340 1.00 90.50 409 THR A C 1
ATOM 3151 O O . THR A 1 409 ? -14.756 -3.395 16.396 1.00 90.50 409 THR A O 1
ATOM 3154 N N . SER A 1 410 ? -16.705 -2.768 17.310 1.00 91.19 410 SER A N 1
ATOM 3155 C CA . SER A 1 410 ? -17.120 -1.947 16.163 1.00 91.19 410 SER A CA 1
ATOM 3156 C C . SER A 1 410 ? -16.301 -0.660 16.084 1.00 91.19 410 SER A C 1
ATOM 3158 O O . SER A 1 410 ? -16.230 0.087 17.059 1.00 91.19 410 SER A O 1
ATOM 3160 N N . LEU A 1 411 ? -15.724 -0.378 14.916 1.00 92.00 411 LEU A N 1
ATOM 3161 C CA . LEU A 1 411 ? -14.794 0.730 14.718 1.00 92.00 411 LEU A CA 1
ATOM 3162 C C . LEU A 1 411 ? -14.969 1.347 13.329 1.00 92.00 411 LEU A C 1
ATOM 3164 O O . LEU A 1 411 ? -15.173 0.643 12.344 1.00 92.00 411 LEU A O 1
ATOM 3168 N N . SER A 1 412 ? -14.863 2.668 13.247 1.00 94.50 412 SER A N 1
ATOM 3169 C CA . SER A 1 412 ? -14.816 3.412 11.990 1.00 94.50 412 SER A CA 1
ATOM 3170 C C . SER A 1 412 ? -13.463 4.078 11.813 1.00 94.50 412 SER A C 1
ATOM 3172 O O . SER A 1 412 ? -12.861 4.522 12.789 1.00 94.50 412 SER A O 1
ATOM 3174 N N . LEU A 1 413 ? -13.022 4.185 10.558 1.00 96.50 413 LEU A N 1
ATOM 3175 C CA . LEU A 1 413 ? -11.732 4.761 10.188 1.00 96.50 413 LEU A CA 1
ATOM 3176 C C . LEU A 1 413 ? -11.913 5.862 9.142 1.00 96.50 413 LEU A C 1
ATOM 3178 O O . LEU A 1 413 ? -12.382 5.610 8.025 1.00 96.50 413 LEU A O 1
ATOM 3182 N N . LEU A 1 414 ? -11.472 7.074 9.477 1.00 97.50 414 LEU A N 1
ATOM 3183 C CA . LEU A 1 414 ? -11.308 8.165 8.518 1.00 97.50 414 LEU A CA 1
ATOM 3184 C C . LEU A 1 414 ? -9.836 8.491 8.321 1.00 97.50 414 LEU A C 1
ATOM 3186 O O . LEU A 1 414 ? -9.121 8.731 9.287 1.00 97.50 414 LEU A O 1
ATOM 3190 N N . ARG A 1 415 ? -9.410 8.592 7.062 1.00 97.44 415 ARG A N 1
ATOM 3191 C CA . ARG A 1 415 ? -8.054 9.028 6.720 1.00 97.44 415 ARG A CA 1
ATOM 3192 C C . ARG A 1 415 ? -8.067 10.462 6.238 1.00 97.44 415 ARG A C 1
ATOM 3194 O O . ARG A 1 415 ? -8.721 10.767 5.239 1.00 97.44 415 ARG A O 1
ATOM 3201 N N . ILE A 1 416 ? -7.323 11.329 6.912 1.00 96.94 416 ILE A N 1
ATOM 3202 C CA . ILE A 1 416 ? -7.119 12.720 6.513 1.00 96.94 416 ILE A CA 1
ATOM 3203 C C . ILE A 1 416 ? -5.684 12.866 6.023 1.00 96.94 416 ILE A C 1
ATOM 3205 O O . ILE A 1 416 ? -4.749 12.730 6.806 1.00 96.94 416 ILE A O 1
ATOM 3209 N N . ARG A 1 417 ? -5.486 13.134 4.731 1.00 96.25 417 ARG A N 1
ATOM 3210 C CA . ARG A 1 417 ? -4.148 13.216 4.114 1.00 96.25 417 ARG A CA 1
ATOM 3211 C C . ARG A 1 417 ? -3.890 14.577 3.484 1.00 96.25 417 ARG A C 1
ATOM 3213 O O . ARG A 1 417 ? -4.825 15.226 3.004 1.00 96.25 417 ARG A O 1
ATOM 3220 N N . GLY A 1 418 ? -2.629 14.992 3.445 1.00 94.50 418 GLY A N 1
ATOM 3221 C CA . GLY A 1 418 ? -2.189 16.264 2.870 1.00 94.50 418 GLY A CA 1
ATOM 3222 C C . GLY A 1 418 ? -1.391 17.128 3.839 1.00 94.50 418 GLY A C 1
ATOM 3223 O O . GLY A 1 418 ? -1.437 16.937 5.054 1.00 94.50 418 GLY A O 1
ATOM 3224 N N . LEU A 1 419 ? -0.702 18.129 3.295 1.00 91.81 419 LEU A N 1
ATOM 3225 C CA . LEU A 1 419 ? 0.157 19.039 4.052 1.00 91.81 419 LEU A CA 1
ATOM 3226 C C . LEU A 1 419 ? -0.629 19.850 5.099 1.00 91.81 419 LEU A C 1
ATOM 3228 O O . LEU A 1 419 ? -0.190 19.981 6.235 1.00 91.81 419 LEU A O 1
ATOM 3232 N N . ALA A 1 420 ? -1.840 20.308 4.761 1.00 92.75 420 ALA A N 1
ATOM 3233 C CA . ALA A 1 420 ? -2.718 21.030 5.687 1.00 92.75 420 ALA A CA 1
ATOM 3234 C C . ALA A 1 420 ? -3.583 20.111 6.583 1.00 92.75 420 ALA A C 1
ATOM 3236 O O . ALA A 1 420 ? -4.534 20.585 7.212 1.00 92.75 420 ALA A O 1
ATOM 3237 N N . SER A 1 421 ? -3.317 18.796 6.627 1.00 93.88 421 SER A N 1
ATOM 3238 C CA . SER A 1 421 ? -4.144 17.837 7.381 1.00 93.88 421 SER A CA 1
ATOM 3239 C C . SER A 1 421 ? -4.164 18.129 8.883 1.00 93.88 421 SER A C 1
ATOM 3241 O O . SER A 1 421 ? -5.254 18.221 9.440 1.00 93.88 421 SER A O 1
ATOM 3243 N N . SER A 1 422 ? -3.010 18.374 9.517 1.00 93.06 422 SER A N 1
ATOM 3244 C CA . SER A 1 422 ? -2.931 18.679 10.958 1.00 93.06 422 SER A CA 1
ATOM 3245 C C . SER A 1 422 ? -3.737 19.926 11.330 1.00 93.06 422 SER A C 1
ATOM 3247 O O . SER A 1 422 ? -4.574 19.872 12.226 1.00 93.06 422 SER A O 1
ATOM 3249 N N . ALA A 1 423 ? -3.573 21.022 10.578 1.00 92.25 423 ALA A N 1
ATOM 3250 C CA . ALA A 1 423 ? -4.341 22.253 10.783 1.00 92.25 423 ALA A CA 1
ATOM 3251 C C . ALA A 1 423 ? -5.853 22.037 10.583 1.00 92.25 423 ALA A C 1
ATOM 3253 O O . ALA A 1 423 ? -6.671 22.595 11.311 1.00 92.25 423 ALA A O 1
ATOM 3254 N N . THR A 1 424 ? -6.236 21.191 9.619 1.00 92.81 424 THR A N 1
ATOM 3255 C CA . THR A 1 424 ? -7.645 20.829 9.390 1.00 92.81 424 THR A CA 1
ATOM 3256 C C . THR A 1 424 ? -8.226 20.053 10.561 1.00 92.81 424 THR A C 1
ATOM 3258 O O . THR A 1 424 ? -9.343 20.340 10.974 1.00 92.81 424 THR A O 1
ATOM 3261 N N . ILE A 1 425 ? -7.484 19.100 11.114 1.00 93.50 425 ILE A N 1
ATOM 3262 C CA . ILE A 1 425 ? -7.940 18.304 12.256 1.00 93.50 425 ILE A CA 1
ATOM 3263 C C . ILE A 1 425 ? -8.055 19.172 13.504 1.00 93.50 425 ILE A C 1
ATOM 3265 O O . ILE A 1 425 ? -9.111 19.154 14.129 1.00 93.50 425 ILE A O 1
ATOM 3269 N N . ALA A 1 426 ? -7.037 19.985 13.805 1.00 92.69 426 ALA A N 1
ATOM 3270 C CA . ALA A 1 426 ? -7.071 20.924 14.926 1.00 92.69 426 ALA A CA 1
ATOM 3271 C C . ALA A 1 426 ? -8.304 21.838 14.854 1.00 92.69 426 ALA A C 1
ATOM 3273 O O . ALA A 1 426 ? -9.045 21.967 15.822 1.00 92.69 426 ALA A O 1
ATOM 3274 N N . SER A 1 427 ? -8.586 22.397 13.671 1.00 91.88 427 SER A N 1
ATOM 3275 C CA . SER A 1 427 ? -9.738 23.281 13.465 1.00 91.88 427 SER A CA 1
ATOM 3276 C C . SER A 1 427 ? -11.092 22.565 13.517 1.00 91.88 427 SER A C 1
ATOM 3278 O O . SER A 1 427 ? -12.058 23.161 13.984 1.00 91.88 427 SER A O 1
ATOM 3280 N N . VAL A 1 428 ? -11.204 21.342 12.990 1.00 92.19 428 VAL A N 1
ATOM 3281 C CA . VAL A 1 428 ? -12.490 20.625 12.886 1.00 92.19 428 VAL A CA 1
ATOM 3282 C C . VAL A 1 428 ? -12.861 19.923 14.190 1.00 92.19 428 VAL A C 1
ATOM 3284 O O . VAL A 1 428 ? -14.043 19.866 14.523 1.00 92.19 428 VAL A O 1
ATOM 3287 N N . LEU A 1 429 ? -11.873 19.381 14.902 1.00 91.56 429 LEU A N 1
ATOM 3288 C CA . LEU A 1 429 ? -12.064 18.665 16.166 1.00 91.56 429 LEU A CA 1
ATOM 3289 C C . LEU A 1 429 ? -11.818 19.551 17.395 1.00 91.56 429 LEU A C 1
ATOM 3291 O O . LEU A 1 429 ? -11.896 19.056 18.513 1.00 91.56 429 LEU A O 1
ATOM 3295 N N . SER A 1 430 ? -11.518 20.839 17.196 1.00 90.38 430 SER A N 1
ATOM 3296 C CA . SER A 1 430 ? -11.189 21.790 18.267 1.00 90.38 430 SER A CA 1
ATOM 3297 C C . SER A 1 430 ? -10.050 21.302 19.174 1.00 90.38 430 SER A C 1
ATOM 3299 O O . SER A 1 430 ? -10.076 21.509 20.386 1.00 90.38 430 SER A O 1
ATOM 3301 N N . LEU A 1 431 ? -9.054 20.631 18.588 1.00 88.75 431 LEU A N 1
ATOM 3302 C CA . LEU A 1 431 ? -7.890 20.126 19.316 1.00 88.75 431 LEU A CA 1
ATOM 3303 C C . LEU A 1 431 ? -6.814 21.196 19.411 1.00 88.75 431 LEU A C 1
ATOM 3305 O O . LEU A 1 431 ? -6.596 21.957 18.465 1.00 88.75 431 LEU A O 1
ATOM 3309 N N . ASP A 1 432 ? -6.098 21.199 20.532 1.00 85.81 432 ASP A N 1
ATOM 3310 C CA . ASP A 1 432 ? -4.919 22.038 20.669 1.00 85.81 432 ASP A CA 1
ATOM 3311 C C . ASP A 1 432 ? -3.867 21.626 19.630 1.00 85.81 432 ASP A C 1
ATOM 3313 O O . ASP A 1 432 ? -3.465 20.463 19.534 1.00 85.81 432 ASP A O 1
ATOM 3317 N N . SER A 1 433 ? -3.428 22.602 18.839 1.00 82.94 433 SER A N 1
ATOM 3318 C CA . SER A 1 433 ? -2.413 22.434 17.800 1.00 82.94 433 SER A CA 1
ATOM 3319 C C . SER A 1 433 ? -1.097 21.860 18.332 1.00 82.94 433 SER A C 1
ATOM 3321 O O . SER A 1 433 ? -0.405 21.162 17.590 1.00 82.94 433 SER A O 1
ATOM 3323 N N . SER A 1 434 ? -0.791 22.079 19.618 1.00 83.12 434 SER A N 1
ATOM 3324 C CA . SER A 1 434 ? 0.384 21.517 20.294 1.00 83.12 434 SER A CA 1
ATOM 3325 C C . SER A 1 434 ? 0.396 19.979 20.277 1.00 83.12 434 SER A C 1
ATOM 3327 O O . SER A 1 434 ? 1.450 19.373 20.085 1.00 83.12 434 SER A O 1
ATOM 3329 N N . LYS A 1 435 ? -0.781 19.341 20.372 1.00 84.06 435 LYS A N 1
ATOM 3330 C CA . LYS A 1 435 ? -0.947 17.877 20.361 1.00 84.06 435 LYS A CA 1
ATOM 3331 C C . LYS A 1 435 ? -0.787 17.249 18.976 1.00 84.06 435 LYS A C 1
ATOM 3333 O O . LYS A 1 435 ? -0.682 16.034 18.877 1.00 84.06 435 LYS A O 1
ATOM 3338 N N . LEU A 1 436 ? -0.797 18.048 17.905 1.00 83.75 436 LEU A N 1
ATOM 3339 C CA . LEU A 1 436 ? -0.748 17.584 16.509 1.00 83.75 436 LEU A CA 1
ATOM 3340 C C . LEU A 1 436 ? 0.517 18.066 15.779 1.00 83.75 436 LEU A C 1
ATOM 3342 O O . LEU A 1 436 ? 0.499 18.280 14.560 1.00 83.75 436 LEU A O 1
ATOM 3346 N N . ASN A 1 437 ? 1.605 18.260 16.528 1.00 80.69 437 ASN A N 1
ATOM 3347 C CA . ASN A 1 437 ? 2.865 18.788 16.015 1.00 80.69 437 ASN A CA 1
ATOM 3348 C C . ASN A 1 437 ? 3.466 17.897 14.903 1.00 80.69 437 ASN A C 1
ATOM 3350 O O . ASN A 1 437 ? 3.306 16.678 14.887 1.00 80.69 437 ASN A O 1
ATOM 3354 N N . SER A 1 438 ? 4.197 18.504 13.967 1.00 72.19 438 SER A N 1
ATOM 3355 C CA . SER A 1 438 ? 4.908 17.803 12.891 1.00 72.19 438 SER A CA 1
ATOM 3356 C C . SER A 1 438 ? 6.072 16.935 13.374 1.00 72.19 438 SER A C 1
ATOM 3358 O O . SER A 1 438 ? 6.573 16.139 12.589 1.00 72.19 438 SER A O 1
ATOM 3360 N N . SER A 1 439 ? 6.507 17.092 14.628 1.00 81.12 439 SER A N 1
ATOM 3361 C CA . SER A 1 439 ? 7.558 16.275 15.245 1.00 81.12 439 SER A CA 1
ATOM 3362 C C . SER A 1 439 ? 7.100 14.868 15.630 1.00 81.12 439 SER A C 1
ATOM 3364 O O . SER A 1 439 ? 7.932 14.058 16.018 1.00 81.12 439 SER A O 1
ATOM 3366 N N . LEU A 1 440 ? 5.795 14.585 15.575 1.00 85.19 440 LEU A N 1
ATOM 3367 C CA . LEU A 1 440 ? 5.255 13.290 15.971 1.00 85.19 440 LEU A CA 1
ATOM 3368 C C . LEU A 1 440 ? 5.671 12.204 14.981 1.00 85.19 440 LEU A C 1
ATOM 3370 O O . LEU A 1 440 ? 5.580 12.372 13.758 1.00 85.19 440 LEU A O 1
ATOM 3374 N N . GLU A 1 441 ? 6.093 11.074 15.531 1.00 90.06 441 GLU A N 1
ATOM 3375 C CA . GLU A 1 441 ? 6.508 9.929 14.740 1.00 90.06 441 GLU A CA 1
ATOM 3376 C C . GLU A 1 441 ? 5.307 9.206 14.126 1.00 90.06 441 GLU A C 1
ATOM 3378 O O . GLU A 1 441 ? 4.149 9.360 14.522 1.00 90.06 441 GLU A O 1
ATOM 3383 N N . HIS A 1 442 ? 5.582 8.395 13.113 1.00 93.06 442 HIS A N 1
ATOM 3384 C CA . HIS A 1 442 ? 4.589 7.534 12.507 1.00 93.06 442 HIS A CA 1
ATOM 3385 C C . HIS A 1 442 ? 4.096 6.504 13.530 1.00 93.06 442 HIS A C 1
ATOM 3387 O O . HIS A 1 442 ? 4.876 5.926 14.277 1.00 93.06 442 HIS A O 1
ATOM 3393 N N . GLY A 1 443 ? 2.784 6.298 13.563 1.00 92.94 443 GLY A N 1
ATOM 3394 C CA . GLY A 1 443 ? 2.106 5.392 14.476 1.00 92.94 443 GLY A CA 1
ATOM 3395 C C . GLY A 1 443 ? 1.706 6.059 15.787 1.00 92.94 443 GLY A C 1
ATOM 3396 O O . GLY A 1 443 ? 0.839 5.525 16.468 1.00 92.94 443 GLY A O 1
ATOM 3397 N N . GLN A 1 444 ? 2.263 7.221 16.143 1.00 94.12 444 GLN A N 1
ATOM 3398 C CA . GLN A 1 444 ? 1.997 7.846 17.438 1.00 94.12 444 GLN A CA 1
ATOM 3399 C C . GLN A 1 444 ? 0.504 8.143 17.634 1.00 94.12 444 GLN A C 1
ATOM 3401 O O . GLN A 1 444 ? -0.162 8.663 16.729 1.00 94.12 444 GLN A O 1
ATOM 3406 N N . LEU A 1 445 ? -0.002 7.779 18.813 1.00 92.88 445 LEU A N 1
ATOM 3407 C CA . LEU A 1 445 ? -1.408 7.830 19.195 1.00 92.88 445 LEU A CA 1
ATOM 3408 C C . LEU A 1 445 ? -1.699 9.070 20.042 1.00 92.88 445 LEU A C 1
ATOM 3410 O O . LEU A 1 445 ? -0.948 9.423 20.948 1.00 92.88 445 LEU A O 1
ATOM 3414 N N . VAL A 1 446 ? -2.821 9.723 19.749 1.00 92.31 446 VAL A N 1
ATOM 3415 C CA . VAL A 1 446 ? -3.352 10.858 20.506 1.00 92.31 446 VAL A CA 1
ATOM 3416 C C . VAL A 1 446 ? -4.822 10.583 20.799 1.00 92.31 446 VAL A C 1
ATOM 3418 O O . VAL A 1 446 ? -5.632 10.449 19.878 1.00 92.31 446 VAL A O 1
ATOM 3421 N N . GLU A 1 447 ? -5.172 10.487 22.081 1.00 90.62 447 GLU A N 1
ATOM 3422 C CA . GLU A 1 447 ? -6.568 10.366 22.509 1.00 90.62 447 GLU A CA 1
ATOM 3423 C C . GLU A 1 447 ? -7.289 11.716 22.383 1.00 90.62 447 GLU A C 1
ATOM 3425 O O . GLU A 1 447 ? -6.707 12.783 22.623 1.00 90.62 447 GLU A O 1
ATOM 3430 N N . PHE A 1 448 ? -8.570 11.674 22.017 1.00 88.00 448 PHE A N 1
ATOM 3431 C CA . PHE A 1 448 ? -9.427 12.853 22.027 1.00 88.00 448 PHE A CA 1
ATOM 3432 C C . PHE A 1 448 ? -10.890 12.518 22.318 1.00 88.00 448 PHE A C 1
ATOM 3434 O O . PHE A 1 448 ? -11.384 11.440 21.981 1.00 88.00 448 PHE A O 1
ATOM 3441 N N . ASP A 1 449 ? -11.602 13.503 22.860 1.00 82.81 449 ASP A N 1
ATOM 3442 C CA . ASP A 1 449 ? -13.027 13.400 23.147 1.00 82.81 449 ASP A CA 1
ATOM 3443 C C . ASP A 1 449 ? -13.836 13.919 21.958 1.00 82.81 449 ASP A C 1
ATOM 3445 O O . ASP A 1 449 ? -13.955 15.118 21.710 1.00 82.81 449 ASP A O 1
ATOM 3449 N N . ALA A 1 450 ? -14.372 12.989 21.170 1.00 68.56 450 ALA A N 1
ATOM 3450 C CA . ALA A 1 450 ? -15.124 13.308 19.959 1.00 68.56 450 ALA A CA 1
ATOM 3451 C C . ALA A 1 450 ? -16.576 13.750 20.227 1.00 68.56 450 ALA A C 1
ATOM 3453 O O . ALA A 1 450 ? -17.244 14.247 19.315 1.00 68.56 450 ALA A O 1
ATOM 3454 N N . SER A 1 451 ? -17.091 13.537 21.441 1.00 63.53 451 SER A N 1
ATOM 3455 C CA . SER A 1 451 ? -18.491 13.774 21.793 1.00 63.53 451 SER A CA 1
ATOM 3456 C C . SER A 1 451 ? -18.642 14.462 23.145 1.00 63.53 451 SER A C 1
ATOM 3458 O O . SER A 1 451 ? -18.091 14.008 24.138 1.00 63.53 451 SER A O 1
ATOM 3460 N N . ASN A 1 452 ? -19.513 15.473 23.197 1.00 53.44 452 ASN A N 1
ATOM 3461 C CA . ASN A 1 452 ? -20.064 15.993 24.455 1.00 53.44 452 ASN A CA 1
ATOM 3462 C C . ASN A 1 452 ? -21.092 15.028 25.089 1.00 53.44 452 ASN A C 1
ATOM 3464 O O . ASN A 1 452 ? -21.572 15.289 26.188 1.00 53.44 452 ASN A O 1
ATOM 3468 N N . ASP A 1 453 ? -21.459 13.942 24.395 1.00 49.94 453 ASP A N 1
ATOM 3469 C CA . ASP A 1 453 ? -22.335 12.895 24.923 1.00 49.94 453 ASP A CA 1
ATOM 3470 C C . ASP A 1 453 ? -21.523 11.935 25.799 1.00 49.94 453 ASP A C 1
ATOM 3472 O O . ASP A 1 453 ? -20.763 11.098 25.310 1.00 49.94 453 ASP A O 1
ATOM 3476 N N . THR A 1 454 ? -21.731 12.032 27.108 1.00 51.81 454 THR A N 1
ATOM 3477 C CA . THR A 1 454 ? -21.139 11.176 28.149 1.00 51.81 454 THR A CA 1
ATOM 3478 C C . THR A 1 454 ? -21.603 9.715 28.092 1.00 51.81 454 THR A C 1
ATOM 3480 O O . THR A 1 454 ? -21.124 8.883 28.856 1.00 51.81 454 THR A O 1
ATOM 3483 N N . THR A 1 455 ? -22.531 9.364 27.195 1.00 49.81 455 THR A N 1
ATOM 3484 C CA . THR A 1 455 ? -23.176 8.041 27.160 1.00 49.81 455 THR A CA 1
ATOM 3485 C C . THR A 1 455 ? -22.388 6.960 26.422 1.00 49.81 455 THR A C 1
ATOM 3487 O O . THR A 1 455 ? -22.687 5.780 26.587 1.00 49.81 455 THR A O 1
ATOM 3490 N N . THR A 1 456 ? -21.389 7.314 25.608 1.00 52.47 456 THR A N 1
ATOM 3491 C CA . THR A 1 456 ? -20.540 6.328 24.919 1.00 52.47 456 THR A CA 1
ATOM 3492 C C . THR A 1 456 ? -19.120 6.371 25.462 1.00 52.47 456 THR A C 1
ATOM 3494 O O . THR A 1 456 ? -18.317 7.184 25.029 1.00 52.47 456 THR A O 1
ATOM 3497 N N . SER A 1 457 ? -18.793 5.430 26.351 1.00 53.06 457 SER A N 1
ATOM 3498 C CA . SER A 1 457 ? -17.452 5.197 26.924 1.00 53.06 457 SER A CA 1
ATOM 3499 C C . SER A 1 457 ? -16.363 4.807 25.897 1.00 53.06 457 SER A C 1
ATOM 3501 O O . SER A 1 457 ? -15.267 4.398 26.279 1.00 53.06 457 SER A O 1
ATOM 3503 N N . ALA A 1 458 ? -16.641 4.864 24.592 1.00 63.38 458 ALA A N 1
ATOM 3504 C CA . ALA A 1 458 ? -15.689 4.469 23.561 1.00 63.38 458 ALA A CA 1
ATOM 3505 C C . ALA A 1 458 ? -14.719 5.622 23.267 1.00 63.38 458 ALA A C 1
ATOM 3507 O O . ALA A 1 458 ? -15.087 6.602 22.616 1.00 63.38 458 ALA A O 1
ATOM 3508 N N . LYS A 1 459 ? -13.472 5.481 23.729 1.00 75.94 459 LYS A N 1
ATOM 3509 C CA . LYS A 1 459 ? -12.382 6.419 23.438 1.00 75.94 459 LYS A CA 1
ATOM 3510 C C . LYS A 1 459 ? -12.175 6.568 21.928 1.00 75.94 459 LYS A C 1
ATOM 3512 O O . LYS A 1 459 ? -12.205 5.582 21.191 1.00 75.94 459 LYS A O 1
ATOM 3517 N N . SER A 1 460 ? -11.956 7.800 21.473 1.00 89.81 460 SER A N 1
ATOM 3518 C CA . SER A 1 460 ? -11.582 8.086 20.086 1.00 89.81 460 SER A CA 1
ATOM 3519 C C . SER A 1 460 ? -10.081 8.348 20.001 1.00 89.81 460 SER A C 1
ATOM 3521 O O . SER A 1 460 ? -9.501 9.009 20.862 1.00 89.81 460 SER A O 1
ATOM 3523 N N . LEU A 1 461 ? -9.447 7.805 18.966 1.00 93.19 461 LEU A N 1
ATOM 3524 C CA . LEU A 1 461 ? -7.999 7.822 18.793 1.00 93.19 461 LEU A CA 1
ATOM 3525 C C . LEU A 1 461 ? -7.634 8.487 17.469 1.00 93.19 461 LEU A C 1
ATOM 3527 O O . LEU A 1 461 ? -8.319 8.320 16.458 1.00 93.19 461 LEU A O 1
ATOM 3531 N N . ILE A 1 462 ? -6.528 9.218 17.469 1.00 94.50 462 ILE A N 1
ATOM 3532 C CA . ILE A 1 462 ? -5.900 9.760 16.268 1.00 94.50 462 ILE A CA 1
ATOM 3533 C C . ILE A 1 462 ? -4.508 9.161 16.175 1.00 94.50 462 ILE A C 1
ATOM 3535 O O . ILE A 1 462 ? -3.754 9.200 17.141 1.00 94.50 462 ILE A O 1
ATOM 3539 N N . THR A 1 463 ? -4.161 8.629 15.010 1.00 95.06 463 THR A N 1
ATOM 3540 C CA . THR A 1 463 ? -2.852 8.037 14.752 1.00 95.06 463 THR A CA 1
ATOM 3541 C C . THR A 1 463 ? -2.147 8.820 13.650 1.00 95.06 463 THR A C 1
ATOM 3543 O O . THR A 1 463 ? -2.740 9.184 12.623 1.00 95.06 463 THR A O 1
ATOM 3546 N N . ARG A 1 464 ? -0.871 9.146 13.865 1.00 94.94 464 ARG A N 1
ATOM 3547 C CA . ARG A 1 464 ? -0.054 9.825 12.857 1.00 94.94 464 ARG A CA 1
ATOM 3548 C C . ARG A 1 464 ? 0.365 8.827 11.780 1.00 94.94 464 ARG A C 1
ATOM 3550 O O . ARG A 1 464 ? 1.028 7.834 12.061 1.00 94.94 464 ARG A O 1
ATOM 3557 N N . HIS A 1 465 ? 0.062 9.110 10.519 1.00 94.75 465 HIS A N 1
ATOM 3558 C CA . HIS A 1 465 ? 0.454 8.238 9.413 1.00 94.75 465 HIS A CA 1
ATOM 3559 C C . HIS A 1 465 ? 1.451 8.940 8.488 1.00 94.75 465 HIS A C 1
ATOM 3561 O O . HIS A 1 465 ? 1.100 9.886 7.777 1.00 94.75 465 HIS A O 1
ATOM 3567 N N . GLN A 1 466 ? 2.704 8.481 8.509 1.00 92.94 466 GLN A N 1
ATOM 3568 C CA . GLN A 1 466 ? 3.814 9.041 7.736 1.00 92.94 466 GLN A CA 1
ATOM 3569 C C . GLN A 1 466 ? 4.810 7.925 7.361 1.00 92.94 466 GLN A C 1
ATOM 3571 O O . GLN A 1 466 ? 5.930 7.917 7.854 1.00 92.94 466 GLN A O 1
ATOM 3576 N N . PRO A 1 467 ? 4.427 6.981 6.486 1.00 87.12 467 PRO A N 1
ATOM 3577 C CA . PRO A 1 467 ? 5.186 5.746 6.245 1.00 87.12 467 PRO A CA 1
ATOM 3578 C C . PRO A 1 467 ? 6.589 5.970 5.651 1.00 87.12 467 PRO A C 1
ATOM 3580 O O . PRO A 1 467 ? 7.503 5.199 5.901 1.00 87.12 467 PRO A O 1
ATOM 3583 N N . ASN A 1 468 ? 6.802 7.062 4.909 1.00 89.62 468 ASN A N 1
ATOM 3584 C CA . ASN A 1 468 ? 8.100 7.415 4.321 1.00 89.62 468 ASN A CA 1
ATOM 3585 C C . ASN A 1 468 ? 8.788 8.532 5.127 1.00 89.62 468 ASN A C 1
ATOM 3587 O O . ASN A 1 468 ? 9.086 9.585 4.565 1.00 89.62 468 ASN A O 1
ATOM 3591 N N . GLN A 1 469 ? 8.992 8.353 6.439 1.00 85.12 469 GLN A N 1
ATOM 3592 C CA . GLN A 1 469 ? 9.473 9.419 7.341 1.00 85.12 469 GLN A CA 1
ATOM 3593 C C . GLN A 1 469 ? 10.745 10.114 6.844 1.00 85.12 469 GLN A C 1
ATOM 3595 O O . GLN A 1 469 ? 10.767 11.341 6.759 1.00 85.12 469 GLN A O 1
ATOM 3600 N N . GLN A 1 470 ? 11.745 9.337 6.415 1.00 85.25 470 GLN A N 1
ATOM 3601 C CA . GLN A 1 470 ? 13.028 9.838 5.895 1.00 85.25 470 GLN A CA 1
ATOM 3602 C C . GLN A 1 470 ? 12.886 10.733 4.654 1.00 85.25 470 GLN A C 1
ATOM 3604 O O . GLN A 1 470 ? 13.806 11.456 4.292 1.00 85.25 470 GLN A O 1
ATOM 3609 N N . ARG A 1 471 ? 11.740 10.658 3.971 1.00 84.62 471 ARG A N 1
ATOM 3610 C CA . ARG A 1 471 ? 11.424 11.413 2.755 1.00 84.62 471 ARG A CA 1
ATOM 3611 C C . ARG A 1 471 ? 10.097 12.150 2.896 1.00 84.62 471 ARG A C 1
ATOM 3613 O O . ARG A 1 471 ? 9.387 12.353 1.911 1.00 84.62 471 ARG A O 1
ATOM 3620 N N . GLY A 1 472 ? 9.688 12.469 4.123 1.00 79.50 472 GLY A N 1
ATOM 3621 C CA . GLY A 1 472 ? 8.373 13.048 4.399 1.00 79.50 472 GLY A CA 1
ATOM 3622 C C . GLY A 1 472 ? 8.174 14.432 3.774 1.00 79.50 472 GLY A C 1
ATOM 3623 O O . GLY A 1 472 ? 7.041 14.820 3.500 1.00 79.50 472 GLY A O 1
ATOM 3624 N N . ASP A 1 473 ? 9.273 15.136 3.513 1.00 82.62 473 ASP A N 1
ATOM 3625 C CA . ASP A 1 473 ? 9.368 16.435 2.847 1.00 82.62 473 ASP A CA 1
ATOM 3626 C C . ASP A 1 473 ? 9.079 16.370 1.337 1.00 82.62 473 ASP A C 1
ATOM 3628 O O . ASP A 1 473 ? 8.736 17.381 0.717 1.00 82.62 473 ASP A O 1
ATOM 3632 N N . LEU A 1 474 ? 9.178 15.180 0.734 1.00 87.19 474 LEU A N 1
ATOM 3633 C CA . LEU A 1 474 ? 8.921 15.001 -0.684 1.00 87.19 474 LEU A CA 1
ATOM 3634 C C . LEU A 1 474 ? 7.454 15.288 -1.036 1.00 87.19 474 LEU A C 1
ATOM 3636 O O . LEU A 1 474 ? 6.550 14.654 -0.481 1.00 87.19 474 LEU A O 1
ATOM 3640 N N . PRO A 1 475 ? 7.186 16.115 -2.068 1.00 87.06 475 PRO A N 1
ATOM 3641 C CA . PRO A 1 475 ? 5.827 16.378 -2.540 1.00 87.06 475 PRO A CA 1
ATOM 3642 C C . PRO A 1 475 ? 5.020 15.128 -2.907 1.00 87.06 475 PRO A C 1
ATOM 3644 O O . PRO A 1 475 ? 3.789 15.138 -2.831 1.00 87.06 475 PRO A O 1
ATOM 3647 N N . GLN A 1 476 ? 5.717 14.059 -3.298 1.00 90.12 476 GLN A N 1
ATOM 3648 C CA . GLN A 1 476 ? 5.185 12.729 -3.589 1.00 90.12 476 GLN A CA 1
ATOM 3649 C C . GLN A 1 476 ? 4.469 12.110 -2.383 1.00 90.12 476 GLN A C 1
ATOM 3651 O O . GLN A 1 476 ? 3.448 11.448 -2.546 1.00 90.12 476 GLN A O 1
ATOM 3656 N N . ASN A 1 477 ? 4.986 12.348 -1.177 1.00 93.69 477 ASN A N 1
ATOM 3657 C CA . ASN A 1 477 ? 4.521 11.707 0.049 1.00 93.69 477 ASN A CA 1
ATOM 3658 C C . ASN A 1 477 ? 3.399 12.493 0.739 1.00 93.69 477 ASN A C 1
ATOM 3660 O O . ASN A 1 477 ? 2.689 11.944 1.574 1.00 93.69 477 ASN A O 1
ATOM 3664 N N . PHE A 1 478 ? 3.142 13.749 0.358 1.00 92.81 478 PHE A N 1
ATOM 3665 C CA . PHE A 1 478 ? 2.087 14.560 0.983 1.00 92.81 478 PHE A CA 1
ATOM 3666 C C . PHE A 1 478 ? 0.686 13.955 0.842 1.00 92.81 478 PHE A C 1
ATOM 3668 O O . PHE A 1 478 ? -0.145 14.112 1.731 1.00 92.81 478 PHE A O 1
ATOM 3675 N N . ALA A 1 479 ? 0.405 13.252 -0.259 1.00 93.94 479 ALA A N 1
ATOM 3676 C CA . ALA A 1 479 ? -0.894 12.615 -0.477 1.00 93.94 479 ALA A CA 1
ATOM 3677 C C . ALA A 1 479 ? -1.105 11.334 0.335 1.00 93.94 479 ALA A C 1
ATOM 3679 O O . ALA A 1 479 ? -2.246 10.901 0.492 1.00 93.94 479 ALA A O 1
ATOM 3680 N N . THR A 1 480 ? -0.029 10.748 0.851 1.00 95.25 480 THR A N 1
ATOM 3681 C CA . THR A 1 480 ? -0.072 9.566 1.710 1.00 95.25 480 THR A CA 1
ATOM 3682 C C . THR A 1 480 ? 0.167 9.905 3.167 1.00 95.25 480 THR A C 1
ATOM 3684 O O . THR A 1 480 ? -0.275 9.139 4.003 1.00 95.25 480 THR A O 1
ATOM 3687 N N . SER A 1 481 ? 0.780 11.045 3.485 1.00 95.00 481 SER A N 1
ATOM 3688 C CA . SER A 1 481 ? 1.020 11.493 4.858 1.00 95.00 481 SER A CA 1
ATOM 3689 C C . SER A 1 481 ? -0.169 12.259 5.440 1.00 95.00 481 SER A C 1
ATOM 3691 O O . SER A 1 481 ? -0.843 13.036 4.755 1.00 95.00 481 SER A O 1
ATOM 3693 N N . GLY A 1 482 ? -0.428 12.058 6.728 1.00 95.19 482 GLY A N 1
ATOM 3694 C CA . GLY A 1 482 ? -1.509 12.714 7.450 1.00 95.19 482 GLY A CA 1
ATOM 3695 C C . GLY A 1 482 ? -1.877 11.959 8.718 1.00 95.19 482 GLY A C 1
ATOM 3696 O O . GLY A 1 482 ? -1.008 11.655 9.531 1.00 95.19 482 GLY A O 1
ATOM 3697 N N . TRP A 1 483 ? -3.166 11.689 8.888 1.00 96.31 483 TRP A N 1
ATOM 3698 C CA . TRP A 1 483 ? -3.723 11.164 10.128 1.00 96.31 483 TRP A CA 1
ATOM 3699 C C . TRP A 1 483 ? -4.833 10.158 9.872 1.00 96.31 483 TRP A C 1
ATOM 3701 O O . TRP A 1 483 ? -5.619 10.337 8.936 1.00 96.31 483 TRP A O 1
ATOM 3711 N N . ASP A 1 484 ? -4.897 9.136 10.711 1.00 97.06 484 ASP A N 1
ATOM 3712 C CA . ASP A 1 484 ? -5.983 8.169 10.764 1.00 97.06 484 ASP A CA 1
ATOM 3713 C C . ASP A 1 484 ? -6.777 8.399 12.047 1.00 97.06 484 ASP A C 1
ATOM 3715 O O . ASP A 1 484 ? -6.218 8.489 13.133 1.00 97.06 484 ASP A O 1
ATOM 3719 N N . ILE A 1 485 ? -8.086 8.574 11.911 1.00 96.38 485 ILE A N 1
ATOM 3720 C CA . ILE A 1 485 ? -8.985 8.872 13.022 1.00 96.38 485 ILE A CA 1
ATOM 3721 C C . ILE A 1 485 ? -9.875 7.653 13.222 1.00 96.38 485 ILE A C 1
ATOM 3723 O O . ILE A 1 485 ? -10.622 7.269 12.315 1.00 96.38 485 ILE A O 1
ATOM 3727 N N . LEU A 1 486 ? -9.773 7.066 14.406 1.00 95.12 486 LEU A N 1
ATOM 3728 C CA . LEU A 1 486 ? -10.475 5.869 14.836 1.00 95.12 486 LEU A CA 1
ATOM 3729 C C . LEU A 1 486 ? -11.506 6.240 15.894 1.00 95.12 486 LEU A C 1
ATOM 3731 O O . LEU A 1 486 ? -11.194 6.911 16.876 1.00 95.12 486 LEU A O 1
ATOM 3735 N N . PHE A 1 487 ? -12.747 5.815 15.693 1.00 93.19 487 PHE A N 1
ATOM 3736 C CA . PHE A 1 487 ? -13.838 6.136 16.610 1.00 93.19 487 PHE A CA 1
ATOM 3737 C C . PHE A 1 487 ? -15.035 5.203 16.418 1.00 93.19 487 PHE A C 1
ATOM 3739 O O . PHE A 1 487 ? -15.117 4.437 15.454 1.00 93.19 487 PHE A O 1
ATOM 3746 N N . HIS A 1 488 ? -16.017 5.308 17.311 1.00 91.62 488 HIS A N 1
ATOM 3747 C CA . HIS A 1 488 ? -17.242 4.521 17.230 1.00 91.62 488 HIS A CA 1
ATOM 3748 C C . HIS A 1 488 ? -18.111 4.898 16.001 1.00 91.62 488 HIS A C 1
ATOM 3750 O O . HIS A 1 488 ? -18.296 6.084 15.708 1.00 91.62 488 HIS A O 1
ATOM 3756 N N . PRO A 1 489 ? -18.730 3.937 15.283 1.00 89.50 489 PRO A N 1
ATOM 3757 C CA . PRO A 1 489 ? -19.483 4.226 14.057 1.00 89.50 489 PRO A CA 1
ATOM 3758 C C . PRO A 1 489 ? -20.639 5.232 14.165 1.00 89.50 489 PRO A C 1
ATOM 3760 O O . PRO A 1 489 ? -20.995 5.841 13.154 1.00 89.50 489 PRO A O 1
ATOM 3763 N N . SER A 1 490 ? -21.202 5.450 15.358 1.00 87.31 490 SER A N 1
ATOM 3764 C CA . SER A 1 490 ? -22.314 6.392 15.583 1.00 87.31 490 SER A CA 1
ATOM 3765 C C . SER A 1 490 ? -21.982 7.841 15.206 1.00 87.31 490 SER A C 1
ATOM 3767 O O . SER A 1 490 ? -22.845 8.552 14.692 1.00 87.31 490 SER A O 1
ATOM 3769 N N . ILE A 1 491 ? -20.734 8.275 15.401 1.00 90.00 491 ILE A N 1
ATOM 3770 C CA . ILE A 1 491 ? -20.294 9.665 15.173 1.00 90.00 491 ILE A CA 1
ATOM 3771 C C . ILE A 1 491 ? -19.640 9.884 13.800 1.00 90.00 491 ILE A C 1
ATOM 3773 O O . ILE A 1 491 ? -19.457 11.022 13.361 1.00 90.00 491 ILE A O 1
ATOM 3777 N N . ALA A 1 492 ? -19.381 8.802 13.061 1.00 91.38 492 ALA A N 1
ATOM 3778 C CA . ALA A 1 492 ? -18.660 8.799 11.790 1.00 91.38 492 ALA A CA 1
ATOM 3779 C C . ALA A 1 492 ? -19.204 9.778 10.747 1.00 91.38 492 ALA A C 1
ATOM 3781 O O . ALA A 1 492 ? -18.461 10.550 10.141 1.00 91.38 492 ALA A O 1
ATOM 3782 N N . SER A 1 493 ? -20.522 9.759 10.540 1.00 91.56 493 SER A N 1
ATOM 3783 C CA . SER A 1 493 ? -21.171 10.592 9.527 1.00 91.56 493 SER A CA 1
ATOM 3784 C C . SER A 1 493 ? -21.105 12.080 9.871 1.00 91.56 493 SER A C 1
ATOM 3786 O O . SER A 1 493 ? -20.981 12.906 8.964 1.00 91.56 493 SER A O 1
ATOM 3788 N N . SER A 1 494 ? -21.165 12.418 11.163 1.00 91.50 494 SER A N 1
ATOM 3789 C CA . SER A 1 494 ? -21.064 13.797 11.645 1.00 91.50 494 SER A CA 1
ATOM 3790 C C . SER A 1 494 ? -19.650 14.332 11.425 1.00 91.50 494 SER A C 1
ATOM 3792 O O . SER A 1 494 ? -19.466 15.319 10.713 1.00 91.50 494 SER A O 1
ATOM 3794 N N . ILE A 1 495 ? -18.643 13.601 11.916 1.00 93.50 495 ILE A N 1
ATOM 3795 C CA . ILE A 1 495 ? -17.228 13.973 11.793 1.00 93.50 495 ILE A CA 1
ATOM 3796 C C . ILE A 1 495 ? -16.821 14.091 10.322 1.00 93.50 495 ILE A C 1
ATOM 3798 O O . ILE A 1 495 ? -16.259 15.106 9.906 1.00 93.50 495 ILE A O 1
ATOM 3802 N N . PHE A 1 496 ? -17.168 13.099 9.496 1.00 95.69 496 PHE A N 1
ATOM 3803 C CA . PHE A 1 496 ? -16.872 13.136 8.065 1.00 95.69 496 PHE A CA 1
ATOM 3804 C C . PHE A 1 496 ? -17.476 14.369 7.383 1.00 95.69 496 PHE A C 1
ATOM 3806 O O . PHE A 1 496 ? -16.826 15.018 6.559 1.00 95.69 496 PHE A O 1
ATOM 3813 N N . GLN A 1 497 ? -18.729 14.707 7.705 1.00 93.88 497 GLN A N 1
ATOM 3814 C CA . GLN A 1 497 ? -19.370 15.893 7.147 1.00 93.88 497 GLN A CA 1
ATOM 3815 C C . GLN A 1 497 ? -18.670 17.168 7.603 1.00 93.88 497 GLN A C 1
ATOM 3817 O O . GLN A 1 497 ? -18.421 18.015 6.750 1.00 93.88 497 GLN A O 1
ATOM 3822 N N . SER A 1 498 ? -18.273 17.270 8.873 1.00 93.94 498 SER A N 1
ATOM 3823 C CA . SER A 1 498 ? -17.511 18.409 9.386 1.00 93.94 498 SER A CA 1
ATOM 3824 C C . SER A 1 498 ? -16.193 18.611 8.637 1.00 93.94 498 SER A C 1
ATOM 3826 O O . SER A 1 498 ? -15.907 19.733 8.216 1.00 93.94 498 SER A O 1
ATOM 3828 N N . PHE A 1 499 ? -15.448 17.542 8.341 1.00 94.56 499 PHE A N 1
ATOM 3829 C CA . PHE A 1 499 ? -14.262 17.633 7.481 1.00 94.56 499 PHE A CA 1
ATOM 3830 C C . PHE A 1 499 ? -14.603 18.093 6.060 1.00 94.56 499 PHE A C 1
ATOM 3832 O O . PHE A 1 499 ? -13.947 18.979 5.514 1.00 94.56 499 PHE A O 1
ATOM 3839 N N . ALA A 1 500 ? -15.644 17.524 5.451 1.00 92.56 500 ALA A N 1
ATOM 3840 C CA . ALA A 1 500 ? -16.019 17.846 4.077 1.00 92.56 500 ALA A CA 1
ATOM 3841 C C . ALA A 1 500 ? -16.606 19.264 3.910 1.00 92.56 500 ALA A C 1
ATOM 3843 O O . ALA A 1 500 ? -16.499 19.837 2.822 1.00 92.56 500 ALA A O 1
ATOM 3844 N N . THR A 1 501 ? -17.265 19.821 4.933 1.00 90.25 501 THR A N 1
ATOM 3845 C CA . THR A 1 501 ? -17.933 21.132 4.866 1.00 90.25 501 THR A CA 1
ATOM 3846 C C . THR A 1 501 ? -17.137 22.250 5.519 1.00 90.25 501 THR A C 1
ATOM 3848 O O . THR A 1 501 ? -16.956 23.282 4.879 1.00 90.25 501 THR A O 1
ATOM 3851 N N . HIS A 1 502 ? -16.674 22.062 6.756 1.00 86.12 502 HIS A N 1
ATOM 3852 C CA . HIS A 1 502 ? -15.951 23.083 7.521 1.00 86.12 502 HIS A CA 1
ATOM 3853 C C . HIS A 1 502 ? -14.454 23.021 7.224 1.00 86.12 502 HIS A C 1
ATOM 3855 O O . HIS A 1 502 ? -13.854 24.029 6.869 1.00 86.12 502 HIS A O 1
ATOM 3861 N N . GLY A 1 503 ? -13.880 21.816 7.239 1.00 83.62 503 GLY A N 1
ATOM 3862 C CA . GLY A 1 503 ? -12.471 21.593 6.903 1.00 83.62 503 GLY A CA 1
ATOM 3863 C C . GLY A 1 503 ? -12.156 21.636 5.405 1.00 83.62 503 GLY A C 1
ATOM 3864 O O . GLY A 1 503 ? -11.029 21.347 5.023 1.00 83.62 503 GLY A O 1
ATOM 3865 N N . ALA A 1 504 ? -13.152 21.913 4.550 1.00 87.25 504 ALA A N 1
ATOM 3866 C CA . ALA A 1 504 ? -13.087 21.893 3.082 1.00 87.25 504 ALA A CA 1
ATOM 3867 C C . ALA A 1 504 ? -12.336 20.689 2.468 1.00 87.25 504 ALA A C 1
ATOM 3869 O O . ALA A 1 504 ? -11.851 20.756 1.330 1.00 87.25 504 ALA A O 1
ATOM 3870 N N . ALA A 1 505 ? -12.263 19.575 3.199 1.00 92.06 505 ALA A N 1
ATOM 3871 C CA . ALA A 1 505 ? -11.502 18.409 2.808 1.00 92.06 505 ALA A CA 1
ATOM 3872 C C . ALA A 1 505 ? -12.120 17.787 1.553 1.00 92.06 505 ALA A C 1
ATOM 3874 O O . ALA A 1 505 ? -13.339 17.628 1.409 1.00 92.06 505 ALA A O 1
ATOM 3875 N N . CYS A 1 506 ? -11.273 17.419 0.597 1.00 93.38 506 CYS A N 1
ATOM 3876 C CA . CYS A 1 506 ? -11.720 16.728 -0.597 1.00 93.38 506 CYS A CA 1
ATOM 3877 C C . CYS A 1 506 ? -11.963 15.259 -0.283 1.00 93.38 506 CYS A C 1
ATOM 3879 O O . CYS A 1 506 ? -11.010 14.500 -0.140 1.00 93.38 506 CYS A O 1
ATOM 3881 N N . ALA A 1 507 ? -13.229 14.844 -0.276 1.00 95.44 507 ALA A N 1
ATOM 3882 C CA . ALA A 1 507 ? -13.547 13.426 -0.228 1.00 95.44 507 ALA A CA 1
ATOM 3883 C C . ALA A 1 507 ? -12.928 12.678 -1.419 1.00 95.44 507 ALA A C 1
ATOM 3885 O O . ALA A 1 507 ? -13.047 13.134 -2.567 1.00 95.44 507 ALA A O 1
ATOM 3886 N N . ILE A 1 508 ? -12.311 11.534 -1.144 1.00 95.56 508 ILE A N 1
ATOM 3887 C CA . ILE A 1 508 ? -11.688 10.641 -2.124 1.00 95.56 508 ILE A CA 1
ATOM 3888 C C . ILE A 1 508 ? -12.203 9.204 -1.959 1.00 95.56 508 ILE A C 1
ATOM 3890 O O . ILE A 1 508 ? -12.704 8.846 -0.897 1.00 95.56 508 ILE A O 1
ATOM 3894 N N . GLY A 1 509 ? -12.135 8.405 -3.028 1.00 94.19 509 GLY A N 1
ATOM 3895 C CA . GLY A 1 509 ? -12.497 6.988 -3.020 1.00 94.19 509 GLY A CA 1
ATOM 3896 C C . GLY A 1 509 ? -11.270 6.090 -3.174 1.00 94.19 509 GLY A C 1
ATOM 3897 O O . GLY A 1 509 ? -10.129 6.559 -3.158 1.00 94.19 509 GLY A O 1
ATOM 3898 N N . LEU A 1 510 ? -11.522 4.795 -3.369 1.00 92.88 510 LEU A N 1
ATOM 3899 C CA . LEU A 1 510 ? -10.493 3.761 -3.525 1.00 92.88 510 LEU A CA 1
ATOM 3900 C C . LEU A 1 510 ? -9.481 4.078 -4.642 1.00 92.88 510 LEU A C 1
ATOM 3902 O O . LEU A 1 510 ? -8.275 3.930 -4.455 1.00 92.88 510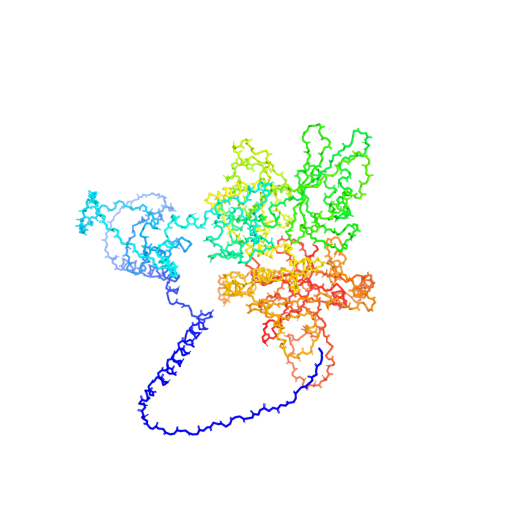 LEU A O 1
ATOM 3906 N N . ALA A 1 511 ? -9.949 4.542 -5.804 1.00 92.00 511 ALA A N 1
ATOM 3907 C CA . ALA A 1 511 ? -9.083 4.820 -6.950 1.00 92.00 511 ALA A CA 1
ATOM 3908 C C . ALA A 1 511 ? -8.139 6.003 -6.692 1.00 92.00 511 ALA A C 1
ATOM 3910 O O . ALA A 1 511 ? -6.981 5.987 -7.103 1.00 92.00 511 ALA A O 1
ATOM 3911 N N . GLU A 1 512 ? -8.614 7.059 -6.032 1.00 93.81 512 GLU A N 1
ATOM 3912 C CA . GLU A 1 512 ? -7.763 8.194 -5.685 1.00 93.81 512 GLU A CA 1
ATOM 3913 C C . GLU A 1 512 ? -6.758 7.845 -4.578 1.00 93.81 512 GLU A C 1
ATOM 3915 O O . GLU A 1 512 ? -5.598 8.236 -4.702 1.00 93.81 512 GLU A O 1
ATOM 3920 N N . ALA A 1 513 ? -7.170 7.077 -3.561 1.00 94.81 513 ALA A N 1
ATOM 3921 C CA . ALA A 1 513 ? -6.296 6.613 -2.479 1.00 94.81 513 ALA A CA 1
ATOM 3922 C C . ALA A 1 513 ? -5.171 5.703 -3.001 1.00 94.81 513 ALA A C 1
ATOM 3924 O O . ALA A 1 513 ? -3.992 5.968 -2.767 1.00 94.81 513 ALA A O 1
ATOM 3925 N N . SER A 1 514 ? -5.516 4.714 -3.831 1.00 94.19 514 SER A N 1
ATOM 3926 C CA . SER A 1 514 ? -4.540 3.825 -4.468 1.00 94.19 514 SER A CA 1
ATOM 3927 C C . SER A 1 514 ? -3.512 4.583 -5.319 1.00 94.19 514 SER A C 1
ATOM 3929 O O . SER A 1 514 ? -2.333 4.231 -5.378 1.00 94.19 514 SER A O 1
ATOM 3931 N N . ARG A 1 515 ? -3.935 5.673 -5.967 1.00 93.06 515 ARG A N 1
ATOM 3932 C CA . ARG A 1 515 ? -3.031 6.514 -6.761 1.00 93.06 515 ARG A CA 1
ATOM 3933 C C . ARG A 1 515 ? -2.126 7.381 -5.905 1.00 93.06 515 ARG A C 1
ATOM 3935 O O . ARG A 1 515 ? -1.008 7.633 -6.333 1.00 93.06 515 ARG A O 1
ATOM 3942 N N . ALA A 1 516 ? -2.579 7.820 -4.735 1.00 95.00 516 ALA A N 1
ATOM 3943 C CA . ALA A 1 516 ? -1.703 8.475 -3.771 1.00 95.00 516 ALA A CA 1
ATOM 3944 C C . ALA A 1 516 ? -0.592 7.517 -3.313 1.00 95.00 516 ALA A C 1
ATOM 3946 O O . ALA A 1 516 ? 0.574 7.893 -3.350 1.00 95.00 516 ALA A O 1
ATOM 3947 N N . GLN A 1 517 ? -0.934 6.263 -3.003 1.00 95.69 517 GLN A N 1
ATOM 3948 C CA . GLN A 1 517 ? 0.032 5.225 -2.616 1.00 95.69 517 GLN A CA 1
ATOM 3949 C C . GLN A 1 517 ? 1.053 4.913 -3.721 1.00 95.69 517 GLN A C 1
ATOM 3951 O O . GLN A 1 517 ? 2.242 4.801 -3.434 1.00 95.69 517 GLN A O 1
ATOM 3956 N N . LEU A 1 518 ? 0.622 4.845 -4.987 1.00 95.06 518 LEU A N 1
ATOM 3957 C CA . LEU A 1 518 ? 1.536 4.675 -6.127 1.00 95.06 518 LEU A CA 1
ATOM 3958 C C . LEU A 1 518 ? 2.435 5.907 -6.358 1.00 95.06 518 LEU A C 1
ATOM 3960 O O . LEU A 1 518 ? 3.574 5.777 -6.801 1.00 95.06 518 LEU A O 1
ATOM 3964 N N . GLU A 1 519 ? 1.919 7.108 -6.087 1.00 94.00 519 GLU A N 1
ATOM 3965 C CA . GLU A 1 519 ? 2.659 8.360 -6.268 1.00 94.00 519 GLU A CA 1
ATOM 3966 C C . GLU A 1 519 ? 3.736 8.578 -5.201 1.00 94.00 519 GLU A C 1
ATOM 3968 O O . GLU A 1 519 ? 4.707 9.284 -5.475 1.00 94.00 519 GLU A O 1
ATOM 3973 N N . ALA A 1 520 ? 3.592 7.953 -4.030 1.00 95.06 520 ALA A N 1
ATOM 3974 C CA . ALA A 1 520 ? 4.562 8.020 -2.946 1.00 95.06 520 ALA A CA 1
ATOM 3975 C C . ALA A 1 520 ? 5.981 7.620 -3.396 1.00 95.06 520 ALA A C 1
ATOM 3977 O O . ALA A 1 520 ? 6.190 6.922 -4.397 1.00 95.06 520 ALA A O 1
ATOM 3978 N N . CYS A 1 521 ? 6.976 8.106 -2.659 1.00 92.25 521 CYS A N 1
ATOM 3979 C CA . CYS A 1 521 ? 8.391 7.866 -2.903 1.00 92.25 521 CYS A CA 1
ATOM 3980 C C . CYS A 1 521 ? 9.091 7.415 -1.603 1.00 92.25 521 CYS A C 1
ATOM 3982 O O . CYS A 1 521 ? 9.389 8.270 -0.760 1.00 92.25 521 CYS A O 1
ATOM 3984 N 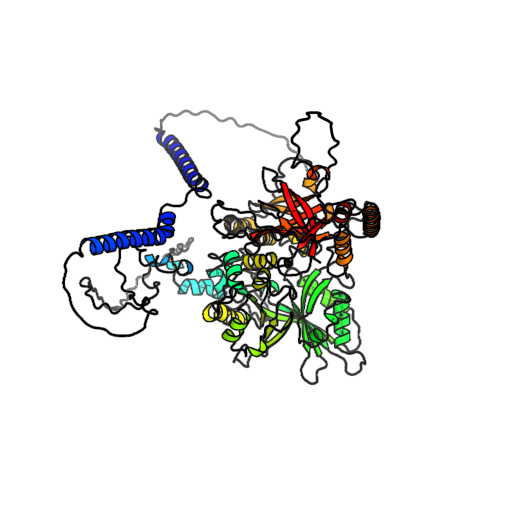N . PRO A 1 522 ? 9.400 6.113 -1.452 1.00 93.25 522 PRO A N 1
ATOM 3985 C CA . PRO A 1 522 ? 9.020 5.017 -2.353 1.00 93.25 522 PRO A CA 1
ATOM 3986 C C . PRO A 1 522 ? 7.495 4.749 -2.405 1.00 93.25 522 PRO A C 1
ATOM 3988 O O . PRO A 1 522 ? 6.766 5.183 -1.509 1.00 93.25 522 PRO A O 1
ATOM 3991 N N . PRO A 1 523 ? 6.993 4.048 -3.442 1.00 95.81 523 PRO A N 1
ATOM 3992 C CA . PRO A 1 523 ? 5.578 3.700 -3.567 1.00 95.81 523 PRO A CA 1
ATOM 3993 C C . PRO A 1 523 ? 5.122 2.728 -2.475 1.00 95.81 523 PRO A C 1
ATOM 3995 O O . PRO A 1 523 ? 5.759 1.699 -2.230 1.00 95.81 523 PRO A O 1
ATOM 3998 N N . LEU A 1 524 ? 3.970 3.002 -1.869 1.00 95.75 524 LEU A N 1
ATOM 3999 C CA . LEU A 1 524 ? 3.435 2.182 -0.781 1.00 95.75 524 LEU A CA 1
ATOM 4000 C C . LEU A 1 524 ? 2.721 0.931 -1.318 1.00 95.75 524 LEU A C 1
ATOM 4002 O O . LEU A 1 524 ? 2.054 1.019 -2.356 1.00 95.75 524 LEU A O 1
ATOM 4006 N N . PRO A 1 525 ? 2.859 -0.229 -0.647 1.00 95.75 525 PRO A N 1
ATOM 4007 C CA . PRO A 1 525 ? 2.165 -1.446 -1.044 1.00 95.75 525 PRO A CA 1
ATOM 4008 C C . PRO A 1 525 ? 0.659 -1.320 -0.811 1.00 95.75 525 PRO A C 1
ATOM 4010 O O . PRO A 1 525 ? 0.202 -0.677 0.132 1.00 95.75 525 PRO A O 1
ATOM 4013 N N . ILE A 1 526 ? -0.120 -1.956 -1.681 1.00 94.88 526 ILE A N 1
ATOM 4014 C CA . ILE A 1 526 ? -1.578 -2.008 -1.610 1.00 94.88 526 ILE A CA 1
ATOM 4015 C C . ILE A 1 526 ? -2.011 -3.456 -1.462 1.00 94.88 526 ILE A C 1
ATOM 4017 O O . ILE A 1 526 ? -1.804 -4.272 -2.362 1.00 94.88 526 ILE A O 1
ATOM 4021 N N . PHE A 1 527 ? -2.669 -3.766 -0.352 1.00 94.75 527 PHE A N 1
ATOM 4022 C CA . PHE A 1 527 ? -3.266 -5.075 -0.151 1.00 94.75 527 PHE A CA 1
ATOM 4023 C C . PHE A 1 527 ? -4.602 -5.201 -0.906 1.00 94.75 527 PHE A C 1
ATOM 4025 O O . PHE A 1 527 ? -5.401 -4.261 -0.887 1.00 94.75 527 PHE A O 1
ATOM 4032 N N . PRO A 1 528 ? -4.878 -6.335 -1.577 1.00 93.31 528 PRO A N 1
ATOM 4033 C CA . PRO A 1 528 ? -4.011 -7.511 -1.751 1.00 93.31 528 PRO A CA 1
ATOM 4034 C C . PRO A 1 528 ? -3.180 -7.517 -3.046 1.00 93.31 528 PRO A C 1
ATOM 4036 O O . PRO A 1 528 ? -2.416 -8.452 -3.268 1.00 93.31 528 PRO A O 1
ATOM 4039 N N . ARG A 1 529 ? -3.301 -6.490 -3.902 1.00 94.38 529 ARG A N 1
ATOM 4040 C CA . ARG A 1 529 ? -2.609 -6.404 -5.206 1.00 94.38 529 ARG A CA 1
ATOM 4041 C C . ARG A 1 529 ? -1.108 -6.686 -5.100 1.00 94.38 529 ARG A C 1
ATOM 4043 O O . ARG A 1 529 ? -0.567 -7.444 -5.898 1.00 94.38 529 ARG A O 1
ATOM 4050 N N . ASP A 1 530 ? -0.448 -6.069 -4.128 1.00 96.31 530 ASP A N 1
ATOM 4051 C CA . ASP A 1 530 ? 1.009 -6.101 -3.972 1.00 96.31 530 ASP A CA 1
ATOM 4052 C C . ASP A 1 530 ? 1.473 -7.238 -3.033 1.00 96.31 530 ASP A C 1
ATOM 4054 O O . ASP A 1 530 ? 2.587 -7.192 -2.521 1.00 96.31 530 ASP A O 1
ATOM 4058 N N . TYR A 1 531 ? 0.625 -8.250 -2.794 1.00 96.88 531 TYR A N 1
ATOM 4059 C CA . TYR A 1 531 ? 0.892 -9.386 -1.898 1.00 96.88 531 TYR A CA 1
ATOM 4060 C C . TYR A 1 531 ? 0.611 -10.742 -2.580 1.00 96.88 531 TYR A C 1
ATOM 4062 O O . TYR A 1 531 ? -0.220 -11.510 -2.090 1.00 96.88 531 TYR A O 1
ATOM 4070 N N . PRO A 1 532 ? 1.247 -11.047 -3.731 1.00 95.88 532 PRO A N 1
ATOM 4071 C CA . PRO A 1 532 ? 0.941 -12.231 -4.549 1.00 95.88 532 PRO A CA 1
ATOM 4072 C C . PRO A 1 532 ? 1.232 -13.584 -3.878 1.00 95.88 532 PRO A C 1
ATOM 4074 O O . PRO A 1 532 ? 0.777 -14.619 -4.356 1.00 95.88 532 PRO A O 1
ATOM 4077 N N . ASP A 1 533 ? 1.977 -13.589 -2.780 1.00 95.38 533 ASP A N 1
ATOM 4078 C CA . ASP A 1 533 ? 2.275 -14.753 -1.946 1.00 95.38 533 ASP A CA 1
ATOM 4079 C C . ASP A 1 533 ? 1.165 -15.083 -0.932 1.00 95.38 533 ASP A C 1
ATOM 4081 O O . ASP A 1 533 ? 1.051 -16.229 -0.495 1.00 95.38 533 ASP A O 1
ATOM 4085 N N . THR A 1 534 ? 0.288 -14.122 -0.625 1.00 95.69 534 THR A N 1
ATOM 4086 C CA . THR A 1 534 ? -0.904 -14.333 0.214 1.00 95.69 534 THR A CA 1
ATOM 4087 C C . THR A 1 534 ? -2.043 -14.976 -0.585 1.00 95.69 534 THR A C 1
ATOM 4089 O O . THR A 1 534 ? -2.178 -14.763 -1.791 1.00 95.69 534 THR A O 1
ATOM 4092 N N . GLU A 1 535 ? -2.934 -15.714 0.077 1.00 93.19 535 GLU A N 1
ATOM 4093 C CA . GLU A 1 535 ? -4.124 -16.304 -0.564 1.00 93.19 535 GLU A CA 1
ATOM 4094 C C . GLU A 1 535 ? -5.048 -15.241 -1.188 1.00 93.19 535 GLU A C 1
ATOM 4096 O O . GLU A 1 535 ? -5.537 -15.392 -2.314 1.00 93.19 535 GLU A O 1
ATOM 4101 N N . ALA A 1 536 ? -5.229 -14.113 -0.495 1.00 92.44 536 ALA A N 1
ATOM 4102 C CA . ALA A 1 536 ? -6.006 -12.986 -0.999 1.00 92.44 536 ALA A CA 1
ATOM 4103 C C . ALA A 1 536 ? -5.355 -12.340 -2.235 1.00 92.44 536 ALA A C 1
ATOM 4105 O O . ALA A 1 536 ? -6.057 -11.943 -3.166 1.00 92.44 536 ALA A O 1
ATOM 4106 N N . GLY A 1 537 ? -4.022 -12.248 -2.272 1.00 93.88 537 GLY A N 1
ATOM 4107 C CA . GLY A 1 537 ? -3.286 -11.741 -3.430 1.00 93.88 537 GLY A CA 1
ATOM 4108 C C . GLY A 1 537 ? -3.330 -12.685 -4.625 1.00 93.88 537 GLY A C 1
ATOM 4109 O O . GLY A 1 537 ? -3.542 -12.228 -5.747 1.00 93.88 537 GLY A O 1
ATOM 4110 N N . LYS A 1 538 ? -3.234 -14.000 -4.405 1.00 91.88 538 LYS A N 1
ATOM 4111 C CA . LYS A 1 538 ? -3.460 -15.001 -5.464 1.00 91.88 538 LYS A CA 1
ATOM 4112 C C . LYS A 1 538 ? -4.861 -14.853 -6.053 1.00 91.88 538 LYS A C 1
ATOM 4114 O O . LYS A 1 538 ? -5.006 -14.662 -7.258 1.00 91.88 538 LYS A O 1
ATOM 4119 N N . SER A 1 539 ? -5.875 -14.784 -5.190 1.00 89.88 539 SER A N 1
ATOM 4120 C CA . SER A 1 539 ? -7.273 -14.571 -5.590 1.00 89.88 539 SER A CA 1
ATOM 4121 C C . SER A 1 539 ? -7.468 -13.273 -6.388 1.00 89.88 539 SER A C 1
ATOM 4123 O O . SER A 1 539 ? -8.207 -13.253 -7.373 1.00 89.88 539 SER A O 1
ATOM 4125 N N . TYR A 1 540 ? -6.771 -12.194 -6.012 1.00 91.12 540 TYR A N 1
ATOM 4126 C CA . TYR A 1 540 ? -6.792 -10.920 -6.738 1.00 91.12 540 TYR A CA 1
ATOM 4127 C C . TYR A 1 540 ? -6.300 -11.059 -8.185 1.00 91.12 540 TYR A C 1
ATOM 4129 O O . TYR A 1 540 ? -6.918 -10.516 -9.108 1.00 91.12 540 TYR A O 1
ATOM 4137 N N . TRP A 1 541 ? -5.184 -11.762 -8.395 1.00 89.81 541 TRP A N 1
ATOM 4138 C CA . TRP A 1 541 ? -4.546 -11.869 -9.709 1.00 89.81 541 TRP A CA 1
ATOM 4139 C C . TRP A 1 541 ? -5.160 -12.940 -10.598 1.00 89.81 541 TRP A C 1
ATOM 4141 O O . TRP A 1 541 ? -5.288 -12.714 -11.802 1.00 89.81 541 TRP A O 1
ATOM 4151 N N . GLU A 1 542 ? -5.559 -14.068 -10.020 1.00 85.62 542 GLU A N 1
ATOM 4152 C CA . GLU A 1 542 ? -6.178 -15.179 -10.743 1.00 85.62 542 GLU A CA 1
ATOM 4153 C C . GLU A 1 542 ? -7.659 -14.918 -11.034 1.00 85.62 542 GLU A C 1
ATOM 4155 O O . GLU A 1 542 ? -8.196 -15.418 -12.019 1.00 85.62 542 GLU A O 1
ATOM 4160 N N . GLY A 1 543 ? -8.330 -14.115 -10.201 1.00 75.50 543 GLY A N 1
ATOM 4161 C CA . GLY A 1 543 ? -9.779 -13.927 -10.279 1.00 75.50 543 GLY A CA 1
ATOM 4162 C C . GLY A 1 543 ? -10.573 -15.176 -9.877 1.00 75.50 543 GLY A C 1
ATOM 4163 O O . GLY A 1 543 ? -11.777 -15.229 -10.131 1.00 75.50 543 GLY A O 1
ATOM 4164 N N . ASN A 1 544 ? -9.914 -16.160 -9.258 1.00 66.62 544 ASN A N 1
ATOM 4165 C CA . ASN A 1 544 ? -10.521 -17.374 -8.722 1.00 66.62 544 ASN A CA 1
ATOM 4166 C C . ASN A 1 544 ? -11.180 -17.102 -7.353 1.00 66.62 544 ASN A C 1
ATOM 4168 O O . ASN A 1 544 ? -10.734 -16.239 -6.595 1.00 66.62 544 ASN A O 1
ATOM 4172 N N . GLY A 1 545 ? -12.255 -17.838 -7.047 1.00 63.47 545 GLY A N 1
ATOM 4173 C CA . GLY A 1 545 ? -12.988 -17.790 -5.772 1.00 63.47 545 GLY A CA 1
ATOM 4174 C C . GLY A 1 545 ? -14.367 -17.120 -5.843 1.00 63.47 545 GLY A C 1
ATOM 4175 O O . GLY A 1 545 ? -14.710 -16.463 -6.829 1.00 63.47 545 GLY A O 1
ATOM 4176 N N . ASP A 1 546 ? -15.153 -17.252 -4.768 1.00 58.88 546 ASP A N 1
ATOM 4177 C CA . ASP A 1 546 ? -16.515 -16.691 -4.648 1.00 58.88 546 ASP A CA 1
ATOM 4178 C C . ASP A 1 546 ? -16.558 -15.168 -4.893 1.00 58.88 546 ASP A C 1
ATOM 4180 O O . ASP A 1 546 ? -17.546 -14.621 -5.388 1.00 58.88 546 ASP A O 1
ATOM 4184 N N . ASN A 1 547 ? -15.433 -14.490 -4.639 1.00 62.88 547 ASN A N 1
ATOM 4185 C CA . ASN A 1 547 ? -15.243 -13.051 -4.827 1.00 62.88 547 ASN A CA 1
ATOM 4186 C C . ASN A 1 547 ? -14.581 -12.673 -6.169 1.00 62.88 547 ASN A C 1
ATOM 4188 O O . ASN A 1 547 ? -14.248 -11.506 -6.375 1.00 62.88 547 ASN A O 1
ATOM 4192 N N . GLY A 1 548 ? -14.392 -13.603 -7.113 1.00 67.50 548 GLY A N 1
ATOM 4193 C CA . GLY A 1 548 ? -13.687 -13.352 -8.384 1.00 67.50 548 GLY A CA 1
ATOM 4194 C C . GLY A 1 548 ? -14.221 -12.148 -9.173 1.00 67.50 548 GLY A C 1
ATOM 4195 O O . GLY A 1 548 ? -13.477 -11.374 -9.781 1.00 67.50 548 GLY A O 1
ATOM 4196 N N . SER A 1 549 ? -15.532 -11.917 -9.089 1.00 69.56 549 SER A N 1
ATOM 4197 C CA . SER A 1 549 ? -16.196 -10.787 -9.743 1.00 69.56 549 SER A CA 1
ATOM 4198 C C . SER A 1 549 ? -15.883 -9.424 -9.094 1.00 69.56 549 SER A C 1
ATOM 4200 O O . SER A 1 549 ? -15.873 -8.399 -9.782 1.00 69.56 549 SER A O 1
ATOM 4202 N N . ASP A 1 550 ? -15.586 -9.406 -7.794 1.00 76.88 550 ASP A N 1
ATOM 4203 C CA . ASP A 1 550 ? -15.259 -8.201 -7.031 1.00 76.88 550 ASP A CA 1
ATOM 4204 C C . ASP A 1 550 ? -13.834 -7.729 -7.338 1.00 76.88 550 ASP A C 1
ATOM 4206 O O . ASP A 1 550 ? -13.605 -6.533 -7.558 1.00 76.88 550 ASP A O 1
ATOM 4210 N N . TRP A 1 551 ? -12.892 -8.669 -7.469 1.00 83.06 551 TRP A N 1
ATOM 4211 C CA . TRP A 1 551 ? -11.509 -8.369 -7.841 1.00 83.06 551 TRP A CA 1
ATOM 4212 C C . TRP A 1 551 ? -11.416 -7.654 -9.180 1.00 83.06 551 TRP A C 1
ATOM 4214 O O . TRP A 1 551 ? -10.709 -6.658 -9.295 1.00 83.06 551 TRP A O 1
ATOM 4224 N N . VAL A 1 552 ? -12.206 -8.062 -10.172 1.00 81.75 552 VAL A N 1
ATOM 4225 C CA . VAL A 1 552 ? -12.231 -7.401 -11.486 1.00 81.75 552 VAL A CA 1
ATOM 4226 C C . VAL A 1 552 ? -12.658 -5.934 -11.374 1.00 81.75 552 VAL A C 1
ATOM 4228 O O . VAL A 1 552 ? -12.082 -5.063 -12.029 1.00 81.75 552 VAL A O 1
ATOM 4231 N N . VAL A 1 553 ? -13.646 -5.627 -10.526 1.00 81.69 553 VAL A N 1
ATOM 4232 C CA . VAL A 1 553 ? -14.096 -4.245 -10.293 1.00 81.69 553 VAL A CA 1
ATOM 4233 C C . VAL A 1 553 ? -13.016 -3.430 -9.581 1.00 81.69 553 VAL A C 1
ATOM 4235 O O . VAL A 1 553 ? -12.787 -2.272 -9.943 1.00 81.69 553 VAL A O 1
ATOM 4238 N N . ILE A 1 554 ? -12.344 -4.016 -8.589 1.00 85.12 554 ILE A N 1
ATOM 4239 C CA . ILE A 1 554 ? -11.253 -3.362 -7.856 1.00 85.12 554 ILE A CA 1
ATOM 4240 C C . ILE A 1 554 ? -10.086 -3.077 -8.793 1.00 85.12 554 ILE A C 1
ATOM 4242 O O . ILE A 1 554 ? -9.632 -1.935 -8.857 1.00 85.12 554 ILE A O 1
ATOM 4246 N N . ARG A 1 555 ? -9.649 -4.075 -9.564 1.00 86.94 555 ARG A N 1
ATOM 4247 C CA . ARG A 1 555 ? -8.592 -3.952 -10.571 1.00 86.94 555 ARG A CA 1
ATOM 4248 C C . ARG A 1 555 ? -8.906 -2.833 -11.546 1.00 86.94 555 ARG A C 1
ATOM 4250 O O . ARG A 1 555 ? -8.103 -1.929 -11.716 1.00 86.94 555 ARG A O 1
ATOM 4257 N N . GLU A 1 556 ? -10.126 -2.768 -12.063 1.00 82.44 556 GLU A N 1
ATOM 4258 C CA . GLU A 1 556 ? -10.548 -1.685 -12.955 1.00 82.44 556 GLU A CA 1
ATOM 4259 C C . GLU A 1 556 ? -10.373 -0.275 -12.354 1.00 82.44 556 GLU A C 1
ATOM 4261 O O . GLU A 1 556 ? -10.058 0.685 -13.067 1.00 82.44 556 GLU A O 1
ATOM 4266 N N . CYS A 1 557 ? -10.574 -0.140 -11.042 1.00 82.88 557 CYS A N 1
ATOM 4267 C CA . CYS A 1 557 ? -10.413 1.122 -10.320 1.00 82.88 557 CYS A CA 1
ATOM 4268 C C . CYS A 1 557 ? -8.945 1.421 -9.990 1.00 82.88 557 CYS A C 1
ATOM 4270 O O . CYS A 1 557 ? -8.482 2.548 -10.173 1.00 82.88 557 CYS A O 1
ATOM 4272 N N . VAL A 1 558 ? -8.227 0.411 -9.504 1.00 85.62 558 VAL A N 1
ATOM 4273 C CA . VAL A 1 558 ? -6.862 0.499 -8.976 1.00 85.62 558 VAL A CA 1
ATOM 4274 C C . VAL A 1 558 ? -5.828 0.540 -10.099 1.00 85.62 558 VAL A C 1
ATOM 4276 O O . VAL A 1 558 ? -4.889 1.325 -10.029 1.00 85.62 558 VAL A O 1
ATOM 4279 N N . GLU A 1 559 ? -6.028 -0.218 -11.174 1.00 84.69 559 GLU A N 1
ATOM 4280 C CA . GLU A 1 559 ? -5.130 -0.369 -12.329 1.00 84.69 559 GLU A CA 1
ATOM 4281 C C . GLU A 1 559 ? -5.428 0.620 -13.472 1.00 84.69 559 GLU A C 1
ATOM 4283 O O . GLU A 1 559 ? -4.636 0.751 -14.400 1.00 84.69 559 GLU A O 1
ATOM 4288 N N . GLY A 1 560 ? -6.535 1.371 -13.401 1.00 75.06 560 GLY A N 1
ATOM 4289 C CA . GLY A 1 560 ? -6.997 2.285 -14.457 1.00 75.06 560 GLY A CA 1
ATOM 4290 C C . GLY A 1 560 ? -6.067 3.464 -14.818 1.00 75.06 560 GLY A C 1
ATOM 4291 O O . GLY A 1 560 ? -4.937 3.594 -14.370 1.00 75.06 560 GLY A O 1
ATOM 4292 N N . SER A 1 561 ? -6.516 4.392 -15.666 1.00 66.56 561 SER A N 1
ATOM 4293 C CA . SER A 1 561 ? -5.683 5.550 -16.039 1.00 66.56 561 SER A CA 1
ATOM 4294 C C . SER A 1 561 ? -5.773 6.698 -15.018 1.00 66.56 561 SER A C 1
ATOM 4296 O O . SER A 1 561 ? -6.794 6.894 -14.365 1.00 66.56 561 SER A O 1
ATOM 4298 N N . TRP A 1 562 ? -4.733 7.541 -14.941 1.00 64.50 562 TRP A N 1
ATOM 4299 C CA . TRP A 1 562 ? -4.616 8.728 -14.060 1.00 64.50 562 TRP A CA 1
ATOM 4300 C C . 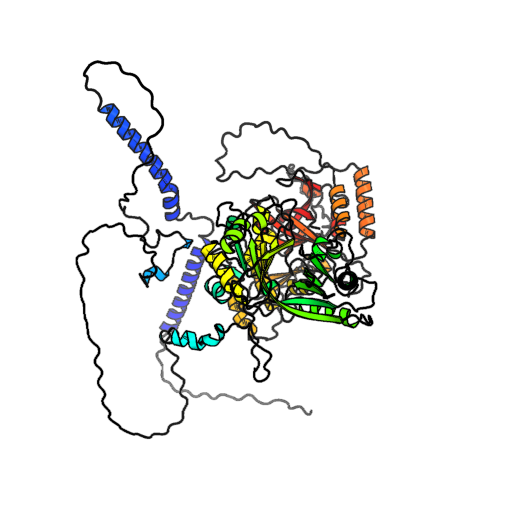TRP A 1 562 ? -5.622 9.869 -14.358 1.00 64.50 562 TRP A C 1
ATOM 4302 O O . TRP A 1 562 ? -5.496 10.993 -13.854 1.00 64.50 562 TRP A O 1
ATOM 4312 N N . GLY A 1 563 ? -6.568 9.627 -15.266 1.00 59.88 563 GLY A N 1
ATOM 4313 C CA . GLY A 1 563 ? -7.490 10.609 -15.819 1.00 59.88 563 GLY A CA 1
ATOM 4314 C C . GLY A 1 563 ? -8.834 10.679 -15.098 1.00 59.88 563 GLY A C 1
ATOM 4315 O O . GLY A 1 563 ? -9.026 10.183 -13.993 1.00 59.88 563 GLY A O 1
ATOM 4316 N N . ARG A 1 564 ? -9.800 11.337 -15.748 1.00 57.66 564 ARG A N 1
ATOM 4317 C CA . ARG A 1 564 ? -11.211 11.194 -15.361 1.00 57.66 564 ARG A CA 1
ATOM 4318 C C . ARG A 1 564 ? -11.642 9.758 -15.626 1.00 57.66 564 ARG A C 1
ATOM 4320 O O . ARG A 1 564 ? -11.142 9.159 -16.573 1.00 57.66 564 ARG A O 1
ATOM 4327 N N . MET A 1 565 ? -12.595 9.276 -14.829 1.00 57.19 565 MET A N 1
ATOM 4328 C CA . MET A 1 565 ? -13.201 7.952 -14.966 1.00 57.19 565 MET A CA 1
ATOM 4329 C C . MET A 1 565 ? -13.268 7.465 -16.406 1.00 57.19 565 MET A C 1
ATOM 4331 O O . MET A 1 565 ? -13.894 8.096 -17.266 1.00 57.19 565 MET A O 1
ATOM 4335 N N . HIS A 1 566 ? -12.664 6.307 -16.636 1.00 62.66 566 HIS A N 1
ATOM 4336 C CA . HIS A 1 566 ? -12.727 5.659 -17.925 1.00 62.66 566 HIS A CA 1
ATOM 4337 C C . HIS A 1 566 ? -14.174 5.207 -18.202 1.00 62.66 566 HIS A C 1
ATOM 4339 O O . HIS A 1 566 ? -14.911 4.778 -17.308 1.00 62.66 566 HIS A O 1
ATOM 4345 N N . THR A 1 567 ? -14.613 5.298 -19.459 1.00 58.16 567 THR A N 1
ATOM 4346 C CA . THR A 1 567 ? -15.931 4.800 -19.906 1.00 58.16 567 THR A CA 1
ATOM 4347 C C . THR A 1 567 ? -16.112 3.306 -19.630 1.00 58.16 567 THR A C 1
ATOM 4349 O O . THR A 1 567 ? -17.245 2.823 -19.558 1.00 58.16 567 THR A O 1
ATOM 4352 N N . SER A 1 568 ? -15.000 2.597 -19.443 1.00 64.75 568 SER A N 1
ATOM 4353 C CA . SER A 1 568 ? -14.939 1.185 -19.088 1.00 64.75 568 SER A CA 1
ATOM 4354 C C . SER A 1 568 ? -15.419 0.908 -17.678 1.00 64.75 568 SER A C 1
ATOM 4356 O O . SER A 1 568 ? -16.251 0.032 -17.567 1.00 64.75 568 SER A O 1
ATOM 4358 N N . LEU A 1 569 ? -15.046 1.664 -16.639 1.00 71.31 569 LEU A N 1
ATOM 4359 C CA . LEU A 1 569 ? -15.571 1.410 -15.293 1.00 71.31 569 LEU A CA 1
ATOM 4360 C C . LEU A 1 569 ? -17.100 1.540 -15.292 1.00 71.31 569 LEU A C 1
ATOM 4362 O O . LEU A 1 569 ? -17.815 0.688 -14.781 1.00 71.31 569 LEU A O 1
ATOM 4366 N N . ASN A 1 570 ? -17.636 2.536 -16.002 1.00 72.31 570 ASN A N 1
ATOM 4367 C CA . ASN A 1 570 ? -19.081 2.649 -16.219 1.00 72.31 570 ASN A CA 1
ATOM 4368 C C . ASN A 1 570 ? -19.672 1.484 -17.030 1.00 72.31 570 ASN A C 1
ATOM 4370 O O . ASN A 1 570 ? -20.862 1.194 -16.910 1.00 72.31 570 ASN A O 1
ATOM 4374 N N . ARG A 1 571 ? -18.904 0.860 -17.926 1.00 73.31 571 ARG A N 1
ATOM 4375 C CA . ARG A 1 571 ? -19.317 -0.329 -18.685 1.00 73.31 571 ARG A CA 1
ATOM 4376 C C . ARG A 1 571 ? -19.276 -1.576 -17.797 1.00 73.31 571 ARG A C 1
ATOM 4378 O O . ARG A 1 571 ? -20.282 -2.268 -17.746 1.00 73.31 571 ARG A O 1
ATOM 4385 N N . VAL A 1 572 ? -18.195 -1.782 -17.050 1.00 71.19 572 VAL A N 1
ATOM 4386 C CA . VAL A 1 572 ? -17.986 -2.843 -16.059 1.00 71.19 572 VAL A CA 1
ATOM 4387 C C . VAL A 1 572 ? -19.101 -2.798 -15.022 1.00 71.19 572 VAL A C 1
ATOM 4389 O O . VAL A 1 572 ? -19.863 -3.747 -14.941 1.00 71.19 572 VAL A O 1
ATOM 4392 N N . LEU A 1 573 ? -19.338 -1.662 -14.357 1.00 73.00 573 LEU A N 1
ATOM 4393 C CA . LEU A 1 573 ? -20.424 -1.516 -13.374 1.00 73.00 573 LEU A CA 1
ATOM 4394 C C . LEU A 1 573 ? -21.819 -1.802 -13.963 1.00 73.00 573 LEU A C 1
ATOM 4396 O O . LEU A 1 573 ? -22.699 -2.314 -13.272 1.00 73.00 573 LEU A O 1
ATOM 4400 N N . ARG A 1 574 ? -22.052 -1.481 -15.245 1.00 74.69 574 ARG A N 1
ATOM 4401 C CA . ARG A 1 574 ? -23.319 -1.793 -15.934 1.00 74.69 574 ARG A CA 1
ATOM 4402 C C . ARG A 1 574 ? -23.440 -3.271 -16.304 1.00 74.69 574 ARG A C 1
ATOM 4404 O O . ARG A 1 574 ? -24.540 -3.813 -16.211 1.00 74.69 574 ARG A O 1
ATOM 4411 N N . ASN A 1 575 ? -22.349 -3.889 -16.744 1.00 71.56 575 ASN A N 1
ATOM 4412 C CA . ASN A 1 575 ? -22.296 -5.291 -17.154 1.00 71.56 575 ASN A CA 1
ATOM 4413 C C . ASN A 1 575 ? -22.324 -6.227 -15.945 1.00 71.56 575 ASN A C 1
ATOM 4415 O O . ASN A 1 575 ? -23.010 -7.240 -15.991 1.00 71.56 575 ASN A O 1
ATOM 4419 N N . HIS A 1 576 ? -21.679 -5.842 -14.846 1.00 68.12 576 HIS A N 1
ATOM 4420 C CA . HIS A 1 576 ? -21.641 -6.586 -13.589 1.00 68.12 576 HIS A CA 1
ATOM 4421 C C . HIS A 1 576 ? -23.040 -6.925 -13.078 1.00 68.12 576 HIS A C 1
ATOM 4423 O O . HIS A 1 576 ? -23.361 -8.075 -12.797 1.00 68.12 576 HIS A O 1
ATOM 4429 N N . LYS A 1 577 ? -23.942 -5.934 -13.103 1.00 64.94 577 LYS A N 1
ATOM 4430 C CA . LYS A 1 577 ? -25.357 -6.110 -12.735 1.00 64.94 577 LYS A CA 1
ATOM 4431 C C . LYS A 1 577 ? -26.103 -7.125 -13.602 1.00 64.94 577 LYS A C 1
ATOM 4433 O O . LYS A 1 577 ? -27.132 -7.634 -13.178 1.00 64.94 577 LYS A O 1
ATOM 4438 N N . ARG A 1 578 ? -25.637 -7.368 -14.828 1.00 65.56 578 ARG A N 1
ATOM 4439 C CA . ARG A 1 578 ? -26.231 -8.348 -15.748 1.00 65.56 578 ARG A CA 1
ATOM 4440 C C . ARG A 1 578 ? -25.634 -9.741 -15.563 1.00 65.56 578 ARG A C 1
ATOM 4442 O O . ARG A 1 578 ? -26.303 -10.707 -15.903 1.00 65.56 578 ARG A O 1
ATOM 4449 N N . PHE A 1 579 ? -24.408 -9.832 -15.050 1.00 59.75 579 PHE A N 1
ATOM 4450 C CA . PHE A 1 579 ? -23.651 -11.078 -14.958 1.00 59.75 579 PHE A CA 1
ATOM 4451 C C . PHE A 1 579 ? -24.031 -11.913 -13.726 1.00 59.75 579 PHE A C 1
ATOM 4453 O O . PHE A 1 579 ? -24.185 -13.122 -13.854 1.00 59.75 579 PHE A O 1
ATOM 4460 N N . LYS A 1 580 ? -24.324 -11.283 -12.573 1.00 56.72 580 LYS A N 1
ATOM 4461 C CA . LYS A 1 580 ? -24.732 -11.995 -11.336 1.00 56.72 580 LYS A CA 1
ATOM 4462 C C . LYS A 1 580 ? -26.032 -12.820 -11.488 1.00 56.72 580 LYS A C 1
ATOM 4464 O O . LYS A 1 580 ? -26.341 -13.631 -10.631 1.00 56.72 580 LYS A O 1
ATOM 4469 N N . GLY A 1 581 ? -26.794 -12.631 -12.572 1.00 55.38 581 GLY A N 1
ATOM 4470 C CA . GLY A 1 581 ? -28.018 -13.390 -12.863 1.00 55.38 581 GLY A CA 1
ATOM 4471 C C . GLY A 1 581 ? -27.867 -14.512 -13.896 1.00 55.38 581 GLY A C 1
ATOM 4472 O O . GLY A 1 581 ? -28.880 -15.079 -14.295 1.00 55.38 581 GLY A O 1
ATOM 4473 N N . ARG A 1 582 ? -26.654 -14.789 -14.393 1.00 50.88 582 ARG A N 1
ATOM 4474 C CA . ARG A 1 582 ? -26.430 -15.749 -15.483 1.00 50.88 582 ARG A CA 1
ATOM 4475 C C . ARG A 1 582 ? -25.185 -16.596 -15.204 1.00 50.88 582 ARG A C 1
ATOM 4477 O O . ARG A 1 582 ? -24.146 -16.403 -15.820 1.00 50.88 582 ARG A O 1
ATOM 4484 N N . THR A 1 583 ? -25.292 -17.522 -14.255 1.00 48.03 583 THR A N 1
ATOM 4485 C CA . THR A 1 583 ? -24.298 -18.576 -13.979 1.00 48.03 583 THR A CA 1
ATOM 4486 C C . THR A 1 583 ? -24.392 -19.709 -15.007 1.00 48.03 583 THR A C 1
ATOM 4488 O O . THR A 1 583 ? -24.425 -20.883 -14.651 1.00 48.03 583 THR A O 1
ATOM 4491 N N . ASP A 1 584 ? -24.458 -19.373 -16.296 1.00 44.47 584 ASP A N 1
ATOM 4492 C CA . ASP A 1 584 ? -24.302 -20.380 -17.344 1.00 44.47 584 ASP A CA 1
ATOM 4493 C C . ASP A 1 584 ? -22.802 -20.536 -17.609 1.00 44.47 584 ASP A C 1
ATOM 4495 O O . ASP A 1 584 ? -22.126 -19.569 -17.962 1.00 44.47 584 ASP A O 1
ATOM 4499 N N . ARG A 1 585 ? -22.289 -21.755 -17.397 1.00 48.25 585 ARG A N 1
ATOM 4500 C CA . ARG A 1 585 ? -20.899 -22.193 -17.614 1.00 48.25 585 ARG A CA 1
ATOM 4501 C C . ARG A 1 585 ? -20.495 -22.116 -19.096 1.00 48.25 585 ARG A C 1
ATOM 4503 O O . ARG A 1 585 ? -20.234 -23.137 -19.723 1.00 48.25 585 ARG A O 1
ATOM 4510 N N . SER A 1 586 ? -20.470 -20.931 -19.697 1.00 46.88 586 SER A N 1
ATOM 4511 C CA . SER A 1 586 ? -19.788 -20.758 -20.978 1.00 46.88 586 SER A CA 1
ATOM 4512 C C . SER A 1 586 ? -18.294 -20.657 -20.696 1.00 46.88 586 SER A C 1
ATOM 4514 O O . SER A 1 586 ? -17.849 -19.650 -20.139 1.00 46.88 586 SER A O 1
ATOM 4516 N N . GLU A 1 587 ? -17.548 -21.703 -21.048 1.00 49.09 587 GLU A N 1
ATOM 4517 C CA . GLU A 1 587 ? -16.087 -21.683 -21.046 1.00 49.09 587 GLU A CA 1
ATOM 4518 C C . GLU A 1 587 ? -15.567 -20.433 -21.776 1.00 49.09 587 GLU A C 1
ATOM 4520 O O . GLU A 1 587 ? -16.142 -20.022 -22.795 1.00 49.09 587 GLU A O 1
ATOM 4525 N N . PRO A 1 588 ? -14.512 -19.783 -21.258 1.00 49.28 588 PRO A N 1
ATOM 4526 C CA . PRO A 1 588 ? -13.897 -18.655 -21.934 1.00 49.28 588 PRO A CA 1
ATOM 4527 C C . PRO A 1 588 ? -13.401 -19.118 -23.306 1.00 49.28 588 PRO A C 1
ATOM 4529 O O . PRO A 1 588 ? -12.570 -20.012 -23.407 1.00 49.28 588 PRO A O 1
ATOM 4532 N N . ALA A 1 589 ? -13.922 -18.514 -24.376 1.00 44.69 589 ALA A N 1
ATOM 4533 C CA . ALA A 1 589 ? -13.448 -18.778 -25.727 1.00 44.69 589 ALA A CA 1
ATOM 4534 C C . ALA A 1 589 ? -11.980 -18.330 -25.840 1.00 44.69 589 ALA A C 1
ATOM 4536 O O . ALA A 1 589 ? -11.695 -17.137 -25.977 1.00 44.69 589 ALA A O 1
ATOM 4537 N N . CYS A 1 590 ? -11.055 -19.284 -25.735 1.00 39.56 590 CYS A N 1
ATOM 4538 C CA . CYS A 1 590 ? -9.626 -19.072 -25.915 1.00 39.56 590 CYS A CA 1
ATOM 4539 C C . CYS A 1 590 ? -9.360 -18.590 -27.349 1.00 39.56 590 CYS A C 1
ATOM 4541 O O . CYS A 1 590 ? -9.663 -19.276 -28.326 1.00 39.56 590 CYS A O 1
ATOM 4543 N N . LEU A 1 591 ? -8.812 -17.384 -27.485 1.00 44.03 591 LEU A N 1
ATOM 4544 C CA . LEU A 1 591 ? -8.325 -16.855 -28.756 1.00 44.03 591 LEU A CA 1
ATOM 4545 C C . LEU A 1 591 ? -7.001 -17.558 -29.108 1.00 44.03 591 LEU A C 1
ATOM 4547 O O . LEU A 1 591 ? -6.009 -17.292 -28.450 1.00 44.03 591 LEU A O 1
ATOM 4551 N N . GLY A 1 592 ? -7.032 -18.436 -30.120 1.00 39.94 592 GLY A N 1
ATOM 4552 C CA . GLY A 1 592 ? -5.946 -18.843 -31.039 1.00 39.94 592 GLY A CA 1
ATOM 4553 C C . GLY A 1 592 ? -4.524 -19.121 -30.507 1.00 39.94 592 GLY A C 1
ATOM 4554 O O . GLY A 1 592 ? -3.862 -18.246 -29.965 1.00 39.94 592 GLY A O 1
ATOM 4555 N N . ASN A 1 593 ? -4.018 -20.322 -30.814 1.00 38.09 593 ASN A N 1
ATOM 4556 C CA . ASN A 1 593 ? -2.692 -20.888 -30.510 1.00 38.09 593 ASN A CA 1
ATOM 4557 C C . ASN A 1 593 ? -1.471 -20.075 -31.011 1.00 38.09 593 ASN A C 1
ATOM 4559 O O . ASN A 1 593 ? -0.779 -20.506 -31.931 1.00 38.09 593 ASN A O 1
ATOM 4563 N N . ALA A 1 594 ? -1.139 -18.952 -30.379 1.00 40.25 594 ALA A N 1
ATOM 4564 C CA . ALA A 1 594 ? 0.227 -18.426 -30.419 1.00 40.25 594 ALA A CA 1
ATOM 4565 C C . ALA A 1 594 ? 1.019 -19.029 -29.246 1.00 40.25 594 ALA A C 1
ATOM 4567 O O . ALA A 1 594 ? 1.018 -18.506 -28.132 1.00 40.25 594 ALA A O 1
ATOM 4568 N N . GLN A 1 595 ? 1.634 -20.188 -29.497 1.00 44.44 595 GLN A N 1
ATOM 4569 C CA . GLN A 1 595 ? 2.569 -20.861 -28.595 1.00 44.44 595 GLN A CA 1
ATOM 4570 C C . GLN A 1 595 ? 3.892 -20.087 -28.571 1.00 44.44 595 GLN A C 1
ATOM 4572 O O . GLN A 1 595 ? 4.733 -20.238 -29.446 1.00 44.44 595 GLN A O 1
ATOM 4577 N N . SER A 1 596 ? 4.078 -19.243 -27.566 1.00 59.19 596 SER A N 1
ATOM 4578 C CA . SER A 1 596 ? 5.394 -18.741 -27.172 1.00 59.19 596 SER A CA 1
ATOM 4579 C C . SER A 1 596 ? 5.381 -18.588 -25.656 1.00 59.19 596 SER A C 1
ATOM 4581 O O . SER A 1 596 ? 4.326 -18.343 -25.070 1.00 59.19 596 SER A O 1
ATOM 4583 N N . GLN A 1 597 ? 6.521 -18.794 -25.001 1.00 59.03 597 GLN A N 1
ATOM 4584 C CA . GLN A 1 597 ? 6.680 -18.883 -23.539 1.00 59.03 597 GLN A CA 1
ATOM 4585 C C . GLN A 1 597 ? 6.048 -17.704 -22.764 1.00 59.03 597 GLN A C 1
ATOM 4587 O O . GLN A 1 597 ? 5.675 -17.841 -21.601 1.00 59.03 597 GLN A O 1
ATOM 4592 N N . THR A 1 598 ? 5.830 -16.565 -23.425 1.00 59.56 598 THR A N 1
ATOM 4593 C CA . THR A 1 598 ? 5.069 -15.412 -22.917 1.00 59.56 598 THR A CA 1
ATOM 4594 C C . THR A 1 598 ? 3.616 -15.739 -22.541 1.00 59.56 598 THR A C 1
ATOM 4596 O O . THR A 1 598 ? 3.099 -15.182 -21.569 1.00 59.56 598 THR A O 1
ATOM 4599 N N . ALA A 1 599 ? 2.967 -16.679 -23.237 1.00 59.47 599 ALA A N 1
ATOM 4600 C CA . ALA A 1 599 ? 1.612 -17.143 -22.935 1.00 59.47 599 ALA A CA 1
ATOM 4601 C C . ALA A 1 599 ? 1.526 -17.898 -21.596 1.00 59.47 599 ALA A C 1
ATOM 4603 O O . ALA A 1 599 ? 0.479 -17.877 -20.948 1.00 59.47 599 ALA A O 1
ATOM 4604 N N . ALA A 1 600 ? 2.625 -18.521 -21.150 1.00 72.38 600 ALA A N 1
ATOM 4605 C CA . ALA A 1 600 ? 2.672 -19.209 -19.861 1.00 72.38 600 ALA A CA 1
ATOM 4606 C C . ALA A 1 600 ? 2.674 -18.227 -18.677 1.00 72.38 600 ALA A C 1
ATOM 4608 O O . ALA A 1 600 ? 2.167 -18.561 -17.603 1.00 72.38 600 ALA A O 1
ATOM 4609 N N . LEU A 1 601 ? 3.211 -17.015 -18.882 1.00 81.69 601 LEU A N 1
ATOM 4610 C CA . LEU A 1 601 ? 3.370 -16.019 -17.824 1.00 81.69 601 LEU A CA 1
ATOM 4611 C C . LEU A 1 601 ? 2.123 -15.182 -17.583 1.00 81.69 601 LEU A C 1
ATOM 4613 O O . LEU A 1 601 ? 1.746 -14.914 -16.441 1.00 81.69 601 LEU A O 1
ATOM 4617 N N . ILE A 1 602 ? 1.496 -14.739 -18.671 1.00 83.75 602 ILE A N 1
ATOM 4618 C CA . ILE A 1 602 ? 0.339 -13.856 -18.612 1.00 83.75 602 ILE A CA 1
ATOM 4619 C C . ILE A 1 602 ? -0.766 -14.457 -19.452 1.00 83.75 602 ILE A C 1
ATOM 4621 O O . ILE A 1 602 ? -0.729 -14.432 -20.680 1.00 83.75 602 ILE A O 1
ATOM 4625 N N . THR A 1 603 ? -1.806 -14.918 -18.770 1.00 83.81 603 THR A N 1
ATOM 4626 C CA . THR A 1 603 ? -3.060 -15.250 -19.437 1.00 83.81 603 THR A CA 1
ATOM 4627 C C . THR A 1 603 ? -3.942 -14.008 -19.474 1.00 83.81 603 THR A C 1
ATOM 4629 O O . THR A 1 603 ? -3.977 -13.192 -18.551 1.00 83.81 603 THR A O 1
ATOM 4632 N N . ARG A 1 604 ? -4.636 -13.806 -20.590 1.00 79.50 604 ARG A N 1
ATOM 4633 C CA . ARG A 1 604 ? -5.556 -12.683 -20.755 1.00 79.50 604 ARG A CA 1
ATOM 4634 C C . ARG A 1 604 ? -6.964 -13.197 -20.852 1.00 79.50 604 ARG A C 1
ATOM 4636 O O . ARG A 1 604 ? -7.346 -13.799 -21.849 1.00 79.50 604 ARG A O 1
ATOM 4643 N N . ALA A 1 605 ? -7.752 -12.879 -19.840 1.00 75.44 605 ALA A N 1
ATOM 4644 C CA . ALA A 1 605 ? -9.176 -13.133 -19.864 1.00 75.44 605 ALA A CA 1
ATOM 4645 C C . ALA A 1 605 ? -9.912 -11.852 -20.258 1.00 75.44 605 ALA A C 1
ATOM 4647 O O . ALA A 1 605 ? -9.612 -10.762 -19.765 1.00 75.44 605 ALA A O 1
ATOM 4648 N N . GLN A 1 606 ? -10.902 -11.967 -21.144 1.00 73.06 606 GLN A N 1
ATOM 4649 C CA . GLN A 1 606 ? -11.882 -10.901 -21.313 1.00 73.06 606 GLN A CA 1
ATOM 4650 C C . GLN A 1 606 ? -12.944 -11.013 -20.220 1.00 73.06 606 GLN A C 1
ATOM 4652 O O . GLN A 1 606 ? -13.931 -11.726 -20.376 1.00 73.06 606 GLN A O 1
ATOM 4657 N N . VAL A 1 607 ? -12.782 -10.266 -19.131 1.00 65.50 607 VAL A N 1
ATOM 4658 C CA . VAL A 1 607 ? -13.781 -10.204 -18.062 1.00 65.50 607 VAL A CA 1
ATOM 4659 C C . VAL A 1 607 ? -14.580 -8.909 -18.197 1.00 65.50 607 VAL A C 1
ATOM 4661 O O . VAL A 1 607 ? -14.035 -7.808 -18.270 1.00 65.50 607 VAL A O 1
ATOM 4664 N N . LEU A 1 608 ? -15.907 -9.032 -18.314 1.00 64.56 608 LEU A N 1
ATOM 4665 C CA . LEU A 1 608 ? -16.851 -7.908 -18.456 1.00 64.56 608 LEU A CA 1
ATOM 4666 C C . LEU A 1 608 ? -16.553 -6.943 -19.630 1.00 64.56 608 LEU A C 1
ATOM 4668 O O . LEU A 1 608 ? -17.006 -5.790 -19.632 1.00 64.56 608 LEU A O 1
ATOM 4672 N N . GLY A 1 609 ? -15.862 -7.430 -20.666 1.00 64.88 609 GLY A N 1
ATOM 4673 C CA . GLY A 1 609 ? -15.497 -6.668 -21.865 1.00 64.88 609 GLY A CA 1
ATOM 4674 C C . GLY A 1 609 ? -14.192 -5.874 -21.742 1.00 64.88 609 GLY A C 1
ATOM 4675 O O . GLY A 1 609 ? -14.010 -4.899 -22.478 1.00 64.88 609 GLY A O 1
ATOM 4676 N N . ARG A 1 610 ? -13.312 -6.258 -20.809 1.00 65.69 610 ARG A N 1
ATOM 4677 C CA . ARG A 1 610 ? -11.920 -5.806 -20.724 1.00 65.69 610 ARG A CA 1
ATOM 4678 C C . ARG A 1 610 ? -10.973 -6.987 -20.615 1.00 65.69 610 ARG A C 1
ATOM 4680 O O . ARG A 1 610 ? -11.294 -7.972 -19.969 1.00 65.69 610 ARG A O 1
ATOM 4687 N N . THR A 1 611 ? -9.809 -6.849 -21.234 1.00 71.25 611 THR A N 1
ATOM 4688 C CA . THR A 1 611 ? -8.686 -7.768 -21.069 1.00 71.25 611 THR A CA 1
ATOM 4689 C C . THR A 1 611 ? -8.040 -7.510 -19.714 1.00 71.25 611 THR A C 1
ATOM 4691 O O . THR A 1 611 ? -7.404 -6.473 -19.526 1.00 71.25 611 THR A O 1
ATOM 4694 N N . THR A 1 612 ? -8.233 -8.420 -18.768 1.00 78.25 612 THR A N 1
ATOM 4695 C CA . THR A 1 612 ? -7.502 -8.439 -17.501 1.00 78.25 612 THR A CA 1
ATOM 4696 C C . THR A 1 612 ? -6.338 -9.409 -17.626 1.00 78.25 612 THR A C 1
ATOM 4698 O O . THR A 1 612 ? -6.520 -10.537 -18.086 1.00 78.25 612 THR A O 1
ATOM 4701 N N . SER A 1 613 ? -5.150 -8.964 -17.228 1.00 85.06 613 SER A N 1
ATOM 4702 C CA . SER A 1 613 ? -3.952 -9.803 -17.177 1.00 85.06 613 SER A CA 1
ATOM 4703 C C . SER A 1 613 ? -3.996 -10.645 -15.903 1.00 85.06 613 SER A C 1
ATOM 4705 O O . SER A 1 613 ? -4.008 -10.087 -14.805 1.00 85.06 613 SER A O 1
ATOM 4707 N N . THR A 1 614 ? -4.050 -11.963 -16.019 1.00 88.38 614 THR A N 1
ATOM 4708 C CA . THR A 1 614 ? -3.796 -12.882 -14.906 1.00 88.38 614 THR A CA 1
ATOM 4709 C C . THR A 1 614 ? -2.322 -13.258 -14.958 1.00 88.38 614 THR A C 1
ATOM 4711 O O . THR A 1 614 ? -1.826 -13.646 -16.016 1.00 88.38 614 THR A O 1
ATOM 4714 N N . ILE A 1 615 ? -1.619 -13.099 -13.843 1.00 89.94 615 ILE A N 1
ATOM 4715 C CA . ILE A 1 615 ? -0.173 -13.316 -13.769 1.00 89.94 615 ILE A CA 1
ATOM 4716 C C . ILE A 1 615 ? 0.070 -14.671 -13.116 1.00 89.94 615 ILE A C 1
ATOM 4718 O O . ILE A 1 615 ? -0.376 -14.901 -11.994 1.00 89.94 615 ILE A O 1
ATOM 4722 N N . ASN A 1 616 ? 0.787 -15.553 -13.806 1.00 90.88 616 ASN A N 1
ATOM 4723 C CA . ASN A 1 616 ? 1.241 -16.814 -13.243 1.00 90.88 616 ASN A CA 1
ATOM 4724 C C . ASN A 1 616 ? 2.586 -16.605 -12.539 1.00 90.88 616 ASN A C 1
ATOM 4726 O O . ASN A 1 616 ? 3.651 -16.724 -13.146 1.00 90.88 616 ASN A O 1
ATOM 4730 N N . TRP A 1 617 ? 2.540 -16.306 -11.244 1.00 92.06 617 TRP A N 1
ATOM 4731 C CA . TRP A 1 617 ? 3.735 -16.030 -10.442 1.00 92.06 617 TRP A CA 1
ATOM 4732 C C . TRP A 1 617 ? 4.752 -17.174 -10.445 1.00 92.06 617 TRP A C 1
ATOM 4734 O O . TRP A 1 617 ? 5.950 -16.910 -10.427 1.00 92.06 617 TRP A O 1
ATOM 4744 N N . LYS A 1 618 ? 4.299 -18.432 -10.550 1.00 90.38 618 LYS A N 1
ATOM 4745 C CA . LYS A 1 618 ? 5.191 -19.602 -10.586 1.00 90.38 618 LYS A CA 1
ATOM 4746 C C . LYS A 1 618 ? 6.085 -19.614 -11.829 1.00 90.38 618 LYS A C 1
ATOM 4748 O O . LYS A 1 618 ? 7.211 -20.070 -11.761 1.00 90.38 618 LYS A O 1
ATOM 4753 N N . SER A 1 619 ? 5.612 -19.073 -12.951 1.00 89.19 619 SER A N 1
ATOM 4754 C CA . SER A 1 619 ? 6.373 -19.038 -14.213 1.00 89.19 619 SER A CA 1
ATOM 4755 C C . SER A 1 619 ? 7.453 -17.945 -14.283 1.00 89.19 619 SER A C 1
ATOM 4757 O O . SER A 1 619 ? 8.313 -17.975 -15.170 1.00 89.19 619 SER A O 1
ATOM 4759 N N . LEU A 1 620 ? 7.416 -16.970 -13.363 1.00 88.12 620 LEU A N 1
ATOM 4760 C CA . LEU A 1 620 ? 8.479 -15.968 -13.209 1.00 88.12 620 LEU A CA 1
ATOM 4761 C C . LEU A 1 620 ? 9.724 -16.539 -12.530 1.00 88.12 620 LEU A C 1
ATOM 4763 O O . LEU A 1 620 ? 10.783 -15.918 -12.569 1.00 88.12 620 LEU A O 1
ATOM 4767 N N . ILE A 1 621 ? 9.584 -17.699 -11.900 1.00 87.31 621 ILE A N 1
ATOM 4768 C CA . ILE A 1 621 ? 10.616 -18.321 -11.096 1.00 87.31 621 ILE A CA 1
ATOM 4769 C C . ILE A 1 621 ? 11.108 -19.524 -11.902 1.00 87.31 621 ILE A C 1
ATOM 4771 O O . ILE A 1 621 ? 10.284 -20.361 -12.284 1.00 87.31 621 ILE A O 1
ATOM 4775 N N . PRO A 1 622 ? 12.407 -19.596 -12.238 1.00 79.81 622 PRO A N 1
ATOM 4776 C CA . PRO A 1 622 ? 12.969 -20.763 -12.899 1.00 79.81 622 PRO A CA 1
ATOM 4777 C C . PRO A 1 622 ? 12.608 -22.007 -12.088 1.00 79.81 622 PRO A C 1
ATOM 4779 O O . PRO A 1 622 ? 12.697 -21.994 -10.861 1.00 79.81 622 PRO A O 1
ATOM 4782 N N . MET A 1 623 ? 12.137 -23.056 -12.764 1.00 62.72 623 MET A N 1
ATOM 4783 C CA . MET A 1 623 ? 11.819 -24.318 -12.106 1.00 62.72 623 MET A CA 1
ATOM 4784 C C . MET A 1 623 ? 13.102 -24.868 -11.484 1.00 62.72 623 MET A C 1
ATOM 4786 O O . MET A 1 623 ? 13.923 -25.455 -12.184 1.00 62.72 623 MET A O 1
ATOM 4790 N N . LEU A 1 624 ? 13.257 -24.710 -10.170 1.00 62.78 624 LEU A N 1
ATOM 4791 C CA . LEU A 1 624 ? 14.043 -25.640 -9.373 1.00 62.78 624 LEU A CA 1
ATOM 4792 C C . LEU A 1 624 ? 13.372 -26.996 -9.600 1.00 62.78 624 LEU A C 1
ATOM 4794 O O . LEU A 1 624 ? 12.276 -27.255 -9.106 1.00 62.78 624 LEU A O 1
ATOM 4798 N N . SER A 1 625 ? 13.979 -27.815 -10.455 1.00 55.78 625 SER A N 1
ATOM 4799 C CA . SER A 1 625 ? 13.422 -29.049 -11.024 1.00 55.78 625 SER A CA 1
ATOM 4800 C C . SER A 1 625 ? 13.036 -30.119 -9.989 1.00 55.78 625 SER A C 1
ATOM 4802 O O . SER A 1 625 ? 12.553 -31.183 -10.361 1.00 55.78 625 SER A O 1
ATOM 4804 N N . SER A 1 626 ? 13.230 -29.842 -8.699 1.00 63.66 626 SER A N 1
ATOM 4805 C CA . SER A 1 626 ? 12.938 -30.706 -7.558 1.00 63.66 626 SER A CA 1
ATOM 4806 C C . SER A 1 626 ? 11.772 -30.241 -6.675 1.00 63.66 626 SER A C 1
ATOM 4808 O O . SER A 1 626 ? 11.400 -30.980 -5.763 1.00 63.66 626 SER A O 1
ATOM 4810 N N . LEU A 1 627 ? 11.184 -29.058 -6.897 1.00 61.66 627 LEU A N 1
ATOM 4811 C CA . LEU A 1 627 ? 10.170 -28.536 -5.974 1.00 61.66 627 LEU A CA 1
ATOM 4812 C C . LEU A 1 627 ? 8.818 -29.234 -6.155 1.00 61.66 627 LEU A C 1
ATOM 4814 O O . LEU A 1 627 ? 8.249 -29.296 -7.249 1.00 61.66 627 LEU A O 1
ATOM 4818 N N . THR A 1 628 ? 8.289 -29.754 -5.049 1.00 68.12 628 THR A N 1
ATOM 4819 C CA . THR A 1 628 ? 6.959 -30.369 -4.999 1.00 68.12 628 THR A CA 1
ATOM 4820 C C . THR A 1 628 ? 5.869 -29.328 -5.293 1.00 68.12 628 THR A C 1
ATOM 4822 O O . THR A 1 628 ? 6.030 -28.133 -5.046 1.00 68.12 628 THR A O 1
ATOM 4825 N N . SER A 1 629 ? 4.729 -29.761 -5.840 1.00 61.25 629 SER A N 1
ATOM 4826 C CA . SER A 1 629 ? 3.668 -28.879 -6.364 1.00 61.25 629 SER A CA 1
ATOM 4827 C C . SER A 1 629 ? 3.062 -27.886 -5.357 1.00 61.25 629 SER A C 1
ATOM 4829 O O . SER A 1 629 ? 2.335 -26.972 -5.769 1.00 61.25 629 SER A O 1
ATOM 4831 N N . GLU A 1 630 ? 3.339 -28.052 -4.063 1.00 68.69 630 GLU A N 1
ATOM 4832 C CA . GLU A 1 630 ? 2.731 -27.287 -2.973 1.00 68.69 630 GLU A CA 1
ATOM 4833 C C . GLU A 1 630 ? 3.492 -26.022 -2.571 1.00 68.69 630 GLU A C 1
ATOM 4835 O O . GLU A 1 630 ? 2.939 -25.189 -1.850 1.00 68.69 630 GLU A O 1
ATOM 4840 N N . GLU A 1 631 ? 4.719 -25.817 -3.050 1.00 71.94 631 GLU A N 1
ATOM 4841 C CA . GLU A 1 631 ? 5.495 -24.667 -2.595 1.00 71.94 631 GLU A CA 1
ATOM 4842 C C . GLU A 1 631 ? 4.903 -23.339 -3.082 1.00 71.94 631 GLU A C 1
ATOM 4844 O O . GLU A 1 631 ? 4.669 -23.083 -4.273 1.00 71.94 631 GLU A O 1
ATOM 4849 N N . SER A 1 632 ? 4.596 -22.483 -2.108 1.00 83.81 632 SER A N 1
ATOM 4850 C CA . SER A 1 632 ? 4.068 -21.149 -2.337 1.00 83.81 632 SER A CA 1
ATOM 4851 C C . SER A 1 632 ? 5.196 -20.202 -2.709 1.00 83.81 632 SER A C 1
ATOM 4853 O O . SER A 1 632 ? 6.185 -20.111 -1.990 1.00 83.81 632 SER A O 1
ATOM 4855 N N . VAL A 1 633 ? 4.994 -19.432 -3.776 1.00 91.25 633 VAL A N 1
ATOM 4856 C CA . VAL A 1 633 ? 5.823 -18.264 -4.088 1.00 91.25 633 VAL A CA 1
ATOM 4857 C C . VAL A 1 633 ? 5.895 -17.342 -2.870 1.00 91.25 633 VAL A C 1
ATOM 4859 O O . VAL A 1 633 ? 4.854 -17.055 -2.278 1.00 91.25 633 VAL A O 1
ATOM 4862 N N . VAL A 1 634 ? 7.095 -16.875 -2.527 1.00 94.31 634 VAL A N 1
ATOM 4863 C CA . VAL A 1 634 ? 7.366 -15.980 -1.393 1.00 94.31 634 VAL A CA 1
ATOM 4864 C C . VAL A 1 634 ? 7.796 -14.617 -1.924 1.00 94.31 634 VAL A C 1
ATOM 4866 O O . VAL A 1 634 ? 8.597 -14.534 -2.850 1.00 94.31 634 VAL A O 1
ATOM 4869 N N . VAL A 1 635 ? 7.288 -13.527 -1.351 1.00 96.38 635 VAL A N 1
ATOM 4870 C CA . VAL A 1 635 ? 7.807 -12.183 -1.641 1.00 96.38 635 VAL A CA 1
ATOM 4871 C C . VAL A 1 635 ? 8.833 -11.806 -0.580 1.00 96.38 635 VAL A C 1
ATOM 4873 O O . VAL A 1 635 ? 8.533 -11.817 0.614 1.00 96.38 635 VAL A O 1
ATOM 4876 N N . VAL A 1 636 ? 10.028 -11.431 -1.023 1.00 95.38 636 VAL A N 1
ATOM 4877 C CA . VAL A 1 636 ? 11.102 -10.950 -0.149 1.00 95.38 636 VAL A CA 1
ATOM 4878 C C . VAL A 1 636 ? 10.730 -9.570 0.389 1.00 95.38 636 VAL A C 1
ATOM 4880 O O . VAL A 1 636 ? 10.329 -8.690 -0.376 1.00 95.38 636 VAL A O 1
ATOM 4883 N N . ARG A 1 637 ? 10.841 -9.391 1.708 1.00 91.81 637 ARG A N 1
ATOM 4884 C CA . ARG A 1 637 ? 10.482 -8.162 2.431 1.00 91.81 637 ARG A CA 1
ATOM 4885 C C . ARG A 1 637 ? 11.507 -7.853 3.513 1.00 91.81 637 ARG A C 1
ATOM 4887 O O . ARG A 1 637 ? 12.138 -8.770 4.034 1.00 91.81 637 ARG A O 1
ATOM 4894 N N . GLY A 1 638 ? 11.605 -6.583 3.892 1.00 89.94 638 GLY A N 1
ATOM 4895 C CA . GLY A 1 638 ? 12.379 -6.145 5.050 1.00 89.94 638 GLY A CA 1
ATOM 4896 C C . GLY A 1 638 ? 13.861 -6.509 4.947 1.00 89.94 638 GLY A C 1
ATOM 4897 O O . GLY A 1 638 ? 14.484 -6.348 3.894 1.00 89.94 638 GLY A O 1
ATOM 4898 N N . SER A 1 639 ? 14.425 -7.005 6.048 1.00 90.56 639 SER A N 1
ATOM 4899 C CA . SER A 1 639 ? 15.846 -7.355 6.178 1.00 90.56 639 SER A CA 1
ATOM 4900 C C . SER A 1 639 ? 16.291 -8.452 5.202 1.00 90.56 639 SER A C 1
ATOM 4902 O O . SER A 1 639 ? 17.398 -8.378 4.668 1.00 90.56 639 SER A O 1
ATOM 4904 N N . PHE A 1 640 ? 15.410 -9.398 4.854 1.00 91.81 640 PHE A N 1
ATOM 4905 C CA . PHE A 1 640 ? 15.696 -10.464 3.881 1.00 91.81 640 PHE A CA 1
ATOM 4906 C C . PHE A 1 640 ? 16.020 -9.942 2.474 1.00 91.81 640 PHE A C 1
ATOM 4908 O O . PHE A 1 640 ? 16.609 -10.649 1.659 1.00 91.81 640 PHE A O 1
ATOM 4915 N N . GLY A 1 641 ? 15.634 -8.703 2.165 1.00 93.56 641 GLY A N 1
ATOM 4916 C CA . GLY A 1 641 ? 15.916 -8.068 0.884 1.00 93.56 641 GLY A CA 1
ATOM 4917 C C . GLY A 1 641 ? 17.281 -7.387 0.783 1.00 93.56 641 GLY A C 1
ATOM 4918 O O . GLY A 1 641 ? 17.714 -7.055 -0.323 1.00 93.56 641 GLY A O 1
ATOM 4919 N N . ILE A 1 642 ? 17.966 -7.175 1.912 1.00 93.81 642 ILE A N 1
ATOM 4920 C CA . ILE A 1 642 ? 19.240 -6.446 1.971 1.00 93.81 642 ILE A CA 1
ATOM 4921 C C . ILE A 1 642 ? 20.307 -7.074 1.057 1.00 93.81 642 ILE A C 1
ATOM 4923 O O . ILE A 1 642 ? 20.920 -6.310 0.305 1.00 93.81 642 ILE A O 1
ATOM 4927 N N . PRO A 1 643 ? 20.494 -8.411 1.013 1.00 95.75 643 PRO A N 1
ATOM 4928 C CA . PRO A 1 643 ? 21.481 -9.027 0.125 1.00 95.75 643 PRO A CA 1
ATOM 4929 C C . PRO A 1 643 ? 21.261 -8.698 -1.359 1.00 95.75 643 PRO A C 1
ATOM 4931 O O . PRO A 1 643 ? 22.212 -8.397 -2.072 1.00 95.75 643 PRO A O 1
ATOM 4934 N N . PHE A 1 644 ? 20.009 -8.644 -1.829 1.00 96.00 644 PHE A N 1
ATOM 4935 C CA . PHE A 1 644 ? 19.700 -8.295 -3.224 1.00 96.00 644 PHE A CA 1
ATOM 4936 C C . PHE A 1 644 ? 20.019 -6.833 -3.544 1.00 96.00 644 PHE A C 1
ATOM 4938 O O . PHE A 1 644 ? 20.456 -6.504 -4.647 1.00 96.00 644 PHE A O 1
ATOM 4945 N N . VAL A 1 645 ? 19.797 -5.941 -2.576 1.00 94.00 645 VAL A N 1
ATOM 4946 C CA . VAL A 1 645 ? 20.167 -4.529 -2.704 1.00 94.00 645 VAL A CA 1
ATOM 4947 C C . VAL A 1 645 ? 21.687 -4.388 -2.727 1.00 94.00 645 VAL A C 1
ATOM 4949 O O . VAL A 1 645 ? 22.207 -3.694 -3.596 1.00 94.00 645 VAL A O 1
ATOM 4952 N N . GLN A 1 646 ? 22.406 -5.080 -1.840 1.00 93.50 646 GLN A N 1
ATOM 4953 C CA . GLN A 1 646 ? 23.872 -5.110 -1.833 1.00 93.50 646 GLN A CA 1
ATOM 4954 C C . GLN A 1 646 ? 24.434 -5.645 -3.154 1.00 93.50 646 GLN A C 1
ATOM 4956 O O . GLN A 1 646 ? 25.338 -5.029 -3.717 1.00 93.50 646 GLN A O 1
ATOM 4961 N N . LEU A 1 647 ? 23.844 -6.713 -3.699 1.00 93.88 647 LEU A N 1
ATOM 4962 C CA . LEU A 1 647 ? 24.242 -7.278 -4.986 1.00 93.88 647 LEU A CA 1
ATOM 4963 C C . LEU A 1 647 ? 24.063 -6.275 -6.134 1.00 93.88 647 LEU A C 1
ATOM 4965 O O . LEU A 1 647 ? 24.975 -6.098 -6.940 1.00 93.88 647 LEU A O 1
ATOM 4969 N N . LEU A 1 648 ? 22.932 -5.559 -6.167 1.00 93.19 648 LEU A N 1
ATOM 4970 C CA . LEU A 1 648 ? 22.681 -4.482 -7.133 1.00 93.19 648 LEU A CA 1
ATOM 4971 C C . LEU A 1 648 ? 23.661 -3.309 -6.964 1.00 93.19 648 LEU A C 1
ATOM 4973 O O . LEU A 1 648 ? 24.047 -2.664 -7.940 1.00 93.19 648 LEU A O 1
ATOM 4977 N N . HIS A 1 649 ? 24.070 -3.018 -5.728 1.00 89.81 649 HIS A N 1
ATOM 4978 C CA . HIS A 1 649 ? 25.105 -2.026 -5.449 1.00 89.81 649 HIS A CA 1
ATOM 4979 C C . HIS A 1 649 ? 26.505 -2.478 -5.883 1.00 89.81 649 HIS A C 1
ATOM 4981 O O . HIS A 1 649 ? 27.336 -1.623 -6.187 1.00 89.81 649 HIS A O 1
ATOM 4987 N N . GLY A 1 650 ? 26.745 -3.788 -5.972 1.00 89.06 650 GLY A N 1
ATOM 4988 C CA . GLY A 1 650 ? 27.988 -4.377 -6.466 1.00 89.06 650 GLY A CA 1
ATOM 4989 C C . GLY A 1 650 ? 28.213 -4.219 -7.973 1.00 89.06 650 GLY A C 1
ATOM 4990 O O . GLY A 1 650 ? 29.346 -4.347 -8.413 1.00 89.06 650 GLY A O 1
ATOM 4991 N N . CYS A 1 651 ? 27.189 -3.867 -8.760 1.00 85.81 651 CYS A N 1
ATOM 4992 C CA . CYS A 1 651 ? 27.267 -3.788 -10.229 1.00 85.81 651 CYS A CA 1
ATOM 4993 C C . CYS A 1 651 ? 28.062 -2.588 -10.783 1.00 85.81 651 CYS A C 1
ATOM 4995 O O . CYS A 1 651 ? 28.070 -2.356 -11.991 1.00 85.81 651 CYS A O 1
ATOM 4997 N N . GLY A 1 652 ? 28.675 -1.765 -9.930 1.00 82.62 652 GLY A N 1
ATOM 4998 C CA . GLY A 1 652 ? 29.514 -0.654 -10.376 1.00 82.62 652 GLY A CA 1
ATOM 4999 C C . GLY A 1 652 ? 29.714 0.435 -9.330 1.00 82.62 652 GLY A C 1
ATOM 5000 O O . GLY A 1 652 ? 28.926 0.603 -8.398 1.00 82.62 652 GLY A O 1
ATOM 5001 N N . LYS A 1 653 ? 30.766 1.239 -9.512 1.00 79.50 653 LYS A N 1
ATOM 5002 C CA . LYS A 1 653 ? 31.045 2.398 -8.652 1.00 79.50 653 LYS A CA 1
ATOM 5003 C C . LYS A 1 653 ? 30.375 3.648 -9.209 1.00 79.50 653 LYS A C 1
ATOM 5005 O O . LYS A 1 653 ? 30.490 3.973 -10.390 1.00 79.50 653 LYS A O 1
ATOM 5010 N N . LEU A 1 654 ? 29.714 4.408 -8.340 1.00 75.19 654 LEU A N 1
ATOM 5011 C CA . LEU A 1 654 ? 29.121 5.695 -8.702 1.00 75.19 654 LEU A CA 1
ATOM 5012 C C . LEU A 1 654 ? 30.161 6.810 -8.659 1.00 75.19 654 LEU A C 1
ATOM 5014 O O . LEU A 1 654 ? 30.207 7.585 -7.699 1.00 75.19 654 LEU A O 1
ATOM 5018 N N . HIS A 1 655 ? 30.978 6.899 -9.710 1.00 69.81 655 HIS A N 1
ATOM 5019 C CA . HIS A 1 655 ? 31.960 7.966 -9.839 1.00 69.81 655 HIS A CA 1
ATOM 5020 C C . HIS A 1 655 ? 31.263 9.307 -10.081 1.00 69.81 655 HIS A C 1
ATOM 5022 O O . HIS A 1 655 ? 30.494 9.485 -11.027 1.00 69.81 655 HIS A O 1
ATOM 5028 N N . TYR A 1 656 ? 31.504 10.266 -9.192 1.00 59.09 656 TYR A N 1
ATOM 5029 C CA . TYR A 1 656 ? 30.999 11.618 -9.357 1.00 59.09 656 TYR A CA 1
ATOM 5030 C C . TYR A 1 656 ? 31.992 12.385 -10.221 1.00 59.09 656 TYR A C 1
ATOM 5032 O O . TYR A 1 656 ? 32.931 12.989 -9.715 1.00 59.09 656 TYR A O 1
ATOM 5040 N N . ARG A 1 657 ? 31.795 12.353 -11.540 1.00 54.44 657 ARG A N 1
ATOM 5041 C CA . ARG A 1 657 ? 32.368 13.407 -12.368 1.00 54.44 657 ARG A CA 1
ATOM 5042 C C . ARG A 1 657 ? 31.421 14.588 -12.260 1.00 54.44 657 ARG A C 1
ATOM 5044 O O . ARG A 1 657 ? 30.329 14.560 -12.827 1.00 54.44 657 ARG A O 1
ATOM 5051 N N . GLU A 1 658 ? 31.810 15.579 -11.470 1.00 56.28 658 GLU A N 1
ATOM 5052 C CA . GLU A 1 658 ? 31.142 16.871 -11.422 1.00 56.28 658 GLU A CA 1
ATOM 5053 C C . GLU A 1 658 ? 31.258 17.482 -12.821 1.00 56.28 658 GLU A C 1
ATOM 5055 O O . GLU A 1 658 ? 32.264 18.088 -13.176 1.00 56.28 658 GLU A O 1
ATOM 5060 N N . MET A 1 659 ? 30.283 17.201 -13.690 1.00 51.06 659 MET A N 1
ATOM 5061 C CA . MET A 1 659 ? 30.219 17.859 -14.984 1.00 51.06 659 MET A CA 1
ATOM 5062 C C . MET A 1 659 ? 29.832 19.305 -14.703 1.00 51.06 659 MET A C 1
ATOM 5064 O O . MET A 1 659 ? 28.651 19.631 -14.566 1.00 51.06 659 MET A O 1
ATOM 5068 N N . THR A 1 660 ? 30.839 20.166 -14.586 1.00 50.19 660 THR A N 1
ATOM 5069 C CA . THR A 1 660 ? 30.695 21.600 -14.790 1.00 50.19 660 THR A CA 1
ATOM 5070 C C . THR A 1 660 ? 30.169 21.783 -16.209 1.00 50.19 660 THR A C 1
ATOM 5072 O O . THR A 1 660 ? 30.928 21.789 -17.173 1.00 50.19 660 THR A O 1
ATOM 5075 N N . PHE A 1 661 ? 28.844 21.833 -16.358 1.00 48.22 661 PHE A N 1
ATOM 5076 C CA . PHE A 1 661 ? 28.228 22.248 -17.609 1.00 48.22 661 PHE A CA 1
ATOM 5077 C C . PHE A 1 661 ? 28.581 23.721 -17.797 1.00 48.22 661 PHE A C 1
ATOM 5079 O O . PHE A 1 661 ? 27.908 24.597 -17.252 1.00 48.22 661 PHE A O 1
ATOM 5086 N N . GLU A 1 662 ? 29.650 23.992 -18.543 1.00 46.25 662 GLU A N 1
ATOM 5087 C CA . GLU A 1 662 ? 29.848 25.302 -19.142 1.00 46.25 662 GLU A CA 1
ATOM 5088 C C . GLU A 1 662 ? 28.615 25.581 -20.002 1.00 46.25 662 GLU A C 1
ATOM 5090 O O . GLU A 1 662 ? 28.261 24.826 -20.911 1.00 46.25 662 GLU A O 1
ATOM 5095 N N . SER A 1 663 ? 27.874 26.616 -19.620 1.00 44.50 663 SER A N 1
ATOM 5096 C CA . SER A 1 663 ? 26.631 27.017 -20.258 1.00 44.50 663 SER A CA 1
ATOM 5097 C C . SER A 1 663 ? 26.929 27.566 -21.650 1.00 44.50 663 SER A C 1
ATOM 5099 O O . SER A 1 663 ? 27.033 28.777 -21.828 1.00 44.50 663 SER A O 1
ATOM 5101 N N . HIS A 1 664 ? 27.085 26.695 -22.644 1.00 43.69 664 HIS A N 1
ATOM 5102 C CA . HIS A 1 664 ? 27.118 27.136 -24.030 1.00 43.69 664 HIS A CA 1
ATOM 5103 C C . HIS A 1 664 ? 25.737 27.657 -24.447 1.00 43.69 664 HIS A C 1
ATOM 5105 O O . HIS A 1 664 ? 24.701 27.045 -24.172 1.00 43.69 664 HIS A O 1
ATOM 5111 N N . ASP A 1 665 ? 25.759 28.831 -25.076 1.00 45.50 665 ASP A N 1
ATOM 5112 C CA . ASP A 1 665 ? 24.633 29.681 -25.460 1.00 45.50 665 ASP A CA 1
ATOM 5113 C C . ASP A 1 665 ? 23.531 28.933 -26.229 1.00 45.50 665 ASP A C 1
ATOM 5115 O O . ASP A 1 665 ? 23.542 28.824 -27.455 1.00 45.50 665 ASP A O 1
ATOM 5119 N N . VAL A 1 666 ? 22.494 28.482 -25.516 1.00 47.25 666 VAL A N 1
ATOM 5120 C CA . VAL A 1 666 ? 21.221 28.058 -26.122 1.00 47.25 666 VAL A CA 1
ATOM 5121 C C . VAL A 1 666 ? 20.359 29.296 -26.368 1.00 47.25 666 VAL A C 1
ATOM 5123 O O . VAL A 1 666 ? 19.280 29.480 -25.799 1.00 47.25 666 VAL A O 1
ATOM 5126 N N . THR A 1 667 ? 20.834 30.180 -27.238 1.00 45.47 667 THR A N 1
ATOM 5127 C CA . THR A 1 667 ? 19.957 31.158 -27.875 1.00 45.47 667 THR A CA 1
ATOM 5128 C C . THR A 1 667 ? 19.166 30.416 -28.964 1.00 45.47 667 THR A C 1
ATOM 5130 O O . THR A 1 667 ? 19.720 29.663 -29.750 1.00 45.47 667 THR A O 1
ATOM 5133 N N . GLN A 1 668 ? 17.841 30.593 -28.999 1.00 47.94 668 GLN A N 1
ATOM 5134 C CA . GLN A 1 668 ? 16.897 30.095 -30.028 1.00 47.94 668 GLN A CA 1
ATOM 5135 C C . GLN A 1 668 ? 16.119 28.775 -29.827 1.00 47.94 668 GLN A C 1
ATOM 5137 O O . GLN A 1 668 ? 15.428 28.350 -30.755 1.00 47.94 668 GLN A O 1
ATOM 5142 N N . GLN A 1 669 ? 16.036 28.174 -28.635 1.00 45.41 669 GLN A N 1
ATOM 5143 C CA . GLN A 1 669 ? 14.971 27.179 -28.401 1.00 45.41 669 GLN A CA 1
ATOM 5144 C C . GLN A 1 669 ? 13.689 27.824 -27.855 1.00 45.41 669 GLN A C 1
ATOM 5146 O O . GLN A 1 669 ? 13.668 28.465 -26.804 1.00 45.41 669 GLN A O 1
ATOM 5151 N N . ARG A 1 670 ? 12.581 27.651 -28.599 1.00 43.53 670 ARG A N 1
ATOM 5152 C CA . ARG A 1 670 ? 11.217 28.048 -28.202 1.00 43.53 670 ARG A CA 1
ATOM 5153 C C . ARG A 1 670 ? 10.973 27.676 -26.738 1.00 43.53 670 ARG A C 1
ATOM 5155 O O . ARG A 1 670 ? 11.012 26.496 -26.403 1.00 43.53 670 ARG A O 1
ATOM 5162 N N . ARG A 1 671 ? 10.634 28.671 -25.903 1.00 44.69 671 ARG A N 1
ATOM 5163 C CA . ARG A 1 671 ? 10.255 28.489 -24.489 1.00 44.69 671 ARG A CA 1
ATOM 5164 C C . ARG A 1 671 ? 9.327 27.281 -24.334 1.00 44.69 671 ARG A C 1
ATOM 5166 O O . ARG A 1 671 ? 8.147 27.338 -24.700 1.00 44.69 671 ARG A O 1
ATOM 5173 N N . LEU A 1 672 ? 9.854 26.195 -23.771 1.00 45.06 672 LEU A N 1
ATOM 5174 C CA . LEU A 1 672 ? 9.042 25.069 -23.336 1.00 45.06 672 LEU A CA 1
ATOM 5175 C C . LEU A 1 672 ? 8.015 25.617 -22.337 1.00 45.06 672 LEU A C 1
ATOM 5177 O O . LEU A 1 672 ? 8.360 26.282 -21.364 1.00 45.06 672 LEU A O 1
ATOM 5181 N N . ARG A 1 673 ? 6.721 25.373 -22.592 1.00 53.81 673 ARG A N 1
ATOM 5182 C CA . ARG A 1 673 ? 5.596 25.912 -21.791 1.00 53.81 673 ARG A CA 1
ATOM 5183 C C . ARG A 1 673 ? 5.611 25.484 -20.318 1.00 53.81 673 ARG A C 1
ATOM 5185 O O . ARG A 1 673 ? 4.773 25.934 -19.539 1.00 53.81 673 ARG A O 1
ATOM 5192 N N . ARG A 1 674 ? 6.514 24.581 -19.954 1.00 54.16 674 ARG A N 1
ATOM 5193 C CA . ARG A 1 674 ? 6.914 24.250 -18.592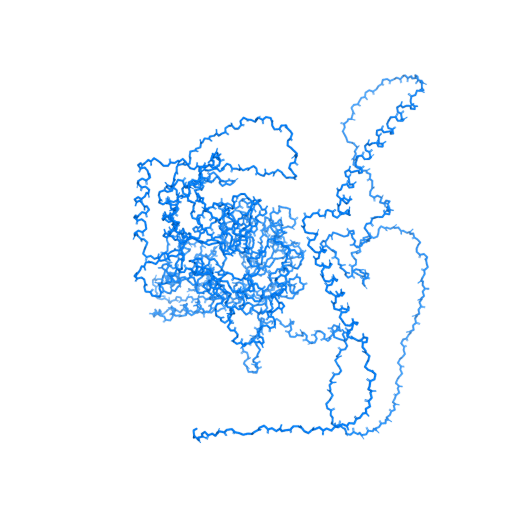 1.00 54.16 674 ARG A CA 1
ATOM 5194 C C . ARG A 1 674 ? 8.428 24.083 -18.632 1.00 54.16 674 ARG A C 1
ATOM 5196 O O . ARG A 1 674 ? 8.883 23.474 -19.603 1.00 54.16 674 ARG A O 1
ATOM 5203 N N . PRO A 1 675 ? 9.185 24.564 -17.632 1.00 52.50 675 PRO A N 1
ATOM 5204 C CA . PRO A 1 675 ? 10.554 24.105 -17.473 1.00 52.50 675 PRO A CA 1
ATOM 5205 C C . PRO A 1 675 ? 10.473 22.581 -17.420 1.00 52.50 675 PRO A C 1
ATOM 5207 O O . PRO A 1 675 ? 9.827 22.017 -16.531 1.00 52.50 675 PRO A O 1
ATOM 5210 N N . ALA A 1 676 ? 10.999 21.910 -18.447 1.00 49.06 676 ALA A N 1
ATOM 5211 C CA . ALA A 1 676 ? 11.269 20.494 -18.321 1.00 49.06 676 ALA A CA 1
ATOM 5212 C C . ALA A 1 676 ? 12.194 20.422 -17.114 1.00 49.06 676 ALA A C 1
ATOM 5214 O O . ALA A 1 676 ? 13.232 21.080 -17.119 1.00 49.06 676 ALA A O 1
ATOM 5215 N N . CYS A 1 677 ? 11.756 19.757 -16.043 1.00 51.75 677 CYS A N 1
ATOM 5216 C CA . CYS A 1 677 ? 12.643 19.502 -14.921 1.00 51.75 677 CYS A CA 1
ATOM 5217 C C . CYS A 1 677 ? 13.852 18.822 -15.561 1.00 51.75 677 CYS A C 1
ATOM 5219 O O . CYS A 1 677 ? 13.672 17.765 -16.180 1.00 51.75 677 CYS A O 1
ATOM 5221 N N . SER A 1 678 ? 14.999 19.513 -15.575 1.00 50.50 678 SER A N 1
ATOM 5222 C CA . SER A 1 678 ? 16.194 19.027 -16.255 1.00 50.50 678 SER A CA 1
ATOM 5223 C C . SER A 1 678 ? 16.425 17.608 -15.767 1.00 50.50 678 SER A C 1
ATOM 5225 O O . SER A 1 678 ? 16.110 17.290 -14.614 1.00 50.50 678 SER A O 1
ATOM 5227 N N . PHE A 1 679 ? 16.847 16.719 -16.666 1.00 51.09 679 PHE A N 1
ATOM 5228 C CA . PHE A 1 679 ? 17.219 15.368 -16.280 1.00 51.09 679 PHE A CA 1
ATOM 5229 C C . PHE A 1 679 ? 18.297 15.497 -15.200 1.00 51.09 679 PHE A C 1
ATOM 5231 O O . PHE A 1 679 ? 19.463 15.705 -15.509 1.00 51.09 679 PHE A O 1
ATOM 5238 N N . LYS A 1 680 ? 17.886 15.455 -13.926 1.00 54.91 680 LYS A N 1
ATOM 5239 C CA . LYS A 1 680 ? 18.800 15.340 -12.796 1.00 54.91 680 LYS A CA 1
ATOM 5240 C C . LYS A 1 680 ? 19.629 14.100 -13.104 1.00 54.91 680 LYS A C 1
ATOM 5242 O O . LYS A 1 680 ? 19.042 13.055 -13.398 1.00 54.91 680 LYS A O 1
ATOM 5247 N N . SER A 1 681 ? 20.941 14.306 -13.184 1.00 59.81 681 SER A N 1
ATOM 5248 C CA . SER A 1 681 ? 21.896 13.445 -13.875 1.00 59.81 681 SER A CA 1
ATOM 5249 C C . SER A 1 681 ? 21.668 11.974 -13.539 1.00 59.81 681 SER A C 1
ATOM 5251 O O . SER A 1 681 ? 21.811 11.540 -12.397 1.00 59.81 681 SER A O 1
ATOM 5253 N N . MET A 1 682 ? 21.258 11.207 -14.548 1.00 67.50 682 MET A N 1
ATOM 5254 C CA . MET A 1 682 ? 21.470 9.767 -14.512 1.00 67.50 682 MET A CA 1
ATOM 5255 C C . MET A 1 682 ? 22.958 9.590 -14.774 1.00 67.50 682 MET A C 1
ATOM 5257 O O . MET A 1 682 ? 23.478 10.142 -15.742 1.00 67.50 682 MET A O 1
ATOM 5261 N N . VAL A 1 683 ? 23.645 8.928 -13.853 1.00 74.44 683 VAL A N 1
ATOM 5262 C CA . VAL A 1 683 ? 25.079 8.683 -13.962 1.00 74.44 683 VAL A CA 1
ATOM 5263 C C . VAL A 1 683 ? 25.216 7.195 -14.215 1.00 74.44 683 VAL A C 1
ATOM 5265 O O . VAL A 1 683 ? 24.798 6.388 -13.383 1.00 74.44 683 VAL A O 1
ATOM 5268 N N . HIS A 1 684 ? 25.745 6.829 -15.379 1.00 77.50 684 HIS A N 1
ATOM 5269 C CA . HIS A 1 684 ? 26.131 5.445 -15.626 1.00 77.50 684 HIS A CA 1
ATOM 5270 C C . HIS A 1 684 ? 27.143 5.038 -14.558 1.00 77.50 684 HIS A C 1
ATOM 5272 O O . HIS A 1 684 ? 28.057 5.811 -14.255 1.00 77.50 684 HIS A O 1
ATOM 5278 N N . ALA A 1 685 ? 26.943 3.873 -13.937 1.00 80.00 685 ALA A N 1
ATOM 5279 C CA . ALA A 1 685 ? 27.964 3.363 -13.041 1.00 80.00 685 ALA A CA 1
ATOM 5280 C C . ALA A 1 685 ? 29.234 3.119 -13.860 1.00 80.00 685 ALA A C 1
ATOM 5282 O O . ALA A 1 685 ? 29.163 2.739 -15.031 1.00 80.00 685 ALA A O 1
ATOM 5283 N N . SER A 1 686 ? 30.395 3.396 -13.271 1.00 82.44 686 SER A N 1
ATOM 5284 C CA . SER A 1 686 ? 31.650 3.032 -13.916 1.00 82.44 686 SER A CA 1
ATOM 5285 C C . SER A 1 686 ? 31.671 1.515 -14.108 1.00 82.44 686 SER A C 1
ATOM 5287 O O . SER A 1 686 ? 31.278 0.807 -13.172 1.00 82.44 686 SER A O 1
ATOM 5289 N N . PRO A 1 687 ? 32.108 1.024 -15.281 1.00 82.62 687 PRO A N 1
ATOM 5290 C CA . PRO A 1 687 ? 32.226 -0.408 -15.506 1.00 82.62 687 PRO A CA 1
ATOM 5291 C C . PRO A 1 687 ? 33.159 -1.005 -14.450 1.00 82.62 687 PRO A C 1
ATOM 5293 O O . PRO A 1 687 ? 34.146 -0.372 -14.058 1.00 82.62 687 PRO A O 1
ATOM 5296 N N . LEU A 1 688 ? 32.815 -2.197 -13.970 1.00 86.25 688 LEU A N 1
ATOM 5297 C CA . LEU A 1 688 ? 33.640 -2.941 -13.023 1.00 86.25 688 LEU A CA 1
ATOM 5298 C C . LEU A 1 688 ? 34.983 -3.299 -13.663 1.00 86.25 688 LEU A C 1
ATOM 5300 O O . LEU A 1 688 ? 35.058 -3.567 -14.867 1.00 86.25 688 LEU A O 1
ATOM 5304 N N . SER A 1 689 ? 36.051 -3.319 -12.863 1.00 90.31 689 SER A N 1
ATOM 5305 C CA . SER A 1 689 ? 37.306 -3.928 -13.311 1.00 90.31 689 SER A CA 1
ATOM 5306 C C . SER A 1 689 ? 37.090 -5.424 -13.586 1.00 90.31 689 SER A C 1
ATOM 5308 O O . SER A 1 689 ? 36.142 -6.027 -13.088 1.00 90.31 689 SER A O 1
ATOM 5310 N N . ARG A 1 690 ? 37.976 -6.062 -14.359 1.00 91.19 690 ARG A N 1
ATOM 5311 C CA . ARG A 1 690 ? 37.864 -7.506 -14.637 1.00 91.19 690 ARG A CA 1
ATOM 5312 C C . ARG A 1 690 ? 37.870 -8.354 -13.357 1.00 91.19 690 ARG A C 1
ATOM 5314 O O . ARG A 1 690 ? 37.163 -9.352 -13.289 1.00 91.19 690 ARG A O 1
ATOM 5321 N N . GLU A 1 691 ? 38.654 -7.947 -12.361 1.00 93.12 691 GLU A N 1
ATOM 5322 C CA . GLU A 1 691 ? 38.715 -8.606 -11.050 1.00 93.12 691 GLU A CA 1
ATOM 5323 C C . GLU A 1 691 ? 37.421 -8.389 -10.257 1.00 93.12 691 GLU A C 1
ATOM 5325 O O . GLU A 1 691 ? 36.867 -9.338 -9.710 1.00 93.12 691 GLU A O 1
ATOM 5330 N N . GLU A 1 692 ? 36.895 -7.160 -10.249 1.00 91.19 692 GLU A N 1
ATOM 5331 C CA . GLU A 1 692 ? 35.626 -6.837 -9.587 1.00 91.19 692 GLU A CA 1
ATOM 5332 C C . GLU A 1 692 ? 34.441 -7.559 -10.241 1.00 91.19 692 GLU A C 1
ATOM 5334 O O . GLU A 1 692 ? 33.540 -8.006 -9.539 1.00 91.19 692 GLU A O 1
ATOM 5339 N N . LEU A 1 693 ? 34.455 -7.704 -11.569 1.00 90.88 693 LEU A N 1
ATOM 5340 C CA . LEU A 1 693 ? 33.457 -8.462 -12.317 1.00 90.88 693 LEU A CA 1
ATOM 5341 C C . LEU A 1 693 ? 33.497 -9.949 -11.946 1.00 90.88 693 LEU A C 1
ATOM 5343 O O . LEU A 1 693 ? 32.445 -10.543 -11.737 1.00 90.88 693 LEU A O 1
ATOM 5347 N N . GLY A 1 694 ? 34.696 -10.532 -11.828 1.00 93.19 694 GLY A N 1
ATOM 5348 C CA . GLY A 1 694 ? 34.874 -11.911 -11.363 1.00 93.19 694 GLY A CA 1
ATOM 5349 C C . GLY A 1 694 ? 34.319 -12.111 -9.953 1.00 93.19 694 GLY A C 1
ATOM 5350 O O . GLY A 1 694 ? 33.482 -12.982 -9.745 1.00 93.19 694 GLY A O 1
ATOM 5351 N N . ALA A 1 695 ? 34.688 -11.238 -9.012 1.00 93.50 695 ALA A N 1
ATOM 5352 C CA . ALA A 1 695 ? 34.193 -11.300 -7.635 1.00 93.50 695 ALA A CA 1
ATOM 5353 C C . ALA A 1 695 ? 32.670 -11.083 -7.532 1.00 93.50 695 ALA A C 1
ATOM 5355 O O . ALA A 1 695 ? 31.994 -11.725 -6.729 1.00 93.50 695 ALA A O 1
ATOM 5356 N N . HIS A 1 696 ? 32.108 -10.177 -8.340 1.00 93.62 696 HIS A N 1
ATOM 5357 C CA . HIS A 1 696 ? 30.663 -9.940 -8.389 1.00 93.62 696 HIS A CA 1
ATOM 5358 C C . HIS A 1 696 ? 29.908 -11.132 -8.987 1.00 93.62 696 HIS A C 1
ATOM 5360 O O . HIS A 1 696 ? 28.861 -11.505 -8.460 1.00 93.62 696 HIS A O 1
ATOM 5366 N N . SER A 1 697 ? 30.463 -11.765 -10.023 1.00 94.56 697 SER A N 1
ATOM 5367 C CA . SER A 1 697 ? 29.926 -12.990 -10.624 1.00 94.56 697 SER A CA 1
ATOM 5368 C C . SER A 1 697 ? 29.942 -14.159 -9.636 1.00 94.56 697 SER A C 1
ATOM 5370 O O . SER A 1 697 ? 28.918 -14.809 -9.435 1.00 94.56 697 SER A O 1
ATOM 5372 N N . GLU A 1 698 ? 31.053 -14.364 -8.921 1.00 95.25 698 GLU A N 1
ATOM 5373 C CA . GLU A 1 698 ? 31.150 -15.365 -7.850 1.00 95.25 698 GLU A CA 1
ATOM 5374 C C . GLU A 1 698 ? 30.099 -15.124 -6.757 1.00 95.25 698 GLU A C 1
ATOM 5376 O O . GLU A 1 698 ? 29.422 -16.059 -6.330 1.00 95.25 698 GLU A O 1
ATOM 5381 N N . LEU A 1 699 ? 29.896 -13.867 -6.344 1.00 95.38 699 LEU A N 1
ATOM 5382 C CA . LEU A 1 699 ? 28.855 -13.507 -5.380 1.00 95.38 699 LEU A CA 1
ATOM 5383 C C . LEU A 1 699 ? 27.441 -13.776 -5.925 1.00 95.38 699 LEU A C 1
ATOM 5385 O O . LEU A 1 699 ? 26.585 -14.255 -5.180 1.00 95.38 699 LEU A O 1
ATOM 5389 N N . CYS A 1 700 ? 27.183 -13.497 -7.209 1.00 95.19 700 CYS A N 1
ATOM 5390 C CA . CYS A 1 700 ? 25.913 -13.827 -7.861 1.00 95.19 700 CYS A CA 1
ATOM 5391 C C . CYS A 1 700 ? 25.663 -15.338 -7.835 1.00 95.19 700 CYS A C 1
ATOM 5393 O O . CYS A 1 700 ? 24.577 -15.764 -7.447 1.00 95.19 700 CYS A O 1
ATOM 5395 N N . GLN A 1 701 ? 26.662 -16.145 -8.197 1.00 95.50 701 GLN A N 1
ATOM 5396 C CA . GLN A 1 701 ? 26.559 -17.605 -8.213 1.00 95.50 701 GLN A CA 1
ATOM 5397 C C . GLN A 1 701 ? 26.315 -18.166 -6.811 1.00 95.50 701 GLN A C 1
ATOM 5399 O O . GLN A 1 701 ? 25.361 -18.915 -6.619 1.00 95.50 701 GLN A O 1
ATOM 5404 N N . GLN A 1 702 ? 27.080 -17.719 -5.811 1.00 95.88 702 GLN A N 1
ATOM 5405 C CA . GLN A 1 702 ? 26.864 -18.099 -4.410 1.00 95.88 702 GLN A CA 1
ATOM 5406 C C . GLN A 1 702 ? 25.452 -17.744 -3.937 1.00 95.88 702 GLN A C 1
ATOM 5408 O O . GLN A 1 702 ? 24.776 -18.544 -3.289 1.00 95.88 702 GLN A O 1
ATOM 5413 N N . MET A 1 703 ? 24.980 -16.539 -4.270 1.00 94.81 703 MET A N 1
ATOM 5414 C CA . MET A 1 703 ? 23.645 -16.105 -3.887 1.00 94.81 703 MET A CA 1
ATOM 5415 C C . MET A 1 703 ? 22.569 -16.939 -4.590 1.00 94.81 703 MET A C 1
ATOM 5417 O O . MET A 1 703 ? 21.609 -17.343 -3.939 1.00 94.81 703 MET A O 1
ATOM 5421 N N . LEU A 1 704 ? 22.739 -17.238 -5.879 1.00 94.19 704 LEU A N 1
ATOM 5422 C CA . LEU A 1 704 ? 21.832 -18.079 -6.657 1.00 94.19 704 LEU A CA 1
ATOM 5423 C C . LEU A 1 704 ? 21.761 -19.506 -6.096 1.00 94.19 704 LEU A C 1
ATOM 5425 O O . LEU A 1 704 ? 20.663 -20.023 -5.910 1.00 94.19 704 LEU A O 1
ATOM 5429 N N . GLU A 1 705 ? 22.902 -20.106 -5.757 1.00 93.44 705 GLU A N 1
ATOM 5430 C CA . GLU A 1 705 ? 22.989 -21.424 -5.112 1.00 93.44 705 GLU A CA 1
ATOM 5431 C C . GLU A 1 705 ? 22.339 -21.437 -3.721 1.00 93.44 705 GLU A C 1
ATOM 5433 O O . GLU A 1 705 ? 21.751 -22.438 -3.314 1.00 93.44 705 GLU A O 1
ATOM 5438 N N . SER A 1 706 ? 22.391 -20.311 -3.000 1.00 93.19 706 SER A N 1
ATOM 5439 C CA . SER A 1 706 ? 21.743 -20.158 -1.693 1.00 93.19 706 SER A CA 1
ATOM 5440 C C . SER A 1 706 ? 20.222 -19.951 -1.763 1.00 93.19 706 SER A C 1
ATOM 5442 O O . SER A 1 706 ? 19.544 -20.064 -0.737 1.00 93.19 706 SER A O 1
ATOM 5444 N N . LEU A 1 707 ? 19.655 -19.654 -2.945 1.00 90.75 707 LEU A N 1
ATOM 5445 C CA . LEU A 1 707 ? 18.210 -19.485 -3.112 1.00 90.75 707 LEU A CA 1
ATOM 5446 C C . LEU A 1 707 ? 17.496 -20.838 -3.037 1.00 90.75 707 LEU A C 1
ATOM 5448 O O . LEU A 1 707 ? 17.257 -21.507 -4.038 1.00 90.75 707 LEU A O 1
ATOM 5452 N N . SER A 1 708 ? 17.081 -21.203 -1.829 1.00 87.38 708 SER A N 1
ATOM 5453 C CA . SER A 1 708 ? 16.296 -22.414 -1.576 1.00 87.38 708 SER A CA 1
ATOM 5454 C C . SER A 1 708 ? 14.810 -22.270 -1.909 1.00 87.38 708 SER A C 1
ATOM 5456 O O . SER A 1 708 ? 14.122 -23.276 -2.053 1.00 87.38 708 SER A O 1
ATOM 5458 N N . LEU A 1 709 ? 14.300 -21.037 -2.018 1.00 88.62 709 LEU A N 1
ATOM 5459 C CA . LEU A 1 709 ? 12.870 -20.761 -2.146 1.00 88.62 709 LEU A CA 1
ATOM 5460 C C . LEU A 1 709 ? 12.518 -19.991 -3.425 1.00 88.62 709 LEU A C 1
ATOM 5462 O O . LEU A 1 709 ? 13.275 -19.118 -3.865 1.00 88.62 709 LEU A O 1
ATOM 5466 N N . PRO A 1 710 ? 11.310 -20.221 -3.974 1.00 90.62 710 PRO A N 1
ATOM 5467 C CA . PRO A 1 710 ? 10.772 -19.437 -5.073 1.00 90.62 710 PRO A CA 1
ATOM 5468 C C . PRO A 1 710 ? 10.448 -18.006 -4.611 1.00 90.62 710 PRO A C 1
ATOM 5470 O O . PRO A 1 710 ? 9.340 -17.709 -4.158 1.00 90.62 710 PRO A O 1
ATOM 5473 N N . ALA A 1 711 ? 11.425 -17.111 -4.755 1.00 94.00 711 ALA A N 1
ATOM 5474 C CA . ALA A 1 711 ? 11.367 -15.742 -4.259 1.00 94.00 711 ALA A CA 1
ATOM 5475 C C . ALA A 1 711 ? 11.030 -14.702 -5.349 1.00 94.00 711 ALA A C 1
ATOM 5477 O O . ALA A 1 711 ? 11.553 -14.731 -6.467 1.00 94.00 711 ALA A O 1
ATOM 5478 N N . LEU A 1 712 ? 10.182 -13.733 -4.994 1.00 96.69 712 LEU A N 1
ATOM 5479 C CA . LEU A 1 712 ? 9.872 -12.535 -5.775 1.00 96.69 712 LEU A CA 1
ATOM 5480 C C . LEU A 1 712 ? 10.413 -11.281 -5.089 1.00 96.69 712 LEU A C 1
ATOM 5482 O O . LEU A 1 712 ? 10.250 -11.099 -3.883 1.00 96.69 712 LEU A O 1
ATOM 5486 N N . LEU A 1 713 ? 10.964 -10.367 -5.882 1.00 97.50 713 LEU A N 1
ATOM 5487 C CA . LEU A 1 713 ? 11.449 -9.067 -5.433 1.00 97.50 713 LEU A CA 1
ATOM 5488 C C . LEU A 1 713 ? 10.484 -7.977 -5.887 1.00 97.50 713 LEU A C 1
ATOM 5490 O O . LEU A 1 713 ? 10.251 -7.805 -7.087 1.00 97.50 713 LEU A O 1
ATOM 5494 N N . ARG A 1 714 ? 9.920 -7.220 -4.946 1.00 97.62 714 ARG A N 1
ATOM 5495 C CA . ARG A 1 714 ? 9.099 -6.052 -5.280 1.00 97.62 714 ARG A CA 1
ATOM 5496 C C . ARG A 1 714 ? 10.002 -4.929 -5.777 1.00 97.62 714 ARG A C 1
ATOM 5498 O O . ARG A 1 714 ? 11.069 -4.684 -5.222 1.00 97.62 714 ARG A O 1
ATOM 5505 N N . CYS A 1 715 ? 9.572 -4.219 -6.814 1.00 97.50 715 CYS A N 1
ATOM 5506 C CA . CYS A 1 715 ? 10.391 -3.175 -7.412 1.00 97.50 715 CYS A CA 1
ATOM 5507 C C . CYS A 1 715 ? 9.597 -1.934 -7.843 1.00 97.50 715 CYS A C 1
ATOM 5509 O O . CYS A 1 715 ? 8.391 -1.977 -8.099 1.00 97.50 715 CYS A O 1
ATOM 5511 N N . GLU A 1 716 ? 10.296 -0.803 -7.900 1.00 96.50 716 GLU A N 1
ATOM 5512 C CA . GLU A 1 716 ? 9.855 0.475 -8.446 1.00 96.50 716 GLU A CA 1
ATOM 5513 C C . GLU A 1 716 ? 10.424 0.648 -9.855 1.00 96.50 716 GLU A C 1
ATOM 5515 O O . GLU A 1 716 ? 11.613 0.433 -10.074 1.00 96.50 716 GLU A O 1
ATOM 5520 N N . ILE A 1 717 ? 9.587 1.083 -10.798 1.00 96.44 717 ILE A N 1
ATOM 5521 C CA . ILE A 1 717 ? 9.920 1.153 -12.223 1.00 96.44 717 ILE A CA 1
ATOM 5522 C C . ILE A 1 717 ? 9.805 2.598 -12.713 1.00 96.44 717 ILE A C 1
ATOM 5524 O O . ILE A 1 717 ? 8.781 3.260 -12.515 1.00 96.44 717 ILE A O 1
ATOM 5528 N N . TYR A 1 718 ? 10.832 3.083 -13.407 1.00 94.38 718 TYR A N 1
ATOM 5529 C CA . TYR A 1 718 ? 10.896 4.418 -13.998 1.00 94.38 718 TYR A CA 1
ATOM 5530 C C . TYR A 1 718 ? 11.107 4.328 -15.505 1.00 94.38 718 TYR A C 1
ATOM 5532 O O . TYR A 1 718 ? 12.181 3.935 -15.939 1.00 94.38 718 TYR A O 1
ATOM 5540 N N . CYS A 1 719 ? 10.136 4.746 -16.317 1.00 93.19 719 CYS A N 1
ATOM 5541 C CA . CYS A 1 719 ? 10.337 4.761 -17.768 1.00 93.19 719 CYS A CA 1
ATOM 5542 C C . CYS A 1 719 ? 11.366 5.808 -18.194 1.00 93.19 719 CYS A C 1
ATOM 5544 O O . CYS A 1 719 ? 11.273 6.983 -17.814 1.00 93.19 719 CYS A O 1
ATOM 5546 N N . GLU A 1 720 ? 12.265 5.397 -19.079 1.00 90.75 720 GLU A N 1
ATOM 5547 C CA . GLU A 1 720 ? 13.106 6.286 -19.862 1.00 90.75 720 GLU A CA 1
ATOM 5548 C C . GLU A 1 720 ? 12.337 6.716 -21.121 1.00 90.75 720 GLU A C 1
ATOM 5550 O O . GLU A 1 720 ? 11.787 5.902 -21.859 1.00 90.75 720 GLU A O 1
ATOM 5555 N N . GLY A 1 721 ? 12.243 8.024 -21.361 1.00 87.56 721 GLY A N 1
ATOM 5556 C CA . GLY A 1 721 ? 11.595 8.553 -22.562 1.00 87.56 721 GLY A CA 1
ATOM 5557 C C . GLY A 1 721 ? 10.059 8.519 -22.555 1.00 87.56 721 GLY A C 1
ATOM 5558 O O . GLY A 1 721 ? 9.398 8.755 -21.537 1.00 87.56 721 GLY A O 1
ATOM 5559 N N . LYS A 1 722 ? 9.480 8.351 -23.750 1.00 87.00 722 LYS A N 1
ATOM 5560 C CA . LYS A 1 722 ? 8.028 8.386 -23.978 1.00 87.00 722 LYS A CA 1
ATOM 5561 C C . LYS A 1 722 ? 7.439 6.988 -23.819 1.00 87.00 722 LYS A C 1
ATOM 5563 O O . LYS A 1 722 ? 7.954 6.018 -24.354 1.00 87.00 722 LYS A O 1
ATOM 5568 N N . GLY A 1 723 ? 6.293 6.904 -23.159 1.00 86.31 723 GLY A N 1
ATOM 5569 C CA . GLY A 1 723 ? 5.553 5.656 -23.012 1.00 86.31 723 GLY A CA 1
ATOM 5570 C C . GLY A 1 723 ? 4.726 5.651 -21.745 1.00 86.31 723 GLY A C 1
ATOM 5571 O O . GLY A 1 723 ? 4.748 6.624 -21.000 1.00 86.31 723 GLY A O 1
ATOM 5572 N N . THR A 1 724 ? 3.983 4.578 -21.511 1.00 89.12 724 THR A N 1
ATOM 5573 C CA . THR A 1 724 ? 3.169 4.369 -20.308 1.00 89.12 724 THR A CA 1
ATOM 5574 C C . THR A 1 724 ? 3.295 2.920 -19.878 1.00 89.12 724 THR A C 1
ATOM 5576 O O . THR A 1 724 ? 3.210 2.041 -20.731 1.00 89.12 724 THR A O 1
ATOM 5579 N N . LEU A 1 725 ? 3.446 2.696 -18.577 1.00 92.00 725 LEU A N 1
ATOM 5580 C CA . LEU A 1 725 ? 3.431 1.364 -17.981 1.00 92.00 725 LEU A CA 1
ATOM 5581 C C . LEU A 1 725 ? 1.994 0.918 -17.744 1.00 92.00 725 LEU A C 1
ATOM 5583 O O . LEU A 1 725 ? 1.199 1.683 -17.181 1.00 92.00 725 LEU A O 1
ATOM 5587 N N . HIS A 1 726 ? 1.692 -0.314 -18.125 1.00 91.31 726 HIS A N 1
ATOM 5588 C CA . HIS A 1 726 ? 0.423 -0.967 -17.854 1.00 91.31 726 HIS A CA 1
ATOM 5589 C C . HIS A 1 726 ? 0.636 -2.253 -17.051 1.00 91.31 726 HIS A C 1
ATOM 5591 O O . HIS A 1 726 ? 1.657 -2.919 -17.213 1.00 91.31 726 HIS A O 1
ATOM 5597 N N . PRO A 1 727 ? -0.323 -2.633 -16.193 1.00 91.94 727 PRO A N 1
ATOM 5598 C CA . PRO A 1 727 ? -0.281 -3.924 -15.518 1.00 91.94 727 PRO A CA 1
ATOM 5599 C C . PRO A 1 727 ? -0.250 -5.090 -16.511 1.00 91.94 727 PRO A C 1
ATOM 5601 O O . PRO A 1 727 ? -1.071 -5.172 -17.430 1.00 91.94 727 PRO A O 1
ATOM 5604 N N . GLY A 1 728 ? 0.698 -5.999 -16.311 1.00 92.31 728 GLY A N 1
ATOM 5605 C CA . GLY A 1 728 ? 1.009 -7.093 -17.224 1.00 92.31 728 GLY A CA 1
ATOM 5606 C C . GLY A 1 728 ? 1.995 -6.740 -18.341 1.00 92.31 728 GLY A C 1
ATOM 5607 O O . GLY A 1 728 ? 2.196 -7.565 -19.226 1.00 92.31 728 GLY A O 1
ATOM 5608 N N . ASP A 1 729 ? 2.596 -5.548 -18.363 1.00 94.19 729 ASP A N 1
ATOM 5609 C CA . ASP A 1 729 ? 3.780 -5.321 -19.201 1.00 94.19 729 ASP A CA 1
ATOM 5610 C C . ASP A 1 729 ? 4.951 -6.167 -18.663 1.00 94.19 729 ASP A C 1
ATOM 5612 O O . ASP A 1 729 ? 5.099 -6.328 -17.447 1.00 94.19 729 ASP A O 1
ATOM 5616 N N . LEU A 1 730 ? 5.751 -6.734 -19.567 1.00 95.69 730 LEU A N 1
ATOM 5617 C CA . LEU A 1 730 ? 6.843 -7.654 -19.236 1.00 95.69 730 LEU A CA 1
ATOM 5618 C C . LEU A 1 730 ? 8.172 -6.911 -19.127 1.00 95.69 730 LEU A C 1
ATOM 5620 O O . LEU A 1 730 ? 8.416 -5.958 -19.869 1.00 95.69 730 LEU A O 1
ATOM 5624 N N . LEU A 1 731 ? 9.020 -7.360 -18.206 1.00 96.38 731 LEU A N 1
ATOM 5625 C CA . LEU A 1 731 ? 10.342 -6.797 -17.943 1.00 96.38 731 LEU A CA 1
ATOM 5626 C C . LEU A 1 731 ? 11.404 -7.784 -18.424 1.00 96.38 731 LEU A C 1
ATOM 5628 O O . LEU A 1 731 ? 11.359 -8.946 -18.035 1.00 96.38 731 LEU A O 1
ATOM 5632 N N . PHE A 1 732 ? 12.352 -7.327 -19.231 1.00 95.56 732 PHE A N 1
ATOM 5633 C CA . PHE A 1 732 ? 13.429 -8.121 -19.822 1.00 95.56 732 PHE A CA 1
ATOM 5634 C C . PHE A 1 732 ? 14.790 -7.489 -19.505 1.00 95.56 732 PHE A C 1
ATOM 5636 O O . PHE A 1 732 ? 14.862 -6.260 -19.366 1.00 95.56 732 PHE A O 1
ATOM 5643 N N . PRO A 1 733 ? 15.865 -8.291 -19.399 1.00 94.25 733 PRO A N 1
ATOM 5644 C CA . PRO A 1 733 ? 17.212 -7.738 -19.356 1.00 94.25 733 PRO A CA 1
ATOM 5645 C C . PRO A 1 733 ? 17.526 -7.042 -20.689 1.00 94.25 733 PRO A C 1
ATOM 5647 O O . PRO A 1 733 ? 16.875 -7.294 -21.706 1.00 94.25 733 PRO A O 1
ATOM 5650 N N . ILE A 1 734 ? 18.494 -6.131 -20.676 1.00 91.44 734 ILE A N 1
ATOM 5651 C CA . ILE A 1 734 ? 19.018 -5.520 -21.903 1.00 91.44 734 ILE A CA 1
ATOM 5652 C C . ILE A 1 734 ? 20.066 -6.473 -22.477 1.00 91.44 734 ILE A C 1
ATOM 5654 O O . ILE A 1 734 ? 20.889 -6.984 -21.720 1.00 91.44 734 ILE A O 1
ATOM 5658 N N . ALA A 1 735 ? 20.006 -6.744 -23.782 1.00 86.56 735 ALA A N 1
ATOM 5659 C CA . ALA A 1 735 ? 21.027 -7.538 -24.454 1.00 86.56 735 ALA A CA 1
ATOM 5660 C C . ALA A 1 735 ? 22.331 -6.732 -24.548 1.00 86.56 735 ALA A C 1
ATOM 5662 O O . ALA A 1 735 ? 22.295 -5.513 -24.720 1.00 86.56 735 ALA A O 1
ATOM 5663 N N . GLN A 1 736 ? 23.476 -7.406 -24.442 1.00 77.50 736 GLN A N 1
ATOM 5664 C CA . GLN A 1 736 ? 24.788 -6.754 -24.476 1.00 77.50 736 GLN A CA 1
ATOM 5665 C C . GLN A 1 736 ? 25.020 -5.981 -25.789 1.00 77.50 736 GLN A C 1
ATOM 5667 O O . GLN A 1 736 ? 25.647 -4.925 -25.763 1.00 77.50 736 GLN A O 1
ATOM 5672 N N . ASP A 1 737 ? 24.428 -6.454 -26.889 1.00 73.75 737 ASP A N 1
ATOM 5673 C CA . ASP A 1 737 ? 24.592 -5.891 -28.234 1.00 73.75 737 ASP A CA 1
ATOM 5674 C C . ASP A 1 737 ? 23.793 -4.586 -28.458 1.00 73.75 737 ASP A C 1
ATOM 5676 O O . ASP A 1 737 ? 24.182 -3.754 -29.270 1.00 73.75 737 ASP A O 1
ATOM 5680 N N . ASP A 1 738 ? 22.734 -4.323 -27.676 1.00 71.50 738 ASP A N 1
ATOM 5681 C CA . ASP A 1 738 ? 21.859 -3.142 -27.847 1.00 71.50 738 ASP A CA 1
ATOM 5682 C C . ASP A 1 738 ? 22.534 -1.801 -27.454 1.00 71.50 738 ASP A C 1
ATOM 5684 O O . ASP A 1 738 ? 21.919 -0.732 -27.551 1.00 71.50 738 ASP A O 1
ATOM 5688 N N . VAL A 1 739 ? 23.758 -1.823 -26.911 1.00 66.75 739 VAL A N 1
ATOM 5689 C CA . VAL A 1 739 ? 24.398 -0.639 -26.306 1.00 66.75 739 VAL A CA 1
ATOM 5690 C C . VAL A 1 739 ? 25.208 0.189 -27.309 1.00 66.75 739 VAL A C 1
ATOM 5692 O O . VAL A 1 739 ? 25.244 1.416 -27.168 1.00 66.75 739 VAL A O 1
ATOM 5695 N N . ASP A 1 740 ? 25.787 -0.434 -28.336 1.00 63.59 740 ASP A N 1
ATOM 5696 C CA . ASP A 1 740 ? 26.739 0.236 -29.238 1.00 63.59 740 ASP A CA 1
ATOM 5697 C C . ASP A 1 740 ? 26.095 0.824 -30.513 1.00 63.59 740 ASP A C 1
ATOM 5699 O O . ASP A 1 740 ? 26.664 1.714 -31.152 1.00 63.59 740 ASP A O 1
ATOM 5703 N N . ASP A 1 741 ? 24.849 0.458 -30.825 1.00 55.69 741 ASP A N 1
ATOM 5704 C CA . ASP A 1 741 ? 24.193 0.768 -32.110 1.00 55.69 741 ASP A CA 1
ATOM 5705 C C . ASP A 1 741 ? 23.678 2.207 -32.283 1.00 55.69 741 ASP A C 1
ATOM 5707 O O . ASP A 1 741 ? 23.095 2.562 -33.308 1.00 55.69 741 ASP A O 1
ATOM 5711 N N . SER A 1 742 ? 23.898 3.102 -31.317 1.00 59.97 742 SER A N 1
ATOM 5712 C CA . SER A 1 742 ? 23.432 4.490 -31.474 1.00 59.97 742 SER A CA 1
ATOM 5713 C C . SER A 1 742 ? 24.332 5.374 -32.349 1.00 59.97 742 SER A C 1
ATOM 5715 O O . SER A 1 742 ? 23.895 6.469 -32.704 1.00 59.97 742 SER A O 1
ATOM 5717 N N . ASN A 1 743 ? 25.530 4.916 -32.746 1.00 57.47 743 ASN A N 1
ATOM 5718 C CA . ASN A 1 743 ? 26.499 5.758 -33.466 1.00 57.47 743 ASN A CA 1
ATOM 5719 C C . ASN A 1 743 ? 27.084 5.197 -34.775 1.00 57.47 743 ASN A C 1
ATOM 5721 O O . ASN A 1 743 ? 27.805 5.947 -35.429 1.00 57.47 743 ASN A O 1
ATOM 5725 N N . ASN A 1 744 ? 26.786 3.964 -35.202 1.00 54.56 744 ASN A N 1
ATOM 5726 C CA . ASN A 1 744 ? 27.410 3.397 -36.407 1.00 54.56 744 ASN A CA 1
ATOM 5727 C C . ASN A 1 744 ? 26.389 2.699 -37.323 1.00 54.56 744 ASN A C 1
ATOM 5729 O O . ASN A 1 744 ? 26.163 1.500 -37.235 1.00 54.56 744 ASN A O 1
ATOM 5733 N N . TYR A 1 745 ? 25.761 3.471 -38.214 1.00 54.38 745 TYR A N 1
ATOM 5734 C CA . TYR A 1 745 ? 24.974 2.937 -39.330 1.00 54.38 745 TYR A CA 1
ATOM 5735 C C . TYR A 1 745 ? 25.913 2.639 -40.510 1.00 54.38 745 TYR A C 1
ATOM 5737 O O . TYR A 1 745 ? 26.013 3.454 -41.425 1.00 54.38 745 TYR A O 1
ATOM 5745 N N . GLU A 1 746 ? 26.609 1.502 -40.499 1.00 65.31 746 GLU A N 1
ATOM 5746 C CA . GLU A 1 746 ? 27.168 0.933 -41.734 1.00 65.31 746 GLU A CA 1
ATOM 5747 C C . GLU A 1 746 ? 26.399 -0.350 -42.084 1.00 65.31 746 GLU A C 1
ATOM 5749 O O . GLU A 1 746 ? 26.310 -1.289 -41.296 1.00 65.31 746 GLU A O 1
ATOM 5754 N N . GLU A 1 747 ? 25.748 -0.329 -43.250 1.00 58.59 747 GLU A N 1
ATOM 5755 C CA . GLU A 1 747 ? 24.861 -1.371 -43.776 1.00 58.59 747 GLU A CA 1
ATOM 5756 C C . GLU A 1 747 ? 25.662 -2.592 -44.269 1.00 58.59 747 GLU A C 1
ATOM 5758 O O . GLU A 1 747 ? 25.934 -2.707 -45.463 1.00 58.59 747 GLU A O 1
ATOM 5763 N N . ASP A 1 748 ? 26.015 -3.531 -43.388 1.00 60.41 748 ASP A N 1
ATOM 5764 C CA . ASP A 1 748 ? 26.582 -4.825 -43.801 1.00 60.41 748 ASP A CA 1
ATOM 5765 C C . ASP A 1 748 ? 25.529 -5.949 -43.719 1.00 60.41 748 ASP A C 1
ATOM 5767 O O . ASP A 1 748 ? 25.211 -6.488 -42.660 1.00 60.41 748 ASP A O 1
ATOM 5771 N N . ASN A 1 749 ? 24.984 -6.315 -44.886 1.00 59.47 749 ASN A N 1
ATOM 5772 C CA . ASN A 1 749 ? 23.894 -7.282 -45.111 1.00 59.47 749 ASN A CA 1
ATOM 5773 C C . ASN A 1 749 ? 24.283 -8.768 -44.930 1.00 59.47 749 ASN A C 1
ATOM 5775 O O . ASN A 1 749 ? 23.809 -9.633 -45.668 1.00 59.47 749 ASN A O 1
ATOM 5779 N N . ASN A 1 750 ? 25.145 -9.110 -43.973 1.00 64.44 750 ASN A N 1
ATOM 5780 C CA . ASN A 1 750 ? 25.452 -10.519 -43.717 1.00 64.44 750 ASN A CA 1
ATOM 5781 C C . ASN A 1 750 ? 24.400 -11.150 -42.795 1.00 64.44 750 ASN A C 1
ATOM 5783 O O . ASN A 1 750 ? 24.502 -11.078 -41.572 1.00 64.44 750 ASN A O 1
ATOM 5787 N N . GLU A 1 751 ? 23.417 -11.811 -43.412 1.00 61.78 751 GLU A N 1
ATOM 5788 C CA . GLU A 1 751 ? 22.437 -12.712 -42.792 1.00 61.78 751 GLU A CA 1
ATOM 5789 C C . GLU A 1 751 ? 23.146 -13.893 -42.096 1.00 61.78 751 GLU A C 1
ATOM 5791 O O . GLU A 1 751 ? 23.224 -15.006 -42.614 1.00 61.78 751 GLU A O 1
ATOM 5796 N N . LYS A 1 752 ? 23.716 -13.665 -40.910 1.00 62.19 752 LYS A N 1
ATOM 5797 C CA . LYS A 1 752 ? 24.073 -14.753 -39.998 1.00 62.19 752 LYS A CA 1
ATOM 5798 C C . LYS A 1 752 ? 22.833 -15.099 -39.187 1.00 62.19 752 LYS A C 1
ATOM 5800 O O . LYS A 1 752 ? 22.335 -14.262 -38.440 1.00 62.19 752 LYS A O 1
ATOM 5805 N N . GLU A 1 753 ? 22.362 -16.334 -39.334 1.00 64.69 753 GLU A N 1
ATOM 5806 C CA . GLU A 1 753 ? 21.360 -16.970 -38.475 1.00 64.69 753 GLU A CA 1
ATOM 5807 C C . GLU A 1 753 ? 21.890 -17.021 -37.031 1.00 64.69 753 GLU A C 1
ATOM 5809 O O . GLU A 1 753 ? 22.456 -18.015 -36.579 1.00 64.69 753 GLU A O 1
ATOM 5814 N N . ALA A 1 754 ? 21.790 -15.906 -36.310 1.00 60.03 754 ALA A N 1
ATOM 5815 C CA . ALA A 1 754 ? 22.058 -15.871 -34.887 1.00 60.03 754 ALA A CA 1
ATOM 5816 C C . ALA A 1 754 ? 20.972 -16.707 -34.207 1.00 60.03 754 ALA A C 1
ATOM 5818 O O . ALA A 1 754 ? 19.786 -16.395 -34.319 1.00 60.03 754 ALA A O 1
ATOM 5819 N N . GLU A 1 755 ? 21.373 -17.785 -33.530 1.00 64.94 755 GLU A N 1
ATOM 5820 C CA . GLU A 1 755 ? 20.496 -18.529 -32.631 1.00 64.94 755 GLU A CA 1
ATOM 5821 C C . GLU A 1 755 ? 19.878 -17.537 -31.639 1.00 64.94 755 GLU A C 1
ATOM 5823 O O . GLU A 1 755 ? 20.538 -17.065 -30.710 1.00 64.94 755 GLU A O 1
ATOM 5828 N N . GLU A 1 756 ? 18.616 -17.179 -31.873 1.00 64.44 756 GLU A N 1
ATOM 5829 C CA . GLU A 1 756 ? 17.857 -16.235 -31.065 1.00 64.44 756 GLU A CA 1
ATOM 5830 C C . GLU A 1 756 ? 17.622 -16.873 -29.690 1.00 64.44 756 GLU A C 1
ATOM 5832 O O . GLU A 1 756 ? 16.617 -17.548 -29.440 1.00 64.44 756 GLU A O 1
ATOM 5837 N N . LYS A 1 757 ? 18.606 -16.723 -28.791 1.00 73.75 757 LYS A N 1
ATOM 5838 C CA . LYS A 1 757 ? 18.487 -17.140 -27.394 1.00 73.75 757 LYS A CA 1
ATOM 5839 C C . LYS A 1 757 ? 17.228 -16.493 -26.849 1.00 73.75 757 LYS A C 1
ATOM 5841 O O . LYS A 1 757 ? 17.137 -15.274 -26.739 1.00 73.75 757 LYS A O 1
ATOM 5846 N N . THR A 1 758 ? 16.238 -17.319 -26.533 1.00 80.31 758 THR A N 1
ATOM 5847 C CA . THR A 1 758 ? 14.918 -16.853 -26.121 1.00 80.31 758 THR A CA 1
ATOM 5848 C C . THR A 1 758 ? 15.052 -16.185 -24.755 1.00 80.31 758 THR A C 1
ATOM 5850 O O . THR A 1 758 ? 15.105 -16.857 -23.724 1.00 80.31 758 THR A O 1
ATOM 5853 N N . ILE A 1 759 ? 15.175 -14.857 -24.743 1.00 86.06 759 ILE A N 1
ATOM 5854 C CA . ILE A 1 759 ? 15.383 -14.090 -23.515 1.00 86.06 759 ILE A CA 1
ATOM 5855 C C . ILE A 1 759 ? 14.138 -14.242 -22.639 1.00 86.06 759 ILE A C 1
ATOM 5857 O O . ILE A 1 759 ? 13.028 -13.874 -23.031 1.00 86.06 759 ILE A O 1
ATOM 5861 N N . GLN A 1 760 ? 14.313 -14.790 -21.437 1.00 90.88 760 GLN A N 1
ATOM 5862 C CA . GLN A 1 760 ? 13.216 -14.946 -20.487 1.00 90.88 760 GLN A CA 1
ATOM 5863 C C . GLN A 1 760 ? 12.896 -13.613 -19.788 1.00 90.88 760 GLN A C 1
ATOM 5865 O O . GLN A 1 760 ? 13.797 -12.817 -19.512 1.00 90.88 760 GLN A O 1
ATOM 5870 N N . PRO A 1 761 ? 11.620 -13.349 -19.454 1.00 94.44 761 PRO A N 1
ATOM 5871 C CA . PRO A 1 761 ? 11.253 -12.142 -18.725 1.00 94.44 761 PRO A CA 1
ATOM 5872 C C . PRO A 1 761 ? 11.752 -12.205 -17.274 1.00 94.44 761 PRO A C 1
ATOM 5874 O O . PRO A 1 761 ? 11.476 -13.168 -16.555 1.00 94.44 761 PRO A O 1
ATOM 5877 N N . LEU A 1 762 ? 12.406 -11.140 -16.811 1.00 95.50 762 LEU A N 1
ATOM 5878 C CA . LEU A 1 762 ? 12.805 -10.943 -15.411 1.00 95.50 762 LEU A CA 1
ATOM 5879 C C . LEU A 1 762 ? 11.600 -10.790 -14.490 1.00 95.50 762 LEU A C 1
ATOM 5881 O O . LEU A 1 762 ? 11.655 -11.153 -13.318 1.00 95.50 762 LEU A O 1
ATOM 5885 N N . GLY A 1 763 ? 10.525 -10.189 -14.998 1.00 96.25 763 GLY A N 1
ATOM 5886 C CA . GLY A 1 763 ? 9.435 -9.737 -14.153 1.00 96.25 763 GLY A CA 1
ATOM 5887 C C . GLY A 1 763 ? 8.245 -9.162 -14.896 1.00 96.25 763 GLY A C 1
ATOM 5888 O O . GLY A 1 763 ? 8.138 -9.220 -16.122 1.00 96.25 763 GLY A O 1
ATOM 5889 N N . VAL A 1 764 ? 7.339 -8.580 -14.117 1.00 96.75 764 VAL A N 1
ATOM 5890 C CA . VAL A 1 764 ? 6.062 -8.053 -14.594 1.00 96.75 764 VAL A CA 1
ATOM 5891 C C . VAL A 1 764 ? 5.687 -6.765 -13.869 1.00 96.75 764 VAL A C 1
ATOM 5893 O O . VAL A 1 764 ? 5.871 -6.620 -12.659 1.00 96.75 764 VAL A O 1
ATOM 5896 N N . VAL A 1 765 ? 5.114 -5.822 -14.611 1.00 96.44 765 VAL A N 1
ATOM 5897 C CA . VAL A 1 765 ? 4.508 -4.609 -14.055 1.00 96.44 765 VAL A CA 1
ATOM 5898 C C . VAL A 1 765 ? 3.167 -4.957 -13.409 1.00 96.44 765 VAL A C 1
ATOM 5900 O O . VAL A 1 765 ? 2.297 -5.532 -14.060 1.00 96.44 765 VAL A O 1
ATOM 5903 N N . ILE A 1 766 ? 2.941 -4.535 -12.165 1.00 95.62 766 ILE A N 1
ATOM 5904 C CA . ILE A 1 766 ? 1.654 -4.721 -11.462 1.00 95.62 766 ILE A CA 1
ATOM 5905 C C . ILE A 1 766 ? 0.826 -3.441 -11.379 1.00 95.62 766 ILE A C 1
ATOM 5907 O O . ILE A 1 766 ? -0.401 -3.483 -11.329 1.00 95.62 766 ILE A O 1
ATOM 5911 N N . ALA A 1 767 ? 1.484 -2.282 -11.374 1.00 94.50 767 ALA A N 1
ATOM 5912 C CA . ALA A 1 767 ? 0.828 -0.986 -11.358 1.00 94.50 767 ALA A CA 1
ATOM 5913 C C . ALA A 1 767 ? 1.677 0.030 -12.112 1.00 94.50 767 ALA A C 1
ATOM 5915 O O . ALA A 1 767 ? 2.898 0.031 -12.013 1.00 94.50 767 ALA A O 1
ATOM 5916 N N . GLY A 1 768 ? 1.036 0.927 -12.857 1.00 92.94 768 GLY A N 1
ATOM 5917 C CA . GLY A 1 768 ? 1.768 1.892 -13.662 1.00 92.94 768 GLY A CA 1
ATOM 5918 C C . GLY A 1 768 ? 0.951 3.095 -14.105 1.00 92.94 768 GLY A C 1
ATOM 5919 O O . GLY A 1 768 ? -0.285 3.121 -14.079 1.00 92.94 768 GLY A O 1
ATOM 5920 N N . GLY A 1 769 ? 1.671 4.143 -14.491 1.00 90.56 769 GLY A N 1
ATOM 5921 C CA . GLY A 1 769 ? 1.185 5.205 -15.358 1.00 90.56 769 GLY A CA 1
ATOM 5922 C C . GLY A 1 769 ? 1.922 6.525 -15.145 1.00 90.56 769 GLY A C 1
ATOM 5923 O O . GLY A 1 769 ? 3.005 6.577 -14.576 1.00 90.56 769 GLY A O 1
ATOM 5924 N N . PHE A 1 770 ? 1.347 7.617 -15.644 1.00 90.69 770 PHE A N 1
ATOM 5925 C CA . PHE A 1 770 ? 2.004 8.922 -15.611 1.00 90.69 770 PHE A CA 1
ATOM 5926 C C . PHE A 1 770 ? 1.898 9.599 -14.243 1.00 90.69 770 PHE A C 1
ATOM 5928 O O . PHE A 1 770 ? 0.816 10.076 -13.895 1.00 90.69 770 PHE A O 1
ATOM 5935 N N . SER A 1 771 ? 3.028 9.751 -13.555 1.00 90.75 771 SER A N 1
ATOM 5936 C CA . SER A 1 771 ? 3.162 10.486 -12.297 1.00 90.75 771 SER A CA 1
ATOM 5937 C C . SER A 1 771 ? 3.140 12.009 -12.533 1.00 90.75 771 SER A C 1
ATOM 5939 O O . SER A 1 771 ? 4.029 12.550 -13.198 1.00 90.75 771 SER A O 1
ATOM 5941 N N . PRO A 1 772 ? 2.137 12.748 -12.018 1.00 88.06 772 PRO A N 1
ATOM 5942 C CA . PRO A 1 772 ? 2.055 14.196 -12.136 1.00 88.06 772 PRO A CA 1
ATOM 5943 C C . PRO A 1 772 ? 3.144 14.93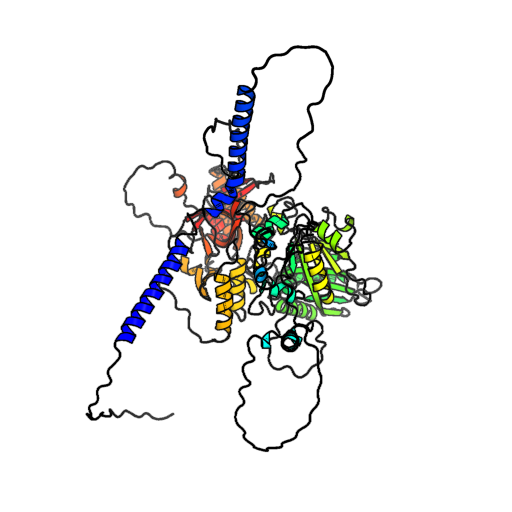6 -11.365 1.00 88.06 772 PRO A C 1
ATOM 5945 O O . PRO A 1 772 ? 3.540 16.003 -11.830 1.00 88.06 772 PRO A O 1
ATOM 5948 N N . SER A 1 773 ? 3.595 14.415 -10.219 1.00 85.31 773 SER A N 1
ATOM 5949 C CA . SER A 1 773 ? 4.664 15.040 -9.428 1.00 85.31 773 SER A CA 1
ATOM 5950 C C . SER A 1 773 ? 6.042 14.784 -10.035 1.00 85.31 773 SER A C 1
ATOM 5952 O O . SER A 1 773 ? 6.861 15.698 -10.076 1.00 85.31 773 SER A O 1
ATOM 5954 N N . ARG A 1 774 ? 6.292 13.577 -10.568 1.00 86.81 774 ARG A N 1
ATOM 5955 C CA . ARG A 1 774 ? 7.568 13.225 -11.216 1.00 86.81 774 ARG A CA 1
ATOM 5956 C C . ARG A 1 774 ? 7.634 13.702 -12.672 1.00 86.81 774 ARG A C 1
ATOM 5958 O O . ARG A 1 774 ? 8.716 13.791 -13.243 1.00 86.81 774 ARG A O 1
ATOM 5965 N N . GLY A 1 775 ? 6.488 13.972 -13.303 1.00 88.88 775 GLY A N 1
ATOM 5966 C CA . GLY A 1 775 ? 6.398 14.373 -14.712 1.00 88.88 775 GLY A CA 1
ATOM 5967 C C . GLY A 1 775 ? 6.778 13.272 -15.708 1.00 88.88 775 GLY A C 1
ATOM 5968 O O . GLY A 1 775 ? 7.033 13.574 -16.873 1.00 88.88 775 GLY A O 1
ATOM 5969 N N . LYS A 1 776 ? 6.829 12.012 -15.262 1.00 89.56 776 LYS A N 1
ATOM 5970 C CA . LYS A 1 776 ? 7.273 10.840 -16.030 1.00 89.56 776 LYS A CA 1
ATOM 5971 C C . LYS A 1 776 ? 6.386 9.635 -15.728 1.00 89.56 776 LYS A C 1
ATOM 5973 O O . LYS A 1 776 ? 5.617 9.647 -14.764 1.00 89.56 776 LYS A O 1
ATOM 5978 N N . CYS A 1 777 ? 6.485 8.599 -16.554 1.00 92.12 777 CYS A N 1
ATOM 5979 C CA . CYS A 1 777 ? 5.820 7.335 -16.268 1.00 92.12 777 CYS A CA 1
ATOM 5980 C C . CYS A 1 777 ? 6.591 6.530 -15.231 1.00 92.12 777 CYS A C 1
ATOM 5982 O O . CYS A 1 777 ? 7.817 6.451 -15.254 1.00 92.12 777 CYS A O 1
ATOM 5984 N N . HIS A 1 778 ? 5.825 6.003 -14.291 1.00 93.62 778 HIS A N 1
ATOM 5985 C CA . HIS A 1 778 ? 6.295 5.386 -13.071 1.00 93.62 778 HIS A CA 1
ATOM 5986 C C . HIS A 1 778 ? 5.341 4.251 -12.695 1.00 93.62 778 HIS A C 1
ATOM 5988 O O . HIS A 1 778 ? 4.153 4.286 -13.041 1.00 93.62 778 HIS A O 1
ATOM 5994 N N . GLY A 1 779 ? 5.868 3.224 -12.045 1.00 95.44 779 GLY A N 1
ATOM 5995 C CA . GLY A 1 779 ? 5.099 2.056 -11.667 1.00 95.44 779 GLY A CA 1
ATOM 5996 C C . GLY A 1 779 ? 5.782 1.214 -10.607 1.00 95.44 779 GLY A C 1
ATOM 5997 O O . GLY A 1 779 ? 6.854 1.548 -10.105 1.00 95.44 779 GLY A O 1
ATOM 5998 N N . THR A 1 780 ? 5.139 0.102 -10.294 1.00 97.25 780 THR A N 1
ATOM 5999 C CA . THR A 1 780 ? 5.677 -0.969 -9.465 1.00 97.25 780 THR A CA 1
ATOM 6000 C C . THR A 1 780 ? 5.533 -2.294 -10.199 1.00 97.25 780 THR A C 1
ATOM 6002 O O . THR A 1 780 ? 4.655 -2.457 -11.056 1.00 97.25 780 THR A O 1
ATOM 6005 N N . GLY A 1 781 ? 6.388 -3.246 -9.857 1.00 97.44 781 GLY A N 1
ATOM 6006 C CA . GLY A 1 781 ? 6.377 -4.592 -10.409 1.00 97.44 781 GLY A CA 1
ATOM 6007 C C . GLY A 1 781 ? 6.974 -5.608 -9.451 1.00 97.44 781 GLY A C 1
ATOM 6008 O O . GLY A 1 781 ? 7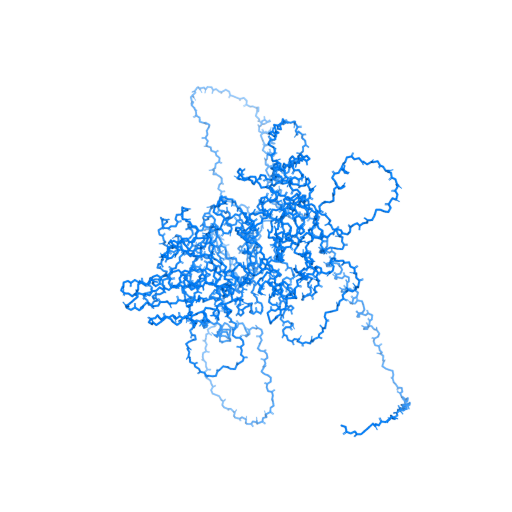.334 -5.274 -8.319 1.00 97.44 781 GLY A O 1
ATOM 6009 N N . PHE A 1 782 ? 7.072 -6.837 -9.937 1.00 97.88 782 PHE A N 1
ATOM 6010 C CA . PHE A 1 782 ? 7.828 -7.905 -9.297 1.00 97.88 782 PHE A CA 1
ATOM 6011 C C . PHE A 1 782 ? 8.836 -8.485 -10.278 1.00 97.88 782 PHE A C 1
ATOM 6013 O O . PHE A 1 782 ? 8.534 -8.616 -11.466 1.00 97.88 782 PHE A O 1
ATOM 6020 N N . LEU A 1 783 ? 10.002 -8.851 -9.759 1.00 97.38 783 LEU A N 1
ATOM 6021 C CA . LEU A 1 783 ? 11.040 -9.608 -10.448 1.00 97.38 783 LEU A CA 1
ATOM 6022 C C . LEU A 1 783 ? 11.154 -10.999 -9.813 1.00 97.38 783 LEU A C 1
ATOM 6024 O O . LEU A 1 783 ? 10.979 -11.125 -8.602 1.00 97.38 783 LEU A O 1
ATOM 6028 N N . GLY A 1 784 ? 11.467 -12.028 -10.597 1.00 96.69 784 GLY A N 1
ATOM 6029 C CA . GLY A 1 784 ? 11.926 -13.306 -10.048 1.00 96.69 784 GLY A CA 1
ATOM 6030 C C . GLY A 1 784 ? 13.334 -13.144 -9.477 1.00 96.69 784 GLY A C 1
ATOM 6031 O O . GLY A 1 784 ? 14.202 -12.619 -10.168 1.00 96.69 784 GLY A O 1
ATOM 6032 N N . ALA A 1 785 ? 13.569 -13.568 -8.233 1.00 96.25 785 ALA A N 1
ATOM 6033 C CA . ALA A 1 785 ? 14.849 -13.367 -7.550 1.00 96.25 785 ALA A CA 1
ATOM 6034 C C . ALA A 1 785 ? 16.026 -14.024 -8.291 1.00 96.25 785 ALA A C 1
ATOM 6036 O O . ALA A 1 785 ? 17.013 -13.352 -8.565 1.00 96.25 785 ALA A O 1
ATOM 6037 N N . ALA A 1 786 ? 15.884 -15.293 -8.688 1.00 95.00 786 ALA A N 1
ATOM 6038 C CA . ALA A 1 786 ? 16.906 -16.019 -9.446 1.00 95.00 786 ALA A CA 1
ATOM 6039 C C . ALA A 1 786 ? 17.220 -15.337 -10.789 1.00 95.00 786 ALA A C 1
ATOM 6041 O O . ALA A 1 786 ? 18.363 -14.983 -11.050 1.00 95.00 786 ALA A O 1
ATOM 6042 N N . ARG A 1 787 ? 16.184 -15.022 -11.581 1.00 94.56 787 ARG A N 1
ATOM 6043 C CA . ARG A 1 787 ? 16.342 -14.303 -12.859 1.00 94.56 787 ARG A CA 1
ATOM 6044 C C . ARG A 1 787 ? 16.956 -12.921 -12.689 1.00 94.56 787 ARG A C 1
ATOM 6046 O O . ARG A 1 787 ? 17.657 -12.447 -13.572 1.00 94.56 787 ARG A O 1
ATOM 6053 N N . PHE A 1 788 ? 16.656 -12.244 -11.584 1.00 95.75 788 PHE A N 1
ATOM 6054 C CA . PHE A 1 788 ? 17.271 -10.963 -11.273 1.00 95.75 788 PHE A CA 1
ATOM 6055 C C . PHE A 1 788 ? 18.768 -11.122 -11.004 1.00 95.75 788 PHE A C 1
ATOM 6057 O O . PHE A 1 788 ? 19.529 -10.350 -11.565 1.00 95.75 788 PHE A O 1
ATOM 6064 N N . ILE A 1 789 ? 19.187 -12.120 -10.218 1.00 95.31 789 ILE A N 1
ATOM 6065 C CA . ILE A 1 789 ? 20.609 -12.409 -9.966 1.00 95.31 789 ILE A CA 1
ATOM 6066 C C . ILE A 1 789 ? 21.331 -12.766 -11.271 1.00 95.31 789 ILE A C 1
ATOM 6068 O O . ILE A 1 789 ? 22.361 -12.172 -11.568 1.00 95.31 789 ILE A O 1
ATOM 6072 N N . GLU A 1 790 ? 20.759 -13.655 -12.085 1.00 93.81 790 GLU A N 1
ATOM 6073 C CA . GLU A 1 790 ? 21.297 -14.014 -13.409 1.00 93.81 790 GLU A CA 1
ATOM 6074 C C . GLU A 1 790 ? 21.437 -12.788 -14.321 1.00 93.81 790 GLU A C 1
ATOM 6076 O O . GLU A 1 790 ? 22.404 -12.658 -15.060 1.00 93.81 790 GLU A O 1
ATOM 6081 N N . ALA A 1 791 ? 20.482 -11.859 -14.252 1.00 92.81 791 ALA A N 1
ATOM 6082 C CA . ALA A 1 791 ? 20.523 -10.608 -14.999 1.00 92.81 791 ALA A CA 1
ATOM 6083 C C . ALA A 1 791 ? 21.402 -9.527 -14.365 1.00 92.81 791 ALA A C 1
ATOM 6085 O O . ALA A 1 791 ? 21.478 -8.434 -14.919 1.00 92.81 791 ALA A O 1
ATOM 6086 N N . LEU A 1 792 ? 22.003 -9.773 -13.201 1.00 92.62 792 LEU A N 1
ATOM 6087 C CA . LEU A 1 792 ? 23.069 -8.940 -12.654 1.00 92.62 792 LEU A CA 1
ATOM 6088 C C . LEU A 1 792 ? 24.441 -9.532 -12.967 1.00 92.62 792 LEU A C 1
ATOM 6090 O O . LEU A 1 792 ? 25.373 -8.759 -13.201 1.00 92.62 792 LEU A O 1
ATOM 6094 N N . ASP A 1 793 ? 24.545 -10.861 -13.015 1.00 92.38 793 ASP A N 1
ATOM 6095 C CA . ASP A 1 793 ? 25.771 -11.586 -13.333 1.00 92.38 793 ASP A CA 1
ATOM 6096 C C . ASP A 1 793 ? 26.325 -11.162 -14.705 1.00 92.38 793 ASP A C 1
ATOM 6098 O O . ASP A 1 793 ? 25.646 -11.213 -15.731 1.00 92.38 793 ASP A O 1
ATOM 6102 N N . GLY A 1 794 ? 27.557 -10.654 -14.715 1.00 81.31 794 GLY A N 1
ATOM 6103 C CA . GLY A 1 794 ? 28.218 -10.159 -15.925 1.00 81.31 794 GLY A CA 1
ATOM 6104 C C . GLY A 1 794 ? 27.709 -8.814 -16.465 1.00 81.31 794 GLY A C 1
ATOM 6105 O O . GLY A 1 794 ? 28.215 -8.344 -17.486 1.00 81.31 794 GLY A O 1
ATOM 6106 N N . THR A 1 795 ? 26.734 -8.160 -15.822 1.00 79.75 795 THR A N 1
ATOM 6107 C CA . THR A 1 795 ? 26.130 -6.945 -16.392 1.00 79.75 795 THR A CA 1
ATOM 6108 C C . THR A 1 795 ? 26.888 -5.661 -16.069 1.00 79.75 795 THR A C 1
ATOM 6110 O O . THR A 1 795 ? 27.174 -5.332 -14.922 1.00 79.75 795 THR A O 1
ATOM 6113 N N . ALA A 1 796 ? 27.115 -4.848 -17.105 1.00 71.25 796 ALA A N 1
ATOM 6114 C CA . ALA A 1 796 ? 27.591 -3.467 -16.980 1.00 71.25 796 ALA A CA 1
ATOM 6115 C C . ALA A 1 796 ? 26.435 -2.442 -16.913 1.00 71.25 796 ALA A C 1
ATOM 6117 O O . ALA A 1 796 ? 26.651 -1.233 -16.988 1.00 71.25 796 ALA A O 1
ATOM 6118 N N . HIS A 1 797 ? 25.182 -2.903 -16.808 1.00 72.56 797 HIS A N 1
ATOM 6119 C CA . HIS A 1 797 ? 23.978 -2.068 -16.945 1.00 72.56 797 HIS A CA 1
ATOM 6120 C C . HIS A 1 797 ? 23.499 -1.430 -15.631 1.00 72.56 797 HIS A C 1
ATOM 6122 O O . HIS A 1 797 ? 22.403 -0.858 -15.575 1.00 72.56 797 HIS A O 1
ATOM 6128 N N . GLY A 1 798 ? 24.315 -1.506 -14.577 1.00 73.50 798 GLY A N 1
ATOM 6129 C CA . GLY A 1 798 ? 24.092 -0.778 -13.336 1.00 73.50 798 GLY A CA 1
ATOM 6130 C C . GLY A 1 798 ? 24.056 0.731 -13.589 1.00 73.50 798 GLY A C 1
ATOM 6131 O O . GLY A 1 798 ? 24.976 1.327 -14.149 1.00 73.50 798 GLY A O 1
ATOM 6132 N N . MET A 1 799 ? 22.975 1.380 -13.170 1.00 70.88 799 MET A N 1
ATOM 6133 C CA . MET A 1 799 ? 22.805 2.822 -13.300 1.00 70.88 799 MET A CA 1
ATOM 6134 C C . MET A 1 799 ? 22.641 3.485 -11.941 1.00 70.88 799 MET A C 1
ATOM 6136 O O . MET A 1 799 ? 21.770 3.134 -11.148 1.00 70.88 799 MET A O 1
ATOM 6140 N N . GLY A 1 800 ? 23.434 4.523 -11.701 1.00 71.75 800 GLY A N 1
ATOM 6141 C CA . GLY A 1 800 ? 23.261 5.404 -10.562 1.00 71.75 800 GLY A CA 1
ATOM 6142 C C . GLY A 1 800 ? 22.188 6.437 -10.804 1.00 71.75 800 GLY A C 1
ATOM 6143 O O . GLY A 1 800 ? 22.267 7.238 -11.740 1.00 71.75 800 GLY A O 1
ATOM 6144 N N . LYS A 1 801 ? 21.224 6.506 -9.892 1.00 76.69 801 LYS A N 1
ATOM 6145 C CA . LYS A 1 801 ? 20.262 7.600 -9.862 1.00 76.69 801 LYS A CA 1
ATOM 6146 C C . LYS A 1 801 ? 20.353 8.357 -8.549 1.00 76.69 801 LYS A C 1
ATOM 6148 O O . LYS A 1 801 ? 20.131 7.801 -7.473 1.00 76.69 801 LYS A O 1
ATOM 6153 N N . LYS A 1 802 ? 20.610 9.664 -8.645 1.00 69.19 802 LYS A N 1
ATOM 6154 C CA . LYS A 1 802 ? 20.452 10.576 -7.509 1.00 69.19 802 LYS A CA 1
ATOM 6155 C C . LYS A 1 802 ? 18.959 10.771 -7.243 1.00 69.19 802 LYS A C 1
ATOM 6157 O O . LYS A 1 802 ? 18.212 11.203 -8.129 1.00 69.19 802 LYS A O 1
ATOM 6162 N N . VAL A 1 803 ? 18.501 10.431 -6.041 1.00 70.06 803 VAL A N 1
ATOM 6163 C CA . VAL A 1 803 ? 17.112 10.687 -5.642 1.00 70.06 803 VAL A CA 1
ATOM 6164 C C . VAL A 1 803 ? 16.937 12.200 -5.511 1.00 70.06 803 VAL A C 1
ATOM 6166 O O . VAL A 1 803 ? 17.780 12.888 -4.958 1.00 70.06 803 VAL A O 1
ATOM 6169 N N . SER A 1 804 ? 15.864 12.756 -6.077 1.00 55.47 804 SER A N 1
ATOM 6170 C CA . SER A 1 804 ? 15.771 14.181 -6.436 1.00 55.47 804 SER A CA 1
ATOM 6171 C C . SER A 1 804 ? 15.879 15.207 -5.293 1.00 55.47 804 SER A C 1
ATOM 6173 O O . SER A 1 804 ? 15.887 16.402 -5.599 1.00 55.47 804 SER A O 1
ATOM 6175 N N . THR A 1 805 ? 15.957 14.772 -4.037 1.00 58.78 805 THR A N 1
ATOM 6176 C CA . THR A 1 805 ? 16.099 15.612 -2.833 1.00 58.78 805 THR A CA 1
ATOM 6177 C C . THR A 1 805 ? 17.037 15.039 -1.771 1.00 58.78 805 THR A C 1
ATOM 6179 O O . THR A 1 805 ? 17.396 15.766 -0.857 1.00 58.78 805 THR A O 1
ATOM 6182 N N . SER A 1 806 ? 17.449 13.776 -1.891 1.00 63.81 806 SER A N 1
ATOM 6183 C CA . SER A 1 806 ? 18.358 13.130 -0.947 1.00 63.81 806 SER A CA 1
ATOM 6184 C C . SER A 1 806 ? 19.728 12.986 -1.606 1.00 63.81 806 SER A C 1
ATOM 6186 O O . SER A 1 806 ? 19.819 12.719 -2.807 1.00 63.81 806 SER A O 1
ATOM 6188 N N . GLU A 1 807 ? 20.804 13.163 -0.843 1.00 69.19 807 GLU A N 1
ATOM 6189 C CA . GLU A 1 807 ? 22.149 12.798 -1.306 1.00 69.19 807 GLU A CA 1
ATOM 6190 C C . GLU A 1 807 ? 22.302 11.285 -1.509 1.00 69.19 807 GLU A C 1
ATOM 6192 O O . GLU A 1 807 ? 23.237 10.842 -2.177 1.00 69.19 807 GLU A O 1
ATOM 6197 N N . GLU A 1 808 ? 21.341 10.499 -1.013 1.00 76.31 808 GLU A N 1
ATOM 6198 C CA . GLU A 1 808 ? 21.257 9.060 -1.208 1.00 76.31 808 GLU A CA 1
ATOM 6199 C C . GLU A 1 808 ? 21.191 8.724 -2.704 1.00 76.31 808 GLU A C 1
ATOM 6201 O O . GLU A 1 808 ? 20.236 9.030 -3.437 1.00 76.31 808 GLU A O 1
ATOM 6206 N N . LYS A 1 809 ? 22.253 8.066 -3.160 1.00 77.31 809 LYS A N 1
ATOM 6207 C CA . LYS A 1 809 ? 22.338 7.481 -4.489 1.00 77.31 809 LYS A CA 1
ATOM 6208 C C . LYS A 1 809 ? 21.733 6.088 -4.431 1.00 77.31 809 LYS A C 1
ATOM 6210 O O . LYS A 1 809 ? 22.102 5.285 -3.580 1.00 77.31 809 LYS A O 1
ATOM 6215 N N . ARG A 1 810 ? 20.831 5.789 -5.361 1.00 85.25 810 ARG A N 1
ATOM 6216 C CA . ARG A 1 810 ? 20.288 4.440 -5.523 1.00 85.25 810 ARG A CA 1
ATOM 6217 C C . ARG A 1 810 ? 20.803 3.841 -6.813 1.00 85.25 810 ARG A C 1
ATOM 6219 O O . ARG A 1 810 ? 20.694 4.472 -7.867 1.00 85.25 810 ARG A O 1
ATOM 6226 N N . MET A 1 811 ? 21.357 2.640 -6.705 1.00 87.62 811 MET A N 1
ATOM 6227 C CA . MET A 1 811 ? 21.652 1.816 -7.866 1.00 87.62 811 MET A CA 1
ATOM 6228 C C . MET A 1 811 ? 20.342 1.270 -8.426 1.00 87.62 811 MET A C 1
ATOM 6230 O O . MET A 1 811 ? 19.411 0.946 -7.686 1.00 87.62 811 MET A O 1
ATOM 6234 N N . MET A 1 812 ? 20.245 1.265 -9.747 1.00 91.38 812 MET A N 1
ATOM 6235 C CA . MET A 1 812 ? 19.089 0.809 -10.499 1.00 91.38 812 MET A CA 1
ATOM 6236 C C . MET A 1 812 ? 19.559 -0.070 -11.645 1.00 91.38 812 MET A C 1
ATOM 6238 O O . MET A 1 812 ? 20.580 0.218 -12.265 1.00 91.38 812 MET A O 1
ATOM 6242 N N . LEU A 1 813 ? 18.784 -1.098 -11.961 1.00 93.06 813 LEU A N 1
ATOM 6243 C CA . LEU A 1 813 ? 19.014 -1.912 -13.145 1.00 93.06 813 LEU A CA 1
ATOM 6244 C C . LEU A 1 813 ? 18.275 -1.292 -14.330 1.00 93.06 813 LEU A C 1
ATOM 6246 O O . LEU A 1 813 ? 17.068 -1.035 -14.245 1.00 93.06 813 LEU A O 1
ATOM 6250 N N . ARG A 1 814 ? 18.987 -1.042 -15.430 1.00 94.19 814 ARG A N 1
ATOM 6251 C CA . ARG A 1 814 ? 18.360 -0.657 -16.696 1.00 94.19 814 ARG A CA 1
ATOM 6252 C C . ARG A 1 814 ? 17.787 -1.902 -17.367 1.00 94.19 814 ARG A C 1
ATOM 6254 O O . ARG A 1 814 ? 18.480 -2.898 -17.521 1.00 94.19 814 ARG A O 1
ATOM 6261 N N . ILE A 1 815 ? 16.521 -1.844 -17.757 1.00 95.44 815 ILE A N 1
ATOM 6262 C CA . ILE A 1 815 ? 15.781 -2.970 -18.330 1.00 95.44 815 ILE A CA 1
ATOM 6263 C C . ILE A 1 815 ? 14.998 -2.550 -19.571 1.00 95.44 815 ILE A C 1
ATOM 6265 O O . ILE A 1 815 ? 14.714 -1.364 -19.782 1.00 95.44 815 ILE A O 1
ATOM 6269 N N . LYS A 1 816 ? 14.563 -3.546 -20.338 1.00 95.19 816 LYS A N 1
ATOM 6270 C CA . LYS A 1 816 ? 13.622 -3.401 -21.444 1.00 95.19 816 LYS A CA 1
ATOM 6271 C C . LYS A 1 816 ? 12.213 -3.768 -20.972 1.00 95.19 816 LYS A C 1
ATOM 6273 O O . LYS A 1 816 ? 11.994 -4.790 -20.332 1.00 95.19 816 LYS A O 1
ATOM 6278 N N . VAL A 1 817 ? 11.237 -2.916 -21.258 1.00 95.12 817 VAL A N 1
ATOM 6279 C CA . VAL A 1 817 ? 9.819 -3.109 -20.947 1.00 95.12 817 VAL A CA 1
ATOM 6280 C C . VAL A 1 817 ? 9.068 -3.320 -22.245 1.00 95.12 817 VAL A C 1
ATOM 6282 O O . VAL A 1 817 ? 8.997 -2.417 -23.083 1.00 95.12 817 VAL A O 1
ATOM 6285 N N . VAL A 1 818 ? 8.466 -4.494 -22.387 1.00 93.94 818 VAL A N 1
ATOM 6286 C CA . VAL A 1 818 ? 7.689 -4.859 -23.571 1.00 93.94 818 VAL A CA 1
ATOM 6287 C C . VAL A 1 818 ? 6.210 -4.768 -23.228 1.00 93.94 818 VAL A C 1
ATOM 6289 O O . VAL A 1 818 ? 5.692 -5.472 -22.354 1.00 93.94 818 VAL A O 1
ATOM 6292 N N . GLY A 1 819 ? 5.529 -3.844 -23.907 1.00 89.94 819 GLY A N 1
ATOM 6293 C CA . GLY A 1 819 ? 4.103 -3.629 -23.723 1.00 89.94 819 GLY A CA 1
ATOM 6294 C C . GLY A 1 819 ? 3.307 -4.810 -24.252 1.00 89.94 819 GLY A C 1
ATOM 6295 O O . GLY A 1 819 ? 3.305 -5.061 -25.451 1.00 89.94 819 GLY A O 1
ATOM 6296 N N . THR A 1 820 ? 2.563 -5.498 -23.389 1.00 82.06 820 THR A N 1
ATOM 6297 C CA . THR A 1 820 ? 1.772 -6.645 -23.850 1.00 82.06 820 THR A CA 1
ATOM 6298 C C . THR A 1 820 ? 0.457 -6.187 -24.489 1.00 82.06 820 THR A C 1
ATOM 6300 O O . THR A 1 820 ? -0.204 -6.939 -25.195 1.00 82.06 820 THR A O 1
ATOM 6303 N N . SER A 1 821 ? -0.048 -4.994 -24.151 1.00 69.56 821 SER A N 1
ATOM 6304 C CA . SER A 1 821 ? -1.450 -4.556 -24.355 1.00 69.56 821 SER A CA 1
ATOM 6305 C C . SER A 1 821 ? -1.799 -3.990 -25.737 1.00 69.56 821 SER A C 1
ATOM 6307 O O . SER A 1 821 ? -2.966 -3.672 -25.978 1.00 69.56 821 SER A O 1
ATOM 6309 N N . CYS A 1 822 ? -0.837 -3.909 -26.653 1.00 58.25 822 CYS A N 1
ATOM 6310 C CA . CYS A 1 822 ? -0.997 -3.263 -27.952 1.00 58.25 822 CYS A CA 1
ATOM 6311 C C . CYS A 1 822 ? -0.740 -4.251 -29.098 1.00 58.25 822 CYS A C 1
ATOM 6313 O O . CYS A 1 822 ? 0.041 -5.181 -28.947 1.00 58.25 822 CYS A O 1
ATOM 6315 N N . ILE A 1 823 ? -1.386 -4.024 -30.248 1.00 57.91 823 ILE A N 1
ATOM 6316 C CA . ILE A 1 823 ? -1.123 -4.759 -31.504 1.00 57.91 823 ILE A CA 1
ATOM 6317 C C . ILE A 1 823 ? 0.320 -4.510 -31.985 1.00 57.91 823 ILE A C 1
ATOM 6319 O O . ILE A 1 823 ? 0.896 -5.340 -32.675 1.00 57.91 823 ILE A O 1
ATOM 6323 N N . GLU A 1 824 ? 0.914 -3.392 -31.566 1.00 66.69 824 GLU A N 1
ATOM 6324 C CA . GLU A 1 824 ? 2.325 -3.070 -31.755 1.00 66.69 824 GLU A CA 1
ATOM 6325 C C . GLU A 1 824 ? 3.061 -3.297 -30.428 1.00 66.69 824 GLU A C 1
ATOM 6327 O O . GLU A 1 824 ? 2.771 -2.622 -29.433 1.00 66.69 824 GLU A O 1
ATOM 6332 N N . CYS A 1 825 ? 3.997 -4.248 -30.400 1.00 71.12 825 CYS A N 1
ATOM 6333 C CA . CYS A 1 825 ? 4.915 -4.450 -29.281 1.00 71.12 825 CYS A CA 1
ATOM 6334 C C . CYS A 1 825 ? 5.814 -3.214 -29.149 1.00 71.12 825 CYS A C 1
ATOM 6336 O O . CYS A 1 825 ? 6.875 -3.128 -29.753 1.00 71.12 825 CYS A O 1
ATOM 6338 N N . VAL A 1 826 ? 5.362 -2.211 -28.392 1.00 83.25 826 VAL A N 1
ATOM 6339 C CA . VAL A 1 826 ? 6.171 -1.019 -28.128 1.00 83.25 826 VAL A CA 1
ATOM 6340 C C . VAL A 1 826 ? 7.161 -1.355 -27.027 1.00 83.25 826 VAL A C 1
ATOM 6342 O O . VAL A 1 826 ? 6.791 -1.444 -25.850 1.00 83.25 826 VAL A O 1
ATOM 6345 N N . GLU A 1 827 ? 8.411 -1.509 -27.432 1.00 89.25 827 GLU A N 1
ATOM 6346 C CA . GLU A 1 827 ? 9.555 -1.678 -26.551 1.00 89.25 827 GLU A CA 1
ATOM 6347 C C . GLU A 1 827 ? 9.985 -0.331 -25.977 1.00 89.25 827 GLU A C 1
ATOM 6349 O O . GLU A 1 827 ? 9.892 0.717 -26.624 1.00 89.25 827 GLU A O 1
ATOM 6354 N N . ARG A 1 828 ? 10.387 -0.336 -24.708 1.00 92.25 828 ARG A N 1
ATOM 6355 C CA . ARG A 1 828 ? 10.791 0.870 -23.981 1.00 92.25 828 ARG A CA 1
ATOM 6356 C C . ARG A 1 828 ? 11.879 0.520 -22.993 1.00 92.25 828 ARG A C 1
ATOM 6358 O O . ARG A 1 828 ? 11.867 -0.573 -22.450 1.00 92.25 828 ARG A O 1
ATOM 6365 N N . TYR A 1 829 ? 12.731 1.475 -22.663 1.00 93.62 829 TYR A N 1
ATOM 6366 C CA . TYR A 1 829 ? 13.692 1.296 -21.582 1.00 93.62 829 TYR A CA 1
ATOM 6367 C C . TYR A 1 829 ? 13.128 1.832 -20.267 1.00 93.62 829 TYR A C 1
ATOM 6369 O O . TYR A 1 829 ? 12.349 2.794 -20.234 1.00 93.62 829 TYR A O 1
ATOM 6377 N N . ALA A 1 830 ? 13.482 1.183 -19.167 1.00 94.62 830 ALA A N 1
ATOM 6378 C CA . ALA A 1 830 ? 13.128 1.622 -17.829 1.00 94.62 830 ALA A CA 1
ATOM 6379 C C . ALA A 1 830 ? 14.252 1.330 -16.838 1.00 94.62 830 ALA A C 1
ATOM 6381 O O . ALA A 1 830 ? 15.122 0.506 -17.088 1.00 94.62 830 ALA A O 1
ATOM 6382 N N . LEU A 1 831 ? 14.196 2.000 -15.694 1.00 94.69 831 LEU A N 1
ATOM 6383 C CA . LEU A 1 831 ? 15.065 1.752 -14.552 1.00 94.69 831 LEU A CA 1
ATOM 6384 C C . LEU A 1 831 ? 14.274 1.092 -13.446 1.00 94.69 831 LEU A C 1
ATOM 6386 O O . LEU A 1 831 ? 13.170 1.546 -13.129 1.00 94.69 831 LEU A O 1
ATOM 6390 N N . VAL A 1 832 ? 14.863 0.074 -12.837 1.00 95.75 832 VAL A N 1
ATOM 6391 C CA . VAL A 1 832 ? 14.262 -0.664 -11.736 1.00 95.75 832 VAL A CA 1
ATOM 6392 C C . VAL A 1 832 ? 15.088 -0.505 -10.473 1.00 95.75 832 VAL A C 1
ATOM 6394 O O . VAL A 1 832 ? 16.296 -0.714 -10.487 1.00 95.75 832 VAL A O 1
ATOM 6397 N N . ALA A 1 833 ? 14.424 -0.151 -9.376 1.00 95.00 833 ALA A N 1
ATOM 6398 C CA . ALA A 1 833 ? 14.978 -0.215 -8.027 1.00 95.00 833 ALA A CA 1
ATOM 6399 C C . ALA A 1 833 ? 14.179 -1.203 -7.185 1.00 95.00 833 ALA A C 1
ATOM 6401 O O . ALA A 1 833 ? 12.953 -1.243 -7.283 1.00 95.00 833 ALA A O 1
ATOM 6402 N N . LEU A 1 834 ? 14.854 -1.957 -6.324 1.00 96.12 834 LEU A N 1
ATOM 6403 C CA . LEU A 1 834 ? 14.182 -2.844 -5.380 1.00 96.12 834 LEU A CA 1
ATOM 6404 C C . LEU A 1 834 ? 13.471 -2.037 -4.282 1.00 96.12 834 LEU A C 1
ATOM 6406 O O . LEU A 1 834 ? 13.941 -0.980 -3.851 1.00 96.12 834 LEU A O 1
ATOM 6410 N N . LEU A 1 835 ? 12.309 -2.534 -3.867 1.00 93.69 835 LEU A N 1
ATOM 6411 C CA . LEU A 1 835 ? 11.521 -2.038 -2.744 1.00 93.69 835 LEU A CA 1
ATOM 6412 C C . LEU A 1 835 ? 11.510 -3.137 -1.683 1.00 93.69 835 LEU A C 1
ATOM 6414 O O . LEU A 1 835 ? 10.883 -4.171 -1.911 1.00 93.69 835 LEU A O 1
ATOM 6418 N N . LEU A 1 836 ? 12.216 -2.907 -0.574 1.00 87.69 836 LEU A N 1
ATOM 6419 C CA . LEU A 1 836 ? 12.263 -3.834 0.558 1.00 87.69 836 LEU A CA 1
ATOM 6420 C C . LEU A 1 836 ? 11.061 -3.671 1.486 1.00 87.69 836 LEU A C 1
ATOM 6422 O O . LEU A 1 836 ? 10.558 -2.526 1.593 1.00 87.69 836 LEU A O 1
#

Sequence (836 aa):
MPPKATPKPKRRRSNDSSSTPPTIKFETQAKKQQQWRQKRQRLQEYNAHQFLDASATVHAGLFGARRLPEIKSLWRSLVKKELDSAVAAAGVGDASDGVRGVGAASDGCDVVVGAGAIRTAGQPSGGKISSRHLRRRTGSHKRRRRHRFPRGEDSGKVNGGDGADVKMAASTTSNDGKADQNKEKNNVQTPKSCRRARRKPALLKLEHSTWWQSQSCQTASSTIQKTNENNNWIPTHQWHSKRFHMSSSPLFSWSVPLVHSNRGSRAALRLASSSEFPKCTVQDATWEIDGRAVCLEVCGGDNLELSVLDTLVSLLQRVCGDDENSFLRDETVLNGCKAGEGLIYDVDAFPLKPVGPSTFLFSKSNEGTKEVKVSIMVHPAIRVKVMSLIEDISSNINLEGWGVKVSTTSLSLLRIRGLASSATIASVLSLDSSKLNSSLEHGQLVEFDASNDTTTSAKSLITRHQPNQQRGDLPQNFATSGWDILFHPSIASSIFQSFATHGAACAIGLAEASRAQLEACPPLPIFPRDYPDTEAGKSYWEGNGDNGSDWVVIRECVEGSWGRMHTSLNRVLRNHKRFKGRTDRSEPACLGNAQSQTAALITRAQVLGRTTSTINWKSLIPMLSSLTSEESVVVVRGSFGIPFVQLLHGCGKLHYREMTFESHDVTQQRRLRRPACSFKSMVHASPLSREELGAHSELCQQMLESLSLPALLRCEIYCEGKGTLHPGDLLFPIAQDDVDDSNNYEEDNNEKEAEEKTIQPLGVVIAGGFSPSRGKCHGTGFLGAARFIEALDGTAHGMGKKVSTSEEKRMMLRIKVVGTSCIECVERYALVALLL

InterPro domains:
  IPR009723 Pop1, N-terminal [PF06978] (132-276)
  IPR012590 POPLD domain [PF08170] (482-544)
  IPR039182 Ribonucleases P/MRP protein subunit Pop1 [PTHR22731] (33-451)

pLDDT: mean 73.67, std 20.85, range [29.94, 97.88]

Radius of gyration: 35.43 Å; chains: 1; bounding box: 114×132×97 Å

Foldseek 3Di:
DDDDDDDDDDDDDDDDDDDDDDPDPPVPVVVVVVVVVVVVVVVVVVVVVVVVPPPDDPDVVNVCVPCVVVVVVVVVVVVVVVVVVVVVVVPDDDDDDDDDDDDDDPDDDDPDDDDDDDDDPPPPDPQVPDDPVLHDPCCVVDVVSDPPDPDDPPPDDDDDDDPDDDDDDDDDDDDDDDDDDDDDDDDPPPPPPPPVRCPDVVNVCVVCVVVPPPPVPPDPDDDDDPDDLQQDEQLQNVVLVVFADWFLDRQLSYGFGQWGQPDFLVVQLVQQLDPDFLGWAKEFCCQQQPLKWKKKKKFAFPDDPDASLVVVLVLVCQFFNDDPPAPSPVVCQQAQQFKGKGWTAAGNQPPAHTAGIKIKGWDDDPPDTSMIMITIGHGSLRVVVVQVRSVVSLVPDPDPRMDIDIDMDRKIKMDIFHPCQLVLCCVLQVNDSVQSDPPDDFRGKDWDDNDPDPPDPKIKIKTWHQPPVVCSVASLRRSRGHIMIMTHSVCVNVSSVSCVPVSVHHYGGLLSSLVSQQSHVVRHDDPPLNPCLHPRNVCLQQLDDPSSLSSVLSCCSNQDASDNDDVVNVLSSVLSVVPVVDPDPDDQPDPDDPDDLLCVAWPWGCDSNDTRTRGDLVSLAPPPVPDDPPAGEAEQDDPSCVLVQVLLVLLAAQDDPPPPPPDDDPDDDDPDPDPPPPPPDWGQGDGDDPVSLVVSLVSLVVVLVVPPGFYKFKKKKFFDDDDKDGWFWFKFADDPVVPPPPPDPDDDPDPDPDPPPPTDTQWTFSHWGQNPSVRGIMGMIMGGPNSSSVSSRNDSQWIWDCDPPDNDIGIWGKIWIFDPPDPDRDITIMTMGTDD

Secondary structure (DSSP, 8-state):
-------------------------THHHHHHHHHHHHHHHHHHHHHHHHHTTSSS---HHHHHHHHHHHHHHHHHHHHHHHHHHHHHHT----------------S-------------TT---TTSSS-TTT--GGGGT-GGGS------------------------------------------------TTGGG-HHHHHHHTGGGSS-GGG--S--S---S---PEEPTTHHHHTTTEEE-SS-BTTEE-EEEESS--HHHHHHHHT--SSS--EEEE-GGGGTTEEEEEEEE--TT-SS-HHHHHHHHHHHHH---TT-GGG-HHHHTTSB-EEEEEESTT-TTSSEEEEEEEEEEEPSSS--EEEEEEEE-HHHHHHHHHHHHHHHHH---TT-EEEEEEEE-EEEEEESTTHHHHHHHHHT--GGGG-TTPPTTBEEEE---S-TT----EEEEEE-TTGGGTTSTTTTTT-EEEEEE-TTTHHHHHHHHHHTS--EE--HHHHHHHHHHSSSPPP-TTTT-TTSHHHHHHHH--STTHHHHHHHHHHHSS-SSS--HHHHHHHHHHHHHTT--------------STHHHHEEEEEETTEEEEEE-GGGGS---TT--TTPPPEEE-GGGGHHHHHHHHTT-B-------------TT----SS-------EEEPBPPPHHHHHHHHHHHHHHHHH--S-EEEEEEEEE-SS----TT-EEEPPPGGGGTTTS---------------PPP-EEEEEEEEETTTTEEEEEEEEEHHHHHHTTTT---EEEEE-TTSS-EEEEEEEEEE-SSSSS--EEEEEEEE--